Protein AF-0000000080313307 (afdb_homodimer)

Secondary structure (DSSP, 8-state):
--HHHHHHHTTTS-SSEEEEEHHHHHHHHHHHHHHHTTSS-EEEEEGGGT--HHHHHHHHHHHGGGEEEEEES-HHHHHHHHHTT--SEEESS----HHHHHHHHHHHHTT--EEEEE-SHHHHHHHHHHHHHHTSPEEEEEE----B-TGGGTS-BS----S--SHHHHHHHHHHHHTSTTEEEEEEEE--HHHHT--SS-TTTHHHHHHHHHHHHHHHHHHHHHHHHHHHHHHHHH-TT--EEEE--GGGHHHHHTSTT--EEEE-HHHH--GGGGG-TT------EEEEEEEEEEEETTEEEEE----PPSBS-SGGGS-EEEESSSEEE-TTT-B-SSEEEEEE-TTSPPPPTT-EEEEE-SSHHHHTTT-SEEEEEETTEEEEEEE-TTTTT----/--HHHHHHHTTTS-SSEEEEEHHHHHHHHHHHHHHHTTSS-EEEEEGGGT--HHHHHHHHHHHGGGEEEEEES-HHHHHHHHHTT--SEEE-S----HHHHHHHHHHHHTT--EEEEE-SHHHHHHHHHHHHHHTS-EEEEEEEE--B-TGGGTS-BS----S--SHHHHHHHHHHHTTSTTEEEEEEEEE-HHHHT--SS-TTTHHHHHHHHHHHHHHHHHHHHHHHHHHHHHHHHH-TT--EEEE--GGGHHHHHTSTT--EEEE-HHHH--GGGGG-TT------EEEEEEEEEEEETTEEEEE----PPSBS-SGGGS-EEEESSSEEE-TTT-B-SSEEEEEE-TTSPPPPTT-EEEEE-SSHHHHTTT-SEEEEEETTEEEEEEE-TTTTT----

Foldseek 3Di:
DAQVLQCVQCVPPDPFAKAFAVVQLLVLLVQLLVLLPPLLAAEAAECLQPLFLVSVVVSDVSSPPRHDFHAYAFLQVQLVVLVVVGADYEDPAADLDLVSLLSNLVSVLVPGHYEHEDADPSRLQSNLVSQVVSVAAHEYAYEEELWDQPPPNPDTQDDPGHPHHALVSLLVVLLVSVVRPRYAYAYYEYEHCLQQQDFLQDPVCDNVSSVVSVVVNVVSLVSSLVRLVSNRVSNCVSVVNRQAYEYHEPLCSNSQSNRPSHRYYYYYCSSQPFPSNVRHPPRPHDHGMKTKWFFADDPDPFKTKTFAQQLFADDDDDPLRGWAFDPPPAWDFDVVQGGDGGMGMITGDNVDDDDDGGRITMTTGSRNSSVLVVHQWHQYDYPSHRDDIGGRNVVVVDDRD/DAQVLQCVQCVPPDPFAKAFAVVQLLVLLVQLLVLLPPLLAAEAAECLQPLFLVSVVVSDVSSPPRHDFHAYAFLQVQLVVLVVVGADYEDPAADLDLVSLLSNLVSVLVPGHYEHEDADPSRLQSNLVSQVVSVAAHEYEYEEELWDQPPPNPDTQDDDGHPHHALVSLLVVLLVSVVRPRYAYAYYEYEHCLQQQDQLQDPPCDPVSSVVSVVVNVVSLVSSLVRLVSNRVSNCVSVVNRQAYEYHEPLCSNSQSNRPSHRYYYYYCSSQPFPSNVRHPPRPHDHGMKTKWFFADDPDLFKTKTFAQQLFADDDDDPLRGWAFDPPPAWDFDVVQGGDGGMGMITGDNVDDDDDGGRITMTTGSRNSSVLVVHQWHQYDYPSHRDDIGGRNVVVVDDRD

InterPro domains:
  IPR001608 Alanine racemase, N-terminal [PF01168] (20-219)
  IPR029066 PLP-binding barrel [G3DSA:3.20.20.10] (22-272)
  IPR029066 PLP-binding barrel [SSF51419] (21-272)
  IPR042208 D-serine dehydratase-like domain superfamily [G3DSA:2.40.37.20] (15-389)
  IPR051466 D-amino acid metabolism enzyme [PTHR28004] (10-389)

Sequence (802 aa):
MDWDDFRRALASERLPCALVDLDALERNVDRVRARIAGTGRTVRVASKSVRHRGVLRRVLERGGDAFRGLLCYSADEAAWLASQGFDDLLIAYPTVQHASLDAVAQKVALGANIRCIVDSSDHLEALGAAARRASITLDAVLDLDVSYRPLGGRAHLGVRRSPLRSADDVGALARAAKSVPGVRMVGLMAYEAHVAGLPDASASAGAAKNAAARALKSLAIPAVRALRGAAVSAMRVECPDAALVDGGGTGSIEITAADPVVTEVAVGSGFLCSHLFDGYAGLDLEPAQFFALEVARVPDRDHVTCAYGGYVASGTPGLDRLPMPWSPRGLAWIGLEGAGEVQSPLRVDRAERRPRVGDPVIFRHAKAGEMAERFREYLMVRGGVIEAREPTYRGDGVCFGMDWDDFRRALASERLPCALVDLDALERNVDRVRARIAGTGRTVRVASKSVRHRGVLRRVLERGGDAFRGLLCYSADEAAWLASQGFDDLLIAYPTVQHASLDAVAQKVALGANIRCIVDSSDHLEALGAAARRASITLDAVLDLDVSYRPLGGRAHLGVRRSPLRSADDVGALARAAKSVPGVRMVGLMAYEAHVAGLPDASASAGAAKNAAARALKSLAIPAVRALRGAAVSAMRVECPDAALVDGGGTGSIEITAADPVVTEVAVGSGFLCSHLFDGYAGLDLEPAQFFALEVARVPDRDHVTCAYGGYVASGTPGLDRLPMPWSPRGLAWIGLEGAGEVQSPLRVDRAERRPRVGDPVIFRHAKAGEMAERFREYLMVRGGVIEAREPTYRGDGVCFG

Structure (mmCIF, N/CA/C/O backbone):
data_AF-0000000080313307-model_v1
#
loop_
_entity.id
_entity.type
_entity.pdbx_description
1 polymer 'L-gulono-1,4-lactone oxidase'
#
loop_
_atom_site.group_PDB
_atom_site.id
_atom_site.type_symbol
_atom_site.label_atom_id
_atom_site.label_alt_id
_atom_site.label_comp_id
_atom_site.label_asym_id
_atom_site.label_entity_id
_atom_site.label_seq_id
_atom_site.pdbx_PDB_ins_code
_atom_site.Cartn_x
_atom_site.Cartn_y
_atom_site.Cartn_z
_atom_site.occupancy
_atom_site.B_iso_or_equiv
_atom_site.auth_seq_id
_atom_site.auth_comp_id
_atom_site.auth_asym_id
_atom_site.auth_atom_id
_atom_site.pdbx_PDB_model_num
ATOM 1 N N . MET A 1 1 ? -26.25 0.359 5.488 1 81.12 1 MET A N 1
ATOM 2 C CA . MET A 1 1 ? -26.406 -0.726 4.52 1 81.12 1 MET A CA 1
ATOM 3 C C . MET A 1 1 ? -26.031 -2.066 5.145 1 81.12 1 MET A C 1
ATOM 5 O O . MET A 1 1 ? -25.031 -2.17 5.859 1 81.12 1 MET A O 1
ATOM 9 N N . ASP A 1 2 ? -26.922 -2.977 4.977 1 88 2 ASP A N 1
ATOM 10 C CA . ASP A 1 2 ? -26.562 -4.332 5.383 1 88 2 ASP A CA 1
ATOM 11 C C . ASP A 1 2 ? -25.953 -5.105 4.223 1 88 2 ASP A C 1
ATOM 13 O O . ASP A 1 2 ? -25.734 -4.551 3.145 1 88 2 ASP A O 1
ATOM 17 N N . TRP A 1 3 ? -25.562 -6.344 4.43 1 95 3 TRP A N 1
ATOM 18 C CA . TRP A 1 3 ? -24.828 -7.113 3.438 1 95 3 TRP A CA 1
ATOM 19 C C . TRP A 1 3 ? -25.656 -7.316 2.174 1 95 3 TRP A C 1
ATOM 21 O O . TRP A 1 3 ? -25.125 -7.242 1.061 1 95 3 TRP A O 1
ATOM 31 N N . ASP A 1 4 ? -26.938 -7.527 2.287 1 94.44 4 ASP A N 1
ATOM 32 C CA . ASP A 1 4 ? -27.812 -7.723 1.136 1 94.44 4 ASP A CA 1
ATOM 33 C C . ASP A 1 4 ? -27.906 -6.449 0.297 1 94.44 4 ASP A C 1
ATOM 35 O O . ASP A 1 4 ? -28.016 -6.516 -0.929 1 94.44 4 ASP A O 1
ATOM 39 N N . ASP A 1 5 ? -27.922 -5.312 0.999 1 92.62 5 ASP A N 1
ATOM 40 C CA . ASP A 1 5 ? -27.891 -4.035 0.294 1 92.62 5 ASP A CA 1
ATOM 41 C C . ASP A 1 5 ? -26.641 -3.91 -0.564 1 92.62 5 ASP A C 1
ATOM 43 O O . ASP A 1 5 ? -26.703 -3.525 -1.733 1 92.62 5 ASP A O 1
ATOM 47 N N . PHE A 1 6 ? -25.516 -4.277 0.032 1 94.56 6 PHE A N 1
ATOM 48 C CA . PHE A 1 6 ? -24.25 -4.234 -0.702 1 94.56 6 PHE A CA 1
ATOM 49 C C . PHE A 1 6 ? -24.297 -5.18 -1.896 1 94.56 6 PHE A C 1
ATOM 51 O O . PHE A 1 6 ? -23.891 -4.809 -3 1 94.56 6 PHE A O 1
ATOM 58 N N . ARG A 1 7 ? -24.75 -6.414 -1.656 1 95.69 7 ARG A N 1
ATOM 59 C CA . ARG A 1 7 ? -24.812 -7.41 -2.725 1 95.69 7 ARG A CA 1
ATOM 60 C C . ARG A 1 7 ? -25.641 -6.898 -3.893 1 95.69 7 ARG A C 1
ATOM 62 O O . ARG A 1 7 ? -25.266 -7.059 -5.055 1 95.69 7 ARG A O 1
ATOM 69 N N . ARG A 1 8 ? -26.766 -6.27 -3.574 1 94.5 8 ARG A N 1
ATOM 70 C CA . ARG A 1 8 ? -27.641 -5.73 -4.613 1 94.5 8 ARG A CA 1
ATOM 71 C C . ARG A 1 8 ? -26.953 -4.582 -5.355 1 94.5 8 ARG A C 1
ATOM 73 O O . ARG A 1 8 ? -26.969 -4.539 -6.586 1 94.5 8 ARG A O 1
ATOM 80 N N . ALA A 1 9 ? -26.375 -3.691 -4.609 1 94.19 9 ALA A N 1
ATOM 81 C CA . ALA A 1 9 ? -25.734 -2.508 -5.191 1 94.19 9 ALA A CA 1
ATOM 82 C C . ALA A 1 9 ? -24.578 -2.895 -6.094 1 94.19 9 ALA A C 1
ATOM 84 O O . ALA A 1 9 ? -24.328 -2.242 -7.109 1 94.19 9 ALA A O 1
ATOM 85 N N . LEU A 1 10 ? -23.875 -4.008 -5.734 1 96.69 10 LEU A N 1
ATOM 86 C CA . LEU A 1 10 ? -22.625 -4.344 -6.41 1 96.69 10 LEU A CA 1
ATOM 87 C C . LEU A 1 10 ? -22.828 -5.477 -7.41 1 96.69 10 LEU A C 1
ATOM 89 O O . LEU A 1 10 ? -21.875 -5.988 -7.988 1 96.69 10 LEU A O 1
ATOM 93 N N . ALA A 1 11 ? -24.062 -5.887 -7.656 1 94.31 11 ALA A N 1
ATOM 94 C CA . ALA A 1 11 ? -24.391 -7.074 -8.438 1 94.31 11 ALA A CA 1
ATOM 95 C C . ALA A 1 11 ? -23.781 -6.996 -9.844 1 94.31 11 ALA A C 1
ATOM 97 O O . ALA A 1 11 ? -23.391 -8.016 -10.414 1 94.31 11 ALA A O 1
ATOM 98 N N . SER A 1 12 ? -23.641 -5.832 -10.359 1 92.88 12 SER A N 1
ATOM 99 C CA . SER A 1 12 ? -23.156 -5.684 -11.734 1 92.88 12 SER A CA 1
ATOM 100 C C . SER A 1 12 ? -21.75 -5.102 -11.766 1 92.88 12 SER A C 1
ATOM 102 O O . SER A 1 12 ? -21.25 -4.754 -12.836 1 92.88 12 SER A O 1
ATOM 104 N N . GLU A 1 13 ? -21.156 -4.961 -10.609 1 95.62 13 GLU A N 1
ATOM 105 C CA . GLU A 1 13 ? -19.859 -4.301 -10.539 1 95.62 13 GLU A CA 1
ATOM 106 C C . GLU A 1 13 ? -18.719 -5.32 -10.562 1 95.62 13 GLU A C 1
ATOM 108 O O . GLU A 1 13 ? -18.875 -6.449 -10.094 1 95.62 13 GLU A O 1
ATOM 113 N N . ARG A 1 14 ? -17.672 -4.926 -11.172 1 94.44 14 ARG A N 1
ATOM 114 C CA . ARG A 1 14 ? -16.453 -5.703 -11.102 1 94.44 14 ARG A CA 1
ATOM 115 C C . ARG A 1 14 ? -15.758 -5.523 -9.75 1 94.44 14 ARG A C 1
ATOM 117 O O . ARG A 1 14 ? -15.695 -4.406 -9.227 1 94.44 14 ARG A O 1
ATOM 124 N N . LEU A 1 15 ? -15.336 -6.605 -9.195 1 96.81 15 LEU A N 1
ATOM 125 C CA . LEU A 1 15 ? -14.57 -6.559 -7.953 1 96.81 15 LEU A CA 1
ATOM 126 C C . LEU A 1 15 ? -13.094 -6.84 -8.211 1 96.81 15 LEU A C 1
ATOM 128 O O . LEU A 1 15 ? -12.75 -7.527 -9.18 1 96.81 15 LEU A O 1
ATOM 132 N N . PRO A 1 16 ? -12.133 -6.293 -7.414 1 97.38 16 PRO A N 1
ATOM 133 C CA . PRO A 1 16 ? -12.469 -5.453 -6.262 1 97.38 16 PRO A CA 1
ATOM 134 C C . PRO A 1 16 ? -12.953 -4.062 -6.664 1 97.38 16 PRO A C 1
ATOM 136 O O . PRO A 1 16 ? -12.633 -3.59 -7.758 1 97.38 16 PRO A O 1
ATOM 139 N N . CYS A 1 17 ? -13.727 -3.432 -5.816 1 98 17 CYS A N 1
ATOM 140 C CA . CYS A 1 17 ? -14.133 -2.045 -6.004 1 98 17 CYS A CA 1
ATOM 141 C C . CYS A 1 17 ? -14.188 -1.308 -4.668 1 98 17 CYS A C 1
ATOM 143 O O . CYS A 1 17 ? -14.117 -1.93 -3.607 1 98 17 CYS A O 1
ATOM 145 N N . ALA A 1 18 ? -14.164 -0.012 -4.707 1 98.19 18 ALA A N 1
ATOM 146 C CA . ALA A 1 18 ? -14.242 0.862 -3.537 1 98.19 18 ALA A CA 1
ATOM 147 C C . ALA A 1 18 ? -15.453 1.785 -3.617 1 98.19 18 ALA A C 1
ATOM 149 O O . ALA A 1 18 ? -15.859 2.195 -4.707 1 98.19 18 ALA A O 1
ATOM 150 N N . LEU A 1 19 ? -16.016 2.061 -2.496 1 97.44 19 LEU A N 1
ATOM 151 C CA . LEU A 1 19 ? -17.234 2.871 -2.514 1 97.44 19 LEU A CA 1
ATOM 152 C C . LEU A 1 19 ? -17.219 3.895 -1.384 1 97.44 19 LEU A C 1
ATOM 154 O O . LEU A 1 19 ? -16.578 3.68 -0.353 1 97.44 19 LEU A O 1
ATOM 158 N N . VAL A 1 20 ? -17.875 4.98 -1.593 1 98.19 20 VAL A N 1
ATOM 159 C CA . VAL A 1 20 ? -18.141 6.023 -0.605 1 98.19 20 VAL A CA 1
ATOM 160 C C . VAL A 1 20 ? -19.641 6.176 -0.405 1 98.19 20 VAL A C 1
ATOM 162 O O . VAL A 1 20 ? -20.391 6.352 -1.371 1 98.19 20 VAL A O 1
ATOM 165 N N . ASP A 1 21 ? -20.078 5.973 0.763 1 97.38 21 ASP A N 1
ATOM 166 C CA . ASP A 1 21 ? -21.453 6.262 1.137 1 97.38 21 ASP A CA 1
ATOM 167 C C . ASP A 1 21 ? -21.672 7.762 1.311 1 97.38 21 ASP A C 1
ATOM 169 O O . ASP A 1 21 ? -21.297 8.336 2.336 1 97.38 21 ASP A O 1
ATOM 173 N N . LEU A 1 22 ? -22.359 8.383 0.396 1 97.88 22 LEU A N 1
ATOM 174 C CA . LEU A 1 22 ? -22.5 9.836 0.363 1 97.88 22 LEU A CA 1
ATOM 175 C C . LEU A 1 22 ? -23.375 10.32 1.519 1 97.88 22 LEU A C 1
ATOM 177 O O . LEU A 1 22 ? -23.156 11.406 2.047 1 97.88 22 LEU A O 1
ATOM 181 N N . ASP A 1 23 ? -24.359 9.531 1.905 1 97.25 23 ASP A N 1
ATOM 182 C CA . ASP A 1 23 ? -25.203 9.906 3.045 1 97.25 23 ASP A CA 1
ATOM 183 C C . ASP A 1 23 ? -24.375 9.977 4.328 1 97.25 23 ASP A C 1
ATOM 185 O O . ASP A 1 23 ? -24.469 10.945 5.078 1 97.25 23 ASP A O 1
ATOM 189 N N . ALA A 1 24 ? -23.578 8.953 4.555 1 97.06 24 ALA A N 1
ATOM 190 C CA . ALA A 1 24 ? -22.734 8.922 5.738 1 97.06 24 ALA A CA 1
ATOM 191 C C . ALA A 1 24 ? -21.703 10.047 5.695 1 97.06 24 ALA A C 1
ATOM 193 O O . ALA A 1 24 ? -21.453 10.711 6.707 1 97.06 24 ALA A O 1
ATOM 194 N N . LEU A 1 25 ? -21.094 10.289 4.516 1 98.12 25 LEU A N 1
ATOM 195 C CA . LEU A 1 25 ? -20.125 11.375 4.348 1 98.12 25 LEU A CA 1
ATOM 196 C C . LEU A 1 25 ? -20.75 12.719 4.742 1 98.12 25 LEU A C 1
ATOM 198 O O . LEU A 1 25 ? -20.156 13.469 5.52 1 98.12 25 LEU A O 1
ATOM 202 N N . GLU A 1 26 ? -21.906 12.953 4.246 1 98.12 26 GLU A N 1
ATOM 203 C CA . GLU A 1 26 ? -22.578 14.227 4.496 1 98.12 26 GLU A CA 1
ATOM 204 C C . GLU A 1 26 ? -22.953 14.383 5.969 1 98.12 26 GLU A C 1
ATOM 206 O O . GLU A 1 26 ? -22.797 15.461 6.543 1 98.12 26 GLU A O 1
ATOM 211 N N . ARG A 1 27 ? -23.375 13.312 6.574 1 97.75 27 ARG A N 1
ATOM 212 C CA . ARG A 1 27 ? -23.672 13.352 8 1 97.75 27 ARG A CA 1
ATOM 213 C C . ARG A 1 27 ? -22.406 13.625 8.812 1 97.75 27 ARG A C 1
ATOM 215 O O . ARG A 1 27 ? -22.453 14.375 9.789 1 97.75 27 ARG A O 1
ATOM 222 N N . ASN A 1 28 ? -21.297 13 8.43 1 97.69 28 ASN A N 1
ATOM 223 C CA . ASN A 1 28 ? -20.031 13.242 9.109 1 97.69 28 ASN A CA 1
ATOM 224 C C . ASN A 1 28 ? -19.609 14.703 8.984 1 97.69 28 ASN A C 1
ATOM 226 O O . ASN A 1 28 ? -19.125 15.305 9.953 1 97.69 28 ASN A O 1
ATOM 230 N N . VAL A 1 29 ? -19.797 15.289 7.781 1 98.31 29 VAL A N 1
ATOM 231 C CA . VAL A 1 29 ? -19.453 16.688 7.57 1 98.31 29 VAL A CA 1
ATOM 232 C C . VAL A 1 29 ? -20.312 17.562 8.484 1 98.31 29 VAL A C 1
ATOM 234 O O . VAL A 1 29 ? -19.797 18.469 9.141 1 98.31 29 VAL A O 1
ATOM 237 N N . ASP A 1 30 ? -21.578 17.281 8.562 1 98 30 ASP A N 1
ATOM 238 C CA . ASP A 1 30 ? -22.5 18.047 9.406 1 98 30 ASP A CA 1
ATOM 239 C C . ASP A 1 30 ? -22.094 17.938 10.883 1 98 30 ASP A C 1
ATOM 241 O O . ASP A 1 30 ? -22.172 18.922 11.617 1 98 30 ASP A O 1
ATOM 245 N N . ARG A 1 31 ? -21.719 16.781 11.273 1 96.31 31 ARG A N 1
ATOM 246 C CA . ARG A 1 31 ? -21.328 16.562 12.656 1 96.31 31 ARG A CA 1
ATOM 247 C C . ARG A 1 31 ? -20.047 17.328 12.992 1 96.31 31 ARG A C 1
ATOM 249 O O . ARG A 1 31 ? -19.938 17.922 14.07 1 96.31 31 ARG A O 1
ATOM 256 N N . VAL A 1 32 ? -19.078 17.344 12.102 1 96.38 32 VAL A N 1
ATOM 257 C CA . VAL A 1 32 ? -17.844 18.109 12.289 1 96.38 32 VAL A CA 1
ATOM 258 C C . VAL A 1 32 ? -18.172 19.594 12.336 1 96.38 32 VAL A C 1
ATOM 260 O O . VAL A 1 32 ? -17.688 20.328 13.203 1 96.38 32 VAL A O 1
ATOM 263 N N . ARG A 1 33 ? -19 20.016 11.406 1 96.56 33 ARG A N 1
ATOM 264 C CA . ARG A 1 33 ? -19.422 21.422 11.359 1 96.56 33 ARG A CA 1
ATOM 265 C C . ARG A 1 33 ? -20.062 21.844 12.68 1 96.56 33 ARG A C 1
ATOM 267 O O . ARG A 1 33 ? -19.797 22.922 13.195 1 96.56 33 ARG A O 1
ATOM 274 N N . ALA A 1 34 ? -20.891 20.969 13.219 1 95.75 34 ALA A N 1
ATOM 275 C CA . ALA A 1 34 ? -21.594 21.25 14.477 1 95.75 34 ALA A CA 1
ATOM 276 C C . ALA A 1 34 ? -20.594 21.391 15.625 1 95.75 34 ALA A C 1
ATOM 278 O O . ALA A 1 34 ? -20.797 22.188 16.547 1 95.75 34 ALA A O 1
ATOM 279 N N . ARG A 1 35 ? -19.578 20.703 15.602 1 93.5 35 ARG A N 1
ATOM 280 C CA . ARG A 1 35 ? -18.594 20.688 16.688 1 93.5 35 ARG A CA 1
ATOM 281 C C . ARG A 1 35 ? -17.797 21.984 16.719 1 93.5 35 ARG A C 1
ATOM 283 O O . ARG A 1 35 ? -17.312 22.391 17.766 1 93.5 35 ARG A O 1
ATOM 290 N N . ILE A 1 36 ? -17.641 22.562 15.578 1 94.81 36 ILE A N 1
ATOM 291 C CA . ILE A 1 36 ? -16.828 23.766 15.523 1 94.81 36 ILE A CA 1
ATOM 292 C C . ILE A 1 36 ? -17.719 25 15.648 1 94.81 36 ILE A C 1
ATOM 294 O O . ILE A 1 36 ? -17.234 26.109 15.852 1 94.81 36 ILE A O 1
ATOM 298 N N . ALA A 1 37 ? -19.016 24.781 15.57 1 94.31 37 ALA A N 1
ATOM 299 C CA . ALA A 1 37 ? -19.984 25.875 15.586 1 94.31 37 ALA A CA 1
ATOM 300 C C . ALA A 1 37 ? -19.844 26.703 16.859 1 94.31 37 ALA A C 1
ATOM 302 O O . ALA A 1 37 ? -19.734 26.156 17.953 1 94.31 37 ALA A O 1
ATOM 303 N N . GLY A 1 38 ? -19.844 28 16.734 1 93.81 38 GLY A N 1
ATOM 304 C CA . GLY A 1 38 ? -19.844 28.906 17.875 1 93.81 38 GLY A CA 1
ATOM 305 C C . GLY A 1 38 ? -18.453 29.156 18.438 1 93.81 38 GLY A C 1
ATOM 306 O O . GLY A 1 38 ? -18.266 29.969 19.344 1 93.81 38 GLY A O 1
ATOM 307 N N . THR A 1 39 ? -17.484 28.469 17.938 1 94.75 39 THR A N 1
ATOM 308 C CA . THR A 1 39 ? -16.125 28.609 18.469 1 94.75 39 THR A CA 1
ATOM 309 C C . THR A 1 39 ? -15.414 29.812 17.844 1 94.75 39 THR A C 1
ATOM 311 O O . THR A 1 39 ? -14.398 30.266 18.359 1 94.75 39 THR A O 1
ATOM 314 N N . GLY A 1 40 ? -15.93 30.25 16.688 1 95.38 40 GLY A N 1
ATOM 315 C CA . GLY A 1 40 ? -15.25 31.297 15.93 1 95.38 40 GLY A CA 1
ATOM 316 C C . GLY A 1 40 ? -14.062 30.781 15.141 1 95.38 40 GLY A C 1
ATOM 317 O O . GLY A 1 40 ? -13.352 31.547 14.508 1 95.38 40 GLY A O 1
ATOM 318 N N . ARG A 1 41 ? -13.805 29.531 15.156 1 97.31 41 ARG A N 1
ATOM 319 C CA . ARG A 1 41 ? -12.727 28.891 14.406 1 97.31 41 ARG A CA 1
ATOM 320 C C . ARG A 1 41 ? -13.258 28.219 13.141 1 97.31 41 ARG A C 1
ATOM 322 O O . ARG A 1 41 ? -14.461 27.984 13.016 1 97.31 41 ARG A O 1
ATOM 329 N N . THR A 1 42 ? -12.414 27.953 12.234 1 97.75 42 THR A N 1
ATOM 330 C CA . THR A 1 42 ? -12.773 27.25 11.016 1 97.75 42 THR A CA 1
ATOM 331 C C . THR A 1 42 ? -12.078 25.891 10.953 1 97.75 42 THR A C 1
ATOM 333 O O . THR A 1 42 ? -11.148 25.625 11.719 1 97.75 42 THR A O 1
ATOM 336 N N . VAL A 1 43 ? -12.594 25.031 10.102 1 98.25 43 VAL A N 1
ATOM 337 C CA . VAL A 1 43 ? -11.984 23.734 9.828 1 98.25 43 VAL A CA 1
ATOM 338 C C . VAL A 1 43 ? -11.148 23.812 8.555 1 98.25 43 VAL A C 1
ATOM 340 O O . VAL A 1 43 ? -11.609 24.328 7.539 1 98.25 43 VAL A O 1
ATOM 343 N N . ARG A 1 44 ? -9.945 23.453 8.656 1 98.62 44 ARG A N 1
ATOM 344 C CA . ARG A 1 44 ? -9.133 23.203 7.469 1 98.62 44 ARG A CA 1
ATOM 345 C C . ARG A 1 44 ? -9.133 21.719 7.113 1 98.62 44 ARG A C 1
ATOM 347 O O . ARG A 1 44 ? -8.742 20.875 7.926 1 98.62 44 ARG A O 1
ATOM 354 N N . VAL A 1 45 ? -9.531 21.328 5.883 1 98.62 45 VAL A N 1
ATOM 355 C CA . VAL A 1 45 ? -9.758 19.938 5.477 1 98.62 45 VAL A CA 1
ATOM 356 C C . VAL A 1 45 ? -8.43 19.297 5.102 1 98.62 45 VAL A C 1
ATOM 358 O O . VAL A 1 45 ? -7.746 19.734 4.184 1 98.62 45 VAL A O 1
ATOM 361 N N . ALA A 1 46 ? -8.078 18.266 5.809 1 98.31 46 ALA A N 1
ATOM 362 C CA . ALA A 1 46 ? -6.84 17.547 5.531 1 98.31 46 ALA A CA 1
ATOM 363 C C . ALA A 1 46 ? -7.016 16.594 4.348 1 98.31 46 ALA A C 1
ATOM 365 O O . ALA A 1 46 ? -7.734 15.594 4.445 1 98.31 46 ALA A O 1
ATOM 366 N N . SER A 1 47 ? -6.281 16.812 3.271 1 98.31 47 SER A N 1
ATOM 367 C CA . SER A 1 47 ? -6.438 16.078 2.023 1 98.31 47 SER A CA 1
ATOM 368 C C . SER A 1 47 ? -5.867 14.672 2.137 1 98.31 47 SER A C 1
ATOM 370 O O . SER A 1 47 ? -6.285 13.766 1.413 1 98.31 47 SER A O 1
ATOM 372 N N . LYS A 1 48 ? -4.953 14.469 3.023 1 97.25 48 LYS A N 1
ATOM 373 C CA . LYS A 1 48 ? -4.246 13.195 3.166 1 97.25 48 LYS A CA 1
ATOM 374 C C . LYS A 1 48 ? -5.223 12.055 3.443 1 97.25 48 LYS A C 1
ATOM 376 O O . LYS A 1 48 ? -5.031 10.938 2.953 1 97.25 48 LYS A O 1
ATOM 381 N N . SER A 1 49 ? -6.254 12.305 4.184 1 96.62 49 SER A N 1
ATOM 382 C CA . SER A 1 49 ? -7.207 11.289 4.609 1 96.62 49 SER A CA 1
ATOM 383 C C . SER A 1 49 ? -8.305 11.086 3.57 1 96.62 49 SER A C 1
ATOM 385 O O . SER A 1 49 ? -9.156 10.211 3.717 1 96.62 49 SER A O 1
ATOM 387 N N . VAL A 1 50 ? -8.32 11.875 2.49 1 98 50 VAL A N 1
ATOM 388 C CA . VAL A 1 50 ? -9.391 11.828 1.504 1 98 50 VAL A CA 1
ATOM 389 C C . VAL A 1 50 ? -8.836 11.367 0.158 1 98 50 VAL A C 1
ATOM 391 O O . VAL A 1 50 ? -9.258 10.336 -0.376 1 98 50 VAL A O 1
ATOM 394 N N . ARG A 1 51 ? -7.867 12.086 -0.439 1 98.12 51 ARG A N 1
ATOM 395 C CA . ARG A 1 51 ? -7.152 11.812 -1.682 1 98.12 51 ARG A CA 1
ATOM 396 C C . ARG A 1 51 ? -8.125 11.578 -2.832 1 98.12 51 ARG A C 1
ATOM 398 O O . ARG A 1 51 ? -7.949 10.656 -3.627 1 98.12 51 ARG A O 1
ATOM 405 N N . HIS A 1 52 ? -9.102 12.391 -2.908 1 98.56 52 HIS A N 1
ATOM 406 C CA . HIS A 1 52 ? -10.18 12.344 -3.893 1 98.56 52 HIS A CA 1
ATOM 407 C C . HIS A 1 52 ? -10.766 13.734 -4.129 1 98.56 52 HIS A C 1
ATOM 409 O O . HIS A 1 52 ? -11.445 14.281 -3.258 1 98.56 52 HIS A O 1
ATOM 415 N N . ARG A 1 53 ? -10.602 14.344 -5.336 1 98.31 53 ARG A N 1
ATOM 416 C CA . ARG A 1 53 ? -10.977 15.719 -5.625 1 98.31 53 ARG A CA 1
ATOM 417 C C . ARG A 1 53 ? -12.469 15.938 -5.398 1 98.31 53 ARG A C 1
ATOM 419 O O . ARG A 1 53 ? -12.875 16.938 -4.789 1 98.31 53 ARG A O 1
ATOM 426 N N . GLY A 1 54 ? -13.258 14.945 -5.934 1 98.31 54 GLY A N 1
ATOM 427 C CA . GLY A 1 54 ? -14.703 15.07 -5.797 1 98.31 54 GLY A CA 1
ATOM 428 C C . GLY A 1 54 ? -15.156 15.117 -4.352 1 98.31 54 GLY A C 1
ATOM 429 O O . GLY A 1 54 ? -16 15.945 -3.992 1 98.31 54 GLY A O 1
ATOM 430 N N . VAL A 1 55 ? -14.609 14.289 -3.479 1 98.75 55 VAL A N 1
ATOM 431 C CA . VAL A 1 55 ? -14.969 14.258 -2.066 1 98.75 55 VAL A CA 1
ATOM 432 C C . VAL A 1 55 ? -14.484 15.523 -1.377 1 98.75 55 VAL A C 1
ATOM 434 O O . VAL A 1 55 ? -15.188 16.094 -0.545 1 98.75 55 VAL A O 1
ATOM 437 N N . LEU A 1 56 ? -13.266 15.992 -1.723 1 98.81 56 LEU A N 1
ATOM 438 C CA . LEU A 1 56 ? -12.758 17.234 -1.157 1 98.81 56 LEU A CA 1
ATOM 439 C C . LEU A 1 56 ? -13.703 18.391 -1.462 1 98.81 56 LEU A C 1
ATOM 441 O O . LEU A 1 56 ? -14.023 19.188 -0.577 1 98.81 56 LEU A O 1
ATOM 445 N N . ARG A 1 57 ? -14.188 18.469 -2.686 1 98.56 57 ARG A N 1
ATOM 446 C CA . ARG A 1 57 ? -15.102 19.531 -3.086 1 98.56 57 ARG A CA 1
ATOM 447 C C . ARG A 1 57 ? -16.422 19.438 -2.322 1 98.56 57 ARG A C 1
ATOM 449 O O . ARG A 1 57 ? -16.922 20.438 -1.821 1 98.56 57 ARG A O 1
ATOM 456 N N . ARG A 1 58 ? -16.953 18.203 -2.223 1 98.31 58 ARG A N 1
ATOM 457 C CA . ARG A 1 58 ? -18.219 17.984 -1.522 1 98.31 58 ARG A CA 1
ATOM 458 C C . ARG A 1 58 ? -18.109 18.406 -0.059 1 98.31 58 ARG A C 1
ATOM 460 O O . ARG A 1 58 ? -19.016 19.031 0.485 1 98.31 58 ARG A O 1
ATOM 467 N N . VAL A 1 59 ? -16.984 18.047 0.587 1 98.69 59 VAL A N 1
ATOM 468 C CA . VAL A 1 59 ? -16.766 18.359 1.996 1 98.69 59 VAL A CA 1
ATOM 469 C C . VAL A 1 59 ? -16.703 19.875 2.184 1 98.69 59 VAL A C 1
ATOM 471 O O . VAL A 1 59 ? -17.344 20.422 3.074 1 98.69 59 VAL A O 1
ATOM 474 N N . LEU A 1 60 ? -15.961 20.562 1.327 1 98.56 60 LEU A N 1
ATOM 475 C CA . LEU A 1 60 ? -15.82 22.016 1.422 1 98.56 60 LEU A CA 1
ATOM 476 C C . LEU A 1 60 ? -17.156 22.719 1.157 1 98.56 60 LEU A C 1
ATOM 478 O O . LEU A 1 60 ? -17.516 23.641 1.875 1 98.56 60 LEU A O 1
ATOM 482 N N . GLU A 1 61 ? -17.828 22.25 0.142 1 98.25 61 GLU A N 1
ATOM 483 C CA . GLU A 1 61 ? -19.109 22.859 -0.205 1 98.25 61 GLU A CA 1
ATOM 484 C C . GLU A 1 61 ? -20.125 22.688 0.927 1 98.25 61 GLU A C 1
ATOM 486 O O . GLU A 1 61 ? -20.797 23.641 1.319 1 98.25 61 GLU A O 1
ATOM 491 N N . ARG A 1 62 ? -20.156 21.547 1.463 1 98.12 62 ARG A N 1
ATOM 492 C CA . ARG A 1 62 ? -21.125 21.266 2.516 1 98.12 62 ARG A CA 1
ATOM 493 C C . ARG A 1 62 ? -20.719 21.938 3.826 1 98.12 62 ARG A C 1
ATOM 495 O O . ARG A 1 62 ? -21.578 22.344 4.605 1 98.12 62 ARG A O 1
ATOM 502 N N . GLY A 1 63 ? -19.469 21.953 4.055 1 97.88 63 GLY A N 1
ATOM 503 C CA . GLY A 1 63 ? -18.984 22.625 5.25 1 97.88 63 GLY A CA 1
ATOM 504 C C . GLY A 1 63 ? -19.281 24.109 5.281 1 97.88 63 GLY A C 1
ATOM 505 O O . GLY A 1 63 ? -19.375 24.703 6.355 1 97.88 63 GLY A O 1
ATOM 506 N N . GLY A 1 64 ? -19.406 24.719 4.102 1 96.94 64 GLY A N 1
ATOM 507 C CA . GLY A 1 64 ? -19.719 26.141 4.008 1 96.94 64 GLY A CA 1
ATOM 508 C C . GLY A 1 64 ? -18.656 27.031 4.617 1 96.94 64 GLY A C 1
ATOM 509 O O . GLY A 1 64 ? -17.453 26.766 4.469 1 96.94 64 GLY A O 1
ATOM 510 N N . ASP A 1 65 ? -19.062 28.062 5.332 1 96.25 65 ASP A N 1
ATOM 511 C CA . ASP A 1 65 ? -18.156 29.062 5.875 1 96.25 65 ASP A CA 1
ATOM 512 C C . ASP A 1 65 ? -17.328 28.5 7.035 1 96.25 65 ASP A C 1
ATOM 514 O O . ASP A 1 65 ? -16.328 29.078 7.438 1 96.25 65 ASP A O 1
ATOM 518 N N . ALA A 1 66 ? -17.828 27.359 7.551 1 97.56 66 ALA A N 1
ATOM 519 C CA . ALA A 1 66 ? -17.141 26.75 8.68 1 97.56 66 ALA A CA 1
ATOM 520 C C . ALA A 1 66 ? -15.859 26.047 8.219 1 97.56 66 ALA A C 1
ATOM 522 O O . ALA A 1 66 ? -14.961 25.781 9.023 1 97.56 66 ALA A O 1
ATOM 523 N N . PHE A 1 67 ? -15.852 25.641 6.988 1 98.06 67 PHE A N 1
ATOM 524 C CA . PHE A 1 67 ? -14.688 24.953 6.422 1 98.06 67 PHE A CA 1
ATOM 525 C C . PHE A 1 67 ? -13.938 25.891 5.469 1 98.06 67 PHE A C 1
ATOM 527 O O . PHE A 1 67 ? -14.539 26.5 4.586 1 98.06 67 PHE A O 1
ATOM 534 N N . ARG A 1 68 ? -12.641 25.969 5.699 1 95.69 68 ARG A N 1
ATOM 535 C CA . ARG A 1 68 ? -11.859 26.875 4.859 1 95.69 68 ARG A CA 1
ATOM 536 C C . ARG A 1 68 ? -10.547 26.219 4.434 1 95.69 68 ARG A C 1
ATOM 538 O O . ARG A 1 68 ? -9.68 25.938 5.27 1 95.69 68 ARG A O 1
ATOM 545 N N . GLY A 1 69 ? -10.438 25.969 3.117 1 97.81 69 GLY A N 1
ATOM 546 C CA . GLY A 1 69 ? -9.188 25.547 2.508 1 97.81 69 GLY A CA 1
ATOM 547 C C . GLY A 1 69 ? -8.805 24.109 2.846 1 97.81 69 GLY A C 1
ATOM 548 O O . GLY A 1 69 ? -9.609 23.375 3.41 1 97.81 69 GLY A O 1
ATOM 549 N N . LEU A 1 70 ? -7.574 23.734 2.338 1 98.81 70 LEU A N 1
ATOM 550 C CA . LEU A 1 70 ? -7.074 22.375 2.488 1 98.81 70 LEU A CA 1
ATOM 551 C C . LEU A 1 70 ? -5.738 22.359 3.229 1 98.81 70 LEU A C 1
ATOM 553 O O . LEU A 1 70 ? -4.953 23.297 3.109 1 98.81 70 LEU A O 1
ATOM 557 N N . LEU A 1 71 ? -5.574 21.406 4.082 1 98.75 71 LEU A N 1
ATOM 558 C CA . LEU A 1 71 ? -4.262 21 4.582 1 98.75 71 LEU A CA 1
ATOM 559 C C . LEU A 1 71 ? -3.67 19.891 3.729 1 98.75 71 LEU A C 1
ATOM 561 O O . LEU A 1 71 ? -4.074 18.734 3.848 1 98.75 71 LEU A O 1
ATOM 565 N N . CYS A 1 72 ? -2.707 20.25 2.863 1 98.75 72 CYS A N 1
ATOM 566 C CA . CYS A 1 72 ? -2.102 19.328 1.908 1 98.75 72 CYS A CA 1
ATOM 567 C C . CYS A 1 72 ? -0.927 18.594 2.535 1 98.75 72 CYS A C 1
ATOM 569 O O . CYS A 1 72 ? -0.243 19.125 3.408 1 98.75 72 CYS A O 1
ATOM 571 N N . TYR A 1 73 ? -0.667 17.359 2.029 1 97.56 73 TYR A N 1
ATOM 572 C CA . TYR A 1 73 ? 0.368 16.562 2.689 1 97.56 73 TYR A CA 1
ATOM 573 C C . TYR A 1 73 ? 1.667 16.594 1.894 1 97.56 73 TYR A C 1
ATOM 575 O O . TYR A 1 73 ? 2.666 16 2.303 1 97.56 73 TYR A O 1
ATOM 583 N N . SER A 1 74 ? 1.67 17.281 0.768 1 97.12 74 SER A N 1
ATOM 584 C CA . SER A 1 74 ? 2.893 17.438 -0.01 1 97.12 74 SER A CA 1
ATOM 585 C C . SER A 1 74 ? 2.852 18.719 -0.837 1 97.12 74 SER A C 1
ATOM 587 O O . SER A 1 74 ? 1.773 19.203 -1.204 1 97.12 74 SER A O 1
ATOM 589 N N . ALA A 1 75 ? 4.062 19.266 -1.104 1 98.31 75 ALA A N 1
ATOM 590 C CA . ALA A 1 75 ? 4.172 20.453 -1.963 1 98.31 75 ALA A CA 1
ATOM 591 C C . ALA A 1 75 ? 3.641 20.156 -3.363 1 98.31 75 ALA A C 1
ATOM 593 O O . ALA A 1 75 ? 2.908 20.969 -3.936 1 98.31 75 ALA A O 1
ATOM 594 N N . ASP A 1 76 ? 3.941 18.984 -3.895 1 98 76 ASP A N 1
ATOM 595 C CA . ASP A 1 76 ? 3.492 18.609 -5.23 1 98 76 ASP A CA 1
ATOM 596 C C . ASP A 1 76 ? 1.973 18.469 -5.281 1 98 76 ASP A C 1
ATOM 598 O O . ASP A 1 76 ? 1.341 18.859 -6.27 1 98 76 ASP A O 1
ATOM 602 N N . GLU A 1 77 ? 1.412 17.922 -4.27 1 98.44 77 GLU A N 1
ATOM 603 C CA . GLU A 1 77 ? -0.044 17.828 -4.207 1 98.44 77 GLU A CA 1
ATOM 604 C C . GLU A 1 77 ? -0.688 19.203 -4.203 1 98.44 77 GLU A C 1
ATOM 606 O O . GLU A 1 77 ? -1.67 19.438 -4.91 1 98.44 77 GLU A O 1
ATOM 611 N N . ALA A 1 78 ? -0.149 20.094 -3.33 1 98.81 78 ALA A N 1
ATOM 612 C CA . ALA A 1 78 ? -0.7 21.438 -3.225 1 98.81 78 ALA A CA 1
ATOM 613 C C . ALA A 1 78 ? -0.694 22.141 -4.578 1 98.81 78 ALA A C 1
ATOM 615 O O . ALA A 1 78 ? -1.691 22.75 -4.973 1 98.81 78 ALA A O 1
ATOM 616 N N . ALA A 1 79 ? 0.437 22.016 -5.254 1 98.75 79 ALA A N 1
ATOM 617 C CA . ALA A 1 79 ? 0.535 22.625 -6.578 1 98.75 79 ALA A CA 1
ATOM 618 C C . ALA A 1 79 ? -0.498 22.031 -7.531 1 98.75 79 ALA A C 1
ATOM 620 O O . ALA A 1 79 ? -1.146 22.766 -8.281 1 98.75 79 ALA A O 1
ATOM 621 N N . TRP A 1 80 ? -0.631 20.719 -7.488 1 98.69 80 TRP A N 1
ATOM 622 C CA . TRP A 1 80 ? -1.594 20.047 -8.352 1 98.69 80 TRP A CA 1
ATOM 623 C C . TRP A 1 80 ? -3.02 20.469 -8.008 1 98.69 80 TRP A C 1
ATOM 625 O O . TRP A 1 80 ? -3.812 20.781 -8.898 1 98.69 80 TRP A O 1
ATOM 635 N N . LEU A 1 81 ? -3.346 20.469 -6.703 1 98.81 81 LEU A N 1
ATOM 636 C CA . LEU A 1 81 ? -4.688 20.859 -6.277 1 98.81 81 LEU A CA 1
ATOM 637 C C . LEU A 1 81 ? -4.992 22.297 -6.668 1 98.81 81 LEU A C 1
ATOM 639 O O . LEU A 1 81 ? -6.121 22.625 -7.043 1 98.81 81 LEU A O 1
ATOM 643 N N . ALA A 1 82 ? -3.988 23.172 -6.562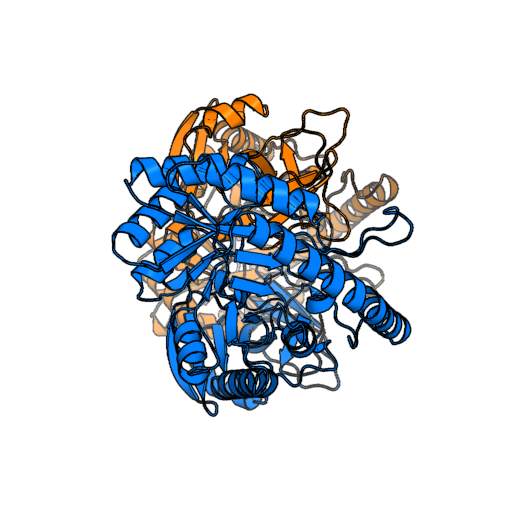 1 98.81 82 ALA A N 1
ATOM 644 C CA . ALA A 1 82 ? -4.164 24.547 -7.039 1 98.81 82 ALA A CA 1
ATOM 645 C C . ALA A 1 82 ? -4.539 24.562 -8.516 1 98.81 82 ALA A C 1
ATOM 647 O O . ALA A 1 82 ? -5.418 25.328 -8.93 1 98.81 82 ALA A O 1
ATOM 648 N N . SER A 1 83 ? -3.887 23.703 -9.32 1 98.38 83 SER A N 1
ATOM 649 C CA . SER A 1 83 ? -4.176 23.625 -10.75 1 98.38 83 SER A CA 1
ATOM 650 C C . SER A 1 83 ? -5.578 23.078 -11 1 98.38 83 SER A C 1
ATOM 652 O O . SER A 1 83 ? -6.145 23.281 -12.078 1 98.38 83 SER A O 1
ATOM 654 N N . GLN A 1 84 ? -6.129 22.406 -10.031 1 98.19 84 GLN A N 1
ATOM 655 C CA . GLN A 1 84 ? -7.469 21.828 -10.141 1 98.19 84 GLN A CA 1
ATOM 656 C C . GLN A 1 84 ? -8.523 22.812 -9.641 1 98.19 84 GLN A C 1
ATOM 658 O O . GLN A 1 84 ? -9.703 22.484 -9.539 1 98.19 84 GLN A O 1
ATOM 663 N N . GLY A 1 85 ? -8.102 23.984 -9.195 1 97.75 85 GLY A N 1
ATOM 664 C CA . GLY A 1 85 ? -9.039 25.031 -8.844 1 97.75 85 GLY A CA 1
ATOM 665 C C . GLY A 1 85 ? -9.227 25.203 -7.344 1 97.75 85 GLY A C 1
ATOM 666 O O . GLY A 1 85 ? -10.016 26.031 -6.898 1 97.75 85 GLY A O 1
ATOM 667 N N . PHE A 1 86 ? -8.555 24.406 -6.539 1 98.19 86 PHE A N 1
ATOM 668 C CA . PHE A 1 86 ? -8.594 24.594 -5.094 1 98.19 86 PHE A CA 1
ATOM 669 C C . PHE A 1 86 ? -7.746 25.797 -4.688 1 98.19 86 PHE A C 1
ATOM 671 O O . PHE A 1 86 ? -6.723 26.078 -5.309 1 98.19 86 PHE A O 1
ATOM 678 N N . ASP A 1 87 ? -8.211 26.438 -3.723 1 94.62 87 ASP A N 1
ATOM 679 C CA . ASP A 1 87 ? -7.469 27.578 -3.203 1 94.62 87 ASP A CA 1
ATOM 680 C C . ASP A 1 87 ? -7.375 27.531 -1.681 1 94.62 87 ASP A C 1
ATOM 682 O O . ASP A 1 87 ? -8.031 26.703 -1.039 1 94.62 87 ASP A O 1
ATOM 686 N N . ASP A 1 88 ? -6.539 28.375 -1.069 1 98 88 ASP A N 1
ATOM 687 C CA . ASP A 1 88 ? -6.262 28.391 0.364 1 98 88 ASP A CA 1
ATOM 688 C C . ASP A 1 88 ? -5.691 27.047 0.825 1 98 88 ASP A C 1
ATOM 690 O O . ASP A 1 88 ? -6.363 26.297 1.523 1 98 88 ASP A O 1
ATOM 694 N N . LEU A 1 89 ? -4.453 26.828 0.434 1 98.88 89 LEU A N 1
ATOM 695 C CA . LEU A 1 89 ? -3.764 25.562 0.662 1 98.88 89 LEU A CA 1
ATOM 696 C C . LEU A 1 89 ? -2.621 25.734 1.656 1 98.88 89 LEU A C 1
ATOM 698 O O . LEU A 1 89 ? -1.796 26.641 1.509 1 98.88 89 LEU A O 1
ATOM 702 N N . LEU A 1 90 ? -2.629 25 2.703 1 98.88 90 LEU A N 1
ATOM 703 C CA . LEU A 1 90 ? -1.529 24.906 3.658 1 98.88 90 LEU A CA 1
ATOM 704 C C . LEU A 1 90 ? -0.819 23.562 3.545 1 98.88 90 LEU A C 1
ATOM 706 O O . LEU A 1 90 ? -1.46 22.516 3.605 1 98.88 90 LEU A O 1
ATOM 710 N N . ILE A 1 91 ? 0.462 23.578 3.295 1 98.62 91 ILE A N 1
ATOM 711 C CA . ILE A 1 91 ? 1.24 22.344 3.219 1 98.62 91 ILE A CA 1
ATOM 712 C C . ILE A 1 91 ? 1.678 21.922 4.617 1 98.62 91 ILE A C 1
ATOM 714 O O . ILE A 1 91 ? 2.342 22.688 5.324 1 98.62 91 ILE A O 1
ATOM 718 N N . ALA A 1 92 ? 1.385 20.734 4.941 1 97.38 92 ALA A N 1
ATOM 719 C CA . ALA A 1 92 ? 1.513 20.266 6.324 1 97.38 92 ALA A CA 1
ATOM 720 C C . ALA A 1 92 ? 2.918 19.734 6.598 1 97.38 92 ALA A C 1
ATOM 722 O O . ALA A 1 92 ? 3.311 19.578 7.754 1 97.38 92 ALA A O 1
ATOM 723 N N . TYR A 1 93 ? 3.717 19.453 5.559 1 97.12 93 TYR A N 1
ATOM 724 C CA . TYR A 1 93 ? 5.031 18.828 5.711 1 97.12 93 TYR A CA 1
ATOM 725 C C . TYR A 1 93 ? 6.074 19.562 4.875 1 97.12 93 TYR A C 1
ATOM 727 O O . TYR A 1 93 ? 5.844 19.859 3.699 1 97.12 93 TYR A O 1
ATOM 735 N N . PRO A 1 94 ? 7.188 19.859 5.488 1 97.44 94 PRO A N 1
ATOM 736 C CA . PRO A 1 94 ? 8.195 20.641 4.766 1 97.44 94 PRO A CA 1
ATOM 737 C C . PRO A 1 94 ? 8.945 19.812 3.725 1 97.44 94 PRO A C 1
ATOM 739 O O . PRO A 1 94 ? 8.906 18.578 3.758 1 97.44 94 PRO A O 1
ATOM 742 N N . THR A 1 95 ? 9.508 20.469 2.814 1 96.62 95 THR A N 1
ATOM 743 C CA . THR A 1 95 ? 10.383 19.844 1.816 1 96.62 95 THR A CA 1
ATOM 744 C C . THR A 1 95 ? 11.516 20.797 1.432 1 96.62 95 THR A C 1
ATOM 746 O O . THR A 1 95 ? 11.391 22.016 1.577 1 96.62 95 THR A O 1
ATOM 749 N N . VAL A 1 96 ? 12.641 20.234 1.037 1 97.62 96 VAL A N 1
ATOM 750 C CA . VAL A 1 96 ? 13.742 21.031 0.508 1 97.62 96 VAL A CA 1
ATOM 751 C C . VAL A 1 96 ? 13.977 20.672 -0.96 1 97.62 96 VAL A C 1
ATOM 753 O O . VAL A 1 96 ? 14.984 21.078 -1.546 1 97.62 96 VAL A O 1
ATOM 756 N N . GLN A 1 97 ? 13.039 19.922 -1.498 1 96.69 97 GLN A N 1
ATOM 757 C CA . GLN A 1 97 ? 13.148 19.594 -2.914 1 96.69 97 GLN A CA 1
ATOM 758 C C . GLN A 1 97 ? 12.898 20.812 -3.791 1 96.69 97 GLN A C 1
ATOM 760 O O . GLN A 1 97 ? 11.797 21.375 -3.789 1 96.69 97 GLN A O 1
ATOM 765 N N . HIS A 1 98 ? 13.859 21.172 -4.613 1 96.31 98 HIS A N 1
ATOM 766 C CA . HIS A 1 98 ? 13.789 22.391 -5.406 1 96.31 98 HIS A CA 1
ATOM 767 C C . HIS A 1 98 ? 12.641 22.328 -6.41 1 96.31 98 HIS A C 1
ATOM 769 O O . HIS A 1 98 ? 11.891 23.297 -6.555 1 96.31 98 HIS A O 1
ATOM 775 N N . ALA A 1 99 ? 12.508 21.188 -7.035 1 96.12 99 ALA A N 1
ATOM 776 C CA . ALA A 1 99 ? 11.469 21.062 -8.062 1 96.12 99 ALA A CA 1
ATOM 777 C C . ALA A 1 99 ? 10.078 21.219 -7.453 1 96.12 99 ALA A C 1
ATOM 779 O O . ALA A 1 99 ? 9.188 21.797 -8.07 1 96.12 99 ALA A O 1
ATOM 780 N N . SER A 1 100 ? 9.859 20.656 -6.273 1 97.56 100 SER A N 1
ATOM 781 C CA . SER A 1 100 ? 8.578 20.75 -5.594 1 97.56 100 SER A CA 1
ATOM 782 C C . SER A 1 100 ? 8.266 22.188 -5.191 1 97.56 100 SER A C 1
ATOM 784 O O . SER A 1 100 ? 7.141 22.656 -5.375 1 97.56 100 SER A O 1
ATOM 786 N N . LEU A 1 101 ? 9.258 22.859 -4.645 1 98.56 101 LEU A N 1
ATOM 787 C CA . LEU A 1 101 ? 9.07 24.234 -4.223 1 98.56 101 LEU A CA 1
ATOM 788 C C . LEU A 1 101 ? 8.883 25.156 -5.426 1 98.56 101 LEU A C 1
ATOM 790 O O . LEU A 1 101 ? 8.125 26.125 -5.363 1 98.56 101 LEU A O 1
ATOM 794 N N . ASP A 1 102 ? 9.562 24.828 -6.543 1 98.5 102 ASP A N 1
ATOM 795 C CA . ASP A 1 102 ? 9.375 25.594 -7.77 1 98.5 102 ASP A CA 1
ATOM 796 C C . ASP A 1 102 ? 7.941 25.453 -8.289 1 98.5 102 ASP A C 1
ATOM 798 O O . ASP A 1 102 ? 7.355 26.422 -8.773 1 98.5 102 ASP A O 1
ATOM 802 N N . ALA A 1 103 ? 7.418 24.234 -8.164 1 98.31 103 ALA A N 1
ATOM 803 C CA . ALA A 1 103 ? 6.035 24.016 -8.586 1 98.31 103 ALA A CA 1
ATOM 804 C C . ALA A 1 103 ? 5.066 24.844 -7.758 1 98.31 103 ALA A C 1
ATOM 806 O O . ALA A 1 103 ? 4.129 25.438 -8.297 1 98.31 103 ALA A O 1
ATOM 807 N N . VAL A 1 104 ? 5.305 24.922 -6.504 1 98.75 104 VAL A N 1
ATOM 808 C CA . VAL A 1 104 ? 4.48 25.719 -5.605 1 98.75 104 VAL A CA 1
ATOM 809 C C . VAL A 1 104 ? 4.617 27.203 -5.961 1 98.75 104 VAL A C 1
ATOM 811 O O . VAL A 1 104 ? 3.615 27.906 -6.105 1 98.75 104 VAL A O 1
ATOM 814 N N . ALA A 1 105 ? 5.836 27.625 -6.133 1 98.81 105 ALA A N 1
ATOM 815 C CA . ALA A 1 105 ? 6.113 29.031 -6.434 1 98.81 105 ALA A CA 1
ATOM 816 C C . ALA A 1 105 ? 5.414 29.469 -7.723 1 98.81 105 ALA A C 1
ATOM 818 O O . ALA A 1 105 ? 4.891 30.578 -7.809 1 98.81 105 ALA A O 1
ATOM 819 N N . GLN A 1 106 ? 5.441 28.578 -8.656 1 98.56 106 GLN A N 1
ATOM 820 C CA . GLN A 1 106 ? 4.793 28.875 -9.93 1 98.56 106 GLN A CA 1
ATOM 821 C C . GLN A 1 106 ? 3.297 29.109 -9.75 1 98.56 106 GLN A C 1
ATOM 823 O O . GLN A 1 106 ? 2.725 30.016 -10.352 1 98.56 106 GLN A O 1
ATOM 828 N N . LYS A 1 107 ? 2.645 28.297 -8.945 1 98.69 107 LYS A N 1
ATOM 829 C CA . LYS A 1 107 ? 1.211 28.453 -8.719 1 98.69 107 LYS A CA 1
ATOM 830 C C . LYS A 1 107 ? 0.912 29.719 -7.926 1 98.69 107 LYS A C 1
ATOM 832 O O . LYS A 1 107 ? -0.08 30.406 -8.195 1 98.69 107 LYS A O 1
ATOM 837 N N . VAL A 1 108 ? 1.779 30.047 -6.961 1 98.69 108 VAL A N 1
ATOM 838 C CA . VAL A 1 108 ? 1.617 31.266 -6.191 1 98.69 108 VAL A CA 1
ATOM 839 C C . VAL A 1 108 ? 1.771 32.469 -7.109 1 98.69 108 VAL A C 1
ATOM 841 O O . VAL A 1 108 ? 1.012 33.438 -7 1 98.69 108 VAL A O 1
ATOM 844 N N . ALA A 1 109 ? 2.709 32.406 -8 1 98.38 109 ALA A N 1
ATOM 845 C CA . ALA A 1 109 ? 2.914 33.469 -8.969 1 98.38 109 ALA A CA 1
ATOM 846 C C . ALA A 1 109 ? 1.67 33.688 -9.828 1 98.38 109 ALA A C 1
ATOM 848 O O . ALA A 1 109 ? 1.406 34.812 -10.281 1 98.38 109 ALA A O 1
ATOM 849 N N . LEU A 1 110 ? 0.912 32.656 -9.992 1 97.75 110 LEU A N 1
ATOM 850 C CA . LEU A 1 110 ? -0.288 32.719 -10.82 1 97.75 110 LEU A CA 1
ATOM 851 C C . LEU A 1 110 ? -1.511 33.062 -9.977 1 97.75 110 LEU A C 1
ATOM 853 O O . LEU A 1 110 ? -2.635 33.094 -10.484 1 97.75 110 LEU A O 1
ATOM 857 N N . GLY A 1 111 ? -1.332 33.281 -8.695 1 97.56 111 GLY A N 1
ATOM 858 C CA . GLY A 1 111 ? -2.41 33.844 -7.891 1 97.56 111 GLY A CA 1
ATOM 859 C C . GLY A 1 111 ? -2.912 32.875 -6.824 1 97.56 111 GLY A C 1
ATOM 860 O O . GLY A 1 111 ? -3.781 33.25 -6.027 1 97.56 111 GLY A O 1
ATOM 861 N N . ALA A 1 112 ? -2.379 31.641 -6.75 1 97.94 112 ALA A N 1
ATOM 862 C CA . ALA A 1 112 ? -2.82 30.672 -5.742 1 97.94 112 ALA A CA 1
ATOM 863 C C . ALA A 1 112 ? -2.344 31.078 -4.352 1 97.94 112 ALA A C 1
ATOM 865 O O . ALA A 1 112 ? -1.236 31.594 -4.195 1 97.94 112 ALA A O 1
ATOM 866 N N . ASN A 1 113 ? -3.205 30.859 -3.379 1 98.38 113 ASN A N 1
ATOM 867 C CA . ASN A 1 113 ? -2.824 31.062 -1.983 1 98.38 113 ASN A CA 1
ATOM 868 C C . ASN A 1 113 ? -2.295 29.766 -1.362 1 98.38 113 ASN A C 1
ATOM 870 O O . ASN A 1 113 ? -3.072 28.922 -0.926 1 98.38 113 ASN A O 1
ATOM 874 N N . ILE A 1 114 ? -0.987 29.578 -1.376 1 98.81 114 ILE A N 1
ATOM 875 C CA . ILE A 1 114 ? -0.327 28.391 -0.835 1 98.81 114 ILE A CA 1
ATOM 876 C C . ILE A 1 114 ? 0.684 28.812 0.231 1 98.81 114 ILE A C 1
ATOM 878 O O . ILE A 1 114 ? 1.489 29.719 0.013 1 98.81 114 ILE A O 1
ATOM 882 N N . ARG A 1 115 ? 0.62 28.266 1.374 1 98.75 115 ARG A N 1
ATOM 883 C CA . ARG A 1 115 ? 1.577 28.5 2.449 1 98.75 115 ARG A CA 1
ATOM 884 C C . ARG A 1 115 ? 2.41 27.25 2.727 1 98.75 115 ARG A C 1
ATOM 886 O O . ARG A 1 115 ? 1.885 26.141 2.725 1 98.75 115 ARG A O 1
ATOM 893 N N . CYS A 1 116 ? 3.67 27.406 2.963 1 98.75 116 CYS A N 1
ATOM 894 C CA . CYS A 1 116 ? 4.609 26.312 3.174 1 98.75 116 CYS A CA 1
ATOM 895 C C . CYS A 1 116 ? 4.988 26.188 4.645 1 98.75 116 CYS A C 1
ATOM 897 O O . CYS A 1 116 ? 5.141 27.203 5.336 1 98.75 116 CYS A O 1
ATOM 899 N N . ILE A 1 117 ? 5.195 25 5.074 1 98.38 117 ILE A N 1
ATOM 900 C CA . ILE A 1 117 ? 5.594 24.766 6.457 1 98.38 117 ILE A CA 1
ATOM 901 C C . ILE A 1 117 ? 7.117 24.672 6.547 1 98.38 117 ILE A C 1
ATOM 903 O O . ILE A 1 117 ? 7.77 24.109 5.668 1 98.38 117 ILE A O 1
ATOM 907 N N . VAL A 1 118 ? 7.688 25.25 7.586 1 98.56 118 VAL A N 1
ATOM 908 C CA . VAL A 1 118 ? 9.125 25.219 7.84 1 98.56 118 VAL A CA 1
ATOM 909 C C . VAL A 1 118 ? 9.383 25 9.328 1 98.56 118 VAL A C 1
ATOM 911 O O . VAL A 1 118 ? 8.586 25.438 10.172 1 98.56 118 VAL A O 1
ATOM 914 N N . ASP A 1 119 ? 10.508 24.344 9.633 1 98.5 119 ASP A N 1
ATOM 915 C CA . ASP A 1 119 ? 10.875 24.219 11.039 1 98.5 119 ASP A CA 1
ATOM 916 C C . ASP A 1 119 ? 12.391 24.203 11.211 1 98.5 119 ASP A C 1
ATOM 918 O O . ASP A 1 119 ? 12.898 23.75 12.242 1 98.5 119 ASP A O 1
ATOM 922 N N . SER A 1 120 ? 13.117 24.656 10.195 1 98.12 120 SER A N 1
ATOM 923 C CA . SER A 1 120 ? 14.57 24.75 10.266 1 98.12 120 SER A CA 1
ATOM 924 C C . SER A 1 120 ? 15.109 25.781 9.289 1 98.12 120 SER A C 1
ATOM 926 O O . SER A 1 120 ? 14.383 26.25 8.398 1 98.12 120 SER A O 1
ATOM 928 N N . SER A 1 121 ? 16.391 26.109 9.492 1 97.88 121 SER A N 1
ATOM 929 C CA . SER A 1 121 ? 17.047 27.047 8.586 1 97.88 121 SER A CA 1
ATOM 930 C C . SER A 1 121 ? 17.188 26.453 7.188 1 97.88 121 SER A C 1
ATOM 932 O O . SER A 1 121 ? 17.125 27.188 6.195 1 97.88 121 SER A O 1
ATOM 934 N N . ASP A 1 122 ? 17.297 25.141 7.09 1 98.06 122 ASP A N 1
ATOM 935 C CA . ASP A 1 122 ? 17.359 24.484 5.789 1 98.06 122 ASP A CA 1
ATOM 936 C C . ASP A 1 122 ? 16.094 24.75 4.977 1 98.06 122 ASP A C 1
ATOM 938 O O . ASP A 1 122 ? 16.156 25.016 3.777 1 98.06 122 ASP A O 1
ATOM 942 N N . HIS A 1 123 ? 15 24.688 5.633 1 98.62 123 HIS A N 1
ATOM 943 C CA . HIS A 1 123 ? 13.719 24.922 4.969 1 98.62 123 HIS A CA 1
ATOM 944 C C . HIS A 1 123 ? 13.594 26.375 4.516 1 98.62 123 HIS A C 1
ATOM 946 O O . HIS A 1 123 ? 13.125 26.641 3.404 1 98.62 123 HIS A O 1
ATOM 952 N N . LEU A 1 124 ? 14 27.281 5.418 1 98.56 124 LEU A N 1
ATOM 953 C CA . LEU A 1 124 ? 13.945 28.703 5.074 1 98.56 124 LEU A CA 1
ATOM 954 C C . LEU A 1 124 ? 14.812 29 3.857 1 98.56 124 LEU A C 1
ATOM 956 O O . LEU A 1 124 ? 14.398 29.719 2.955 1 98.56 124 LEU A O 1
ATOM 960 N N . GLU A 1 125 ? 15.984 28.406 3.865 1 98.19 125 GLU A N 1
ATOM 961 C CA . GLU A 1 125 ? 16.906 28.609 2.752 1 98.19 125 GLU A CA 1
ATOM 962 C C . GLU A 1 125 ? 16.312 28.094 1.444 1 98.19 125 GLU A C 1
ATOM 964 O O . GLU A 1 125 ? 16.375 28.766 0.417 1 98.19 125 GLU A O 1
ATOM 969 N N . ALA A 1 126 ? 15.766 26.938 1.459 1 98.38 126 ALA A N 1
ATOM 970 C CA . ALA A 1 126 ? 15.172 26.344 0.269 1 98.38 126 ALA A CA 1
ATOM 971 C C . ALA A 1 126 ? 13.984 27.172 -0.221 1 98.38 126 ALA A C 1
ATOM 973 O O . ALA A 1 126 ? 13.836 27.406 -1.423 1 98.38 126 ALA A O 1
ATOM 974 N N . LEU A 1 127 ? 13.141 27.578 0.702 1 98.62 127 LEU A N 1
ATOM 975 C CA . LEU A 1 127 ? 11.977 28.391 0.375 1 98.62 127 LEU A CA 1
ATOM 976 C C . LEU A 1 127 ? 12.398 29.734 -0.23 1 98.62 127 LEU A C 1
ATOM 978 O O . LEU A 1 127 ? 11.828 30.172 -1.233 1 98.62 127 LEU A O 1
ATOM 982 N N . GLY A 1 128 ? 13.375 30.391 0.408 1 98.69 128 GLY A N 1
ATOM 983 C CA . GLY A 1 128 ? 13.898 31.641 -0.109 1 98.69 128 GLY A CA 1
ATOM 984 C C . GLY A 1 128 ? 14.453 31.516 -1.515 1 98.69 128 GLY A C 1
ATOM 985 O O . GLY A 1 128 ? 14.234 32.406 -2.354 1 98.69 128 GLY A O 1
ATOM 986 N N . ALA A 1 129 ? 15.172 30.438 -1.758 1 98.5 129 ALA A N 1
ATOM 987 C CA . ALA A 1 129 ? 15.727 30.203 -3.086 1 98.5 129 ALA A CA 1
ATOM 988 C C . ALA A 1 129 ? 14.625 30.094 -4.133 1 98.5 129 ALA A C 1
ATOM 990 O O . ALA A 1 129 ? 14.734 30.672 -5.219 1 98.5 129 ALA A O 1
ATOM 991 N N . ALA A 1 130 ? 13.586 29.375 -3.848 1 98.56 130 ALA A N 1
ATOM 992 C CA . ALA A 1 130 ? 12.461 29.234 -4.762 1 98.56 130 ALA A CA 1
ATOM 993 C C . ALA A 1 130 ? 11.781 30.578 -5.004 1 98.56 130 ALA A C 1
ATOM 995 O O . ALA A 1 130 ? 11.422 30.906 -6.141 1 98.56 130 ALA A O 1
ATOM 996 N N . ALA A 1 131 ? 11.57 31.328 -3.916 1 98.62 131 ALA A N 1
ATOM 997 C CA . ALA A 1 131 ? 10.953 32.656 -4.012 1 98.62 131 ALA A CA 1
ATOM 998 C C . ALA A 1 131 ? 11.758 33.562 -4.926 1 98.62 131 ALA A C 1
ATOM 1000 O O . ALA A 1 131 ? 11.188 34.25 -5.766 1 98.62 131 ALA A O 1
ATOM 1001 N N . ARG A 1 132 ? 13.031 33.5 -4.742 1 97.94 132 ARG A N 1
ATOM 1002 C CA . ARG A 1 132 ? 13.922 34.344 -5.547 1 97.94 132 ARG A CA 1
ATOM 1003 C C . ARG A 1 132 ? 13.859 33.938 -7.02 1 97.94 132 ARG A C 1
ATOM 1005 O O . ARG A 1 132 ? 13.773 34.812 -7.895 1 97.94 132 ARG A O 1
ATOM 1012 N N . ARG A 1 133 ? 13.898 32.625 -7.281 1 97.75 133 ARG A N 1
ATOM 1013 C CA . ARG A 1 133 ? 13.867 32.156 -8.656 1 97.75 133 ARG A CA 1
ATOM 1014 C C . ARG A 1 133 ? 12.578 32.594 -9.352 1 97.75 133 ARG A C 1
ATOM 1016 O O . ARG A 1 133 ? 12.586 32.875 -10.555 1 97.75 133 ARG A O 1
ATOM 1023 N N . ALA A 1 134 ? 11.523 32.656 -8.602 1 98.06 134 ALA A N 1
ATOM 1024 C CA . ALA A 1 134 ? 10.227 33 -9.172 1 98.06 134 ALA A CA 1
ATOM 1025 C C . ALA A 1 134 ? 9.938 34.5 -9.023 1 98.06 134 ALA A C 1
ATOM 1027 O O . ALA A 1 134 ? 8.938 35 -9.547 1 98.06 134 ALA A O 1
ATOM 1028 N N . SER A 1 135 ? 10.75 35.25 -8.328 1 98 135 SER A N 1
ATOM 1029 C CA . SER A 1 135 ? 10.578 36.688 -8.055 1 98 135 SER A CA 1
ATOM 1030 C C . SER A 1 135 ? 9.242 36.969 -7.367 1 98 135 SER A C 1
ATOM 1032 O O . SER A 1 135 ? 8.492 37.844 -7.801 1 98 135 SER A O 1
ATOM 1034 N N . ILE A 1 136 ? 9.008 36.156 -6.328 1 98.44 136 ILE A N 1
ATOM 1035 C CA . ILE A 1 136 ? 7.777 36.312 -5.559 1 98.44 136 ILE A CA 1
ATOM 1036 C C . ILE A 1 136 ? 8.086 36.188 -4.066 1 98.44 136 ILE A C 1
ATOM 1038 O O . ILE A 1 136 ? 9.234 35.969 -3.68 1 98.44 136 ILE A O 1
ATOM 1042 N N . THR A 1 137 ? 7.02 36.469 -3.291 1 98.31 137 THR A N 1
ATOM 1043 C CA . THR A 1 137 ? 7.059 36.188 -1.861 1 98.31 137 THR A CA 1
ATOM 1044 C C . THR A 1 137 ? 6.289 34.906 -1.547 1 98.31 137 THR A C 1
ATOM 1046 O O . THR A 1 137 ? 5.184 34.688 -2.049 1 98.31 137 THR A O 1
ATOM 1049 N N . LEU A 1 138 ? 6.895 34 -0.864 1 98.75 138 LEU A N 1
ATOM 1050 C CA . LEU A 1 138 ? 6.238 32.781 -0.406 1 98.75 138 LEU A CA 1
ATOM 1051 C C . LEU A 1 138 ? 5.91 32.875 1.081 1 98.75 138 LEU A C 1
ATOM 1053 O O . LEU A 1 138 ? 6.742 33.312 1.879 1 98.75 138 LEU A O 1
ATOM 1057 N N . ASP A 1 139 ? 4.695 32.562 1.415 1 98.75 139 ASP A N 1
ATOM 1058 C CA . ASP A 1 139 ? 4.254 32.562 2.807 1 98.75 139 ASP A CA 1
ATOM 1059 C C . ASP A 1 139 ? 4.742 31.297 3.52 1 98.75 139 ASP A C 1
ATOM 1061 O O . ASP A 1 139 ? 4.699 30.188 2.957 1 98.75 139 ASP A O 1
ATOM 1065 N N . ALA A 1 140 ? 5.258 31.422 4.707 1 98.69 140 ALA A N 1
ATOM 1066 C CA . ALA A 1 140 ? 5.77 30.328 5.531 1 98.69 140 ALA A CA 1
ATOM 1067 C C . ALA A 1 140 ? 5 30.234 6.844 1 98.69 140 ALA A C 1
ATOM 1069 O O . ALA A 1 140 ? 4.57 31.25 7.398 1 98.69 140 ALA A O 1
ATOM 1070 N N . VAL A 1 141 ? 4.773 29.078 7.305 1 98.81 141 VAL A N 1
ATOM 1071 C CA . VAL A 1 141 ? 4.168 28.75 8.594 1 98.81 141 VAL A CA 1
ATOM 1072 C C . VAL A 1 141 ? 5.125 27.875 9.406 1 98.81 141 VAL A C 1
ATOM 1074 O O . VAL A 1 141 ? 5.715 26.938 8.891 1 98.81 141 VAL A O 1
ATOM 1077 N N . LEU A 1 142 ? 5.312 28.203 10.695 1 98.62 142 LEU A N 1
ATOM 1078 C CA . LEU A 1 142 ? 6.203 27.438 11.555 1 98.62 142 LEU A CA 1
ATOM 1079 C C . LEU A 1 142 ? 5.52 26.172 12.055 1 98.62 142 LEU A C 1
ATOM 1081 O O . LEU A 1 142 ? 4.312 26.172 12.32 1 98.62 142 LEU A O 1
ATOM 1085 N N . ASP A 1 143 ? 6.277 25.109 12.148 1 98.06 143 ASP A N 1
ATOM 1086 C CA . ASP A 1 143 ? 5.777 23.875 12.742 1 98.06 143 ASP A CA 1
ATOM 1087 C C . ASP A 1 143 ? 6.359 23.656 14.141 1 98.06 143 ASP A C 1
ATOM 1089 O O . ASP A 1 143 ? 7.562 23.422 14.281 1 98.06 143 ASP A O 1
ATOM 1093 N N . LEU A 1 144 ? 5.562 23.656 15.125 1 97.38 144 LEU A N 1
ATOM 1094 C CA . LEU A 1 144 ? 5.961 23.516 16.516 1 97.38 144 LEU A CA 1
ATOM 1095 C C . LEU A 1 144 ? 5.672 22.094 17.016 1 97.38 144 LEU A C 1
ATOM 1097 O O . LEU A 1 144 ? 4.574 21.578 16.812 1 97.38 144 LEU A O 1
ATOM 1101 N N . ASP A 1 145 ? 6.711 21.438 17.547 1 95.19 145 ASP A N 1
ATOM 1102 C CA . ASP A 1 145 ? 6.516 20.156 18.219 1 95.19 145 ASP A CA 1
ATOM 1103 C C . ASP A 1 145 ? 5.898 20.344 19.609 1 95.19 145 ASP A C 1
ATOM 1105 O O . ASP A 1 145 ? 6.559 20.844 20.516 1 95.19 145 ASP A O 1
ATOM 1109 N N . VAL A 1 146 ? 4.703 19.906 19.781 1 92.75 146 VAL A N 1
ATOM 1110 C CA . VAL A 1 146 ? 4.02 20.078 21.047 1 92.75 146 VAL A CA 1
ATOM 1111 C C . VAL A 1 146 ? 3.891 18.734 21.766 1 92.75 146 VAL A C 1
ATOM 1113 O O . VAL A 1 146 ? 3.008 18.562 22.609 1 92.75 146 VAL A O 1
ATOM 1116 N N . SER A 1 147 ? 4.715 17.812 21.344 1 89 147 SER A N 1
ATOM 1117 C CA . SER A 1 147 ? 4.719 16.531 22.031 1 89 147 SER A CA 1
ATOM 1118 C C . SER A 1 147 ? 4.887 16.703 23.531 1 89 147 SER A C 1
ATOM 1120 O O . SER A 1 147 ? 5.531 17.656 23.984 1 89 147 SER A O 1
ATOM 1122 N N . TYR A 1 148 ? 4.289 15.758 24.281 1 84.94 148 TYR A N 1
ATOM 1123 C CA . TYR A 1 148 ? 4.355 15.812 25.734 1 84.94 148 TYR A CA 1
ATOM 1124 C C . TYR A 1 148 ? 5.613 15.117 26.25 1 84.94 148 TYR A C 1
ATOM 1126 O O . TYR A 1 148 ? 5.867 13.953 25.938 1 84.94 148 TYR A O 1
ATOM 1134 N N . ARG A 1 149 ? 6.402 15.859 26.938 1 85.5 149 ARG A N 1
ATOM 1135 C CA . ARG A 1 149 ? 7.66 15.352 27.484 1 85.5 149 ARG A CA 1
ATOM 1136 C C . ARG A 1 149 ? 7.703 15.5 29 1 85.5 149 ARG A C 1
ATOM 1138 O O . ARG A 1 149 ? 8.383 16.391 29.516 1 85.5 149 ARG A O 1
ATOM 1145 N N . PRO A 1 150 ? 7.074 14.508 29.641 1 79.25 150 PRO A N 1
ATOM 1146 C CA . PRO A 1 150 ? 7.113 14.562 31.109 1 79.25 150 PRO A CA 1
ATOM 1147 C C . PRO A 1 150 ? 8.461 14.109 31.672 1 79.25 150 PRO A C 1
ATOM 1149 O O . PRO A 1 150 ? 9.367 13.758 30.922 1 79.25 150 PRO A O 1
ATOM 1152 N N . LEU A 1 151 ? 8.539 14.227 33.031 1 77.44 151 LEU A N 1
ATOM 1153 C CA . LEU A 1 151 ? 9.688 13.734 33.781 1 77.44 151 LEU A CA 1
ATOM 1154 C C . LEU A 1 151 ? 10.984 14.367 33.281 1 77.44 151 LEU A C 1
ATOM 1156 O O . LEU A 1 151 ? 11.961 13.656 33.031 1 77.44 151 LEU A O 1
ATOM 1160 N N . GLY A 1 152 ? 11.023 15.555 33.031 1 70.12 152 GLY A N 1
ATOM 1161 C CA . GLY A 1 152 ? 12.203 16.297 32.625 1 70.12 152 GLY A CA 1
ATOM 1162 C C . GLY A 1 152 ? 12.703 15.914 31.234 1 70.12 152 GLY A C 1
ATOM 1163 O O . GLY A 1 152 ? 13.914 15.898 31 1 70.12 152 GLY A O 1
ATOM 1164 N N . GLY A 1 153 ? 11.773 15.43 30.453 1 73.25 153 GLY A N 1
ATOM 1165 C CA . GLY A 1 153 ? 12.133 15.102 29.078 1 73.25 153 GLY A CA 1
ATOM 1166 C C . GLY A 1 153 ? 12.547 13.656 28.891 1 73.25 153 GLY A C 1
ATOM 1167 O O . GLY A 1 153 ? 12.875 13.234 27.781 1 73.25 153 GLY A O 1
ATOM 1168 N N . ARG A 1 154 ? 12.539 12.797 30.094 1 75.31 154 ARG A N 1
ATOM 1169 C CA . ARG A 1 154 ? 12.945 11.398 30.016 1 75.31 154 ARG A CA 1
ATOM 1170 C C . ARG A 1 154 ? 11.898 10.562 29.281 1 75.31 154 ARG A C 1
ATOM 1172 O O . ARG A 1 154 ? 12.211 9.5 28.75 1 75.31 154 ARG A O 1
ATOM 1179 N N . ALA A 1 155 ? 10.773 11.125 29.125 1 79.19 155 ALA A N 1
ATOM 1180 C CA . ALA A 1 155 ? 9.688 10.477 28.391 1 79.19 155 ALA A CA 1
ATOM 1181 C C . ALA A 1 155 ? 9.188 11.367 27.25 1 79.19 155 ALA A C 1
ATOM 1183 O O . ALA A 1 155 ? 9.219 12.594 27.359 1 79.19 155 ALA A O 1
ATOM 1184 N N . HIS A 1 156 ? 8.945 10.773 26.172 1 80 156 HIS A N 1
ATOM 1185 C CA . HIS A 1 156 ? 8.43 11.461 24.984 1 80 156 HIS A CA 1
ATOM 1186 C C . HIS A 1 156 ? 7.133 10.828 24.5 1 80 156 HIS A C 1
ATOM 1188 O O . HIS A 1 156 ? 7.121 9.664 24.094 1 80 156 HIS A O 1
ATOM 1194 N N . LEU A 1 157 ? 6.125 11.594 24.641 1 79.25 157 LEU A N 1
ATOM 1195 C CA . LEU A 1 157 ? 4.828 11.172 24.141 1 79.25 157 LEU A CA 1
ATOM 1196 C C . LEU A 1 157 ? 4.395 12.031 22.953 1 79.25 157 LEU A C 1
ATOM 1198 O O . LEU A 1 157 ? 4.02 13.195 23.125 1 79.25 157 LEU A O 1
ATOM 1202 N N . GLY A 1 158 ? 4.438 11.406 21.828 1 79.81 158 GLY A N 1
ATOM 1203 C CA . GLY A 1 158 ? 4.156 12.102 20.578 1 79.81 158 GLY A CA 1
ATOM 1204 C C . GLY A 1 158 ? 5.035 11.648 19.422 1 79.81 158 GLY A C 1
ATOM 1205 O O . GLY A 1 158 ? 5.535 10.523 19.438 1 79.81 158 GLY A O 1
ATOM 1206 N N . VAL A 1 159 ? 5.062 12.547 18.375 1 78.62 159 VAL A N 1
ATOM 1207 C CA . VAL A 1 159 ? 5.785 12.156 17.172 1 78.62 159 VAL A CA 1
ATOM 1208 C C . VAL A 1 159 ? 7.055 13 17.031 1 78.62 159 VAL A C 1
ATOM 1210 O O . VAL A 1 159 ? 7.113 14.125 17.531 1 78.62 159 VAL A O 1
ATOM 1213 N N . ARG A 1 160 ? 8.117 12.43 16.547 1 81.31 160 ARG A N 1
ATOM 1214 C CA . ARG A 1 160 ? 9.383 13.125 16.312 1 81.31 160 ARG A CA 1
ATOM 1215 C C . ARG A 1 160 ? 9.391 13.805 14.953 1 81.31 160 ARG A C 1
ATOM 1217 O O . ARG A 1 160 ? 9.859 13.227 13.969 1 81.31 160 ARG A O 1
ATOM 1224 N N . ARG A 1 161 ? 8.898 14.93 14.984 1 86.12 161 ARG A N 1
ATOM 1225 C CA . ARG A 1 161 ? 8.719 15.633 13.719 1 86.12 161 ARG A CA 1
ATOM 1226 C C . ARG A 1 161 ? 9.578 16.891 13.664 1 86.12 161 ARG A C 1
ATOM 1228 O O . ARG A 1 161 ? 10.664 16.875 13.078 1 86.12 161 ARG A O 1
ATOM 1235 N N . SER A 1 162 ? 9.352 17.875 14.531 1 94.44 162 SER A N 1
ATOM 1236 C CA . SER A 1 162 ? 9.938 19.203 14.422 1 94.44 162 SER A CA 1
ATOM 1237 C C . SER A 1 162 ? 11.016 19.422 15.484 1 94.44 162 SER A C 1
ATOM 1239 O O . SER A 1 162 ? 10.859 18.984 16.625 1 94.44 162 SER A O 1
ATOM 1241 N N . PRO A 1 163 ? 12.086 20.094 15.125 1 95.75 163 PRO A N 1
ATOM 1242 C CA . PRO A 1 163 ? 13.102 20.453 16.125 1 95.75 163 PRO A CA 1
ATOM 1243 C C . PRO A 1 163 ? 12.688 21.641 16.984 1 95.75 163 PRO A C 1
ATOM 1245 O O . PRO A 1 163 ? 13.359 21.953 17.969 1 95.75 163 PRO A O 1
ATOM 1248 N N . LEU A 1 164 ? 11.633 22.375 16.625 1 97.75 164 LEU A N 1
ATOM 1249 C CA . LEU A 1 164 ? 11.148 23.5 17.406 1 97.75 164 LEU A CA 1
ATOM 1250 C C . LEU A 1 164 ? 10.312 23.016 18.594 1 97.75 164 LEU A C 1
ATOM 1252 O O . LEU A 1 164 ? 9.195 22.531 18.406 1 97.75 164 LEU A O 1
ATOM 1256 N N . ARG A 1 165 ? 10.844 23.328 19.812 1 94.81 165 ARG A N 1
ATOM 1257 C CA . ARG A 1 165 ? 10.203 22.719 20.969 1 94.81 165 ARG A CA 1
ATOM 1258 C C . ARG A 1 165 ? 9.891 23.766 22.031 1 94.81 165 ARG A C 1
ATOM 1260 O O . ARG A 1 165 ? 9.328 23.438 23.094 1 94.81 165 ARG A O 1
ATOM 1267 N N . SER A 1 166 ? 10.273 24.984 21.797 1 96.5 166 SER A N 1
ATOM 1268 C CA . SER A 1 166 ? 10.062 26.047 22.781 1 96.5 166 SER A CA 1
ATOM 1269 C C . SER A 1 166 ? 9.703 27.359 22.094 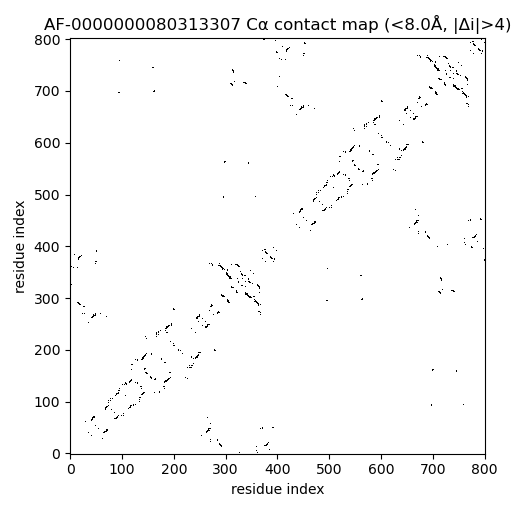1 96.5 166 SER A C 1
ATOM 1271 O O . SER A 1 166 ? 9.883 27.5 20.875 1 96.5 166 SER A O 1
ATOM 1273 N N . ALA A 1 167 ? 9.164 28.25 22.875 1 98 167 ALA A N 1
ATOM 1274 C CA . ALA A 1 167 ? 8.891 29.594 22.391 1 98 167 ALA A CA 1
ATOM 1275 C C . ALA A 1 167 ? 10.164 30.266 21.859 1 98 167 ALA A C 1
ATOM 1277 O O . ALA A 1 167 ? 10.125 30.984 20.859 1 98 167 ALA A O 1
ATOM 1278 N N . ASP A 1 168 ? 11.258 29.953 22.531 1 98.25 168 ASP A N 1
ATOM 1279 C CA . ASP A 1 168 ? 12.539 30.516 22.109 1 98.25 168 ASP A CA 1
ATOM 1280 C C . ASP A 1 168 ? 12.938 30 20.734 1 98.25 168 ASP A C 1
ATOM 1282 O O . ASP A 1 168 ? 13.43 30.766 19.891 1 98.25 168 ASP A O 1
ATOM 1286 N N . ASP A 1 169 ? 12.781 28.688 20.562 1 98.19 169 ASP A N 1
ATOM 1287 C CA . ASP A 1 169 ? 13.062 28.109 19.25 1 98.19 169 ASP A CA 1
ATOM 1288 C C . ASP A 1 169 ? 12.25 28.797 18.156 1 98.19 169 ASP A C 1
ATOM 1290 O O . ASP A 1 169 ? 12.789 29.141 17.109 1 98.19 169 ASP A O 1
ATOM 1294 N N . VAL A 1 170 ? 10.969 29 18.406 1 98.5 170 VAL A N 1
ATOM 1295 C CA . VAL A 1 170 ? 10.031 29.594 17.469 1 98.5 170 VAL A CA 1
ATOM 1296 C C . VAL A 1 170 ? 10.438 31.031 17.172 1 98.5 170 VAL A C 1
ATOM 1298 O O . VAL A 1 170 ? 10.523 31.438 16.016 1 98.5 170 VAL A O 1
ATOM 1301 N N . GLY A 1 171 ? 10.703 31.797 18.25 1 98.56 171 GLY A N 1
ATOM 1302 C CA . GLY A 1 171 ? 11.148 33.188 18.062 1 98.56 171 GLY A CA 1
ATOM 1303 C C . GLY A 1 171 ? 12.414 33.281 17.234 1 98.56 171 GLY A C 1
ATOM 1304 O O . GLY A 1 171 ? 12.523 34.156 16.359 1 98.56 171 GLY A O 1
ATOM 1305 N N . ALA A 1 172 ? 13.336 32.406 17.516 1 98.5 172 ALA A N 1
ATOM 1306 C CA . ALA A 1 172 ? 14.617 32.406 16.828 1 98.5 172 ALA A CA 1
ATOM 1307 C C . ALA A 1 172 ? 14.438 32.156 15.328 1 98.5 172 ALA A C 1
ATOM 1309 O O . ALA A 1 172 ? 15.023 32.844 14.492 1 98.5 172 ALA A O 1
ATOM 1310 N N . LEU A 1 173 ? 13.641 31.156 14.992 1 98.56 173 LEU A N 1
ATOM 1311 C CA . LEU A 1 173 ? 13.453 30.844 13.578 1 98.56 173 LEU A CA 1
ATOM 1312 C C . LEU A 1 173 ? 12.617 31.922 12.883 1 98.56 173 LEU A C 1
ATOM 1314 O O . LEU A 1 173 ? 12.852 32.25 11.719 1 98.56 173 LEU A O 1
ATOM 1318 N N . ALA A 1 174 ? 11.609 32.5 13.578 1 98.56 174 ALA A N 1
ATOM 1319 C CA . ALA A 1 174 ? 10.836 33.625 13.039 1 98.56 174 ALA A CA 1
ATOM 1320 C C . ALA A 1 174 ? 11.742 34.812 12.719 1 98.56 174 ALA A C 1
ATOM 1322 O O . ALA A 1 174 ? 11.602 35.438 11.672 1 98.56 174 ALA A O 1
ATOM 1323 N N . ARG A 1 175 ? 12.641 35.062 13.633 1 98.12 175 ARG A N 1
ATOM 1324 C CA . ARG A 1 175 ? 13.602 36.156 13.414 1 98.12 175 ARG A CA 1
ATOM 1325 C C . ARG A 1 175 ? 14.477 35.844 12.203 1 98.12 175 ARG A C 1
ATOM 1327 O O . ARG A 1 175 ? 14.734 36.75 11.391 1 98.12 175 ARG A O 1
ATOM 1334 N N . ALA A 1 176 ? 14.938 34.625 12.133 1 97.75 176 ALA A N 1
ATOM 1335 C CA . ALA A 1 176 ? 15.773 34.25 11 1 97.75 176 ALA A CA 1
ATOM 1336 C C . ALA A 1 176 ? 15.031 34.406 9.68 1 97.75 176 ALA A C 1
ATOM 1338 O O . ALA A 1 176 ? 15.633 34.781 8.672 1 97.75 176 ALA A O 1
ATOM 1339 N N . ALA A 1 177 ? 13.773 34.094 9.641 1 97.56 177 ALA A N 1
ATOM 1340 C CA . ALA A 1 177 ? 12.969 34.188 8.422 1 97.56 177 ALA A CA 1
ATOM 1341 C C . ALA A 1 177 ? 12.953 35.625 7.883 1 97.56 177 ALA A C 1
ATOM 1343 O O . ALA A 1 177 ? 12.867 35.844 6.668 1 97.56 177 ALA A O 1
ATOM 1344 N N . LYS A 1 178 ? 13.016 36.625 8.734 1 96.38 178 LYS A N 1
ATOM 1345 C CA . LYS A 1 178 ? 13 38.031 8.336 1 96.38 178 LYS A CA 1
ATOM 1346 C C . LYS A 1 178 ? 14.203 38.375 7.457 1 96.38 178 LYS A C 1
ATOM 1348 O O . LYS A 1 178 ? 14.148 39.312 6.66 1 96.38 178 LYS A O 1
ATOM 1353 N N . SER A 1 179 ? 15.203 37.594 7.609 1 95.88 179 SER A N 1
ATOM 1354 C CA . SER A 1 179 ? 16.438 37.844 6.875 1 95.88 179 SER A CA 1
ATOM 1355 C C . SER A 1 179 ? 16.469 37.094 5.555 1 95.88 179 SER A C 1
ATOM 1357 O O . SER A 1 179 ? 17.453 37.188 4.805 1 95.88 179 SER A O 1
ATOM 1359 N N . VAL A 1 180 ? 15.477 36.344 5.25 1 97.69 180 VAL A N 1
ATOM 1360 C CA . VAL A 1 180 ? 15.422 35.594 4.016 1 97.69 180 VAL A CA 1
ATOM 1361 C C . VAL A 1 180 ? 14.523 36.281 3 1 97.69 180 VAL A C 1
ATOM 1363 O O . VAL A 1 180 ? 13.297 36.25 3.119 1 97.69 180 VAL A O 1
ATOM 1366 N N . PRO A 1 181 ? 15.156 36.906 1.987 1 96.88 181 PRO A N 1
ATOM 1367 C CA . PRO A 1 181 ? 14.336 37.594 0.995 1 96.88 181 PRO A CA 1
ATOM 1368 C C . PRO A 1 181 ? 13.273 36.719 0.362 1 96.88 181 PRO A C 1
ATOM 1370 O O . PRO A 1 181 ? 13.547 35.531 0.063 1 96.88 181 PRO A O 1
ATOM 1373 N N . GLY A 1 182 ? 12.094 37.219 0.286 1 97.62 182 GLY A N 1
ATOM 1374 C CA . GLY A 1 182 ? 11.016 36.531 -0.404 1 97.62 182 GLY A CA 1
ATOM 1375 C C . GLY A 1 182 ? 10.25 35.562 0.492 1 97.62 182 GLY A C 1
ATOM 1376 O O . GLY A 1 182 ? 9.391 34.812 0.02 1 97.62 182 GLY A O 1
ATOM 1377 N N . VAL A 1 183 ? 10.562 35.5 1.727 1 98.31 183 VAL A N 1
ATOM 1378 C CA . VAL A 1 183 ? 9.844 34.625 2.652 1 98.31 183 VAL A CA 1
ATOM 1379 C C . VAL A 1 183 ? 9.086 35.469 3.676 1 98.31 183 VAL A C 1
ATOM 1381 O O . VAL A 1 183 ? 9.664 36.375 4.27 1 98.31 183 VAL A O 1
ATOM 1384 N N . ARG A 1 184 ? 7.82 35.25 3.855 1 98.25 184 ARG A N 1
ATOM 1385 C CA . ARG A 1 184 ? 6.996 35.938 4.844 1 98.25 184 ARG A CA 1
ATOM 1386 C C . ARG A 1 184 ? 6.371 34.969 5.82 1 98.25 184 ARG A C 1
ATOM 1388 O O . ARG A 1 184 ? 5.652 34.031 5.414 1 98.25 184 ARG A O 1
ATOM 1395 N N . MET A 1 185 ? 6.688 35.125 7.098 1 98.25 185 MET A N 1
ATOM 1396 C CA . MET A 1 185 ? 6.109 34.281 8.125 1 98.25 185 MET A CA 1
ATOM 1397 C C . MET A 1 185 ? 4.672 34.688 8.43 1 98.25 185 MET A C 1
ATOM 1399 O O . MET A 1 185 ? 4.418 35.812 8.812 1 98.25 185 MET A O 1
ATOM 1403 N N . VAL A 1 186 ? 3.711 33.719 8.297 1 98.5 186 VAL A N 1
ATOM 1404 C CA . VAL A 1 186 ? 2.322 34.156 8.391 1 98.5 186 VAL A CA 1
ATOM 1405 C C . VAL A 1 186 ? 1.604 33.344 9.477 1 98.5 186 VAL A C 1
ATOM 1407 O O . VAL A 1 186 ? 0.426 33.594 9.758 1 98.5 186 VAL A O 1
ATOM 1410 N N . GLY A 1 187 ? 2.324 32.375 10.078 1 98.62 187 GLY A N 1
ATOM 1411 C CA . GLY A 1 187 ? 1.589 31.656 11.094 1 98.62 187 GLY A CA 1
ATOM 1412 C C . GLY A 1 187 ? 2.41 30.547 11.742 1 98.62 187 GLY A C 1
ATOM 1413 O O . GLY A 1 187 ? 3.637 30.531 11.625 1 98.62 187 GLY A O 1
ATOM 1414 N N . LEU A 1 188 ? 1.671 29.688 12.523 1 98.62 188 LEU A N 1
ATOM 1415 C CA . LEU A 1 188 ? 2.236 28.594 13.305 1 98.62 188 LEU A CA 1
ATOM 1416 C C . LEU A 1 188 ? 1.288 27.406 13.336 1 98.62 188 LEU A C 1
ATOM 1418 O O . LEU A 1 188 ? 0.078 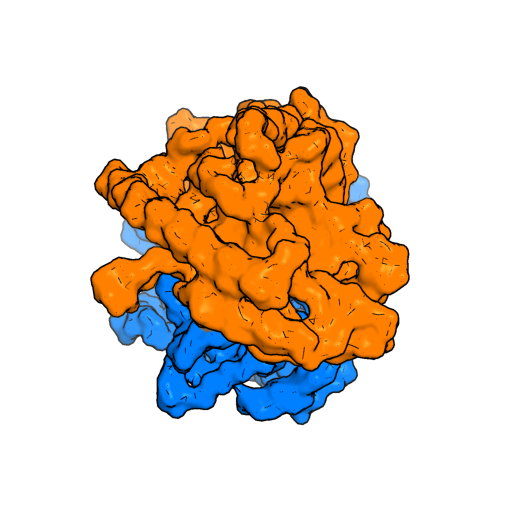27.578 13.516 1 98.62 188 LEU A O 1
ATOM 1422 N N . MET A 1 189 ? 1.865 26.266 13 1 98.06 189 MET A N 1
ATOM 1423 C CA . MET A 1 189 ? 1.139 25 13.18 1 98.06 189 MET A CA 1
ATOM 1424 C C . MET A 1 189 ? 1.648 24.25 14.398 1 98.06 189 MET A C 1
ATOM 1426 O O . MET A 1 189 ? 2.857 24.172 14.625 1 98.06 189 MET A O 1
ATOM 1430 N N . ALA A 1 190 ? 0.759 23.781 15.25 1 95.19 190 ALA A N 1
ATOM 1431 C CA . ALA A 1 190 ? 1.051 22.938 16.406 1 95.19 190 ALA A CA 1
ATOM 1432 C C . ALA A 1 190 ? 0.088 21.75 16.484 1 95.19 190 ALA A C 1
ATOM 1434 O O . ALA A 1 190 ? -0.993 21.859 17.062 1 95.19 190 ALA A O 1
ATOM 1435 N N . TYR A 1 191 ? 0.513 20.688 15.938 1 90.5 191 TYR A N 1
ATOM 1436 C CA . TYR A 1 191 ? -0.313 19.484 15.898 1 90.5 191 TYR A CA 1
ATOM 1437 C C . TYR A 1 191 ? -0.077 18.625 17.141 1 90.5 191 TYR A C 1
ATOM 1439 O O . TYR A 1 191 ? 1.032 18.125 17.359 1 90.5 191 TYR A O 1
ATOM 1447 N N . GLU A 1 192 ? -1.077 18.391 17.828 1 88.12 192 GLU A N 1
ATOM 1448 C CA . GLU A 1 192 ? -0.977 17.562 19.031 1 88.12 192 GLU A CA 1
ATOM 1449 C C . GLU A 1 192 ? -1.376 16.109 18.734 1 88.12 192 GLU A C 1
ATOM 1451 O O . GLU A 1 192 ? -2.396 15.633 19.219 1 88.12 192 GLU A O 1
ATOM 1456 N N . ALA A 1 193 ? -0.477 15.43 18.094 1 80.62 193 ALA A N 1
ATOM 1457 C CA . ALA A 1 193 ? -0.716 14.078 17.594 1 80.62 193 ALA A CA 1
ATOM 1458 C C . ALA A 1 193 ? -1.074 13.125 18.734 1 80.62 193 ALA A C 1
ATOM 1460 O O . ALA A 1 193 ? -1.884 12.211 18.562 1 80.62 193 ALA A O 1
ATOM 1461 N N . HIS A 1 194 ? -0.453 13.289 19.906 1 76.69 194 HIS A N 1
ATOM 1462 C CA . HIS A 1 194 ? -0.646 12.398 21.047 1 76.69 194 HIS A CA 1
ATOM 1463 C C . HIS A 1 194 ? -2.012 12.609 21.688 1 76.69 194 HIS A C 1
ATOM 1465 O O . HIS A 1 194 ? -2.422 11.844 22.562 1 76.69 194 HIS A O 1
ATOM 1471 N N . VAL A 1 195 ? -2.672 13.594 21.25 1 76.19 195 VAL A N 1
ATOM 1472 C CA . VAL A 1 195 ? -4.039 13.852 21.688 1 76.19 195 VAL A CA 1
ATOM 1473 C C . VAL A 1 195 ? -5.02 13.508 20.562 1 76.19 195 VAL A C 1
ATOM 1475 O O . VAL A 1 195 ? -5.91 12.68 20.75 1 76.19 195 VAL A O 1
ATOM 1478 N N . ALA A 1 196 ? -4.75 13.93 19.422 1 77.19 196 ALA A N 1
ATOM 1479 C CA . ALA A 1 196 ? -5.648 13.812 18.281 1 77.19 196 ALA A CA 1
ATOM 1480 C C . ALA A 1 196 ? -5.637 12.391 17.734 1 77.19 196 ALA A C 1
ATOM 1482 O O . ALA A 1 196 ? -6.641 11.922 17.188 1 77.19 196 ALA A O 1
ATOM 1483 N N . GLY A 1 197 ? -4.555 11.688 17.844 1 71.88 197 GLY A N 1
ATOM 1484 C CA . GLY A 1 197 ? -4.379 10.391 17.203 1 71.88 197 GLY A CA 1
ATOM 1485 C C . GLY A 1 197 ? -4.445 9.234 18.188 1 71.88 197 GLY A C 1
ATOM 1486 O O . GLY A 1 197 ? -4.129 8.094 17.828 1 71.88 197 GLY A O 1
ATOM 1487 N N . LEU A 1 198 ? -4.746 9.422 19.406 1 72.31 198 LEU A N 1
ATOM 1488 C CA . LEU A 1 198 ? -4.773 8.375 20.422 1 72.31 198 LEU A CA 1
ATOM 1489 C C . LEU A 1 198 ? -6.207 8.023 20.797 1 72.31 198 LEU A C 1
ATOM 1491 O O . LEU A 1 198 ? -6.871 8.766 21.516 1 72.31 198 LEU A O 1
ATOM 1495 N N . PRO A 1 199 ? -6.586 6.852 20.219 1 71.38 199 PRO A N 1
ATOM 1496 C CA . PRO A 1 199 ? -7.93 6.438 20.625 1 71.38 199 PRO A CA 1
ATOM 1497 C C . PRO A 1 199 ? -8.047 6.215 22.125 1 71.38 199 PRO A C 1
ATOM 1499 O O . PRO A 1 199 ? -7.086 5.793 22.766 1 71.38 199 PRO A O 1
ATOM 1502 N N . ASP A 1 200 ? -9.156 6.57 22.703 1 76.44 200 ASP A N 1
ATOM 1503 C CA . ASP A 1 200 ? -9.328 6.434 24.156 1 76.44 200 ASP A CA 1
ATOM 1504 C C . ASP A 1 200 ? -10.57 5.609 24.484 1 76.44 200 ASP A C 1
ATOM 1506 O O . ASP A 1 200 ? -11.055 5.633 25.609 1 76.44 200 ASP A O 1
ATOM 1510 N N . ALA A 1 201 ? -11.125 4.961 23.516 1 77.19 201 ALA A N 1
ATOM 1511 C CA . ALA A 1 201 ? -12.266 4.066 23.688 1 77.19 201 ALA A CA 1
ATOM 1512 C C . ALA A 1 201 ? -12.195 2.9 22.703 1 77.19 201 ALA A C 1
ATOM 1514 O O . ALA A 1 201 ? -13.219 2.51 22.125 1 77.19 201 ALA A O 1
ATOM 1515 N N . SER A 1 202 ? -11 2.475 22.438 1 71.94 202 SER A N 1
ATOM 1516 C CA . SER A 1 202 ? -10.812 1.351 21.531 1 71.94 202 SER A CA 1
ATOM 1517 C C . SER A 1 202 ? -11.344 0.055 22.141 1 71.94 202 SER A C 1
ATOM 1519 O O . SER A 1 202 ? -11.047 -0.266 23.281 1 71.94 202 SER A O 1
ATOM 1521 N N . ALA A 1 203 ? -12.047 -0.686 21.422 1 66.81 203 ALA A N 1
ATOM 1522 C CA . ALA A 1 203 ? -12.586 -1.965 21.891 1 66.81 203 ALA A CA 1
ATOM 1523 C C . ALA A 1 203 ? -11.469 -2.984 22.094 1 66.81 203 ALA A C 1
ATOM 1525 O O . ALA A 1 203 ? -11.555 -3.832 22.984 1 66.81 203 ALA A O 1
ATOM 1526 N N . SER A 1 204 ? -10.398 -2.744 21.266 1 62.97 204 SER A N 1
ATOM 1527 C CA . SER A 1 204 ? -9.32 -3.729 21.281 1 62.97 204 SER A CA 1
ATOM 1528 C C . SER A 1 204 ? -8.328 -3.447 22.406 1 62.97 204 SER A C 1
ATOM 1530 O O . SER A 1 204 ? -7.57 -4.332 22.812 1 62.97 204 SER A O 1
ATOM 1532 N N . ALA A 1 205 ? -8.117 -2.229 22.938 1 68.88 205 ALA A N 1
ATOM 1533 C CA . ALA A 1 205 ? -7.078 -1.835 23.891 1 68.88 205 ALA A CA 1
ATOM 1534 C C . ALA A 1 205 ? -7.473 -2.191 25.312 1 68.88 205 ALA A C 1
ATOM 1536 O O . ALA A 1 205 ? -6.613 -2.357 26.188 1 68.88 205 ALA A O 1
ATOM 1537 N N . GLY A 1 206 ? -8.719 -2.586 25.672 1 72.62 206 GLY A N 1
ATOM 1538 C CA . GLY A 1 206 ? -9.18 -2.859 27.016 1 72.62 206 GLY A CA 1
ATOM 1539 C C . GLY A 1 206 ? -9.445 -1.602 27.828 1 72.62 206 GLY A C 1
ATOM 1540 O O . GLY A 1 206 ? -8.992 -0.516 27.453 1 72.62 206 GLY A O 1
ATOM 1541 N N . ALA A 1 207 ? -10.031 -1.65 28.969 1 75.5 207 ALA A N 1
ATOM 1542 C CA . ALA A 1 207 ? -10.492 -0.536 29.797 1 75.5 207 ALA A CA 1
ATOM 1543 C C . ALA A 1 207 ? -9.32 0.207 30.422 1 75.5 207 ALA A C 1
ATOM 1545 O O . ALA A 1 207 ? -9.32 1.438 30.5 1 75.5 207 ALA A O 1
ATOM 1546 N N . ALA A 1 208 ? -8.336 -0.55 30.875 1 82.31 208 ALA A N 1
ATOM 1547 C CA . ALA A 1 208 ? -7.188 0.06 31.547 1 82.31 208 ALA A CA 1
ATOM 1548 C C . ALA A 1 208 ? -6.395 0.936 30.578 1 82.31 208 ALA A C 1
ATOM 1550 O O . ALA A 1 208 ? -6.012 2.059 30.922 1 82.31 208 ALA A O 1
ATOM 1551 N N . LYS A 1 209 ? -6.121 0.501 29.438 1 80.12 209 LYS A N 1
ATOM 1552 C CA . LYS A 1 209 ? -5.41 1.267 28.422 1 80.12 209 LYS A CA 1
ATOM 1553 C C . LYS A 1 209 ? -6.207 2.502 28 1 80.12 209 LYS A C 1
ATOM 1555 O O . LYS A 1 209 ? -5.633 3.57 27.781 1 80.12 209 LYS A O 1
ATOM 1560 N N . ASN A 1 210 ? -7.477 2.393 27.906 1 82.06 210 ASN A N 1
ATOM 1561 C CA . ASN A 1 210 ? -8.336 3.525 27.562 1 82.06 210 ASN A CA 1
ATOM 1562 C C . ASN A 1 210 ? -8.305 4.594 28.656 1 82.06 210 ASN A C 1
ATOM 1564 O O . ASN A 1 210 ? -8.227 5.789 28.344 1 82.06 210 ASN A O 1
ATOM 1568 N N . ALA A 1 211 ? -8.359 4.16 29.812 1 83.12 211 ALA A N 1
ATOM 1569 C CA . ALA A 1 211 ? -8.289 5.098 30.938 1 83.12 211 ALA A CA 1
ATOM 1570 C C . ALA A 1 211 ? -6.949 5.82 30.969 1 83.12 211 ALA A C 1
ATOM 1572 O O . ALA A 1 211 ? -6.891 7.023 31.234 1 83.12 211 ALA A O 1
ATOM 1573 N N . ALA A 1 212 ? -5.961 5.07 30.703 1 82.69 212 ALA A N 1
ATOM 1574 C CA . ALA A 1 212 ? -4.625 5.652 30.656 1 82.69 212 ALA A CA 1
ATOM 1575 C C . ALA A 1 212 ? -4.52 6.699 29.547 1 82.69 212 ALA A C 1
ATOM 1577 O O . ALA A 1 212 ? -3.922 7.758 29.734 1 82.69 212 ALA A O 1
ATOM 1578 N N . ALA A 1 213 ? -5.098 6.41 28.453 1 81.56 213 ALA A N 1
ATOM 1579 C CA . ALA A 1 213 ? -5.105 7.344 27.344 1 81.56 213 ALA A CA 1
ATOM 1580 C C . ALA A 1 213 ? -5.832 8.633 27.703 1 81.56 213 ALA A C 1
ATOM 1582 O O . ALA A 1 213 ? -5.352 9.734 27.406 1 81.56 213 ALA A O 1
ATOM 1583 N N . ARG A 1 214 ? -6.902 8.5 28.422 1 82.5 214 ARG A N 1
ATOM 1584 C CA . ARG A 1 214 ? -7.672 9.664 28.844 1 82.5 214 ARG A CA 1
ATOM 1585 C C . ARG A 1 214 ? -6.891 10.508 29.844 1 82.5 214 ARG A C 1
ATOM 1587 O O . ARG A 1 214 ? -6.902 11.742 29.766 1 82.5 214 ARG A O 1
ATOM 1594 N N . ALA A 1 215 ? -6.309 9.805 30.688 1 82.12 215 ALA A N 1
ATOM 1595 C CA . ALA A 1 215 ? -5.5 10.492 31.703 1 82.12 215 ALA A CA 1
ATOM 1596 C C . ALA A 1 215 ? -4.344 11.25 31.047 1 82.12 215 ALA A C 1
ATOM 1598 O O . ALA A 1 215 ? -4.07 12.398 31.406 1 82.12 215 ALA A O 1
ATOM 1599 N N . LEU A 1 216 ? -3.76 10.633 30.156 1 81.69 216 LEU A N 1
ATOM 1600 C CA . LEU A 1 216 ? -2.652 11.258 29.438 1 81.69 216 LEU A CA 1
ATOM 1601 C C . LEU A 1 216 ? -3.117 12.5 28.688 1 81.69 216 LEU A C 1
ATOM 1603 O O . LEU A 1 216 ? -2.443 13.531 28.703 1 81.69 216 LEU A O 1
ATOM 1607 N N . LYS A 1 217 ? -4.215 12.383 28.109 1 82.19 217 LYS A N 1
ATOM 1608 C CA . LYS A 1 217 ? -4.77 13.523 27.375 1 82.19 217 LYS A CA 1
ATOM 1609 C C . LYS A 1 217 ? -5.047 14.695 28.328 1 82.19 217 LYS A C 1
ATOM 1611 O O . LYS A 1 217 ? -4.684 15.836 28.031 1 82.19 217 LYS A O 1
ATOM 1616 N N . SER A 1 218 ? -5.59 14.367 29.438 1 83.94 218 SER A N 1
ATOM 1617 C CA . SER A 1 218 ? -5.949 15.398 30.406 1 83.94 218 SER A CA 1
ATOM 1618 C C . SER A 1 218 ? -4.707 16.109 30.938 1 83.94 218 SER A C 1
ATOM 1620 O O . S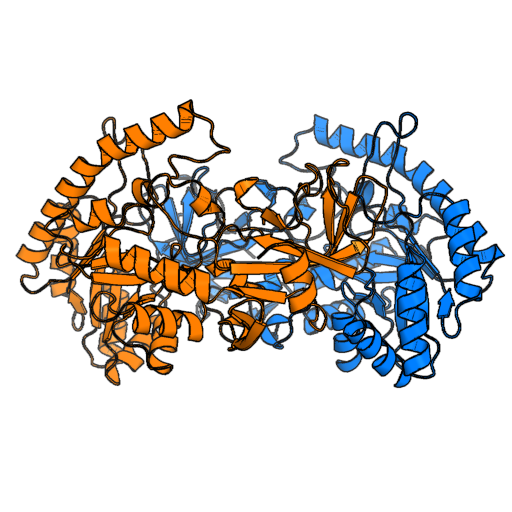ER A 1 218 ? -4.75 17.312 31.219 1 83.94 218 SER A O 1
ATOM 1622 N N . LEU A 1 219 ? -3.688 15.414 31 1 83.12 219 LEU A N 1
ATOM 1623 C CA . LEU A 1 219 ? -2.449 15.977 31.516 1 83.12 219 LEU A CA 1
ATOM 1624 C C . LEU A 1 219 ? -1.705 16.75 30.438 1 83.12 219 LEU A C 1
ATOM 1626 O O . LEU A 1 219 ? -1.022 17.734 30.75 1 83.12 219 LEU A O 1
ATOM 1630 N N . ALA A 1 220 ? -1.895 16.391 29.25 1 87.06 220 ALA A N 1
ATOM 1631 C CA . ALA A 1 220 ? -1.103 16.938 28.156 1 87.06 220 ALA A CA 1
ATOM 1632 C C . ALA A 1 220 ? -1.716 18.234 27.625 1 87.06 220 ALA A C 1
ATOM 1634 O O . ALA A 1 220 ? -0.999 19.125 27.172 1 87.06 220 ALA A O 1
ATOM 1635 N N . ILE A 1 221 ? -2.996 18.375 27.766 1 89.25 221 ILE A N 1
ATOM 1636 C CA . ILE A 1 221 ? -3.742 19.438 27.094 1 89.25 221 ILE A CA 1
ATOM 1637 C C . ILE A 1 221 ? -3.318 20.797 27.641 1 89.25 221 ILE A C 1
ATOM 1639 O O . ILE A 1 221 ? -3.002 21.703 26.859 1 89.25 221 ILE A O 1
ATOM 1643 N N . PRO A 1 222 ? -3.211 20.938 28.984 1 90.62 222 PRO A N 1
ATOM 1644 C CA . PRO A 1 222 ? -2.773 22.234 29.484 1 90.62 222 PRO A CA 1
ATOM 1645 C C . PRO A 1 222 ? -1.354 22.594 29.062 1 90.62 222 PRO A C 1
ATOM 1647 O O . PRO A 1 222 ? -1.069 23.766 28.766 1 90.62 222 PRO A O 1
ATOM 1650 N N . ALA A 1 223 ? -0.528 21.625 29.062 1 90.19 223 ALA A N 1
ATOM 1651 C CA . ALA A 1 223 ? 0.854 21.859 28.656 1 90.19 223 ALA A CA 1
ATOM 1652 C C . ALA A 1 223 ? 0.926 22.281 27.188 1 90.19 223 ALA A C 1
ATOM 1654 O O . ALA A 1 223 ? 1.688 23.188 26.828 1 90.19 223 ALA A O 1
ATOM 1655 N N . VAL A 1 224 ? 0.127 21.656 26.344 1 92.12 224 VAL A N 1
ATOM 1656 C CA . VAL A 1 224 ? 0.069 21.969 24.922 1 92.12 224 VAL A CA 1
ATOM 1657 C C . VAL A 1 224 ? -0.424 23.406 24.734 1 92.12 224 VAL A C 1
ATOM 1659 O O . VAL A 1 224 ? 0.162 24.172 23.969 1 92.12 224 VAL A O 1
ATOM 1662 N N . ARG A 1 225 ? -1.429 23.812 25.484 1 94.38 225 ARG A N 1
ATOM 1663 C CA . ARG A 1 225 ? -2.006 25.156 25.375 1 94.38 225 ARG A CA 1
ATOM 1664 C C . ARG A 1 225 ? -0.997 26.219 25.797 1 94.38 225 ARG A C 1
ATOM 1666 O O . ARG A 1 225 ? -0.858 27.234 25.125 1 94.38 225 ARG A O 1
ATOM 1673 N N . ALA A 1 226 ? -0.334 25.922 26.859 1 95.38 226 ALA A N 1
ATOM 1674 C CA . ALA A 1 226 ? 0.654 26.875 27.375 1 95.38 226 ALA A CA 1
ATOM 1675 C C . ALA A 1 226 ? 1.794 27.062 26.375 1 95.38 226 ALA A C 1
ATOM 1677 O O . ALA A 1 226 ? 2.193 28.188 26.078 1 95.38 226 ALA A O 1
ATOM 1678 N N . LEU A 1 227 ? 2.312 25.969 25.906 1 95.38 227 LEU A N 1
ATOM 1679 C CA . LEU A 1 227 ? 3.416 26.016 24.953 1 95.38 227 LEU A CA 1
ATOM 1680 C C . LEU A 1 227 ? 2.99 26.703 23.656 1 95.38 227 LEU A C 1
ATOM 1682 O O . LEU A 1 227 ? 3.717 27.547 23.125 1 95.38 227 LEU A O 1
ATOM 1686 N N . ARG A 1 228 ? 1.836 26.391 23.141 1 96.88 228 ARG A N 1
ATOM 1687 C CA . ARG A 1 228 ? 1.301 27 21.922 1 96.88 228 ARG A CA 1
ATOM 1688 C C . ARG A 1 228 ? 1.137 28.5 22.094 1 96.88 228 ARG A C 1
ATOM 1690 O O . ARG A 1 228 ? 1.575 29.281 21.25 1 96.88 228 ARG A O 1
ATOM 1697 N N . GLY A 1 229 ? 0.557 28.875 23.219 1 97.81 229 GLY A N 1
ATOM 1698 C CA . GLY A 1 229 ? 0.384 30.281 23.484 1 97.81 229 GLY A CA 1
ATOM 1699 C C . GLY A 1 229 ? 1.694 31.047 23.547 1 97.81 229 GLY A C 1
ATOM 1700 O O . GLY A 1 229 ? 1.826 32.125 22.938 1 97.81 229 GLY A O 1
ATOM 1701 N N . ALA A 1 230 ? 2.631 30.484 24.266 1 98.25 230 ALA A N 1
ATOM 1702 C CA . ALA A 1 230 ? 3.943 31.109 24.391 1 98.25 230 ALA A CA 1
ATOM 1703 C C . ALA A 1 230 ? 4.633 31.219 23.031 1 98.25 230 ALA A C 1
ATOM 1705 O O . ALA A 1 230 ? 5.273 32.219 22.734 1 98.25 230 ALA A O 1
ATOM 1706 N N . ALA A 1 231 ? 4.516 30.188 22.25 1 98.38 231 ALA A N 1
ATOM 1707 C CA . ALA A 1 231 ? 5.141 30.141 20.938 1 98.38 231 ALA A CA 1
ATOM 1708 C C . ALA A 1 231 ? 4.512 31.172 20 1 98.38 231 ALA A C 1
ATOM 1710 O O . ALA A 1 231 ? 5.219 31.859 19.266 1 98.38 231 ALA A O 1
ATOM 1711 N N . VAL A 1 232 ? 3.172 31.281 20 1 98.5 232 VAL A N 1
ATOM 1712 C CA . VAL A 1 232 ? 2.465 32.281 19.188 1 98.5 232 VAL A CA 1
ATOM 1713 C C . VAL A 1 232 ? 2.91 33.688 19.562 1 98.5 232 VAL A C 1
ATOM 1715 O O . VAL A 1 232 ? 3.174 34.5 18.688 1 98.5 232 VAL A O 1
ATOM 1718 N N . SER A 1 233 ? 3.01 33.906 20.859 1 98.38 233 SER A N 1
ATOM 1719 C CA . SER A 1 233 ? 3.477 35.219 21.328 1 98.38 233 SER A CA 1
ATOM 1720 C C . SER A 1 233 ? 4.887 35.5 20.828 1 98.38 233 SER A C 1
ATOM 1722 O O . SER A 1 233 ? 5.156 36.594 20.344 1 98.38 233 SER A O 1
ATOM 1724 N N . ALA A 1 234 ? 5.762 34.531 20.953 1 98.56 234 ALA A N 1
ATOM 1725 C CA . ALA A 1 234 ? 7.141 34.688 20.5 1 98.56 234 ALA A CA 1
ATOM 1726 C C . ALA A 1 234 ? 7.195 34.969 19 1 98.56 234 ALA A C 1
ATOM 1728 O O . ALA A 1 234 ? 7.965 35.844 18.562 1 98.56 234 ALA A O 1
ATOM 1729 N N . MET A 1 235 ? 6.434 34.219 18.203 1 98.44 235 MET A N 1
ATOM 1730 C CA . MET A 1 235 ? 6.371 34.406 16.766 1 98.44 235 MET A CA 1
ATOM 1731 C C . MET A 1 235 ? 5.922 35.844 16.438 1 98.44 235 MET A C 1
ATOM 1733 O O . MET A 1 235 ? 6.52 36.5 15.594 1 98.44 235 MET A O 1
ATOM 1737 N N . ARG A 1 236 ? 4.914 36.375 17.141 1 97.88 236 ARG A N 1
ATOM 1738 C CA . ARG A 1 236 ? 4.289 37.656 16.812 1 97.88 236 ARG A CA 1
ATOM 1739 C C . ARG A 1 236 ? 5.172 38.812 17.25 1 97.88 236 ARG A C 1
ATOM 1741 O O . ARG A 1 236 ? 5.008 39.938 16.766 1 97.88 236 ARG A O 1
ATOM 1748 N N . VAL A 1 237 ? 6.039 38.594 18.234 1 98.12 237 VAL A N 1
ATOM 1749 C CA . VAL A 1 237 ? 7.047 39.594 18.547 1 98.12 237 VAL A CA 1
ATOM 1750 C C . VAL A 1 237 ? 7.887 39.906 17.312 1 98.12 237 VAL A C 1
ATOM 1752 O O . VAL A 1 237 ? 8.195 41.062 17.031 1 98.12 237 VAL A O 1
ATOM 1755 N N . GLU A 1 238 ? 8.266 38.844 16.609 1 97.88 238 GLU A N 1
ATOM 1756 C CA . GLU A 1 238 ? 9.102 39 15.422 1 97.88 238 GLU A CA 1
ATOM 1757 C C . GLU A 1 238 ? 8.258 39.312 14.188 1 97.88 238 GLU A C 1
ATOM 1759 O O . GLU A 1 238 ? 8.695 40.031 13.305 1 97.88 238 GLU A O 1
ATOM 1764 N N . CYS A 1 239 ? 7.098 38.719 14.102 1 97.81 239 CYS A N 1
ATOM 1765 C CA . CYS A 1 239 ? 6.199 38.844 12.953 1 97.81 239 CYS A CA 1
ATOM 1766 C C . CYS A 1 239 ? 4.789 39.219 13.406 1 97.81 239 CYS A C 1
ATOM 1768 O O . CYS A 1 239 ? 3.893 38.375 13.391 1 97.81 239 CYS A O 1
ATOM 1770 N N . PRO A 1 240 ? 4.461 40.438 13.641 1 97.06 240 PRO A N 1
ATOM 1771 C CA . PRO A 1 240 ? 3.203 40.844 14.266 1 97.06 240 PRO A CA 1
ATOM 1772 C C . PRO A 1 240 ? 1.982 40.531 13.398 1 97.06 240 PRO A C 1
ATOM 1774 O O . PRO A 1 240 ? 0.873 40.406 13.922 1 97.06 240 PRO A O 1
ATOM 1777 N N . ASP A 1 241 ? 2.174 40.406 12.164 1 96.25 241 ASP A N 1
ATOM 1778 C CA . ASP A 1 241 ? 1.045 40.219 11.258 1 96.25 241 ASP A CA 1
ATOM 1779 C C . ASP A 1 241 ? 0.728 38.75 11.078 1 96.25 241 ASP A C 1
ATOM 1781 O O . ASP A 1 241 ? -0.23 38.375 10.391 1 96.25 241 ASP A O 1
ATOM 1785 N N . ALA A 1 242 ? 1.561 37.875 11.672 1 97.38 242 ALA A N 1
ATOM 1786 C CA . ALA A 1 242 ? 1.3 36.438 11.562 1 97.38 242 ALA A CA 1
ATOM 1787 C C . ALA A 1 242 ? 0.027 36.062 12.312 1 97.38 242 ALA A C 1
ATOM 1789 O O . ALA A 1 242 ? -0.025 36.125 13.547 1 97.38 242 ALA A O 1
ATOM 1790 N N . ALA A 1 243 ? -0.975 35.594 11.555 1 96 243 ALA A N 1
ATOM 1791 C CA . ALA A 1 243 ? -2.295 35.469 12.156 1 96 243 ALA A CA 1
ATOM 1792 C C . ALA A 1 243 ? -2.73 34 12.18 1 96 243 ALA A C 1
ATOM 1794 O O . ALA A 1 243 ? -3.588 33.594 12.984 1 96 243 ALA A O 1
ATOM 1795 N N . LEU A 1 244 ? -2.209 33.188 11.328 1 98.19 244 LEU A N 1
ATOM 1796 C CA . LEU A 1 244 ? -2.664 31.812 11.188 1 98.19 244 LEU A CA 1
ATOM 1797 C C . LEU A 1 244 ? -2.115 30.938 12.312 1 98.19 244 LEU A C 1
ATOM 1799 O O . LEU A 1 244 ? -0.904 30.906 12.547 1 98.19 244 LEU A O 1
ATOM 1803 N N . VAL A 1 245 ? -2.967 30.312 13.07 1 98.56 245 VAL A N 1
ATOM 1804 C CA . VAL A 1 245 ? -2.582 29.312 14.062 1 98.56 245 VAL A CA 1
ATOM 1805 C C . VAL A 1 245 ? -3.4 28.031 13.859 1 98.56 245 VAL A C 1
ATOM 1807 O O . VAL A 1 245 ? -4.582 27.984 14.203 1 98.56 245 VAL A O 1
ATOM 1810 N N . ASP A 1 246 ? -2.742 27.031 13.32 1 97.81 246 ASP A N 1
ATOM 1811 C CA . ASP A 1 246 ? -3.375 25.75 13 1 97.81 246 ASP A CA 1
ATOM 1812 C C . ASP A 1 246 ? -3.07 24.703 14.062 1 97.81 246 ASP A C 1
ATOM 1814 O O . ASP A 1 246 ? -1.961 24.656 14.602 1 97.81 246 ASP A O 1
ATOM 1818 N N . GLY A 1 247 ? -4.051 23.891 14.352 1 94.81 247 GLY A N 1
ATOM 1819 C CA . GLY A 1 247 ? -3.848 22.766 15.25 1 94.81 247 GLY A CA 1
ATOM 1820 C C . GLY A 1 247 ? -4.938 21.719 15.148 1 94.81 247 GLY A C 1
ATOM 1821 O O . GLY A 1 247 ? -5.809 21.797 14.281 1 94.81 247 GLY A O 1
ATOM 1822 N N . GLY A 1 248 ? -4.641 20.656 15.891 1 90.94 248 GLY A N 1
ATOM 1823 C CA . GLY A 1 248 ? -5.68 19.672 16.125 1 90.94 248 GLY A CA 1
ATOM 1824 C C . GLY A 1 248 ? -5.762 18.625 15.031 1 90.94 248 GLY A C 1
ATOM 1825 O O . GLY A 1 248 ? -4.852 18.516 14.203 1 90.94 248 GLY A O 1
ATOM 1826 N N . GLY A 1 249 ? -6.734 17.781 15.125 1 89.88 249 GLY A N 1
ATOM 1827 C CA . GLY A 1 249 ? -7.16 16.688 14.266 1 89.88 249 GLY A CA 1
ATOM 1828 C C . GLY A 1 249 ? -8.562 16.188 14.57 1 89.88 249 GLY A C 1
ATOM 1829 O O . GLY A 1 249 ? -9.242 16.734 15.445 1 89.88 249 GLY A O 1
ATOM 1830 N N . THR A 1 250 ? -8.93 15.242 13.844 1 89 250 THR A N 1
ATOM 1831 C CA . THR A 1 250 ? -10.281 14.711 14.008 1 89 250 THR A CA 1
ATOM 1832 C C . THR A 1 250 ? -10.555 14.336 15.461 1 89 250 THR A C 1
ATOM 1834 O O . THR A 1 250 ? -11.648 14.562 15.969 1 89 250 THR A O 1
ATOM 1837 N N . GLY A 1 251 ? -9.594 13.844 16.156 1 84.81 251 GLY A N 1
ATOM 1838 C CA . GLY A 1 251 ? -9.789 13.344 17.516 1 84.81 251 GLY A CA 1
ATOM 1839 C C . GLY A 1 251 ? -9.711 14.422 18.578 1 84.81 251 GLY A C 1
ATOM 1840 O O . GLY A 1 251 ? -9.922 14.164 19.75 1 84.81 251 GLY A O 1
ATOM 1841 N N . SER A 1 252 ? -9.461 15.719 18.219 1 87.44 252 SER A N 1
ATOM 1842 C CA . SER A 1 252 ? -9.273 16.766 19.219 1 87.44 252 SER A CA 1
ATOM 1843 C C . SER A 1 252 ? -9.961 18.062 18.781 1 87.44 252 SER A C 1
ATOM 1845 O O . SER A 1 252 ? -9.539 19.156 19.172 1 87.44 252 SER A O 1
ATOM 1847 N N . ILE A 1 253 ? -10.969 18.016 17.984 1 90.75 253 ILE A N 1
ATOM 1848 C CA . ILE A 1 253 ? -11.594 19.172 17.375 1 90.75 253 ILE A CA 1
ATOM 1849 C C . ILE A 1 253 ? -12.008 20.172 18.453 1 90.75 253 ILE A C 1
ATOM 1851 O O . ILE A 1 253 ? -11.578 21.328 18.453 1 90.75 253 ILE A O 1
ATOM 1855 N N . GLU A 1 254 ? -12.734 19.734 19.469 1 89.12 254 GLU A N 1
ATOM 1856 C CA . GLU A 1 254 ? -13.289 20.625 20.484 1 89.12 254 GLU A CA 1
ATOM 1857 C C . GLU A 1 254 ? -12.195 21.156 21.406 1 89.12 254 GLU A C 1
ATOM 1859 O O . GLU A 1 254 ? -12.195 22.344 21.75 1 89.12 254 GLU A O 1
ATOM 1864 N N . ILE A 1 255 ? -11.328 20.281 21.703 1 89.88 255 ILE A N 1
ATOM 1865 C CA . ILE A 1 255 ? -10.234 20.656 22.609 1 89.88 255 ILE A CA 1
ATOM 1866 C C . ILE A 1 255 ? -9.367 21.719 21.938 1 89.88 255 ILE A C 1
ATOM 1868 O O . ILE A 1 255 ? -9.031 22.734 22.562 1 89.88 255 ILE A O 1
ATOM 1872 N N . THR A 1 256 ? -9.039 21.484 20.719 1 93.56 256 THR A N 1
ATOM 1873 C CA . THR A 1 256 ? -8.18 22.422 19.984 1 93.56 256 THR A CA 1
ATOM 1874 C C . THR A 1 256 ? -8.914 23.719 19.703 1 93.56 256 THR A C 1
ATOM 1876 O O . THR A 1 256 ? -8.344 24.812 19.828 1 93.56 256 THR A O 1
ATOM 1879 N N . ALA A 1 257 ? -10.18 23.625 19.359 1 94.5 257 ALA A N 1
ATOM 1880 C CA . ALA A 1 257 ? -10.969 24.812 19.031 1 94.5 257 ALA A CA 1
ATOM 1881 C C . ALA A 1 257 ? -11.172 25.703 20.25 1 94.5 257 ALA A C 1
ATOM 1883 O O . ALA A 1 257 ? -11.438 26.906 20.109 1 94.5 257 ALA A O 1
ATOM 1884 N N . ALA A 1 258 ? -11.055 25.172 21.422 1 93.88 258 ALA A N 1
ATOM 1885 C CA . ALA A 1 258 ? -11.242 25.938 22.656 1 93.88 258 ALA A CA 1
ATOM 1886 C C . ALA A 1 258 ? -10.008 26.766 22.984 1 93.88 258 ALA A C 1
ATOM 1888 O O . ALA A 1 258 ? -10.062 27.656 23.828 1 93.88 258 ALA A O 1
ATOM 1889 N N . ASP A 1 259 ? -8.898 26.453 22.453 1 95.19 259 ASP A N 1
ATOM 1890 C CA . ASP A 1 259 ? -7.68 27.234 22.625 1 95.19 259 ASP A CA 1
ATOM 1891 C C . ASP A 1 259 ? -7.816 28.609 21.984 1 95.19 259 ASP A C 1
ATOM 1893 O O . ASP A 1 259 ? -8.008 28.719 20.766 1 95.19 259 ASP A O 1
ATOM 1897 N N . PRO A 1 260 ? -7.688 29.641 22.734 1 94.62 260 PRO A N 1
ATOM 1898 C CA . PRO A 1 260 ? -8 30.984 22.219 1 94.62 260 PRO A CA 1
ATOM 1899 C C . PRO A 1 260 ? -7.012 31.438 21.141 1 94.62 260 PRO A C 1
ATOM 1901 O O . PRO A 1 260 ? -7.324 32.344 20.359 1 94.62 260 PRO A O 1
ATOM 1904 N N . VAL A 1 261 ? -5.824 30.875 21.094 1 96.81 261 VAL A N 1
ATOM 1905 C CA . VAL A 1 261 ? -4.848 31.359 20.125 1 96.81 261 VAL A CA 1
ATOM 1906 C C . VAL A 1 261 ? -5.047 30.656 18.781 1 96.81 261 VAL A C 1
ATOM 1908 O O . VAL A 1 261 ? -4.504 31.078 17.766 1 96.81 261 VAL A O 1
ATOM 1911 N N . VAL A 1 262 ? -5.793 29.531 18.781 1 97.81 262 VAL A N 1
ATOM 1912 C CA . VAL A 1 262 ? -6 28.734 17.578 1 97.81 262 VAL A CA 1
ATOM 1913 C C . VAL A 1 262 ? -6.992 29.438 16.656 1 97.81 262 VAL A C 1
ATOM 1915 O O . VAL A 1 262 ? -8.008 29.969 17.109 1 97.81 262 VAL A O 1
ATOM 1918 N N . THR A 1 263 ? -6.691 29.484 15.328 1 98.06 263 THR A N 1
ATOM 1919 C CA . THR A 1 263 ? -7.582 30.125 14.375 1 98.06 263 THR A CA 1
ATOM 1920 C C . THR A 1 263 ? -8.297 29.094 13.516 1 98.06 263 THR A C 1
ATOM 1922 O O . THR A 1 263 ? -9.344 29.375 12.93 1 98.06 263 THR A O 1
ATOM 1925 N N . GLU A 1 264 ? -7.734 27.938 13.367 1 98.06 264 GLU A N 1
ATOM 1926 C CA . GLU A 1 264 ? -8.336 26.859 12.578 1 98.06 264 GLU A CA 1
ATOM 1927 C C . GLU A 1 264 ? -7.926 25.484 13.102 1 98.06 264 GLU A C 1
ATOM 1929 O O . GLU A 1 264 ? -6.859 25.344 13.703 1 98.06 264 GLU A O 1
ATOM 1934 N N . VAL A 1 265 ? -8.781 24.5 12.883 1 97.69 265 VAL A N 1
ATOM 1935 C CA . VAL A 1 265 ? -8.562 23.125 13.297 1 97.69 265 VAL A CA 1
ATOM 1936 C C . VAL A 1 265 ? -8.523 22.219 12.07 1 97.69 265 VAL A C 1
ATOM 1938 O O . VAL A 1 265 ? -9.406 22.281 11.211 1 97.69 265 VAL A O 1
ATOM 1941 N N . ALA A 1 266 ? -7.512 21.391 11.992 1 97.31 266 ALA A N 1
ATOM 1942 C CA . ALA A 1 266 ? -7.414 20.453 10.891 1 97.31 266 ALA A CA 1
ATOM 1943 C C . ALA A 1 266 ? -8.281 19.219 11.148 1 97.31 266 ALA A C 1
ATOM 1945 O O . ALA A 1 266 ? -8.266 18.656 12.25 1 97.31 266 ALA A O 1
ATOM 1946 N N . VAL A 1 267 ? -9.062 18.828 10.188 1 96.44 267 VAL A N 1
ATOM 1947 C CA . VAL A 1 267 ? -9.875 17.625 10.25 1 96.44 267 VAL A CA 1
ATOM 1948 C C . VAL A 1 267 ? -9.773 16.859 8.93 1 96.44 267 VAL A C 1
ATOM 1950 O O . VAL A 1 267 ? -9.836 17.469 7.855 1 96.44 267 VAL A O 1
ATOM 1953 N N . GLY A 1 268 ? -9.523 15.555 8.961 1 95.69 268 GLY A N 1
ATOM 1954 C CA . GLY A 1 268 ? -9.453 14.758 7.746 1 95.69 268 GLY A CA 1
ATOM 1955 C C . GLY A 1 268 ? -10.125 13.406 7.879 1 95.69 268 GLY A C 1
ATOM 1956 O O . GLY A 1 268 ? -11.18 13.172 7.285 1 95.69 268 GLY A O 1
ATOM 1957 N N . SER A 1 269 ? -9.711 12.586 8.781 1 93.75 269 SER A N 1
ATOM 1958 C CA . SER A 1 269 ? -10.133 11.195 8.93 1 93.75 269 SER A CA 1
ATOM 1959 C C . SER A 1 269 ? -11.594 11.102 9.352 1 93.75 269 SER A C 1
ATOM 1961 O O . SER A 1 269 ? -12.219 10.047 9.211 1 93.75 269 SER A O 1
ATOM 1963 N N . GLY A 1 270 ? -12.117 12.172 9.891 1 93.81 270 GLY A N 1
ATOM 1964 C CA . GLY A 1 270 ? -13.484 12.172 10.383 1 93.81 270 GLY A CA 1
ATOM 1965 C C . GLY A 1 270 ? -14.523 12.117 9.273 1 93.81 270 GLY A C 1
ATOM 1966 O O . GLY A 1 270 ? -15.672 11.742 9.516 1 93.81 270 GLY A O 1
ATOM 1967 N N . PHE A 1 271 ? -14.102 12.484 8.07 1 97.56 271 PHE A N 1
ATOM 1968 C CA . PHE A 1 271 ? -15.086 12.594 6.996 1 97.56 271 PHE A CA 1
ATOM 1969 C C . PHE A 1 271 ? -15.438 11.211 6.449 1 97.56 271 PHE A C 1
ATOM 1971 O O . PHE A 1 271 ? -16.609 10.891 6.285 1 97.56 271 PHE A O 1
ATOM 1978 N N . LEU A 1 272 ? -14.43 10.422 6.203 1 97.81 272 LEU A N 1
ATOM 1979 C CA . LEU A 1 272 ? -14.664 9.094 5.652 1 97.81 272 LEU A CA 1
ATOM 1980 C C . LEU A 1 272 ? -14.648 8.039 6.754 1 97.81 272 LEU A C 1
ATOM 1982 O O . LEU A 1 272 ? -15.172 6.934 6.57 1 97.81 272 LEU A O 1
ATOM 1986 N N . CYS A 1 273 ? -14.031 8.297 7.848 1 95.44 273 CYS A N 1
ATOM 1987 C CA . CYS A 1 273 ? -14.07 7.547 9.102 1 95.44 273 CYS A CA 1
ATOM 1988 C C . CYS A 1 273 ? -13.594 6.113 8.891 1 95.44 273 CYS A C 1
ATOM 1990 O O . CYS A 1 273 ? -14.383 5.172 9 1 95.44 273 CYS A O 1
ATOM 1992 N N . SER A 1 274 ? -12.352 5.91 8.664 1 94.69 274 SER A N 1
ATOM 1993 C CA . SER A 1 274 ? -11.727 4.59 8.625 1 94.69 274 SER A CA 1
ATOM 1994 C C . SER A 1 274 ? -11.797 3.906 9.984 1 94.69 274 SER A C 1
ATOM 1996 O O . SER A 1 274 ? -12.148 4.535 10.984 1 94.69 274 SER A O 1
ATOM 1998 N N . HIS A 1 275 ? -11.438 2.643 10.047 1 94.31 275 HIS A N 1
ATOM 1999 C CA . HIS A 1 275 ? -11.82 1.879 11.227 1 94.31 275 HIS A CA 1
ATOM 2000 C C . HIS A 1 275 ? -10.93 2.215 12.414 1 94.31 275 HIS A C 1
ATOM 2002 O O . HIS A 1 275 ? -11.281 1.928 13.562 1 94.31 275 HIS A O 1
ATOM 2008 N N . LEU A 1 276 ? -9.773 2.84 12.211 1 90.12 276 LEU A N 1
ATOM 2009 C CA . LEU A 1 276 ? -8.953 3.297 13.328 1 90.12 276 LEU A CA 1
ATOM 2010 C C . LEU A 1 276 ? -9.703 4.324 14.172 1 90.12 276 LEU A C 1
ATOM 2012 O O . LEU A 1 276 ? -9.352 4.566 15.328 1 90.12 276 LEU A O 1
ATOM 2016 N N . PHE A 1 277 ? -10.688 4.926 13.656 1 88.5 277 PHE A N 1
ATOM 2017 C CA . PHE A 1 277 ? -11.383 6.008 14.344 1 88.5 277 PHE A CA 1
ATOM 2018 C C . PHE A 1 277 ? -12.656 5.496 15.016 1 88.5 277 PHE A C 1
ATOM 2020 O O . PHE A 1 277 ? -13.445 6.285 15.539 1 88.5 277 PHE A O 1
ATOM 2027 N N . ASP A 1 278 ? -12.883 4.188 15 1 85.31 278 ASP A N 1
ATOM 2028 C CA . ASP A 1 278 ? -13.977 3.6 15.773 1 85.31 278 ASP A CA 1
ATOM 2029 C C . ASP A 1 278 ? -13.734 3.754 17.266 1 85.31 278 ASP A C 1
ATOM 2031 O O . ASP A 1 278 ? -14.68 3.736 18.062 1 85.31 278 ASP A O 1
ATOM 2035 N N . GLY A 1 279 ? -12.484 3.973 17.609 1 76.44 279 GLY A N 1
ATOM 2036 C CA . GLY A 1 279 ? -12.125 3.908 19.031 1 76.44 279 GLY A CA 1
ATOM 2037 C C . GLY A 1 279 ? -12.094 5.27 19.688 1 76.44 279 GLY A C 1
ATOM 2038 O O . GLY A 1 279 ? -11.469 5.434 20.75 1 76.44 279 GLY A O 1
ATOM 2039 N N . TYR A 1 280 ? -12.688 6.207 19.094 1 76.12 280 TYR A N 1
ATOM 2040 C CA . TYR A 1 280 ? -12.719 7.531 19.703 1 76.12 280 TYR A CA 1
ATOM 2041 C C . TYR A 1 280 ? -14.078 7.812 20.344 1 76.12 280 TYR A C 1
ATOM 2043 O O . TYR A 1 280 ? -15.086 7.93 19.641 1 76.12 280 TYR A O 1
ATOM 2051 N N . ALA A 1 281 ? -14.195 7.793 21.688 1 65.69 281 ALA A N 1
ATOM 2052 C CA . ALA A 1 281 ? -15.422 7.938 22.469 1 65.69 281 ALA A CA 1
ATOM 2053 C C . ALA A 1 281 ? -16.172 9.203 22.078 1 65.69 281 ALA A C 1
ATOM 2055 O O . ALA A 1 281 ? -17.406 9.219 22.031 1 65.69 281 ALA A O 1
ATOM 2056 N N . GLY A 1 282 ? -15.617 10.203 21.797 1 69.56 282 GLY A N 1
ATOM 2057 C CA . GLY A 1 282 ? -16.297 11.469 21.594 1 69.56 282 GLY A CA 1
ATOM 2058 C C . GLY A 1 282 ? -16.609 11.758 20.141 1 69.56 282 GLY A C 1
ATOM 2059 O O . GLY A 1 282 ? -17.234 12.781 19.828 1 69.56 282 GLY A O 1
ATOM 2060 N N . LEU A 1 283 ? -16.281 10.773 19.359 1 77.94 283 LEU A N 1
ATOM 2061 C CA . LEU A 1 283 ? -16.516 11.031 17.938 1 77.94 283 LEU A CA 1
ATOM 2062 C C . LEU A 1 283 ? -17.719 10.242 17.438 1 77.94 283 LEU A C 1
ATOM 2064 O O . LEU A 1 283 ? -17.734 9.016 17.516 1 77.94 283 LEU A O 1
ATOM 2068 N N . ASP A 1 284 ? -18.875 10.844 17.281 1 87.12 284 ASP A N 1
ATOM 2069 C CA . ASP A 1 284 ? -20.078 10.234 16.719 1 87.12 284 ASP A CA 1
ATOM 2070 C C . ASP A 1 284 ? -20.047 10.289 15.188 1 87.12 284 ASP A C 1
ATOM 2072 O O . ASP A 1 284 ? -20.781 11.055 14.57 1 87.12 284 ASP A O 1
ATOM 2076 N N . LEU A 1 285 ? -19.125 9.633 14.602 1 92.31 285 LEU A N 1
ATOM 2077 C CA . LEU A 1 285 ? -18.953 9.594 13.156 1 92.31 285 LEU A CA 1
ATOM 2078 C C . LEU A 1 285 ? -19.312 8.219 12.609 1 92.31 285 LEU A C 1
ATOM 2080 O O . LEU A 1 285 ? -19.344 7.234 13.352 1 92.31 285 LEU A O 1
ATOM 2084 N N . GLU A 1 286 ? -19.672 8.156 11.375 1 94.5 286 GLU A N 1
ATOM 2085 C CA . GLU A 1 286 ? -20.094 6.926 10.711 1 94.5 286 GLU A CA 1
ATOM 2086 C C . GLU A 1 286 ? -19.094 6.516 9.633 1 94.5 286 GLU A C 1
ATOM 2088 O O . GLU A 1 286 ? -18.562 7.363 8.922 1 94.5 286 GLU A O 1
ATOM 2093 N N . PRO A 1 287 ? -18.891 5.172 9.523 1 95.75 287 PRO A N 1
ATOM 2094 C CA . PRO A 1 287 ? -18.094 4.746 8.375 1 95.75 287 PRO A CA 1
ATOM 2095 C C . PRO A 1 287 ? -18.703 5.16 7.043 1 95.75 287 PRO A C 1
ATOM 2097 O O . PRO A 1 287 ? -19.875 4.879 6.785 1 95.75 287 PRO A O 1
ATOM 2100 N N . ALA A 1 288 ? -17.875 5.848 6.219 1 97.62 288 ALA A N 1
ATOM 2101 C CA . ALA A 1 288 ? -18.406 6.34 4.949 1 97.62 288 ALA A CA 1
ATOM 2102 C C . ALA A 1 288 ? -17.625 5.773 3.77 1 97.62 288 ALA A C 1
ATOM 2104 O O . ALA A 1 288 ? -17.938 6.047 2.611 1 97.62 288 ALA A O 1
ATOM 2105 N N . GLN A 1 289 ? -16.641 5.031 4.02 1 97.94 289 GLN A N 1
ATOM 2106 C CA . GLN A 1 289 ? -15.773 4.477 2.977 1 97.94 289 GLN A CA 1
ATOM 2107 C C . GLN A 1 289 ? -15.578 2.975 3.168 1 97.94 289 GLN A C 1
ATOM 2109 O O . GLN A 1 289 ? -15.305 2.518 4.277 1 97.94 289 GLN A O 1
ATOM 2114 N N . PHE A 1 290 ? -15.711 2.193 2.061 1 98.12 290 PHE A N 1
ATOM 2115 C CA . PHE A 1 290 ? -15.609 0.739 2.064 1 98.12 290 PHE A CA 1
ATOM 2116 C C . PHE A 1 290 ? -14.922 0.239 0.799 1 98.12 290 PHE A C 1
ATOM 2118 O O . PHE A 1 290 ? -14.797 0.981 -0.177 1 98.12 290 PHE A O 1
ATOM 2125 N N . PHE A 1 291 ? -14.453 -0.947 0.794 1 98.5 291 PHE A N 1
ATOM 2126 C CA . PHE A 1 291 ? -14.133 -1.668 -0.434 1 98.5 291 PHE A CA 1
ATOM 2127 C C . PHE A 1 291 ? -14.648 -3.102 -0.368 1 98.5 291 PHE A C 1
ATOM 2129 O O . PHE A 1 291 ? -14.945 -3.611 0.715 1 98.5 291 PHE A O 1
ATOM 2136 N N . ALA A 1 292 ? -14.82 -3.656 -1.513 1 98.69 292 ALA A N 1
ATOM 2137 C CA . ALA A 1 292 ? -15.367 -5.004 -1.633 1 98.69 292 ALA A CA 1
ATOM 2138 C C . ALA A 1 292 ? -14.398 -5.93 -2.367 1 98.69 292 ALA A C 1
ATOM 2140 O O . ALA A 1 292 ? -13.789 -5.531 -3.363 1 98.69 292 ALA A O 1
ATOM 2141 N N . LEU A 1 293 ? -14.25 -7.098 -1.827 1 98.44 293 LEU A N 1
ATOM 2142 C CA . LEU A 1 293 ? -13.492 -8.164 -2.477 1 98.44 293 LEU A CA 1
ATOM 2143 C C . LEU A 1 293 ? -14.398 -9.336 -2.836 1 98.44 293 LEU A C 1
ATOM 2145 O O . LEU A 1 293 ? -15.375 -9.609 -2.133 1 98.44 293 LEU A O 1
ATOM 2149 N N . GLU A 1 294 ? -14.039 -9.992 -3.865 1 97.56 294 GLU A N 1
ATOM 2150 C CA . GLU A 1 294 ? -14.789 -11.18 -4.273 1 97.56 294 GLU A CA 1
ATOM 2151 C C . GLU A 1 294 ? -14.281 -12.43 -3.557 1 97.56 294 GLU A C 1
ATOM 2153 O O . GLU A 1 294 ? -13.07 -12.641 -3.447 1 97.56 294 GLU A O 1
ATOM 2158 N N . VAL A 1 295 ? -15.195 -13.242 -3.047 1 98.06 295 VAL A N 1
ATOM 2159 C CA . VAL A 1 295 ? -14.805 -14.578 -2.613 1 98.06 295 VAL A CA 1
ATOM 2160 C C . VAL A 1 295 ? -14.414 -15.422 -3.826 1 98.06 295 VAL A C 1
ATOM 2162 O O . VAL A 1 295 ? -15.266 -15.766 -4.652 1 98.06 295 VAL A O 1
ATOM 2165 N N . ALA A 1 296 ? -13.156 -15.766 -3.895 1 97.38 296 ALA A N 1
ATOM 2166 C CA . ALA A 1 296 ? -12.656 -16.516 -5.043 1 97.38 296 ALA A CA 1
ATOM 2167 C C . ALA A 1 296 ? -12.672 -18.016 -4.77 1 97.38 296 ALA A C 1
ATOM 2169 O O . ALA A 1 296 ? -12.711 -18.828 -5.703 1 97.38 296 ALA A O 1
ATOM 2170 N N . ARG A 1 297 ? -12.57 -18.391 -3.445 1 97.56 297 ARG A N 1
ATOM 2171 C CA . ARG A 1 297 ? -12.484 -19.797 -3.053 1 97.56 297 ARG A CA 1
ATOM 2172 C C . ARG A 1 297 ? -13.211 -20.031 -1.734 1 97.56 297 ARG A C 1
ATOM 2174 O O . ARG A 1 297 ? -13.352 -19.125 -0.919 1 97.56 297 ARG A O 1
ATOM 2181 N N . VAL A 1 298 ? -13.648 -21.203 -1.64 1 96.94 298 VAL A N 1
ATOM 2182 C CA . VAL A 1 298 ? -14.102 -21.75 -0.366 1 96.94 298 VAL A CA 1
ATOM 2183 C C . VAL A 1 298 ? -13.367 -23.062 -0.067 1 96.94 298 VAL A C 1
ATOM 2185 O O . VAL A 1 298 ? -13.812 -24.141 -0.465 1 96.94 298 VAL A O 1
ATOM 2188 N N . PRO A 1 299 ? -12.219 -22.938 0.666 1 94.44 299 PRO A N 1
ATOM 2189 C CA . PRO A 1 299 ? -11.359 -24.109 0.864 1 94.44 299 PRO A CA 1
ATOM 2190 C C . PRO A 1 299 ? -12.023 -25.188 1.723 1 94.44 299 PRO A C 1
ATOM 2192 O O . PRO A 1 299 ? -11.711 -26.375 1.579 1 94.44 299 PRO A O 1
ATOM 2195 N N . ASP A 1 300 ? -12.82 -24.812 2.674 1 93 300 ASP A N 1
ATOM 2196 C CA . ASP A 1 300 ? -13.555 -25.719 3.551 1 93 300 ASP A CA 1
ATOM 2197 C C . ASP A 1 300 ? -14.719 -25 4.227 1 93 300 ASP A C 1
ATOM 2199 O O . ASP A 1 300 ? -15.031 -23.859 3.889 1 93 300 ASP A O 1
ATOM 2203 N N . ARG A 1 301 ? -15.414 -25.641 5.129 1 92.56 301 ARG A N 1
ATOM 2204 C CA . ARG A 1 301 ? -16.641 -25.109 5.711 1 92.56 301 ARG A CA 1
ATOM 2205 C C . ARG A 1 301 ? -16.359 -23.953 6.652 1 92.56 301 ARG A C 1
ATOM 2207 O O . ARG A 1 301 ? -17.266 -23.188 6.992 1 92.56 301 ARG A O 1
ATOM 2214 N N . ASP A 1 302 ? -15.086 -23.781 7.082 1 94.44 302 ASP A N 1
ATOM 2215 C CA . ASP A 1 302 ? -14.758 -22.797 8.117 1 94.44 302 ASP A CA 1
ATOM 2216 C C . ASP A 1 302 ? -14.023 -21.609 7.523 1 94.44 302 ASP A C 1
ATOM 2218 O O . ASP A 1 302 ? -13.625 -20.688 8.25 1 94.44 302 ASP A O 1
ATOM 2222 N N . HIS A 1 303 ? -13.859 -21.609 6.164 1 95.62 303 HIS A N 1
ATOM 2223 C CA . HIS A 1 303 ? -13.023 -20.562 5.586 1 95.62 303 HIS A CA 1
ATOM 2224 C C . HIS A 1 303 ? -13.57 -20.109 4.238 1 95.62 303 HIS A C 1
ATOM 2226 O O . HIS A 1 303 ? -14.227 -20.875 3.535 1 95.62 303 HIS A O 1
ATOM 2232 N N . VAL A 1 304 ? -13.352 -18.875 3.936 1 97.12 304 VAL A N 1
ATOM 2233 C CA . VAL A 1 304 ? -13.469 -18.328 2.592 1 97.12 304 VAL A CA 1
ATOM 2234 C C . VAL A 1 304 ? -12.195 -17.562 2.236 1 97.12 304 VAL A C 1
ATOM 2236 O O . VAL A 1 304 ? -11.5 -17.047 3.119 1 97.12 304 VAL A O 1
ATOM 2239 N N . THR A 1 305 ? -11.852 -17.531 0.997 1 97.06 305 THR A N 1
ATOM 2240 C CA . THR A 1 305 ? -10.688 -16.781 0.539 1 97.06 305 THR A CA 1
ATOM 2241 C C . THR A 1 305 ? -11.094 -15.703 -0.457 1 97.06 305 THR A C 1
ATOM 2243 O O . THR A 1 305 ? -11.672 -16 -1.504 1 97.06 305 THR A O 1
ATOM 2246 N N . CYS A 1 306 ? -10.82 -14.492 -0.086 1 97.5 306 CYS A N 1
ATOM 2247 C CA . CYS A 1 306 ? -11.078 -13.367 -0.979 1 97.5 306 CYS A CA 1
ATOM 2248 C C . CYS A 1 306 ? -9.898 -13.141 -1.922 1 97.5 306 CYS A C 1
ATOM 2250 O O . CYS A 1 306 ? -8.75 -13.383 -1.555 1 97.5 306 CYS A O 1
ATOM 2252 N N . ALA A 1 307 ? -10.234 -12.695 -3.145 1 97.19 307 ALA A N 1
ATOM 2253 C CA . ALA A 1 307 ? -9.188 -12.227 -4.043 1 97.19 307 ALA A CA 1
ATOM 2254 C C . ALA A 1 307 ? -8.633 -10.883 -3.59 1 97.19 307 ALA A C 1
ATOM 2256 O O . ALA A 1 307 ? -9.398 -9.969 -3.271 1 97.19 307 ALA A O 1
ATOM 2257 N N . TYR A 1 308 ? -7.281 -10.742 -3.521 1 97.12 308 TYR A N 1
ATOM 2258 C CA . TYR A 1 308 ? -6.539 -9.539 -3.166 1 97.12 308 TYR A CA 1
ATOM 2259 C C . TYR A 1 308 ? -6.758 -9.18 -1.702 1 97.12 308 TYR A C 1
ATOM 2261 O O . TYR A 1 308 ? -6.824 -10.062 -0.842 1 97.12 308 TYR A O 1
ATOM 2269 N N . GLY A 1 309 ? -6.551 -7.934 -1.333 1 96.44 309 GLY A N 1
ATOM 2270 C CA . GLY A 1 309 ? -6.949 -7.434 -0.028 1 96.44 309 GLY A CA 1
ATOM 2271 C C . GLY A 1 309 ? -5.773 -7.043 0.848 1 96.44 309 GLY A C 1
ATOM 2272 O O . GLY A 1 309 ? -5.961 -6.508 1.942 1 96.44 309 GLY A O 1
ATOM 2273 N N . GLY A 1 310 ? -4.547 -7.277 0.377 1 96.69 310 GLY A N 1
ATOM 2274 C CA . GLY A 1 310 ? -3.365 -6.953 1.16 1 96.69 310 GLY A CA 1
ATOM 2275 C C . GLY A 1 310 ? -3.119 -5.461 1.277 1 96.69 310 GLY A C 1
ATOM 2276 O O . GLY A 1 310 ? -2.01 -4.988 1.022 1 96.69 310 GLY A O 1
ATOM 2277 N N . TYR A 1 311 ? -4.156 -4.68 1.676 1 97.62 311 TYR A N 1
ATOM 2278 C CA . TYR A 1 311 ? -4.09 -3.225 1.764 1 97.62 311 TYR A CA 1
ATOM 2279 C C . TYR A 1 311 ? -3.783 -2.777 3.188 1 97.62 311 TYR A C 1
ATOM 2281 O O . TYR A 1 311 ? -4.637 -2.195 3.859 1 97.62 311 TYR A O 1
ATOM 2289 N N . VAL A 1 312 ? -2.541 -3 3.609 1 97.38 312 VAL A N 1
ATOM 2290 C CA . VAL A 1 312 ? -2.125 -2.756 4.984 1 97.38 312 VAL A CA 1
ATOM 2291 C C . VAL A 1 312 ? -1.754 -1.286 5.16 1 97.38 312 VAL A C 1
ATOM 2293 O O . VAL A 1 312 ? -1.063 -0.709 4.316 1 97.38 312 VAL A O 1
ATOM 2296 N N . ALA A 1 313 ? -2.213 -0.711 6.242 1 97.31 313 ALA A N 1
ATOM 2297 C CA . ALA A 1 313 ? -1.973 0.707 6.5 1 97.31 313 ALA A CA 1
ATOM 2298 C C . ALA A 1 313 ? -0.568 0.932 7.055 1 97.31 313 ALA A C 1
ATOM 2300 O O . ALA A 1 313 ? 0.009 0.041 7.68 1 97.31 313 ALA A O 1
ATOM 2301 N N . SER A 1 314 ? -0.087 2.127 6.91 1 96.75 314 SER A N 1
ATOM 2302 C CA . SER A 1 314 ? 1.221 2.562 7.391 1 96.75 314 SER A CA 1
ATOM 2303 C C . SER A 1 314 ? 1.242 2.676 8.906 1 96.75 314 SER A C 1
ATOM 2305 O O . SER A 1 314 ? 0.192 2.656 9.555 1 96.75 314 SER A O 1
ATOM 2307 N N . GLY A 1 315 ? 2.482 2.867 9.453 1 94.38 315 GLY A N 1
ATOM 2308 C CA . GLY A 1 315 ? 2.68 3.045 10.883 1 94.38 315 GLY A CA 1
ATOM 2309 C C . GLY A 1 315 ? 3.268 1.822 11.555 1 94.38 315 GLY A C 1
ATOM 2310 O O . GLY A 1 315 ? 3.914 0.997 10.906 1 94.38 315 GLY A O 1
ATOM 2311 N N . THR A 1 316 ? 3.084 1.762 12.844 1 91.94 316 THR A N 1
ATOM 2312 C CA . THR A 1 316 ? 3.518 0.604 13.617 1 91.94 316 THR A CA 1
ATOM 2313 C C . THR A 1 316 ? 2.691 -0.627 13.258 1 91.94 316 THR A C 1
ATOM 2315 O O . THR A 1 316 ? 1.459 -0.573 13.25 1 91.94 316 THR A O 1
ATOM 2318 N N . PRO A 1 317 ? 3.434 -1.714 12.961 1 93.31 317 PRO A N 1
ATOM 2319 C CA . PRO A 1 317 ? 2.672 -2.9 12.562 1 93.31 317 PRO A CA 1
ATOM 2320 C C . PRO A 1 317 ? 1.728 -3.389 13.664 1 93.31 317 PRO A C 1
ATOM 2322 O O . PRO A 1 317 ? 2.072 -3.344 14.844 1 93.31 317 PRO A O 1
ATOM 2325 N N . GLY A 1 318 ? 0.584 -3.803 13.281 1 92.75 318 GLY A N 1
ATOM 2326 C CA . GLY A 1 318 ? -0.408 -4.355 14.195 1 92.75 318 GLY A CA 1
ATOM 2327 C C . GLY A 1 318 ? -1.667 -4.824 13.484 1 92.75 318 GLY A C 1
ATOM 2328 O O . GLY A 1 318 ? -1.887 -4.5 12.32 1 92.75 318 GLY A O 1
ATOM 2329 N N . LEU A 1 319 ? -2.451 -5.605 14.211 1 92.81 319 LEU A N 1
ATOM 2330 C CA . LEU A 1 319 ? -3.703 -6.109 13.656 1 92.81 319 LEU A CA 1
ATOM 2331 C C . LEU A 1 319 ? -4.629 -4.961 13.273 1 92.81 319 LEU A C 1
ATOM 2333 O O . LEU A 1 319 ? -5.395 -5.07 12.312 1 92.81 319 LEU A O 1
ATOM 2337 N N . ASP A 1 320 ? -4.48 -3.838 13.945 1 92.44 320 ASP A N 1
ATOM 2338 C CA . ASP A 1 320 ? -5.352 -2.691 13.703 1 92.44 320 ASP A CA 1
ATOM 2339 C C . ASP A 1 320 ? -4.973 -1.984 12.406 1 92.44 320 ASP A C 1
ATOM 2341 O O . ASP A 1 320 ? -5.711 -1.12 11.93 1 92.44 320 ASP A O 1
ATOM 2345 N N . ARG A 1 321 ? -3.84 -2.389 11.828 1 95.88 321 ARG A N 1
ATOM 2346 C CA . ARG A 1 321 ? -3.424 -1.789 10.562 1 95.88 321 ARG A CA 1
ATOM 2347 C C . ARG A 1 321 ? -3.957 -2.584 9.375 1 95.88 321 ARG A C 1
ATOM 2349 O O . ARG A 1 321 ? -3.857 -2.143 8.227 1 95.88 321 ARG A O 1
ATOM 2356 N N . LEU A 1 322 ? -4.512 -3.785 9.602 1 97.38 322 LEU A N 1
ATOM 2357 C CA . LEU A 1 322 ? -5.133 -4.578 8.547 1 97.38 322 LEU A CA 1
ATOM 2358 C C . LEU A 1 322 ? -6.527 -4.051 8.219 1 97.38 322 LEU A C 1
ATOM 2360 O O . LEU A 1 322 ? -7.172 -3.424 9.062 1 97.38 322 LEU A O 1
ATOM 2364 N N . PRO A 1 323 ? -6.957 -4.27 6.906 1 97.88 323 PRO A N 1
ATOM 2365 C CA . PRO A 1 323 ? -8.375 -4.012 6.664 1 97.88 323 PRO A CA 1
ATOM 2366 C C . PRO A 1 323 ? -9.289 -4.832 7.57 1 97.88 323 PRO A C 1
ATOM 2368 O O . PRO A 1 323 ? -8.961 -5.969 7.914 1 97.88 323 PRO A O 1
ATOM 2371 N N . MET A 1 324 ? -10.367 -4.277 7.934 1 97.25 324 MET A N 1
ATOM 2372 C CA . MET A 1 324 ? -11.32 -4.945 8.812 1 97.25 324 MET A CA 1
ATOM 2373 C C . MET A 1 324 ? -12.477 -5.547 8.016 1 97.25 324 MET A C 1
ATOM 2375 O O . MET A 1 324 ? -13.227 -4.824 7.355 1 97.25 324 MET A O 1
ATOM 2379 N N . PRO A 1 325 ? -12.555 -6.93 8 1 97.56 325 PRO A N 1
ATOM 2380 C CA . PRO A 1 325 ? -13.812 -7.445 7.461 1 97.56 325 PRO A CA 1
ATOM 2381 C C . PRO A 1 325 ? -15.039 -6.871 8.172 1 97.56 325 PRO A C 1
ATOM 2383 O O . PRO A 1 325 ? -15.117 -6.926 9.406 1 97.56 325 PRO A O 1
ATOM 2386 N N . TRP A 1 326 ? -15.938 -6.312 7.418 1 97.12 326 TRP A N 1
ATOM 2387 C CA . TRP A 1 326 ? -17 -5.52 8.016 1 97.12 326 TRP A CA 1
ATOM 2388 C C . TRP A 1 326 ? -18.359 -6.176 7.789 1 97.12 326 TRP A C 1
ATOM 2390 O O . TRP A 1 326 ? -19.172 -6.273 8.719 1 97.12 326 TRP A O 1
ATOM 2400 N N . SER A 1 327 ? -18.625 -6.594 6.559 1 97.12 327 SER A N 1
ATOM 2401 C CA . SER A 1 327 ? -19.906 -7.195 6.18 1 97.12 327 SER A CA 1
ATOM 2402 C C . SER A 1 327 ? -19.703 -8.289 5.133 1 97.12 327 SER A C 1
ATOM 2404 O O . SER A 1 327 ? -19 -8.094 4.148 1 97.12 327 SER A O 1
ATOM 2406 N N . PRO A 1 328 ? -20.312 -9.508 5.32 1 97.31 328 PRO A N 1
ATOM 2407 C CA . PRO A 1 328 ? -21.234 -9.883 6.402 1 97.31 328 PRO A CA 1
ATOM 2408 C C . PRO A 1 328 ? -20.516 -10.078 7.734 1 97.31 328 PRO A C 1
ATOM 2410 O O . PRO A 1 328 ? -19.281 -10.133 7.773 1 97.31 328 PRO A O 1
ATOM 2413 N N . ARG A 1 329 ? -21.234 -10.172 8.812 1 95.56 329 ARG A N 1
ATOM 2414 C CA . ARG A 1 329 ? -20.672 -10.414 10.133 1 95.56 329 ARG A CA 1
ATOM 2415 C C . ARG A 1 329 ? -20.047 -11.805 10.227 1 95.56 329 ARG A C 1
ATOM 2417 O O . ARG A 1 329 ? -20.344 -12.68 9.406 1 95.56 329 ARG A O 1
ATOM 2424 N N . GLY A 1 330 ? -19.141 -11.969 11.141 1 96.94 330 GLY A N 1
ATOM 2425 C CA . GLY A 1 330 ? -18.641 -13.297 11.477 1 96.94 330 GLY A CA 1
ATOM 2426 C C . GLY A 1 330 ? -17.375 -13.672 10.727 1 96.94 330 GLY A C 1
ATOM 2427 O O . GLY A 1 330 ? -17.016 -14.844 10.656 1 96.94 330 GLY A O 1
ATOM 2428 N N . LEU A 1 331 ? -16.766 -12.758 10.086 1 97.62 331 LEU A N 1
ATOM 2429 C CA . LEU A 1 331 ? -15.516 -13 9.383 1 97.62 331 LEU A CA 1
ATOM 2430 C C . LEU A 1 331 ? -14.336 -12.422 10.156 1 97.62 331 LEU A C 1
ATOM 2432 O O . LEU A 1 331 ? -14.445 -11.344 10.742 1 97.62 331 LEU A O 1
ATOM 2436 N N . ALA A 1 332 ? -13.242 -13.195 10.172 1 96.56 332 ALA A N 1
ATOM 2437 C CA . ALA A 1 332 ? -12.047 -12.758 10.898 1 96.56 332 ALA A CA 1
ATOM 2438 C C . ALA A 1 332 ? -10.773 -13.219 10.188 1 96.56 332 ALA A C 1
ATOM 2440 O O . ALA A 1 332 ? -10.773 -14.25 9.508 1 96.56 332 ALA A O 1
ATOM 2441 N N . TRP A 1 333 ? -9.75 -12.492 10.359 1 95.38 333 TRP A N 1
ATOM 2442 C CA . TRP A 1 333 ? -8.453 -12.891 9.82 1 95.38 333 TRP A CA 1
ATOM 2443 C C . TRP A 1 333 ? -7.961 -14.172 10.469 1 95.38 333 TRP A C 1
ATOM 2445 O O . TRP A 1 333 ? -8.258 -14.445 11.633 1 95.38 333 TRP A O 1
ATOM 2455 N N . ILE A 1 334 ? -7.211 -14.906 9.617 1 90.06 334 ILE A N 1
ATOM 2456 C CA . ILE A 1 334 ? -6.477 -16.062 10.117 1 90.06 334 ILE A CA 1
ATOM 2457 C C . ILE A 1 334 ? -5.086 -15.633 10.578 1 90.06 334 ILE A C 1
ATOM 2459 O O . ILE A 1 334 ? -4.328 -15.039 9.812 1 90.06 334 ILE A O 1
ATOM 2463 N N . GLY A 1 335 ? -4.727 -15.781 11.805 1 78.75 335 GLY A N 1
ATOM 2464 C CA . GLY A 1 335 ? -3.52 -15.266 12.438 1 78.75 335 GLY A CA 1
ATOM 2465 C C . GLY A 1 335 ? -2.266 -15.516 11.617 1 78.75 335 GLY A C 1
ATOM 2466 O O . GLY A 1 335 ? -1.396 -14.648 11.531 1 78.75 335 GLY A O 1
ATOM 2467 N N . LEU A 1 336 ? -2.113 -16.625 10.906 1 80.06 336 LEU A N 1
ATOM 2468 C CA . LEU A 1 336 ? -0.863 -16.984 10.25 1 80.06 336 LEU A CA 1
ATOM 2469 C C . LEU A 1 336 ? -0.856 -16.516 8.797 1 80.06 336 LEU A C 1
ATOM 2471 O O . LEU A 1 336 ? 0.171 -16.594 8.125 1 80.06 336 LEU A O 1
ATOM 2475 N N . GLU A 1 337 ? -1.849 -15.914 8.227 1 85.94 337 GLU A N 1
ATOM 2476 C CA . GLU A 1 337 ? -1.908 -15.508 6.824 1 85.94 337 GLU A CA 1
ATOM 2477 C C . GLU A 1 337 ? -2.254 -14.023 6.699 1 85.94 337 GLU A C 1
ATOM 2479 O O . GLU A 1 337 ? -1.59 -13.289 5.965 1 85.94 337 GLU A O 1
ATOM 2484 N N . GLY A 1 338 ? -3.312 -13.617 7.5 1 91.56 338 GLY A N 1
ATOM 2485 C CA . GLY A 1 338 ? -3.695 -12.211 7.469 1 91.56 338 GLY A CA 1
ATOM 2486 C C . GLY A 1 338 ? -4.234 -11.766 6.121 1 91.56 338 GLY A C 1
ATOM 2487 O O . GLY A 1 338 ? -4.922 -12.531 5.441 1 91.56 338 GLY A O 1
ATOM 2488 N N . ALA A 1 339 ? -4.031 -10.438 5.797 1 96.12 339 ALA A N 1
ATOM 2489 C CA . ALA A 1 339 ? -4.453 -9.875 4.52 1 96.12 339 ALA A CA 1
ATOM 2490 C C . ALA A 1 339 ? -3.369 -10.047 3.457 1 96.12 339 ALA A C 1
ATOM 2492 O O . ALA A 1 339 ? -2.379 -9.312 3.447 1 96.12 339 ALA A O 1
ATOM 2493 N N . GLY A 1 340 ? -3.629 -10.953 2.592 1 95.19 340 GLY A N 1
ATOM 2494 C CA . GLY A 1 340 ? -2.621 -11.297 1.601 1 95.19 340 GLY A CA 1
ATOM 2495 C C . GLY A 1 340 ? -2.637 -10.383 0.391 1 95.19 340 GLY A C 1
ATOM 2496 O O . GLY A 1 340 ? -3.639 -9.711 0.123 1 95.19 340 GLY A O 1
ATOM 2497 N N . GLU A 1 341 ? -1.538 -10.438 -0.321 1 94.5 341 GLU A N 1
ATOM 2498 C CA . GLU A 1 341 ? -1.342 -9.602 -1.502 1 94.5 341 GLU A CA 1
ATOM 2499 C C . GLU A 1 341 ? -2.377 -9.922 -2.578 1 94.5 341 GLU A C 1
ATOM 2501 O O . GLU A 1 341 ? -3.012 -9.008 -3.119 1 94.5 341 GLU A O 1
ATOM 2506 N N . VAL A 1 342 ? -2.561 -11.219 -2.875 1 95.19 342 VAL A N 1
ATOM 2507 C CA . VAL A 1 342 ? -3.41 -11.594 -4 1 95.19 342 VAL A CA 1
ATOM 2508 C C . VAL A 1 342 ? -4.543 -12.492 -3.514 1 95.19 342 VAL A C 1
ATOM 2510 O O . VAL A 1 342 ? -5.527 -12.703 -4.23 1 95.19 342 VAL A O 1
ATOM 2513 N N . GLN A 1 343 ? -4.438 -13.023 -2.332 1 94.75 343 GLN A N 1
ATOM 2514 C CA . GLN A 1 343 ? -5.492 -13.805 -1.692 1 94.75 343 GLN A CA 1
ATOM 2515 C C . GLN A 1 343 ? -5.531 -13.547 -0.188 1 94.75 343 GLN A C 1
ATOM 2517 O O . GLN A 1 343 ? -4.484 -13.438 0.453 1 94.75 343 GLN A O 1
ATOM 2522 N N . SER A 1 344 ? -6.711 -13.492 0.313 1 96.5 344 SER A N 1
ATOM 2523 C CA . SER A 1 344 ? -6.93 -13.195 1.725 1 96.5 344 SER A CA 1
ATOM 2524 C C . SER A 1 344 ? -7.926 -14.164 2.348 1 96.5 344 SER A C 1
ATOM 2526 O O . SER A 1 344 ? -9.141 -13.969 2.256 1 96.5 344 SER A O 1
ATOM 2528 N N . PRO A 1 345 ? -7.422 -15.203 2.971 1 95.81 345 PRO A N 1
ATOM 2529 C CA . PRO A 1 345 ? -8.32 -16.156 3.621 1 95.81 345 PRO A CA 1
ATOM 2530 C C . PRO A 1 345 ? -8.906 -15.625 4.926 1 95.81 345 PRO A C 1
ATOM 2532 O O . PRO A 1 345 ? -8.219 -14.938 5.68 1 95.81 345 PRO A O 1
ATOM 2535 N N . LEU A 1 346 ? -10.117 -15.883 5.145 1 97.06 346 LEU A N 1
ATOM 2536 C CA . LEU A 1 346 ? -10.852 -15.484 6.336 1 97.06 346 LEU A CA 1
ATOM 2537 C C . LEU A 1 346 ? -11.508 -16.688 7.008 1 97.06 346 LEU A C 1
ATOM 2539 O O . LEU A 1 346 ? -11.984 -17.594 6.324 1 97.06 346 LEU A O 1
ATOM 2543 N N . ARG A 1 347 ? -11.508 -16.672 8.281 1 96.81 347 ARG A N 1
ATOM 2544 C CA . ARG A 1 347 ? -12.336 -17.609 9.039 1 96.81 347 ARG A CA 1
ATOM 2545 C C . ARG A 1 347 ? -13.789 -17.156 9.094 1 96.81 347 ARG A C 1
ATOM 2547 O O . ARG A 1 347 ? -14.062 -15.953 9.219 1 96.81 347 ARG A O 1
ATOM 2554 N N . VAL A 1 348 ? -14.641 -18.109 9.094 1 96.75 348 VAL A N 1
ATOM 2555 C CA . VAL A 1 348 ? -16.078 -17.828 9.148 1 96.75 348 VAL A CA 1
ATOM 2556 C C . VAL A 1 348 ? -16.656 -18.359 10.445 1 96.75 348 VAL A C 1
ATOM 2558 O O . VAL A 1 348 ? -16.438 -19.531 10.797 1 96.75 348 VAL A O 1
ATOM 2561 N N . ASP A 1 349 ? -17.344 -17.5 11.195 1 96.56 349 ASP A N 1
ATOM 2562 C CA . ASP A 1 349 ? -18.156 -17.953 12.32 1 96.56 349 ASP A CA 1
ATOM 2563 C C . ASP A 1 349 ? -19.312 -18.828 11.844 1 96.56 349 ASP A C 1
ATOM 2565 O O . ASP A 1 349 ? -20.172 -18.391 11.078 1 96.56 349 ASP A O 1
ATOM 2569 N N . ARG A 1 350 ? -19.422 -20.047 12.328 1 93.25 350 ARG A N 1
ATOM 2570 C CA . ARG A 1 350 ? -20.391 -21.031 11.867 1 93.25 350 ARG A CA 1
ATOM 2571 C C . ARG A 1 350 ? -21.812 -20.578 12.148 1 93.25 350 ARG A C 1
ATOM 2573 O O . ARG A 1 350 ? -22.766 -21.078 11.555 1 93.25 350 ARG A O 1
ATOM 2580 N N . ALA A 1 351 ? -21.969 -19.656 13.07 1 94.56 351 ALA A N 1
ATOM 2581 C CA . ALA A 1 351 ? -23.297 -19.156 13.43 1 94.56 351 ALA A CA 1
ATOM 2582 C C . ALA A 1 351 ? -23.781 -18.125 12.414 1 94.56 351 ALA A C 1
ATOM 2584 O O . ALA A 1 351 ? -24.953 -17.766 12.406 1 94.56 351 ALA A O 1
ATOM 2585 N N . GLU A 1 352 ? -22.875 -17.688 11.578 1 93.75 352 GLU A N 1
ATOM 2586 C CA . GLU A 1 352 ? -23.203 -16.641 10.625 1 93.75 352 GLU A CA 1
ATOM 2587 C C . GLU A 1 352 ? -23.328 -17.188 9.211 1 93.75 352 GLU A C 1
ATOM 2589 O O . GLU A 1 352 ? -22.938 -18.328 8.953 1 93.75 352 GLU A O 1
ATOM 2594 N N . ARG A 1 353 ? -23.906 -16.406 8.312 1 91.38 353 ARG A N 1
ATOM 2595 C CA . ARG A 1 353 ? -24 -16.766 6.898 1 91.38 353 ARG A CA 1
ATOM 2596 C C . ARG A 1 353 ? -22.625 -16.766 6.234 1 91.38 353 ARG A C 1
ATOM 2598 O O . ARG A 1 353 ? -21.906 -15.773 6.281 1 91.38 353 ARG A O 1
ATOM 2605 N N . ARG A 1 354 ? -22.266 -17.891 5.641 1 94.25 354 ARG A N 1
ATOM 2606 C CA . ARG A 1 354 ? -21 -17.969 4.918 1 94.25 354 ARG A CA 1
ATOM 2607 C C . ARG A 1 354 ? -21.141 -17.438 3.492 1 94.25 354 ARG A C 1
ATOM 2609 O O . ARG A 1 354 ? -22.016 -17.891 2.75 1 94.25 354 ARG A O 1
ATOM 2616 N N . PRO A 1 355 ? -20.312 -16.531 3.088 1 97.44 355 PRO A N 1
ATOM 2617 C CA . PRO A 1 355 ? -20.328 -16.125 1.681 1 97.44 355 PRO A CA 1
ATOM 2618 C C . PRO A 1 355 ? -19.969 -17.281 0.734 1 97.44 355 PRO A C 1
ATOM 2620 O O . PRO A 1 355 ? -19.266 -18.203 1.118 1 97.44 355 PRO A O 1
ATOM 2623 N N . ARG A 1 356 ? -20.547 -17.25 -0.436 1 96.81 356 ARG A N 1
ATOM 2624 C CA . ARG A 1 356 ? -20.25 -18.219 -1.491 1 96.81 356 ARG A CA 1
ATOM 2625 C C . ARG A 1 356 ? -19.266 -17.641 -2.5 1 96.81 356 ARG A C 1
ATOM 2627 O O . ARG A 1 356 ? -19 -16.438 -2.502 1 96.81 356 ARG A O 1
ATOM 2634 N N . VAL A 1 357 ? -18.656 -18.547 -3.299 1 97.75 357 VAL A N 1
ATOM 2635 C CA . VAL A 1 357 ? -17.797 -18.094 -4.383 1 97.75 357 VAL A CA 1
ATOM 2636 C C . VAL A 1 357 ? -18.516 -17.062 -5.23 1 97.75 357 VAL A C 1
ATOM 2638 O O . VAL A 1 357 ? -19.672 -17.266 -5.613 1 97.75 357 VAL A O 1
ATOM 2641 N N . GLY A 1 358 ? -17.875 -15.875 -5.438 1 97.25 358 GLY A N 1
ATOM 2642 C CA . GLY A 1 358 ? -18.469 -14.812 -6.23 1 97.25 358 GLY A CA 1
ATOM 2643 C C . GLY A 1 358 ? -19.109 -13.719 -5.391 1 97.25 358 GLY A C 1
ATOM 2644 O O . GLY A 1 358 ? -19.344 -12.609 -5.875 1 97.25 358 GLY A O 1
ATOM 2645 N N . ASP A 1 359 ? -19.469 -13.992 -4.148 1 97.88 359 ASP A N 1
ATOM 2646 C CA . ASP A 1 359 ? -20.062 -12.992 -3.264 1 97.88 359 ASP A CA 1
ATOM 2647 C C . ASP A 1 359 ? -19.047 -11.922 -2.873 1 97.88 359 ASP A C 1
ATOM 2649 O O . ASP A 1 359 ? -17.844 -12.203 -2.771 1 97.88 359 ASP A O 1
ATOM 2653 N N . PRO A 1 360 ? -19.547 -10.695 -2.662 1 98.25 360 PRO A N 1
ATOM 2654 C CA . PRO A 1 360 ? -18.656 -9.656 -2.135 1 98.25 360 PRO A CA 1
ATOM 2655 C C . PRO A 1 360 ? -18.516 -9.719 -0.615 1 98.25 360 PRO A C 1
ATOM 2657 O O . PRO A 1 360 ? -19.5 -10 0.088 1 98.25 360 PRO A O 1
ATOM 2660 N N . VAL A 1 361 ? -17.359 -9.586 -0.131 1 98.62 361 VAL A N 1
ATOM 2661 C CA . VAL A 1 361 ? -17.094 -9.273 1.27 1 98.62 361 VAL A CA 1
ATOM 2662 C C . VAL A 1 361 ? -16.672 -7.812 1.405 1 98.62 361 VAL A C 1
ATOM 2664 O O . VAL A 1 361 ? -15.812 -7.336 0.669 1 98.62 361 VAL A O 1
ATOM 2667 N N . ILE A 1 362 ? -17.312 -7.113 2.318 1 98.62 362 ILE A N 1
ATOM 2668 C CA . ILE A 1 362 ? -17.094 -5.68 2.482 1 98.62 362 ILE A CA 1
ATOM 2669 C C . ILE A 1 362 ? -16.062 -5.438 3.592 1 98.62 362 ILE A C 1
ATOM 2671 O O . ILE A 1 362 ? -16.172 -6.031 4.672 1 98.62 362 ILE A O 1
ATOM 2675 N N . PHE A 1 363 ? -15.117 -4.562 3.275 1 98.62 363 PHE A N 1
ATOM 2676 C CA . PHE A 1 363 ? -14.055 -4.234 4.223 1 98.62 363 PHE A CA 1
ATOM 2677 C C . PHE A 1 363 ? -14.023 -2.736 4.496 1 98.62 363 PHE A C 1
ATOM 2679 O O . PHE A 1 363 ? -14.484 -1.94 3.678 1 98.62 363 PHE A O 1
ATOM 2686 N N . ARG A 1 364 ? -13.516 -2.391 5.66 1 98.06 364 ARG A N 1
ATOM 2687 C CA . ARG A 1 364 ? -13.117 -1.028 5.996 1 98.06 364 ARG A CA 1
ATOM 2688 C C . ARG A 1 364 ? -11.602 -0.924 6.133 1 98.06 364 ARG A C 1
ATOM 2690 O O . ARG A 1 364 ? -10.977 -1.754 6.793 1 98.06 364 ARG A O 1
ATOM 2697 N N . HIS A 1 365 ? -11.047 0.017 5.48 1 98.19 365 HIS A N 1
ATOM 2698 C CA . HIS A 1 365 ? -9.609 0.24 5.598 1 98.19 365 HIS A CA 1
ATOM 2699 C C . HIS A 1 365 ? -9.258 0.881 6.934 1 98.19 365 HIS A C 1
ATOM 2701 O O . HIS A 1 365 ? -10.109 1.51 7.57 1 98.19 365 HIS A O 1
ATOM 2707 N N . ALA A 1 366 ? -7.992 0.721 7.371 1 96.75 366 ALA A N 1
ATOM 2708 C CA . ALA A 1 366 ? -7.539 1.312 8.625 1 96.75 366 ALA A CA 1
ATOM 2709 C C . ALA A 1 366 ? -7.355 2.82 8.484 1 96.75 366 ALA A C 1
ATOM 2711 O O . ALA A 1 366 ? -7.562 3.568 9.445 1 96.75 366 ALA A O 1
ATOM 2712 N N . LYS A 1 367 ? -6.934 3.285 7.348 1 96.69 367 LYS A N 1
ATOM 2713 C CA . LYS A 1 367 ? -6.695 4.691 7.047 1 96.69 367 LYS A CA 1
ATOM 2714 C C . LYS A 1 367 ? -7.336 5.09 5.723 1 96.69 367 LYS A C 1
ATOM 2716 O O . LYS A 1 367 ? -6.926 4.613 4.66 1 96.69 367 LYS A O 1
ATOM 2721 N N . ALA A 1 368 ? -8.203 5.98 5.73 1 94.81 368 ALA A N 1
ATOM 2722 C CA . ALA A 1 368 ? -9.07 6.277 4.598 1 94.81 368 ALA A CA 1
ATOM 2723 C C . ALA A 1 368 ? -8.273 6.77 3.398 1 94.81 368 ALA A C 1
ATOM 2725 O O . ALA A 1 368 ? -8.516 6.348 2.266 1 94.81 368 ALA A O 1
ATOM 2726 N N . GLY A 1 369 ? -7.355 7.66 3.557 1 96.31 369 GLY A N 1
ATOM 2727 C CA . GLY A 1 369 ? -6.59 8.203 2.445 1 96.31 369 GLY A CA 1
ATOM 2728 C C . GLY A 1 369 ? -5.754 7.156 1.729 1 96.31 369 GLY A C 1
ATOM 2729 O O . GLY A 1 369 ? -5.582 7.223 0.511 1 96.31 369 GLY A O 1
ATOM 2730 N N . GLU A 1 370 ? -5.266 6.176 2.455 1 97.31 370 GLU A N 1
ATOM 2731 C CA . GLU A 1 370 ? -4.375 5.164 1.892 1 97.31 370 GLU A CA 1
ATOM 2732 C C . GLU A 1 370 ? -5.141 4.199 0.989 1 97.31 370 GLU A C 1
ATOM 2734 O O . GLU A 1 370 ? -4.574 3.654 0.038 1 97.31 370 GLU A O 1
ATOM 2739 N N . MET A 1 371 ? -6.395 4.004 1.228 1 96.94 371 MET A N 1
ATOM 2740 C CA . MET A 1 371 ? -7.227 3.172 0.362 1 96.94 371 MET A CA 1
ATOM 2741 C C . MET A 1 371 ? -7.227 3.705 -1.067 1 96.94 371 MET A C 1
ATOM 2743 O O . MET A 1 371 ? -7.262 2.93 -2.023 1 96.94 371 MET A O 1
ATOM 2747 N N . ALA A 1 372 ? -7.16 5.02 -1.223 1 97.19 372 ALA A N 1
ATOM 2748 C CA . ALA A 1 372 ? -7.227 5.656 -2.535 1 97.19 372 ALA A CA 1
ATOM 2749 C C . ALA A 1 372 ? -6 5.309 -3.373 1 97.19 372 ALA A C 1
ATOM 2751 O O . ALA A 1 372 ? -6.004 5.488 -4.594 1 97.19 372 ALA A O 1
ATOM 2752 N N . GLU A 1 373 ? -4.957 4.805 -2.76 1 95.94 373 GLU A N 1
ATOM 2753 C CA . GLU A 1 373 ? -3.76 4.391 -3.486 1 95.94 373 GLU A CA 1
ATOM 2754 C C . GLU A 1 373 ? -3.963 3.037 -4.16 1 95.94 373 GLU A C 1
ATOM 2756 O O . GLU A 1 373 ? -3.176 2.645 -5.023 1 95.94 373 GLU A O 1
ATOM 2761 N N . ARG A 1 374 ? -5.055 2.348 -3.811 1 96.56 374 ARG A N 1
ATOM 2762 C CA . ARG A 1 374 ? -5.242 0.976 -4.27 1 96.56 374 ARG A CA 1
ATOM 2763 C C . ARG A 1 374 ? -6.344 0.899 -5.324 1 96.56 374 ARG A C 1
ATOM 2765 O O . ARG A 1 374 ? -6.469 -0.107 -6.027 1 96.56 374 ARG A O 1
ATOM 2772 N N . PHE A 1 375 ? -7.121 1.951 -5.434 1 97.56 375 PHE A N 1
ATOM 2773 C CA . PHE A 1 375 ? -8.242 1.96 -6.367 1 97.56 375 PHE A CA 1
ATOM 2774 C C . PHE A 1 375 ? -8.18 3.18 -7.277 1 97.56 375 PHE A C 1
ATOM 2776 O O . PHE A 1 375 ? -7.844 4.277 -6.832 1 97.56 375 PHE A O 1
ATOM 2783 N N . ARG A 1 376 ? -8.594 3.047 -8.492 1 97.06 376 ARG A N 1
ATOM 2784 C CA . ARG A 1 376 ? -8.547 4.148 -9.445 1 97.06 376 ARG A CA 1
ATOM 2785 C C . ARG A 1 376 ? -9.82 4.984 -9.383 1 97.06 376 ARG A C 1
ATOM 2787 O O . ARG A 1 376 ? -9.867 6.098 -9.906 1 97.06 376 ARG A O 1
ATOM 2794 N N . GLU A 1 377 ? -10.891 4.41 -8.766 1 98.06 377 GLU A N 1
ATOM 2795 C CA . GLU A 1 377 ? -12.141 5.141 -8.648 1 98.06 377 GLU A CA 1
ATOM 2796 C C . GLU A 1 377 ? -12.922 4.715 -7.41 1 98.06 377 GLU A C 1
ATOM 2798 O O . GLU A 1 377 ? -12.664 3.646 -6.848 1 98.06 377 GLU A O 1
ATOM 2803 N N . TYR A 1 378 ? -13.773 5.551 -6.984 1 98.56 378 TYR A N 1
ATOM 2804 C CA . TYR A 1 378 ? -14.781 5.223 -5.984 1 98.56 378 TYR A CA 1
ATOM 2805 C C . TYR A 1 378 ? -16.172 5.203 -6.605 1 98.56 378 TYR A C 1
ATOM 2807 O O . TYR A 1 378 ? -16.5 6.055 -7.43 1 98.56 378 TYR A O 1
ATOM 2815 N N . LEU A 1 379 ? -16.922 4.191 -6.301 1 98.62 379 LEU A N 1
ATOM 2816 C CA . LEU A 1 379 ? -18.359 4.223 -6.531 1 98.62 379 LEU A CA 1
ATOM 2817 C C . LEU A 1 379 ? -19.062 5.117 -5.508 1 98.62 379 LEU A C 1
ATOM 2819 O O . LEU A 1 379 ? -19 4.855 -4.305 1 98.62 379 LEU A O 1
ATOM 2823 N N . MET A 1 380 ? -19.625 6.223 -5.961 1 98.5 380 MET A N 1
ATOM 2824 C CA . MET A 1 380 ? -20.375 7.109 -5.086 1 98.5 380 MET A CA 1
ATOM 2825 C C . MET A 1 380 ? -21.797 6.59 -4.879 1 98.5 380 MET A C 1
ATOM 2827 O O . MET A 1 380 ? -22.594 6.539 -5.82 1 98.5 380 MET A O 1
ATOM 2831 N N . VAL A 1 381 ? -22.109 6.199 -3.656 1 97.44 381 VAL A N 1
ATOM 2832 C CA . VAL A 1 381 ? -23.359 5.492 -3.395 1 97.44 381 VAL A CA 1
ATOM 2833 C C . VAL A 1 381 ? -24.281 6.367 -2.543 1 97.44 381 VAL A C 1
ATOM 2835 O O . VAL A 1 381 ? -23.844 6.93 -1.531 1 97.44 381 VAL A O 1
ATOM 2838 N N . ARG A 1 382 ? -25.5 6.543 -2.885 1 95.56 382 ARG A N 1
ATOM 2839 C CA . ARG A 1 382 ? -26.562 7.195 -2.125 1 95.56 382 ARG A CA 1
ATOM 2840 C C . ARG A 1 382 ? -27.812 6.309 -2.041 1 95.56 382 ARG A C 1
ATOM 2842 O O . ARG A 1 382 ? -28.312 5.848 -3.062 1 95.56 382 ARG A O 1
ATOM 2849 N N . GLY A 1 383 ? -28.328 6.066 -0.865 1 91.31 383 GLY A N 1
ATOM 2850 C CA . GLY A 1 383 ? -29.516 5.238 -0.686 1 91.31 383 GLY A CA 1
ATOM 2851 C C . GLY A 1 383 ? -29.375 3.855 -1.288 1 91.31 383 GLY A C 1
ATOM 2852 O O . GLY A 1 383 ? -30.312 3.324 -1.871 1 91.31 383 GLY A O 1
ATOM 2853 N N . GLY A 1 384 ? -28.203 3.395 -1.362 1 90 384 GLY A N 1
ATOM 2854 C CA . GLY A 1 384 ? -27.953 2.053 -1.863 1 90 384 GLY A CA 1
ATOM 2855 C C . GLY A 1 384 ? -27.797 1.997 -3.373 1 90 384 GLY A C 1
ATOM 2856 O O . GLY A 1 384 ? -27.672 0.915 -3.949 1 90 384 GLY A O 1
ATOM 2857 N N . VAL A 1 385 ? -27.797 3.143 -3.979 1 95.25 385 VAL A N 1
ATOM 2858 C CA . VAL A 1 385 ? -27.688 3.215 -5.434 1 95.25 385 VAL A CA 1
ATOM 2859 C C . VAL A 1 385 ? -26.391 3.91 -5.824 1 95.25 385 VAL A C 1
ATOM 2861 O O . VAL A 1 385 ? -26.031 4.945 -5.254 1 95.25 385 VAL A O 1
ATOM 2864 N N . ILE A 1 386 ? -25.656 3.312 -6.777 1 97.56 386 ILE A N 1
ATOM 2865 C CA . ILE A 1 386 ? -24.469 3.949 -7.305 1 97.56 386 ILE A CA 1
ATOM 2866 C C . ILE A 1 386 ? -24.844 5.133 -8.188 1 97.56 386 ILE A C 1
ATOM 2868 O O . ILE A 1 386 ? -25.484 4.961 -9.227 1 97.56 386 ILE A O 1
ATOM 2872 N N . GLU A 1 387 ? -24.453 6.324 -7.855 1 96.88 387 GLU A N 1
ATOM 2873 C CA . GLU A 1 387 ? -24.891 7.512 -8.594 1 96.88 387 GLU A CA 1
ATOM 2874 C C . GLU A 1 387 ? -23.781 8.008 -9.516 1 96.88 387 GLU A C 1
ATOM 2876 O O . GLU A 1 387 ? -24.062 8.703 -10.5 1 96.88 387 GLU A O 1
ATOM 2881 N N . ALA A 1 388 ? -22.625 7.711 -9.18 1 97.88 388 ALA A N 1
ATOM 2882 C CA . ALA A 1 388 ? -21.5 8.188 -9.984 1 97.88 388 ALA A CA 1
ATOM 2883 C C . ALA A 1 388 ? -20.25 7.34 -9.742 1 97.88 388 ALA A C 1
ATOM 2885 O O . ALA A 1 388 ? -20.203 6.566 -8.781 1 97.88 388 ALA A O 1
ATOM 2886 N N . ARG A 1 389 ? -19.359 7.363 -10.633 1 98.25 389 ARG A N 1
ATOM 2887 C CA . ARG A 1 389 ? -17.984 6.863 -10.516 1 98.25 389 ARG A CA 1
ATOM 2888 C C . ARG A 1 389 ? -16.984 8 -10.641 1 98.25 389 ARG A C 1
ATOM 2890 O O . ARG A 1 389 ? -17 8.75 -11.617 1 98.25 389 ARG A O 1
ATOM 2897 N N . GLU A 1 390 ? -16.203 8.164 -9.633 1 98.69 390 GLU A N 1
ATOM 2898 C CA . GLU A 1 390 ? -15.289 9.297 -9.633 1 98.69 390 GLU A CA 1
ATOM 2899 C C . GLU A 1 390 ? -13.852 8.844 -9.367 1 98.69 390 GLU A C 1
ATOM 2901 O O . GLU A 1 390 ? -13.625 7.965 -8.531 1 98.69 390 GLU A O 1
ATOM 2906 N N . PRO A 1 391 ? -12.898 9.422 -10.047 1 98.38 391 PRO A N 1
ATOM 2907 C CA . PRO A 1 391 ? -11.508 8.977 -9.906 1 98.38 391 PRO A CA 1
ATOM 2908 C C . PRO A 1 391 ? -10.883 9.383 -8.578 1 98.38 391 PRO A C 1
ATOM 2910 O O . PRO A 1 391 ? -11.164 10.469 -8.062 1 98.38 391 PRO A O 1
ATOM 2913 N N . THR A 1 392 ? -10.133 8.484 -7.984 1 98.06 392 THR A N 1
ATOM 2914 C CA . THR A 1 392 ? -9.195 8.852 -6.922 1 98.06 392 THR A CA 1
ATOM 2915 C C . THR A 1 392 ? -7.984 9.57 -7.5 1 98.06 392 THR A C 1
ATOM 2917 O O . THR A 1 392 ? -7.867 9.727 -8.719 1 98.06 392 THR A O 1
ATOM 2920 N N . TYR A 1 393 ? -7.008 10.047 -6.645 1 97.81 393 TYR A N 1
ATOM 2921 C CA . TYR A 1 393 ? -5.75 10.602 -7.141 1 97.81 393 TYR A CA 1
ATOM 2922 C C . TYR A 1 393 ? -5.078 9.633 -8.109 1 97.81 393 TYR A C 1
ATOM 2924 O O . TYR A 1 393 ? -4.504 10.055 -9.117 1 97.81 393 TYR A O 1
ATOM 2932 N N . ARG A 1 394 ? -5.145 8.289 -7.781 1 96.94 394 ARG A N 1
ATOM 2933 C CA . ARG A 1 394 ? -4.566 7.285 -8.664 1 96.94 394 ARG A CA 1
ATOM 2934 C C . ARG A 1 394 ? -5.273 7.273 -10.016 1 96.94 394 ARG A C 1
ATOM 2936 O O . ARG A 1 394 ? -4.621 7.191 -11.062 1 96.94 394 ARG A O 1
ATOM 2943 N N . GLY A 1 395 ? -6.59 7.328 -10 1 97.12 395 GLY A N 1
ATOM 2944 C CA . GLY A 1 395 ? -7.355 7.398 -11.234 1 97.12 395 GLY A CA 1
ATOM 2945 C C . GLY A 1 395 ? -7.078 8.656 -12.039 1 97.12 395 GLY A C 1
ATOM 2946 O O . GLY A 1 395 ? -7.195 8.648 -13.266 1 97.12 395 GLY A O 1
ATOM 2947 N N . ASP A 1 396 ? -6.699 9.734 -11.352 1 97.25 396 ASP A N 1
ATOM 2948 C CA . ASP A 1 396 ? -6.34 10.992 -12 1 97.25 396 ASP A CA 1
ATOM 2949 C C . ASP A 1 396 ? -4.941 10.914 -12.609 1 97.25 396 ASP A C 1
ATOM 2951 O O . ASP A 1 396 ? -4.504 11.836 -13.297 1 97.25 396 ASP A O 1
ATOM 2955 N N . GLY A 1 397 ? -4.199 9.836 -12.289 1 95.69 397 GLY A N 1
ATOM 2956 C CA . GLY A 1 397 ? -2.875 9.633 -12.852 1 95.69 397 GLY A CA 1
ATOM 2957 C C . GLY A 1 397 ? -1.775 10.312 -12.062 1 95.69 397 GLY A C 1
ATOM 2958 O O . GLY A 1 397 ? -0.66 10.484 -12.562 1 95.69 397 GLY A O 1
ATOM 2959 N N . VAL A 1 398 ? -2.084 10.766 -10.758 1 95.88 398 VAL A N 1
ATOM 2960 C CA . VAL A 1 398 ? -1.075 11.469 -9.969 1 95.88 398 VAL A CA 1
ATOM 2961 C C . VAL A 1 398 ? -0.676 10.617 -8.766 1 95.88 398 VAL A C 1
ATOM 2963 O O . VAL A 1 398 ? -1.433 9.75 -8.328 1 95.88 398 VAL A O 1
ATOM 2966 N N . CYS A 1 399 ? 0.545 10.812 -8.266 1 94.19 399 CYS A N 1
ATOM 2967 C CA . CYS A 1 399 ? 1.139 10.094 -7.141 1 94.19 399 CYS A CA 1
ATOM 2968 C C . CYS A 1 399 ? 2.096 10.992 -6.367 1 94.19 399 CYS A C 1
ATOM 2970 O O . CYS A 1 399 ? 3.119 11.422 -6.898 1 94.19 399 CYS A O 1
ATOM 2972 N N . PHE A 1 400 ? 1.802 11.43 -5.121 1 93.12 400 PHE A N 1
ATOM 2973 C CA . PHE A 1 400 ? 2.586 12.422 -4.387 1 93.12 400 PHE A CA 1
ATOM 2974 C C . PHE A 1 400 ? 3.309 11.766 -3.215 1 93.12 400 PHE A C 1
ATOM 2976 O O . PHE A 1 400 ? 3.693 12.445 -2.26 1 93.12 400 PHE A O 1
ATOM 2983 N N . GLY A 1 401 ? 3.689 10.609 -3.18 1 86.56 401 GLY A N 1
ATOM 2984 C CA . GLY A 1 401 ? 4.391 9.93 -2.102 1 86.56 401 GLY A CA 1
ATOM 2985 C C . GLY A 1 401 ? 4.016 8.469 -1.97 1 86.56 401 GLY A C 1
ATOM 2986 O O . GLY A 1 401 ? 2.992 8.039 -2.502 1 86.56 401 GLY A O 1
ATOM 2987 N N . MET B 1 1 ? 26.672 -0.915 -4.406 1 80.94 1 MET B N 1
ATOM 2988 C CA . MET B 1 1 ? 26.672 0.537 -4.254 1 80.94 1 MET B CA 1
ATOM 2989 C C . MET B 1 1 ? 26.672 0.928 -2.779 1 80.94 1 MET B C 1
ATOM 2991 O O . MET B 1 1 ? 25.938 0.346 -1.979 1 80.94 1 MET B O 1
ATOM 2995 N N . ASP B 1 2 ? 27.594 1.776 -2.482 1 88 2 ASP B N 1
ATOM 2996 C CA . ASP B 1 2 ? 27.547 2.334 -1.134 1 88 2 ASP B CA 1
ATOM 2997 C C . ASP B 1 2 ? 26.719 3.621 -1.103 1 88 2 ASP B C 1
ATOM 2999 O O . ASP B 1 2 ? 26.125 4.012 -2.111 1 88 2 ASP B O 1
ATOM 3003 N N . TRP B 1 3 ? 26.578 4.234 0.045 1 95 3 TRP B N 1
ATOM 3004 C CA . TRP B 1 3 ? 25.672 5.375 0.212 1 95 3 TRP B CA 1
ATOM 3005 C C . TRP B 1 3 ? 26.125 6.551 -0.651 1 95 3 TRP B C 1
ATOM 3007 O O . TRP B 1 3 ? 25.297 7.242 -1.244 1 95 3 TRP B O 1
ATOM 3017 N N . ASP B 1 4 ? 27.406 6.785 -0.788 1 94.38 4 ASP B N 1
ATOM 3018 C CA . ASP B 1 4 ? 27.938 7.879 -1.603 1 94.38 4 ASP B CA 1
ATOM 3019 C C . ASP B 1 4 ? 27.625 7.664 -3.08 1 94.38 4 ASP B C 1
ATOM 3021 O O . ASP B 1 4 ? 27.375 8.625 -3.814 1 94.38 4 ASP B O 1
ATOM 3025 N N . ASP B 1 5 ? 27.688 6.391 -3.484 1 92.56 5 ASP B N 1
ATOM 3026 C CA . ASP B 1 5 ? 27.297 6.055 -4.848 1 92.56 5 ASP B CA 1
ATOM 3027 C C . ASP B 1 5 ? 25.844 6.434 -5.109 1 92.56 5 ASP B C 1
ATOM 3029 O O . ASP B 1 5 ? 25.531 7.047 -6.133 1 92.56 5 ASP B O 1
ATOM 3033 N N . PHE B 1 6 ? 24.984 6.09 -4.156 1 94.56 6 PHE B N 1
ATOM 3034 C CA . PHE B 1 6 ? 23.578 6.43 -4.281 1 94.56 6 PHE B CA 1
ATOM 3035 C C . PHE B 1 6 ? 23.391 7.941 -4.328 1 94.56 6 PHE B C 1
ATOM 3037 O O . PHE B 1 6 ? 22.641 8.453 -5.164 1 94.56 6 PHE B O 1
ATOM 3044 N N . ARG B 1 7 ? 24.047 8.648 -3.4 1 95.69 7 ARG B N 1
ATOM 3045 C CA . ARG B 1 7 ? 23.922 10.102 -3.342 1 95.69 7 ARG B CA 1
ATOM 3046 C C . ARG B 1 7 ? 24.312 10.734 -4.672 1 95.69 7 ARG B C 1
ATOM 3048 O O . ARG B 1 7 ? 23.641 11.641 -5.156 1 95.69 7 ARG B O 1
ATOM 3055 N N . ARG B 1 8 ? 25.391 10.227 -5.262 1 94.44 8 ARG B N 1
ATOM 3056 C CA . ARG B 1 8 ? 25.844 10.758 -6.543 1 94.44 8 ARG B CA 1
ATOM 3057 C C . ARG B 1 8 ? 24.844 10.445 -7.652 1 94.44 8 ARG B C 1
ATOM 3059 O O . ARG B 1 8 ? 24.484 11.328 -8.438 1 94.44 8 ARG B O 1
ATOM 3066 N N . ALA B 1 9 ? 24.391 9.227 -7.684 1 94.12 9 ALA B N 1
ATOM 3067 C CA . ALA B 1 9 ? 23.469 8.781 -8.734 1 94.12 9 ALA B CA 1
ATOM 3068 C C . ALA B 1 9 ? 22.156 9.547 -8.672 1 94.12 9 ALA B C 1
ATOM 3070 O O . ALA B 1 9 ? 21.547 9.828 -9.703 1 94.12 9 ALA B O 1
ATOM 3071 N N . LEU B 1 10 ? 21.734 9.93 -7.434 1 96.69 10 LEU B N 1
ATOM 3072 C CA . LEU B 1 10 ? 20.391 10.484 -7.242 1 96.69 10 LEU B CA 1
ATOM 3073 C C . LEU B 1 10 ? 20.453 12 -7.082 1 96.69 10 LEU B C 1
ATOM 3075 O O . LEU B 1 10 ? 19.438 12.633 -6.789 1 96.69 10 LEU B O 1
ATOM 3079 N N . ALA B 1 11 ? 21.594 12.617 -7.277 1 94.25 11 ALA B N 1
ATOM 3080 C CA . ALA B 1 11 ? 21.844 14.023 -6.977 1 94.25 11 ALA B CA 1
ATOM 3081 C C . ALA B 1 11 ? 20.859 14.922 -7.723 1 94.25 11 ALA B C 1
ATOM 3083 O O . ALA B 1 11 ? 20.453 15.969 -7.215 1 94.25 11 ALA B O 1
ATOM 3084 N N . SER B 1 12 ? 20.422 14.508 -8.859 1 92.88 12 SER B N 1
ATOM 3085 C CA . SER B 1 12 ? 19.562 15.359 -9.68 1 92.88 12 SER B CA 1
ATOM 3086 C C . SER B 1 12 ? 18.141 14.812 -9.727 1 92.88 12 SER B C 1
ATOM 3088 O O . SER B 1 12 ? 17.297 15.297 -10.5 1 92.88 12 SER B O 1
ATOM 3090 N N . GLU B 1 13 ? 17.875 13.781 -8.938 1 95.62 13 GLU B N 1
ATOM 3091 C CA . GLU B 1 13 ? 16.578 13.117 -9.008 1 95.62 13 GLU B CA 1
ATOM 3092 C C . GLU B 1 13 ? 15.617 13.664 -7.949 1 95.62 13 GLU B C 1
ATOM 3094 O O . GLU B 1 13 ? 16.047 14.086 -6.875 1 95.62 13 GLU B O 1
ATOM 3099 N N . ARG B 1 14 ? 14.406 13.727 -8.328 1 94.44 14 ARG B N 1
ATOM 3100 C CA . ARG B 1 14 ? 13.359 14.023 -7.355 1 94.44 14 ARG B CA 1
ATOM 3101 C C . ARG B 1 14 ? 13.078 12.82 -6.461 1 94.44 14 ARG B C 1
ATOM 3103 O O . ARG B 1 14 ? 13.023 11.688 -6.941 1 94.44 14 ARG B O 1
ATOM 3110 N N . LEU B 1 15 ? 12.984 13.078 -5.211 1 96.75 15 LEU B N 1
ATOM 3111 C CA . LEU B 1 15 ? 12.609 12.039 -4.262 1 96.75 15 LEU B CA 1
ATOM 3112 C C . LEU B 1 15 ? 11.164 12.219 -3.795 1 96.75 15 LEU B C 1
ATOM 3114 O O . LEU B 1 15 ? 10.656 13.344 -3.775 1 96.75 15 LEU B O 1
ATOM 3118 N N . PRO B 1 16 ? 10.406 11.133 -3.426 1 97.31 16 PRO B N 1
ATOM 3119 C CA . PRO B 1 16 ? 10.953 9.773 -3.434 1 97.31 16 PRO B CA 1
ATOM 3120 C C . PRO B 1 16 ? 11.117 9.211 -4.844 1 97.31 16 PRO B C 1
ATOM 3122 O O . PRO B 1 16 ? 10.445 9.664 -5.773 1 97.31 16 PRO B O 1
ATOM 3125 N N . CYS B 1 17 ? 12.008 8.266 -5.008 1 98 17 CYS B N 1
ATOM 3126 C CA . CYS B 1 17 ? 12.164 7.539 -6.262 1 98 17 CYS B CA 1
ATOM 3127 C C . CYS B 1 17 ? 12.508 6.078 -6.004 1 98 17 CYS B C 1
ATOM 3129 O O . CYS B 1 17 ? 12.82 5.699 -4.871 1 98 17 CYS B O 1
ATOM 3131 N N . ALA B 1 18 ? 12.305 5.246 -6.984 1 98.19 18 ALA B N 1
ATOM 3132 C CA . ALA B 1 18 ? 12.602 3.816 -6.93 1 98.19 18 ALA B CA 1
ATOM 3133 C C . ALA B 1 18 ? 13.609 3.42 -8 1 98.19 18 ALA B C 1
ATOM 3135 O O . ALA B 1 18 ? 13.633 4.004 -9.086 1 98.19 18 ALA B O 1
ATOM 3136 N N . LEU B 1 19 ? 14.43 2.471 -7.664 1 97.5 19 LEU B N 1
ATOM 3137 C CA . LEU B 1 19 ? 15.477 2.102 -8.609 1 97.5 19 LEU B CA 1
ATOM 3138 C C . LEU B 1 19 ? 15.641 0.587 -8.672 1 97.5 19 LEU B C 1
ATOM 3140 O O . LEU B 1 19 ? 15.344 -0.117 -7.707 1 97.5 19 LEU B O 1
ATOM 3144 N N . VAL B 1 20 ? 16.062 0.104 -9.797 1 98.19 20 VAL B N 1
ATOM 3145 C CA . VAL B 1 20 ? 16.453 -1.281 -10.039 1 98.19 20 VAL B CA 1
ATOM 3146 C C . VAL B 1 20 ? 17.922 -1.336 -10.453 1 98.19 20 VAL B C 1
ATOM 3148 O O . VAL B 1 20 ? 18.328 -0.645 -11.391 1 98.19 20 VAL B O 1
ATOM 3151 N N . ASP B 1 21 ? 18.703 -1.999 -9.711 1 97.31 21 ASP B N 1
ATOM 3152 C CA . ASP B 1 21 ? 20.078 -2.287 -10.086 1 97.31 21 ASP B CA 1
ATOM 3153 C C . ASP B 1 21 ? 20.141 -3.383 -11.148 1 97.31 21 ASP B C 1
ATOM 3155 O O . ASP B 1 21 ? 20 -4.566 -10.836 1 97.31 21 ASP B O 1
ATOM 3159 N N . LEU B 1 22 ? 20.453 -3.033 -12.359 1 97.88 22 LEU B N 1
ATOM 3160 C CA . LEU B 1 22 ? 20.391 -3.953 -13.484 1 97.88 22 LEU B CA 1
ATOM 3161 C C . LEU B 1 22 ? 21.469 -5.016 -13.383 1 97.88 22 LEU B C 1
ATOM 3163 O O . LEU B 1 22 ? 21.281 -6.16 -13.797 1 97.88 22 LEU B O 1
ATOM 3167 N N . ASP B 1 23 ? 22.641 -4.648 -12.844 1 97.25 23 ASP B N 1
ATOM 3168 C CA . ASP B 1 23 ? 23.703 -5.633 -12.656 1 97.25 23 ASP B CA 1
ATOM 3169 C C . ASP B 1 23 ? 23.266 -6.727 -11.688 1 97.25 23 ASP B C 1
ATOM 3171 O O . ASP B 1 23 ? 23.438 -7.914 -11.969 1 97.25 23 ASP B O 1
ATOM 3175 N N . ALA B 1 24 ? 22.719 -6.316 -10.57 1 97.06 24 ALA B N 1
ATOM 3176 C CA . ALA B 1 24 ? 22.25 -7.277 -9.578 1 97.06 24 ALA B CA 1
ATOM 3177 C C . ALA B 1 24 ? 21.109 -8.133 -10.141 1 97.06 24 ALA B C 1
ATOM 3179 O O . ALA B 1 24 ? 21.078 -9.344 -9.938 1 97.06 24 ALA B O 1
ATOM 3180 N N . LEU B 1 25 ? 20.156 -7.504 -10.867 1 98.12 25 LEU B N 1
ATOM 3181 C CA . LEU B 1 25 ? 19.062 -8.219 -11.5 1 98.12 25 LEU B CA 1
ATOM 3182 C C . LEU B 1 25 ? 19.594 -9.32 -12.414 1 98.12 25 LEU B C 1
ATOM 3184 O O . LEU B 1 25 ? 19.156 -10.469 -12.328 1 98.12 25 LEU B O 1
ATOM 3188 N N . GLU B 1 26 ? 20.516 -8.961 -13.227 1 98.12 26 GLU B N 1
ATOM 3189 C CA . GLU B 1 26 ? 21.062 -9.898 -14.203 1 98.12 26 GLU B CA 1
ATOM 3190 C C . GLU B 1 26 ? 21.812 -11.039 -13.516 1 98.12 26 GLU B C 1
ATOM 3192 O O . GLU B 1 26 ? 21.703 -12.195 -13.914 1 98.12 26 GLU B O 1
ATOM 3197 N N . ARG B 1 27 ? 22.531 -10.727 -12.477 1 97.75 27 ARG B N 1
ATOM 3198 C CA . ARG B 1 27 ? 23.203 -11.766 -11.711 1 97.75 27 ARG B CA 1
ATOM 3199 C C . ARG B 1 27 ? 22.203 -12.711 -11.055 1 97.75 27 ARG B C 1
ATOM 3201 O O . ARG B 1 27 ? 22.422 -13.922 -11.016 1 97.75 27 ARG B O 1
ATOM 3208 N N . ASN B 1 28 ? 21.125 -12.156 -10.508 1 97.69 28 ASN B N 1
ATOM 3209 C CA . ASN B 1 28 ? 20.078 -12.984 -9.914 1 97.69 28 ASN B CA 1
ATOM 3210 C C . ASN B 1 28 ? 19.438 -13.914 -10.938 1 97.69 28 ASN B C 1
ATOM 3212 O O . ASN B 1 28 ? 19.188 -15.086 -10.648 1 97.69 28 ASN B O 1
ATOM 3216 N N . VAL B 1 29 ? 19.203 -13.391 -12.164 1 98.31 29 VAL B N 1
ATOM 3217 C CA . VAL B 1 29 ? 18.641 -14.219 -13.227 1 98.31 29 VAL B CA 1
ATOM 3218 C C . VAL B 1 29 ? 19.594 -15.359 -13.555 1 98.31 29 VAL B C 1
ATOM 3220 O O . VAL B 1 29 ? 19.172 -16.516 -13.672 1 98.31 29 VAL B O 1
ATOM 3223 N N . ASP B 1 30 ? 20.875 -15.062 -13.664 1 98 30 ASP B N 1
ATOM 3224 C CA . ASP B 1 30 ? 21.891 -16.062 -13.961 1 98 30 ASP B CA 1
ATOM 3225 C C . ASP B 1 30 ? 21.938 -17.141 -12.875 1 98 30 ASP B C 1
ATOM 3227 O O . ASP B 1 30 ? 22.094 -18.328 -13.164 1 98 30 ASP B O 1
ATOM 3231 N N . ARG B 1 31 ? 21.844 -16.703 -11.672 1 96.25 31 ARG B N 1
ATOM 3232 C CA . ARG B 1 31 ? 21.891 -17.641 -10.547 1 96.25 31 ARG B CA 1
ATOM 3233 C C . ARG B 1 31 ? 20.672 -18.562 -10.547 1 96.25 31 ARG B C 1
ATOM 3235 O O . ARG B 1 31 ? 20.781 -19.75 -10.289 1 96.25 31 ARG B O 1
ATOM 3242 N N . VAL B 1 32 ? 19.484 -18.031 -10.812 1 96.38 32 VAL B N 1
ATOM 3243 C CA . VAL B 1 32 ? 18.281 -18.844 -10.914 1 96.38 32 VAL B CA 1
ATOM 3244 C C . VAL B 1 32 ? 18.406 -19.828 -12.078 1 96.38 32 VAL B C 1
ATOM 3246 O O . VAL B 1 32 ? 18.078 -21 -11.93 1 96.38 32 VAL B O 1
ATOM 3249 N N . ARG B 1 33 ? 18.875 -19.312 -13.195 1 96.56 33 ARG B N 1
ATOM 3250 C CA . ARG B 1 33 ? 19.078 -20.156 -14.367 1 96.56 33 ARG B CA 1
ATOM 3251 C C . ARG B 1 33 ? 20 -21.312 -14.055 1 96.56 33 ARG B C 1
ATOM 3253 O O . ARG B 1 33 ? 19.75 -22.453 -14.453 1 96.56 33 ARG B O 1
ATOM 3260 N N . ALA B 1 34 ? 21.062 -21.031 -13.32 1 95.69 34 ALA B N 1
ATOM 3261 C CA . ALA B 1 34 ? 22.031 -22.062 -12.953 1 95.69 34 ALA B CA 1
ATOM 3262 C C . ALA B 1 34 ? 21.406 -23.125 -12.07 1 95.69 34 ALA B C 1
ATOM 3264 O O . ALA B 1 34 ? 21.75 -24.297 -12.148 1 95.69 34 ALA B O 1
ATOM 3265 N N . ARG B 1 35 ? 20.5 -22.766 -11.281 1 93.44 35 ARG B N 1
ATOM 3266 C CA . ARG B 1 35 ? 19.891 -23.688 -10.328 1 93.44 35 ARG B CA 1
ATOM 3267 C C . ARG B 1 35 ? 18.969 -24.672 -11.031 1 93.44 35 ARG B C 1
ATOM 3269 O O . ARG B 1 35 ? 18.75 -25.781 -10.547 1 93.44 35 ARG B O 1
ATOM 3276 N N . ILE B 1 36 ? 18.422 -24.25 -12.117 1 94.81 36 ILE B N 1
ATOM 3277 C CA . ILE B 1 36 ? 17.484 -25.125 -12.812 1 94.81 36 ILE B CA 1
ATOM 3278 C C . ILE B 1 36 ? 18.203 -25.906 -13.898 1 94.81 36 ILE B C 1
ATOM 3280 O O . ILE B 1 36 ? 17.656 -26.859 -14.453 1 94.81 36 ILE B O 1
ATOM 3284 N N . ALA B 1 37 ? 19.453 -25.547 -14.148 1 94.19 37 ALA B N 1
ATOM 3285 C CA . ALA B 1 37 ? 20.234 -26.156 -15.219 1 94.19 37 ALA B CA 1
ATOM 3286 C C . ALA B 1 37 ? 20.359 -27.672 -15.008 1 94.19 37 ALA B C 1
ATOM 3288 O O . ALA B 1 37 ? 20.625 -28.125 -13.898 1 94.19 37 ALA B O 1
ATOM 3289 N N . GLY B 1 38 ? 20.156 -28.438 -16.031 1 93.75 38 GLY B N 1
ATOM 3290 C CA . GLY B 1 38 ? 20.344 -29.875 -16 1 93.75 38 GLY B CA 1
ATOM 3291 C C . GLY B 1 38 ? 19.156 -30.625 -15.438 1 93.75 38 GLY B C 1
ATOM 3292 O O . GLY B 1 38 ? 19.156 -31.859 -15.422 1 93.75 38 GLY B O 1
ATOM 3293 N N . THR B 1 39 ? 18.172 -29.938 -14.969 1 94.69 39 THR B N 1
ATOM 3294 C CA . THR B 1 39 ? 17.031 -30.594 -14.352 1 94.69 39 THR B CA 1
ATOM 3295 C C . THR B 1 39 ? 16.016 -31.016 -15.414 1 94.69 39 THR B C 1
ATOM 3297 O O . THR B 1 39 ? 15.141 -31.844 -15.148 1 94.69 39 THR B O 1
ATOM 3300 N N . GLY B 1 40 ? 16.125 -30.406 -16.594 1 95.31 40 GLY B N 1
ATOM 3301 C CA . GLY B 1 40 ? 15.125 -30.625 -17.625 1 95.31 40 GLY B CA 1
ATOM 3302 C C . GLY B 1 40 ? 13.844 -29.859 -17.391 1 95.31 40 GLY B C 1
ATOM 3303 O O . GLY B 1 40 ? 12.883 -29.984 -18.156 1 95.31 40 GLY B O 1
ATOM 3304 N N . ARG B 1 41 ? 13.773 -29.062 -16.406 1 97.25 41 ARG B N 1
ATOM 3305 C CA . ARG B 1 41 ? 12.617 -28.234 -16.078 1 97.25 41 ARG B CA 1
ATOM 3306 C C . ARG B 1 41 ? 12.852 -26.781 -16.516 1 97.25 41 ARG B C 1
ATOM 3308 O O . ARG B 1 41 ? 13.984 -26.391 -16.766 1 97.25 41 ARG B O 1
ATOM 3315 N N . THR B 1 42 ? 11.828 -26.047 -16.641 1 97.75 42 THR B N 1
ATOM 3316 C CA . THR B 1 42 ? 11.93 -24.625 -16.969 1 97.75 42 THR B CA 1
ATOM 3317 C C . THR B 1 42 ? 11.414 -23.766 -15.812 1 97.75 42 THR B C 1
ATOM 3319 O O . THR B 1 42 ? 10.789 -24.281 -14.883 1 97.75 42 THR B O 1
ATOM 3322 N N . VAL B 1 43 ? 11.773 -22.516 -15.844 1 98.19 43 VAL B N 1
ATOM 3323 C CA . VAL B 1 43 ? 11.289 -21.531 -14.891 1 98.19 43 VAL B CA 1
ATOM 3324 C C . VAL B 1 43 ? 10.117 -20.75 -15.5 1 98.19 43 VAL B C 1
ATOM 3326 O O . VAL B 1 43 ? 10.203 -20.297 -16.641 1 98.19 43 VAL B O 1
ATOM 3329 N N . ARG B 1 44 ? 9.039 -20.734 -14.836 1 98.62 44 ARG B N 1
ATOM 3330 C CA . ARG B 1 44 ? 7.965 -19.812 -15.141 1 98.62 44 ARG B CA 1
ATOM 3331 C C . ARG B 1 44 ? 8.055 -18.562 -14.273 1 98.62 44 ARG B C 1
ATOM 3333 O O . ARG B 1 44 ? 8.023 -18.641 -13.047 1 98.62 44 ARG B O 1
ATOM 3340 N N . VAL B 1 45 ? 8.141 -17.344 -14.859 1 98.62 45 VAL B N 1
ATOM 3341 C CA . VAL B 1 45 ? 8.414 -16.094 -14.156 1 98.62 45 VAL B CA 1
ATOM 3342 C C . VAL B 1 45 ? 7.133 -15.562 -13.531 1 98.62 45 VAL B C 1
ATOM 3344 O O . VAL B 1 45 ? 6.164 -15.273 -14.234 1 98.62 45 VAL B O 1
ATOM 3347 N N . ALA B 1 46 ? 7.129 -15.445 -12.242 1 98.31 46 ALA B N 1
ATOM 3348 C CA . ALA B 1 46 ? 5.969 -14.922 -11.531 1 98.31 46 ALA B CA 1
ATOM 3349 C C . ALA B 1 46 ? 5.926 -13.398 -11.602 1 98.31 46 ALA B C 1
ATOM 3351 O O . ALA B 1 46 ? 6.766 -12.719 -11.016 1 98.31 46 ALA B O 1
ATOM 3352 N N . SER B 1 47 ? 4.895 -12.844 -12.211 1 98.38 47 SER B N 1
ATOM 3353 C CA . SER B 1 47 ? 4.793 -11.406 -12.477 1 98.38 47 SER B CA 1
ATOM 3354 C C . SER B 1 47 ? 4.465 -10.633 -11.211 1 98.38 47 SER B C 1
ATOM 3356 O O . SER B 1 47 ? 4.77 -9.445 -11.109 1 98.38 47 SER B O 1
ATOM 3358 N N . LYS B 1 48 ? 3.871 -11.273 -10.25 1 97.25 48 LYS B N 1
ATOM 3359 C CA . LYS B 1 48 ? 3.404 -10.633 -9.031 1 97.25 48 LYS B CA 1
ATOM 3360 C C . LYS B 1 48 ? 4.555 -9.945 -8.297 1 97.25 48 LYS B C 1
ATOM 3362 O O . LYS B 1 48 ? 4.379 -8.875 -7.715 1 97.25 48 LYS B O 1
ATOM 3367 N N . SER B 1 49 ? 5.719 -10.516 -8.32 1 96.69 49 SER B N 1
ATOM 3368 C CA . SER B 1 49 ? 6.879 -10.023 -7.578 1 96.69 49 SER B CA 1
ATOM 3369 C C . SER B 1 49 ? 7.656 -8.992 -8.391 1 96.69 49 SER B C 1
ATOM 3371 O O . SER B 1 49 ? 8.625 -8.414 -7.895 1 96.69 49 SER B O 1
ATOM 3373 N N . VAL B 1 50 ? 7.258 -8.719 -9.641 1 98.06 50 VAL B N 1
ATOM 3374 C CA . VAL B 1 50 ? 8 -7.824 -10.516 1 98.06 50 VAL B CA 1
ATOM 3375 C C . VAL B 1 50 ? 7.152 -6.602 -10.852 1 98.06 50 VAL B C 1
ATOM 3377 O O . VAL B 1 50 ? 7.527 -5.469 -10.539 1 98.06 50 VAL B O 1
ATOM 3380 N N . ARG B 1 51 ? 5.965 -6.766 -11.461 1 98.19 51 ARG B N 1
ATOM 3381 C CA . ARG B 1 51 ? 4.965 -5.758 -11.82 1 98.19 51 ARG B CA 1
ATOM 3382 C C . ARG B 1 51 ? 5.59 -4.633 -12.633 1 98.19 51 ARG B C 1
ATOM 3384 O O . ARG B 1 51 ? 5.316 -3.455 -12.391 1 98.19 51 ARG B O 1
ATOM 3391 N N . HIS B 1 52 ? 6.395 -4.988 -13.555 1 98.56 52 HIS B N 1
ATOM 3392 C CA . HIS B 1 52 ? 7.141 -4.094 -14.438 1 98.56 52 HIS B CA 1
ATOM 3393 C C . HIS B 1 52 ? 7.453 -4.766 -15.766 1 98.56 52 HIS B C 1
ATOM 3395 O O . HIS B 1 52 ? 8.281 -5.68 -15.828 1 98.56 52 HIS B O 1
ATOM 3401 N N . ARG B 1 53 ? 6.867 -4.309 -16.922 1 98.31 53 ARG B N 1
ATOM 3402 C CA . ARG B 1 53 ? 6.965 -4.961 -18.219 1 98.31 53 ARG B CA 1
ATOM 3403 C C . ARG B 1 53 ? 8.422 -5.078 -18.656 1 98.31 53 ARG B C 1
ATOM 3405 O O . ARG B 1 53 ? 8.844 -6.133 -19.141 1 98.31 53 ARG B O 1
ATOM 3412 N N . GLY B 1 54 ? 9.141 -3.916 -18.484 1 98.31 54 GLY B N 1
ATOM 3413 C CA . GLY B 1 54 ? 10.531 -3.912 -18.891 1 98.31 54 GLY B CA 1
ATOM 3414 C C . GLY B 1 54 ? 11.375 -4.945 -18.172 1 98.31 54 GLY B C 1
ATOM 3415 O O . GLY B 1 54 ? 12.164 -5.652 -18.797 1 98.31 54 GLY B O 1
ATOM 3416 N N . VAL B 1 55 ? 11.211 -5.109 -16.875 1 98.75 55 VAL B N 1
ATOM 3417 C CA . VAL B 1 55 ? 11.961 -6.078 -16.078 1 98.75 55 VAL B CA 1
ATOM 3418 C C . VAL B 1 55 ? 11.531 -7.496 -16.453 1 98.75 55 VAL B C 1
ATOM 3420 O O . VAL B 1 55 ? 12.367 -8.398 -16.562 1 98.75 55 VAL B O 1
ATOM 3423 N N . LEU B 1 56 ? 10.211 -7.711 -16.656 1 98.81 56 LEU B N 1
ATOM 3424 C CA . LEU B 1 56 ? 9.734 -9.023 -17.094 1 98.81 56 LEU B CA 1
ATOM 3425 C C . LEU B 1 56 ? 10.391 -9.445 -18.391 1 98.81 56 LEU B C 1
ATOM 3427 O O . LEU B 1 56 ? 10.836 -10.586 -18.531 1 98.81 56 LEU B O 1
ATOM 3431 N N . ARG B 1 57 ? 10.484 -8.531 -19.344 1 98.56 57 ARG B N 1
ATOM 3432 C CA . ARG B 1 57 ? 11.109 -8.82 -20.625 1 98.56 57 ARG B CA 1
ATOM 3433 C C . ARG B 1 57 ? 12.586 -9.148 -20.469 1 98.56 57 ARG B C 1
ATOM 3435 O O . ARG B 1 57 ? 13.086 -10.117 -21.031 1 98.56 57 ARG B O 1
ATOM 3442 N N . ARG B 1 58 ? 13.281 -8.344 -19.656 1 98.31 58 ARG B N 1
ATOM 3443 C CA . ARG B 1 58 ? 14.711 -8.547 -19.422 1 98.31 58 ARG B CA 1
ATOM 3444 C C . ARG B 1 58 ? 14.969 -9.914 -18.797 1 98.31 58 ARG B C 1
ATOM 3446 O O . ARG B 1 58 ? 15.906 -10.609 -19.188 1 98.31 58 ARG B O 1
ATOM 3453 N N . VAL B 1 59 ? 14.133 -10.297 -17.812 1 98.69 59 VAL B N 1
ATOM 3454 C CA . VAL B 1 59 ? 14.289 -11.57 -17.125 1 98.69 59 VAL B CA 1
ATOM 3455 C C . VAL B 1 59 ? 14.078 -12.719 -18.094 1 98.69 59 VAL B C 1
ATOM 3457 O O . VAL B 1 59 ? 14.875 -13.656 -18.141 1 98.69 59 VAL B O 1
ATOM 3460 N N . LEU B 1 60 ? 13.047 -12.648 -18.922 1 98.62 60 LEU B N 1
ATOM 3461 C CA . LEU B 1 60 ? 12.75 -13.695 -19.891 1 98.62 60 LEU B CA 1
ATOM 3462 C C . LEU B 1 60 ? 13.844 -13.789 -20.953 1 98.62 60 LEU B C 1
ATOM 3464 O O . LEU B 1 60 ? 14.281 -14.891 -21.297 1 98.62 60 LEU B O 1
ATOM 3468 N N . GLU B 1 61 ? 14.258 -12.648 -21.422 1 98.25 61 GLU B N 1
ATOM 3469 C CA . GLU B 1 61 ? 15.305 -12.625 -22.453 1 98.25 61 GLU B CA 1
ATOM 3470 C C . GLU B 1 61 ? 16.609 -13.211 -21.922 1 98.25 61 GLU B C 1
ATOM 3472 O O . GLU B 1 61 ? 17.234 -14.047 -22.578 1 98.25 61 GLU B O 1
ATOM 3477 N N . ARG B 1 62 ? 16.938 -12.859 -20.766 1 98.19 62 ARG B N 1
ATOM 3478 C CA . ARG B 1 62 ? 18.203 -13.32 -20.172 1 98.19 62 ARG B CA 1
ATOM 3479 C C . ARG B 1 62 ? 18.094 -14.781 -19.75 1 98.19 62 ARG B C 1
ATOM 3481 O O . ARG B 1 62 ? 19.078 -15.523 -19.828 1 98.19 62 ARG B O 1
ATOM 3488 N N . GLY B 1 63 ? 16.984 -15.125 -19.266 1 97.88 63 GLY B N 1
ATOM 3489 C CA . GLY B 1 63 ? 16.766 -16.516 -18.875 1 97.88 63 GLY B CA 1
ATOM 3490 C C . GLY B 1 63 ? 16.875 -17.484 -20.047 1 97.88 63 GLY B C 1
ATOM 3491 O O . GLY B 1 63 ? 17.188 -18.656 -19.844 1 97.88 63 GLY B O 1
ATOM 3492 N N . GLY B 1 64 ? 16.578 -17.016 -21.25 1 97 64 GLY B N 1
ATOM 3493 C CA . GLY B 1 64 ? 16.656 -17.859 -22.438 1 97 64 GLY B CA 1
ATOM 3494 C C . GLY B 1 64 ? 15.711 -19.031 -22.406 1 97 64 GLY B C 1
ATOM 3495 O O . GLY B 1 64 ? 14.562 -18.906 -21.969 1 97 64 GLY B O 1
ATOM 3496 N N . ASP B 1 65 ? 16.172 -20.188 -22.844 1 96.25 65 ASP B N 1
ATOM 3497 C CA . ASP B 1 65 ? 15.328 -21.375 -23 1 96.25 65 ASP B CA 1
ATOM 3498 C C . ASP B 1 65 ? 14.961 -21.969 -21.641 1 96.25 65 ASP B C 1
ATOM 3500 O O . ASP B 1 65 ? 14.039 -22.781 -21.531 1 96.25 65 ASP B O 1
ATOM 3504 N N . ALA B 1 66 ? 15.719 -21.516 -20.625 1 97.56 66 ALA B N 1
ATOM 3505 C CA . ALA B 1 66 ? 15.461 -22.016 -19.281 1 97.56 66 ALA B CA 1
ATOM 3506 C C . ALA B 1 66 ? 14.211 -21.391 -18.688 1 97.56 66 ALA B C 1
ATOM 3508 O O . ALA B 1 66 ? 13.625 -21.922 -17.734 1 97.56 66 ALA B O 1
ATOM 3509 N N . PHE B 1 67 ? 13.898 -20.203 -19.141 1 98.06 67 PHE B N 1
ATOM 3510 C CA . PHE B 1 67 ? 12.719 -19.5 -18.672 1 98.06 67 PHE B CA 1
ATOM 3511 C C . PHE B 1 67 ? 11.617 -19.516 -19.719 1 98.06 67 PHE B C 1
ATOM 3513 O O . PHE B 1 67 ? 11.859 -19.219 -20.891 1 98.06 67 PHE B O 1
ATOM 3520 N N . ARG B 1 68 ? 10.438 -19.906 -19.281 1 95.69 68 ARG B N 1
ATOM 3521 C CA . ARG B 1 68 ? 9.328 -19.984 -20.219 1 95.69 68 ARG B CA 1
ATOM 3522 C C . ARG B 1 68 ? 8.055 -19.391 -19.625 1 95.69 68 ARG B C 1
ATOM 3524 O O . ARG B 1 68 ? 7.504 -19.938 -18.672 1 95.69 68 ARG B O 1
ATOM 3531 N N . GLY B 1 69 ? 7.605 -18.281 -20.234 1 97.81 69 GLY B N 1
ATOM 3532 C CA . GLY B 1 69 ? 6.297 -17.719 -19.938 1 97.81 69 GLY B CA 1
ATOM 3533 C C . GLY B 1 69 ? 6.223 -17.062 -18.562 1 97.81 69 GLY B C 1
ATOM 3534 O O . GLY B 1 69 ? 7.242 -16.875 -17.906 1 97.81 69 GLY B O 1
ATOM 3535 N N . LEU B 1 70 ? 4.949 -16.594 -18.25 1 98.81 70 LEU B N 1
ATOM 3536 C CA . LEU B 1 70 ? 4.695 -15.859 -17.016 1 98.81 70 LEU B CA 1
ATOM 3537 C C . LEU B 1 70 ? 3.641 -16.562 -16.172 1 98.81 70 LEU B C 1
ATOM 3539 O O . LEU B 1 70 ? 2.738 -17.219 -16.703 1 98.81 70 LEU B O 1
ATOM 3543 N N . LEU B 1 71 ? 3.852 -16.578 -14.891 1 98.75 71 LEU B N 1
ATOM 3544 C CA . LEU B 1 71 ? 2.801 -16.859 -13.914 1 98.75 71 LEU B CA 1
ATOM 3545 C C . LEU B 1 71 ? 2.139 -15.562 -13.445 1 98.75 71 LEU B C 1
ATOM 3547 O O . LEU B 1 71 ? 2.707 -14.828 -12.641 1 98.75 71 LEU B O 1
ATOM 3551 N N . CYS B 1 72 ? 0.93 -15.289 -13.977 1 98.75 72 CYS B N 1
ATOM 3552 C CA . CYS B 1 72 ? 0.203 -14.055 -13.711 1 98.75 72 CYS B CA 1
ATOM 3553 C C . CYS B 1 72 ? -0.636 -14.172 -12.445 1 98.75 72 CYS B C 1
ATOM 3555 O O . CYS B 1 72 ? -1.104 -15.258 -12.109 1 98.75 72 CYS B O 1
ATOM 3557 N N . TYR B 1 73 ? -0.869 -13.016 -11.781 1 97.62 73 TYR B N 1
ATOM 3558 C CA . TYR B 1 73 ? -1.561 -13.109 -10.5 1 97.62 73 TYR B CA 1
ATOM 3559 C C . TYR B 1 73 ? -3.027 -12.719 -10.641 1 97.62 73 TYR B C 1
ATOM 3561 O O . TYR B 1 73 ? -3.781 -12.758 -9.664 1 97.62 73 TYR B O 1
ATOM 3569 N N . SER B 1 74 ? -3.443 -12.352 -11.828 1 97.12 74 SER B N 1
ATOM 3570 C CA . SER B 1 74 ? -4.852 -12.055 -12.078 1 97.12 74 SER B CA 1
ATOM 3571 C C . SER B 1 74 ? -5.211 -12.289 -13.547 1 97.12 74 SER B C 1
ATOM 3573 O O . SER B 1 74 ? -4.352 -12.188 -14.422 1 97.12 74 SER B O 1
ATOM 3575 N N . ALA B 1 75 ? -6.496 -12.602 -13.773 1 98.31 75 ALA B N 1
ATOM 3576 C CA . ALA B 1 75 ? -7 -12.766 -15.141 1 98.31 75 ALA B CA 1
ATOM 3577 C C . ALA B 1 75 ? -6.855 -11.477 -15.938 1 98.31 75 ALA B C 1
ATOM 3579 O O . ALA B 1 75 ? -6.426 -11.5 -17.094 1 98.31 75 ALA B O 1
ATOM 3580 N N . ASP B 1 76 ? -7.141 -10.344 -15.312 1 98 76 ASP B N 1
ATOM 3581 C CA . ASP B 1 76 ? -7.047 -9.055 -15.984 1 98 76 ASP B CA 1
ATOM 3582 C C . ASP B 1 76 ? -5.598 -8.727 -16.344 1 98 76 ASP B C 1
ATOM 3584 O O . ASP B 1 76 ? -5.328 -8.18 -17.422 1 98 76 ASP B O 1
ATOM 3588 N N . GLU B 1 77 ? -4.707 -9.031 -15.477 1 98.44 77 GLU B N 1
ATOM 3589 C CA . GLU B 1 77 ? -3.295 -8.828 -15.781 1 98.44 77 GLU B CA 1
ATOM 3590 C C . GLU B 1 77 ? -2.863 -9.664 -16.984 1 98.44 77 GLU B C 1
ATOM 3592 O O . GLU B 1 77 ? -2.162 -9.18 -17.859 1 98.44 77 GLU B O 1
ATOM 3597 N N . ALA B 1 78 ? -3.24 -10.961 -16.953 1 98.88 78 ALA B N 1
ATOM 3598 C CA . ALA B 1 78 ? -2.863 -11.867 -18.031 1 98.88 78 ALA B CA 1
ATOM 3599 C C . ALA B 1 78 ? -3.344 -11.336 -19.375 1 98.88 78 ALA B C 1
ATOM 3601 O O . ALA B 1 78 ? -2.588 -11.32 -20.359 1 98.88 78 ALA B O 1
ATOM 3602 N N . ALA B 1 79 ? -4.59 -10.906 -19.375 1 98.75 79 ALA B N 1
ATOM 3603 C CA . ALA B 1 79 ? -5.141 -10.352 -20.609 1 98.75 79 ALA B CA 1
ATOM 3604 C C . ALA B 1 79 ? -4.352 -9.125 -21.047 1 98.75 79 ALA B C 1
ATOM 3606 O O . ALA B 1 79 ? -4.043 -8.969 -22.234 1 98.75 79 ALA B O 1
ATOM 3607 N N . TRP B 1 80 ? -4.043 -8.266 -20.094 1 98.69 80 TRP B N 1
ATOM 3608 C CA . TRP B 1 80 ? -3.287 -7.055 -20.406 1 98.69 80 TRP B CA 1
ATOM 3609 C C . TRP B 1 80 ? -1.89 -7.402 -20.906 1 98.69 80 TRP B C 1
ATOM 3611 O O . TRP B 1 80 ? -1.429 -6.852 -21.906 1 98.69 80 TRP B O 1
ATOM 3621 N N . LEU B 1 81 ? -1.215 -8.32 -20.203 1 98.81 81 LEU B N 1
ATOM 3622 C CA . LEU B 1 81 ? 0.131 -8.719 -20.609 1 98.81 81 LEU B CA 1
ATOM 3623 C C . LEU B 1 81 ? 0.121 -9.352 -21.984 1 98.81 81 LEU B C 1
ATOM 3625 O O . LEU B 1 81 ? 1.045 -9.141 -22.781 1 98.81 81 LEU B O 1
ATOM 3629 N N . ALA B 1 82 ? -0.912 -10.133 -22.297 1 98.81 82 ALA B N 1
ATOM 3630 C CA . ALA B 1 82 ? -1.06 -10.672 -23.641 1 98.81 82 ALA B CA 1
ATOM 3631 C C . ALA B 1 82 ? -1.125 -9.547 -24.672 1 98.81 82 ALA B C 1
ATOM 3633 O O . ALA B 1 82 ? -0.506 -9.633 -25.734 1 98.81 82 ALA B O 1
ATOM 3634 N N . SER B 1 83 ? -1.864 -8.477 -24.344 1 98.38 83 SER B N 1
ATOM 3635 C CA . SER B 1 83 ? -1.982 -7.336 -25.25 1 98.38 83 SER B CA 1
ATOM 3636 C C . SER B 1 83 ? -0.65 -6.609 -25.406 1 98.38 83 SER B C 1
ATOM 3638 O O . SER B 1 83 ? -0.444 -5.875 -26.359 1 98.38 83 SER B O 1
ATOM 3640 N N . GLN B 1 84 ? 0.233 -6.793 -24.453 1 98.19 84 GLN B N 1
ATOM 3641 C CA . GLN B 1 84 ? 1.55 -6.164 -24.5 1 98.19 84 GLN B CA 1
ATOM 3642 C C . GLN B 1 84 ? 2.564 -7.051 -25.203 1 98.19 84 GLN B C 1
ATOM 3644 O O . GLN B 1 84 ? 3.758 -6.746 -25.234 1 98.19 84 GLN B O 1
ATOM 3649 N N . GLY B 1 85 ? 2.135 -8.211 -25.672 1 97.75 85 GLY B N 1
ATOM 3650 C CA . GLY B 1 85 ? 2.992 -9.055 -26.5 1 97.75 85 GLY B CA 1
ATOM 3651 C C . GLY B 1 85 ? 3.574 -10.234 -25.734 1 97.75 85 GLY B C 1
ATOM 3652 O O . GLY B 1 85 ? 4.34 -11.016 -26.297 1 97.75 85 GLY B O 1
ATOM 3653 N N . PHE B 1 86 ? 3.271 -10.383 -24.469 1 98.19 86 PHE B N 1
ATOM 3654 C CA . PHE B 1 86 ? 3.697 -11.57 -23.734 1 98.19 86 PHE B CA 1
ATOM 3655 C C . PHE B 1 86 ? 2.855 -12.781 -24.125 1 98.19 86 PHE B C 1
ATOM 3657 O O . PHE B 1 86 ? 1.67 -12.641 -24.422 1 98.19 86 PHE B O 1
ATOM 3664 N N . ASP B 1 87 ? 3.479 -13.859 -24.109 1 94.69 87 ASP B N 1
ATOM 3665 C CA . ASP B 1 87 ? 2.779 -15.102 -24.422 1 94.69 87 ASP B CA 1
ATOM 3666 C C . ASP B 1 87 ? 3.127 -16.203 -23.422 1 94.69 87 ASP B C 1
ATOM 3668 O O . ASP B 1 87 ? 4.031 -16.031 -22.594 1 94.69 87 ASP B O 1
ATOM 3672 N N . ASP B 1 88 ? 2.398 -17.328 -23.453 1 98.06 88 ASP B N 1
ATOM 3673 C CA . ASP B 1 88 ? 2.545 -18.422 -22.5 1 98.06 88 ASP B CA 1
ATOM 3674 C C . ASP B 1 88 ? 2.303 -17.953 -21.078 1 98.06 88 ASP B C 1
ATOM 3676 O O . ASP B 1 88 ? 3.232 -17.891 -20.266 1 98.06 88 ASP B O 1
ATOM 3680 N N . LEU B 1 89 ? 1.039 -17.656 -20.812 1 98.88 89 LEU B N 1
ATOM 3681 C CA . LEU B 1 89 ? 0.616 -17.062 -19.547 1 98.88 89 LEU B CA 1
ATOM 3682 C C . LEU B 1 89 ? -0.207 -18.062 -18.734 1 98.88 89 LEU B C 1
ATOM 3684 O O . LEU B 1 89 ? -1.148 -18.672 -19.25 1 98.88 89 LEU B O 1
ATOM 3688 N N . LEU B 1 90 ? 0.195 -18.344 -17.547 1 98.88 90 LEU B N 1
ATOM 3689 C CA . LEU B 1 90 ? -0.565 -19.125 -16.578 1 98.88 90 LEU B CA 1
ATOM 3690 C C . LEU B 1 90 ? -1.097 -18.234 -15.453 1 98.88 90 LEU B C 1
ATOM 3692 O O . LEU B 1 90 ? -0.335 -17.5 -14.828 1 98.88 90 LEU B O 1
ATOM 3696 N N . ILE B 1 91 ? -2.389 -18.234 -15.258 1 98.62 91 ILE B N 1
ATOM 3697 C CA . ILE B 1 91 ? -2.99 -17.469 -14.18 1 98.62 91 ILE B CA 1
ATOM 3698 C C . ILE B 1 91 ? -2.955 -18.266 -12.883 1 98.62 91 ILE B C 1
ATOM 3700 O O . ILE B 1 91 ? -3.486 -19.375 -12.82 1 98.62 91 ILE B O 1
ATOM 3704 N N . ALA B 1 92 ? -2.424 -17.672 -11.875 1 97.38 92 ALA B N 1
ATOM 3705 C CA . ALA B 1 92 ? -2.092 -18.406 -10.656 1 97.38 92 ALA B CA 1
ATOM 3706 C C . ALA B 1 92 ? -3.277 -18.422 -9.695 1 97.38 92 ALA B C 1
ATOM 3708 O O . ALA B 1 92 ? -3.301 -19.219 -8.75 1 97.38 92 ALA B O 1
ATOM 3709 N N . TYR B 1 93 ? -4.293 -17.578 -9.891 1 97.12 93 TYR B N 1
ATOM 3710 C CA . TYR B 1 93 ? -5.418 -17.438 -8.969 1 97.12 93 TYR B CA 1
ATOM 3711 C C . TYR B 1 93 ? -6.742 -17.453 -9.727 1 97.12 93 TYR B C 1
ATOM 3713 O O . TYR B 1 93 ? -6.891 -16.75 -10.727 1 97.12 93 TYR B O 1
ATOM 3721 N N . PRO B 1 94 ? -7.668 -18.219 -9.25 1 97.44 94 PRO B N 1
ATOM 3722 C CA . PRO B 1 94 ? -8.93 -18.328 -9.977 1 97.44 94 PRO B CA 1
ATOM 3723 C C . PRO B 1 94 ? -9.828 -17.109 -9.797 1 97.44 94 PRO B C 1
ATOM 3725 O O . PRO B 1 94 ? -9.617 -16.312 -8.875 1 97.44 94 PRO B O 1
ATOM 3728 N N . THR B 1 95 ? -10.711 -16.953 -10.68 1 96.62 95 THR B N 1
ATOM 3729 C CA . THR B 1 95 ? -11.742 -15.93 -10.594 1 96.62 95 THR B CA 1
ATOM 3730 C C . THR B 1 95 ? -13.055 -16.422 -11.203 1 96.62 95 THR B C 1
ATOM 3732 O O . THR B 1 95 ? -13.047 -17.328 -12.047 1 96.62 95 THR B O 1
ATOM 3735 N N . VAL B 1 96 ? -14.164 -15.906 -10.711 1 97.69 96 VAL B N 1
ATOM 3736 C CA . VAL B 1 96 ? -15.461 -16.203 -11.312 1 97.69 96 VAL B CA 1
ATOM 3737 C C . VAL B 1 96 ? -16.062 -14.922 -11.891 1 97.69 96 VAL B C 1
ATOM 3739 O O . VAL B 1 96 ? -17.234 -14.891 -12.25 1 97.69 96 VAL B O 1
ATOM 3742 N N . GLN B 1 97 ? -15.242 -13.898 -11.945 1 96.81 97 GLN B N 1
ATOM 3743 C CA . GLN B 1 97 ? -15.711 -12.648 -12.539 1 96.81 97 GLN B CA 1
ATOM 3744 C C . GLN B 1 97 ? -15.875 -12.789 -14.047 1 96.81 97 GLN B C 1
ATOM 3746 O O . GLN B 1 97 ? -14.898 -13.016 -14.766 1 96.81 97 GLN B O 1
ATOM 3751 N N . HIS B 1 98 ? -17.062 -12.539 -14.539 1 96.44 98 HIS B N 1
ATOM 3752 C CA . HIS B 1 98 ? -17.375 -12.758 -15.945 1 96.44 98 HIS B CA 1
ATOM 3753 C C . HIS B 1 98 ? -16.562 -11.836 -16.844 1 96.44 98 HIS B C 1
ATOM 3755 O O . HIS B 1 98 ? -16.016 -12.273 -17.859 1 96.44 98 HIS B O 1
ATOM 3761 N N . ALA B 1 99 ? -16.453 -10.594 -16.422 1 96.25 99 ALA B N 1
ATOM 3762 C CA . ALA B 1 99 ? -15.75 -9.625 -17.25 1 96.25 99 ALA B CA 1
ATOM 3763 C C . ALA B 1 99 ? -14.273 -10 -17.391 1 96.25 99 ALA B C 1
ATOM 3765 O O . ALA B 1 99 ? -13.68 -9.812 -18.453 1 96.25 99 ALA B O 1
ATOM 3766 N N . SER B 1 100 ? -13.664 -10.469 -16.312 1 97.62 100 SER B N 1
ATOM 3767 C CA . SER B 1 100 ? -12.258 -10.867 -16.328 1 97.62 100 SER B CA 1
ATOM 3768 C C . SER B 1 100 ? -12.039 -12.078 -17.219 1 97.62 100 SER B C 1
ATOM 3770 O O . SER B 1 100 ? -11.086 -12.109 -18 1 97.62 100 SER B O 1
ATOM 3772 N N . LEU B 1 101 ? -12.906 -13.047 -17.109 1 98.56 101 LEU B N 1
ATOM 3773 C CA . LEU B 1 101 ? -12.789 -14.25 -17.922 1 98.56 101 LEU B CA 1
ATOM 3774 C C . LEU B 1 101 ? -13.07 -13.953 -19.391 1 98.56 101 LEU B C 1
ATOM 3776 O O . LEU B 1 101 ? -12.461 -14.547 -20.266 1 98.56 101 LEU B O 1
ATOM 3780 N N . ASP B 1 102 ? -13.992 -13.008 -19.641 1 98.5 102 ASP B N 1
ATOM 3781 C CA . ASP B 1 102 ? -14.258 -12.586 -21.016 1 98.5 102 ASP B CA 1
ATOM 3782 C C . ASP B 1 102 ? -13.031 -11.93 -21.641 1 98.5 102 ASP B C 1
ATOM 3784 O O . ASP B 1 102 ? -12.742 -12.133 -22.812 1 98.5 102 ASP B O 1
ATOM 3788 N N . ALA B 1 103 ? -12.344 -11.141 -20.812 1 98.38 103 ALA B N 1
ATOM 3789 C CA . ALA B 1 103 ? -11.125 -10.5 -21.297 1 98.38 103 ALA B CA 1
ATOM 3790 C C . ALA B 1 103 ? -10.07 -11.547 -21.672 1 98.38 103 ALA B C 1
ATOM 3792 O O . ALA B 1 103 ? -9.414 -11.422 -22.719 1 98.38 103 ALA B O 1
ATOM 3793 N N . VAL B 1 104 ? -9.945 -12.547 -20.891 1 98.75 104 VAL B N 1
ATOM 3794 C CA . VAL B 1 104 ? -9.016 -13.633 -21.156 1 98.75 104 VAL B CA 1
ATOM 3795 C C . VAL B 1 104 ? -9.438 -14.375 -22.422 1 98.75 104 VAL B C 1
ATOM 3797 O O . VAL B 1 104 ? -8.625 -14.609 -23.328 1 98.75 104 VAL B O 1
ATOM 3800 N N . ALA B 1 105 ? -10.703 -14.688 -22.5 1 98.81 105 ALA B N 1
ATOM 3801 C CA . ALA B 1 105 ? -11.234 -15.438 -23.641 1 98.81 105 ALA B CA 1
ATOM 3802 C C . ALA B 1 105 ? -10.992 -14.68 -24.953 1 98.81 105 ALA B C 1
ATOM 3804 O O . ALA B 1 105 ? -10.664 -15.289 -25.969 1 98.81 105 ALA B O 1
ATOM 3805 N N . GLN B 1 106 ? -11.172 -13.406 -24.859 1 98.56 106 GLN B N 1
ATOM 3806 C CA . GLN B 1 106 ? -10.961 -12.586 -26.047 1 98.56 106 GLN B CA 1
ATOM 3807 C C . GLN B 1 106 ? -9.516 -12.68 -26.531 1 98.56 106 GLN B C 1
ATOM 3809 O O . GLN B 1 106 ? -9.266 -12.766 -27.734 1 98.56 106 GLN B O 1
ATOM 3814 N N . LYS B 1 107 ? -8.562 -12.648 -25.625 1 98.69 107 LYS B N 1
ATOM 3815 C CA . LYS B 1 107 ? -7.16 -12.734 -26.016 1 98.69 107 LYS B CA 1
ATOM 3816 C C . LYS B 1 107 ? -6.82 -14.117 -26.547 1 98.69 107 LYS B C 1
ATOM 3818 O O . LYS B 1 107 ? -6.047 -14.25 -27.5 1 98.69 107 LYS B O 1
ATOM 3823 N N . VAL B 1 108 ? -7.41 -15.156 -25.953 1 98.69 108 VAL B N 1
ATOM 3824 C CA . VAL B 1 108 ? -7.195 -16.516 -26.422 1 98.69 108 VAL B CA 1
ATOM 3825 C C . VAL B 1 108 ? -7.762 -16.656 -27.844 1 98.69 108 VAL B C 1
ATOM 3827 O O . VAL B 1 108 ? -7.141 -17.281 -28.703 1 98.69 108 VAL B O 1
ATOM 3830 N N . ALA B 1 109 ? -8.898 -16.078 -28.062 1 98.38 109 ALA B N 1
ATOM 3831 C CA . ALA B 1 109 ? -9.516 -16.109 -29.391 1 98.38 109 ALA B CA 1
ATOM 3832 C C . ALA B 1 109 ? -8.602 -15.453 -30.422 1 98.38 109 ALA B C 1
ATOM 3834 O O . ALA B 1 109 ? -8.625 -15.828 -31.609 1 98.38 109 ALA B O 1
ATOM 3835 N N . LEU B 1 110 ? -7.797 -14.562 -29.984 1 97.81 110 LEU B N 1
ATOM 3836 C CA . LEU B 1 110 ? -6.902 -13.836 -30.891 1 97.81 110 LEU B CA 1
ATOM 3837 C C . LEU B 1 110 ? -5.547 -14.531 -30.984 1 97.81 110 LEU B C 1
ATOM 3839 O O . LEU B 1 110 ? -4.625 -14.023 -31.625 1 97.81 110 LEU B O 1
ATOM 3843 N N . GLY B 1 111 ? -5.375 -15.641 -30.281 1 97.62 111 GLY B N 1
ATOM 3844 C CA . GLY B 1 111 ? -4.199 -16.453 -30.516 1 97.62 111 GLY B CA 1
ATOM 3845 C C . GLY B 1 111 ? -3.291 -16.547 -29.297 1 97.62 111 GLY B C 1
ATOM 3846 O O . GLY B 1 111 ? -2.283 -17.25 -29.312 1 97.62 111 GLY B O 1
ATOM 3847 N N . ALA B 1 112 ? -3.615 -15.836 -28.172 1 97.94 112 ALA B N 1
ATOM 3848 C CA . ALA B 1 112 ? -2.785 -15.875 -26.984 1 97.94 112 ALA B CA 1
ATOM 3849 C C . ALA B 1 112 ? -2.889 -17.234 -26.281 1 97.94 112 ALA B C 1
ATOM 3851 O O . ALA B 1 112 ? -3.963 -17.844 -26.25 1 97.94 112 ALA B O 1
ATOM 3852 N N . ASN B 1 113 ? -1.767 -17.688 -25.766 1 98.38 113 ASN B N 1
ATOM 3853 C CA . ASN B 1 113 ? -1.75 -18.891 -24.938 1 98.38 113 ASN B CA 1
ATOM 3854 C C . ASN B 1 113 ? -1.907 -18.562 -23.469 1 98.38 113 ASN B C 1
ATOM 3856 O O . ASN B 1 113 ? -0.935 -18.203 -22.797 1 98.38 113 ASN B O 1
ATOM 3860 N N . ILE B 1 114 ? -3.123 -18.594 -22.953 1 98.81 114 ILE B N 1
ATOM 3861 C CA . ILE B 1 114 ? -3.439 -18.297 -21.562 1 98.81 114 ILE B CA 1
ATOM 3862 C C . ILE B 1 114 ? -4.152 -19.484 -20.922 1 98.81 114 ILE B C 1
ATOM 3864 O O . ILE B 1 114 ? -5.098 -20.031 -21.5 1 98.81 114 ILE B O 1
ATOM 3868 N N . ARG B 1 115 ? -3.688 -19.953 -19.828 1 98.75 115 ARG B N 1
ATOM 3869 C CA . ARG B 1 115 ? -4.32 -21.031 -19.078 1 98.75 115 ARG B CA 1
ATOM 3870 C C . ARG B 1 115 ? -4.867 -20.516 -17.75 1 98.75 115 ARG B C 1
ATOM 3872 O O . ARG B 1 115 ? -4.223 -19.703 -17.078 1 98.75 115 ARG B O 1
ATOM 3879 N N . CYS B 1 116 ? -6.023 -20.953 -17.359 1 98.75 116 CYS B N 1
ATOM 3880 C CA . CYS B 1 116 ? -6.711 -20.516 -16.156 1 98.75 116 CYS B CA 1
ATOM 3881 C C . CYS B 1 116 ? -6.633 -21.562 -15.055 1 98.75 116 CYS B C 1
ATOM 3883 O O . CYS B 1 116 ? -6.715 -22.766 -15.328 1 98.75 116 CYS B O 1
ATOM 3885 N N . ILE B 1 117 ? -6.547 -21.109 -13.852 1 98.38 117 ILE B N 1
ATOM 3886 C CA . ILE B 1 117 ? -6.5 -22.016 -12.711 1 98.38 117 ILE B CA 1
ATOM 3887 C C . ILE B 1 117 ? -7.914 -22.234 -12.164 1 98.38 117 ILE B C 1
ATOM 3889 O O . ILE B 1 117 ? -8.711 -21.297 -12.102 1 98.38 117 ILE B O 1
ATOM 3893 N N . VAL B 1 118 ? -8.234 -23.453 -11.789 1 98.56 118 VAL B N 1
ATOM 3894 C CA . VAL B 1 118 ? -9.523 -23.797 -11.195 1 98.56 118 VAL B CA 1
ATOM 3895 C C . VAL B 1 118 ? -9.312 -24.781 -10.047 1 98.56 118 VAL B C 1
ATOM 3897 O O . VAL B 1 118 ? -8.383 -25.594 -10.078 1 98.56 118 VAL B O 1
ATOM 3900 N N . ASP B 1 119 ? -10.211 -24.719 -9.055 1 98.5 119 ASP B N 1
ATOM 3901 C CA . ASP B 1 119 ? -10.148 -25.734 -8 1 98.5 119 ASP B CA 1
ATOM 3902 C C . ASP B 1 119 ? -11.539 -26.047 -7.453 1 98.5 119 ASP B C 1
ATOM 3904 O O . ASP B 1 119 ? -11.672 -26.562 -6.34 1 98.5 119 ASP B O 1
ATOM 3908 N N . SER B 1 120 ? -12.578 -25.688 -8.195 1 98.12 120 SER B N 1
ATOM 3909 C CA . SER B 1 120 ? -13.953 -25.984 -7.809 1 98.12 120 SER B CA 1
ATOM 3910 C C . SER B 1 120 ? -14.875 -26.031 -9.023 1 98.12 120 SER B C 1
ATOM 3912 O O . SER B 1 120 ? -14.492 -25.578 -10.109 1 98.12 120 SER B O 1
ATOM 3914 N N . SER B 1 121 ? -16.062 -26.562 -8.766 1 97.88 121 SER B N 1
ATOM 3915 C CA . SER B 1 121 ? -17.078 -26.609 -9.82 1 97.88 121 SER B CA 1
ATOM 3916 C C . SER B 1 121 ? -17.516 -25.203 -10.211 1 97.88 121 SER B C 1
ATOM 3918 O O . SER B 1 121 ? -17.844 -24.953 -11.375 1 97.88 121 SER B O 1
ATOM 3920 N N . ASP B 1 122 ? -17.5 -24.266 -9.281 1 98 122 ASP B N 1
ATOM 3921 C CA . ASP B 1 122 ? -17.844 -22.875 -9.578 1 98 122 ASP B CA 1
ATOM 3922 C C . ASP B 1 122 ? -16.906 -22.297 -10.625 1 98 122 ASP B C 1
ATOM 3924 O O . ASP B 1 122 ? -17.344 -21.609 -11.547 1 98 122 ASP B O 1
ATOM 3928 N N . HIS B 1 123 ? -15.672 -22.594 -10.484 1 98.62 123 HIS B N 1
ATOM 3929 C CA . HIS B 1 123 ? -14.672 -22.094 -11.43 1 98.62 123 HIS B CA 1
ATOM 3930 C C . HIS B 1 123 ? -14.875 -22.703 -12.812 1 98.62 123 HIS B C 1
ATOM 3932 O O . HIS B 1 123 ? -14.781 -22 -13.82 1 98.62 123 HIS B O 1
ATOM 3938 N N . LEU B 1 124 ? -15.117 -24.031 -12.82 1 98.56 124 LEU B N 1
ATOM 3939 C CA . LEU B 1 124 ? -15.352 -24.703 -14.086 1 98.56 124 LEU B CA 1
ATOM 3940 C C . LEU B 1 124 ? -16.562 -24.109 -14.805 1 98.56 124 LEU B C 1
ATOM 3942 O O . LEU B 1 124 ? -16.516 -23.891 -16.016 1 98.56 124 LEU B O 1
ATOM 3946 N N . GLU B 1 125 ? -17.594 -23.891 -14.031 1 98.19 125 GLU B N 1
ATOM 3947 C CA . GLU B 1 125 ? -18.812 -23.328 -14.609 1 98.19 125 GLU B CA 1
ATOM 3948 C C . GLU B 1 125 ? -18.562 -21.938 -15.195 1 98.19 125 GLU B C 1
ATOM 3950 O O . GLU B 1 125 ? -18.984 -21.641 -16.312 1 98.19 125 GLU B O 1
ATOM 3955 N N . ALA B 1 126 ? -17.891 -21.109 -14.492 1 98.44 126 ALA B N 1
ATOM 3956 C CA . ALA B 1 126 ? -17.578 -19.766 -14.953 1 98.44 126 ALA B CA 1
ATOM 3957 C C . ALA B 1 126 ? -16.688 -19.797 -16.203 1 98.44 126 ALA B C 1
ATOM 3959 O O . ALA B 1 126 ? -16.922 -19.047 -17.156 1 98.44 126 ALA B O 1
ATOM 3960 N N . LEU B 1 127 ? -15.688 -20.641 -16.172 1 98.62 127 LEU B N 1
ATOM 3961 C CA . LEU B 1 127 ? -14.781 -20.781 -17.312 1 98.62 127 LEU B CA 1
ATOM 3962 C C . LEU B 1 127 ? -15.523 -21.281 -18.547 1 98.62 127 LEU B C 1
ATOM 3964 O O . LEU B 1 127 ? -15.328 -20.766 -19.641 1 98.62 127 LEU B O 1
ATOM 3968 N N . GLY B 1 128 ? -16.359 -22.312 -18.359 1 98.62 128 GLY B N 1
ATOM 3969 C CA . GLY B 1 128 ? -17.172 -22.828 -19.453 1 98.62 128 GLY B CA 1
ATOM 3970 C C . GLY B 1 128 ? -18.078 -21.797 -20.062 1 98.62 128 GLY B C 1
ATOM 3971 O O . GLY B 1 128 ? -18.219 -21.734 -21.281 1 98.62 128 GLY B O 1
ATOM 3972 N N . ALA B 1 129 ? -18.688 -21 -19.219 1 98.5 129 ALA B N 1
ATOM 3973 C CA . ALA B 1 129 ? -19.578 -19.938 -19.703 1 98.5 129 ALA B CA 1
ATOM 3974 C C . ALA B 1 129 ? -18.812 -18.938 -20.578 1 98.5 129 ALA B C 1
ATOM 3976 O O . ALA B 1 129 ? -19.297 -18.547 -21.641 1 98.5 129 ALA B O 1
ATOM 3977 N N . ALA B 1 130 ? -17.641 -18.547 -20.156 1 98.56 130 ALA B N 1
ATOM 3978 C CA . ALA B 1 130 ? -16.812 -17.625 -20.938 1 98.56 130 ALA B CA 1
ATOM 3979 C C . ALA B 1 130 ? -16.406 -18.25 -22.266 1 98.56 130 ALA B C 1
ATOM 3981 O O . ALA B 1 130 ? -16.438 -17.594 -23.312 1 98.56 130 ALA B O 1
ATOM 3982 N N . ALA B 1 131 ? -16 -19.531 -22.219 1 98.56 131 ALA B N 1
ATOM 3983 C CA . ALA B 1 131 ? -15.609 -20.25 -23.422 1 98.56 131 ALA B CA 1
ATOM 3984 C C . ALA B 1 131 ? -16.75 -20.297 -24.438 1 98.56 131 ALA B C 1
ATOM 3986 O O . ALA B 1 131 ? -16.547 -20.062 -25.625 1 98.56 131 ALA B O 1
ATOM 3987 N N . ARG B 1 132 ? -17.906 -20.547 -23.906 1 97.94 132 ARG B N 1
ATOM 3988 C CA . ARG B 1 132 ? -19.094 -20.625 -24.766 1 97.94 132 ARG B CA 1
ATOM 3989 C C . ARG B 1 132 ? -19.391 -19.266 -25.406 1 97.94 132 ARG B C 1
ATOM 3991 O O . ARG B 1 132 ? -19.688 -19.188 -26.594 1 97.94 132 ARG B O 1
ATOM 3998 N N . ARG B 1 133 ? -19.344 -18.219 -24.594 1 97.75 133 ARG B N 1
ATOM 3999 C CA . ARG B 1 133 ? -19.641 -16.875 -25.094 1 97.75 133 ARG B CA 1
ATOM 4000 C C . ARG B 1 133 ? -18.672 -16.484 -26.203 1 97.75 133 ARG B C 1
ATOM 4002 O O . ARG B 1 133 ? -19.047 -15.797 -27.156 1 97.75 133 ARG B O 1
ATOM 4009 N N . ALA B 1 134 ? -17.453 -16.938 -26.094 1 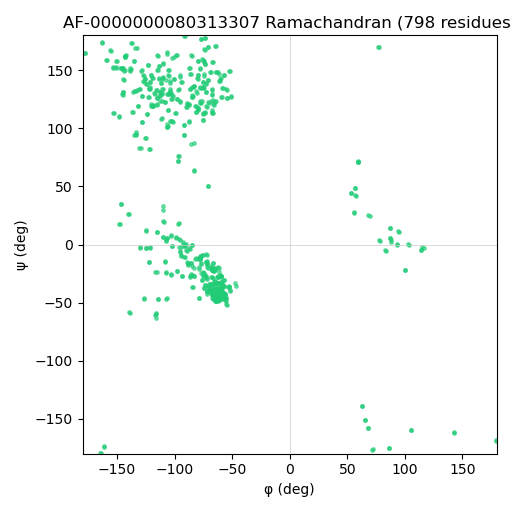98.06 134 ALA B N 1
ATOM 4010 C CA . ALA B 1 134 ? -16.438 -16.578 -27.078 1 98.06 134 ALA B CA 1
ATOM 4011 C C . ALA B 1 134 ? -16.312 -17.641 -28.156 1 98.06 134 ALA B C 1
ATOM 4013 O O . ALA B 1 134 ? -15.578 -17.469 -29.141 1 98.06 134 ALA B O 1
ATOM 4014 N N . SER B 1 135 ? -16.984 -18.781 -28.078 1 98.06 135 SER B N 1
ATOM 4015 C CA . SER B 1 135 ? -16.938 -19.906 -29 1 98.06 135 SER B CA 1
ATOM 4016 C C . SER B 1 135 ? -15.508 -20.422 -29.156 1 98.06 135 SER B C 1
ATOM 4018 O O . SER B 1 135 ? -15.023 -20.578 -30.281 1 98.06 135 SER B O 1
ATOM 4020 N N . ILE B 1 136 ? -14.883 -20.609 -27.984 1 98.44 136 ILE B N 1
ATOM 4021 C CA . ILE B 1 136 ? -13.516 -21.125 -27.984 1 98.44 136 ILE B CA 1
ATOM 4022 C C . ILE B 1 136 ? -13.359 -22.188 -26.891 1 98.44 136 ILE B C 1
ATOM 4024 O O . ILE B 1 136 ? -14.312 -22.469 -26.141 1 98.44 136 ILE B O 1
ATOM 4028 N N . THR B 1 137 ? -12.164 -22.812 -26.906 1 98.31 137 THR B N 1
ATOM 4029 C CA . THR B 1 137 ? -11.758 -23.672 -25.812 1 98.31 137 THR B CA 1
ATOM 4030 C C . THR B 1 137 ? -10.766 -22.953 -24.906 1 98.31 137 THR B C 1
ATOM 4032 O O . THR B 1 137 ? -9.836 -22.297 -25.375 1 98.31 137 THR B O 1
ATOM 4035 N N . LEU B 1 138 ? -11.039 -22.953 -23.656 1 98.75 138 LEU B N 1
ATOM 4036 C CA . LEU B 1 138 ? -10.125 -22.391 -22.672 1 98.75 138 LEU B CA 1
ATOM 4037 C C . LEU B 1 138 ? -9.398 -23.5 -21.922 1 98.75 138 LEU B C 1
ATOM 4039 O O . LEU B 1 138 ? -10.016 -24.484 -21.516 1 98.75 138 LEU B O 1
ATOM 4043 N N . ASP B 1 139 ? -8.109 -23.375 -21.828 1 98.75 139 ASP B N 1
ATOM 4044 C CA . ASP B 1 139 ? -7.285 -24.328 -21.078 1 98.75 139 ASP B CA 1
ATOM 4045 C C . ASP B 1 139 ? -7.383 -24.078 -19.578 1 98.75 139 ASP B C 1
ATOM 4047 O O . ASP B 1 139 ? -7.359 -22.938 -19.125 1 98.75 139 ASP B O 1
ATOM 4051 N N . ALA B 1 140 ? -7.551 -25.109 -18.797 1 98.69 140 ALA B N 1
ATOM 4052 C CA . ALA B 1 140 ? -7.66 -25.062 -17.344 1 98.69 140 ALA B CA 1
ATOM 4053 C C . ALA B 1 140 ? -6.543 -25.859 -16.688 1 98.69 140 ALA B C 1
ATOM 4055 O O . ALA B 1 140 ? -6.105 -26.891 -17.203 1 98.69 140 ALA B O 1
ATOM 4056 N N . VAL B 1 141 ? -6.043 -25.391 -15.602 1 98.75 141 VAL B N 1
ATOM 4057 C CA . VAL B 1 141 ? -5.059 -26.047 -14.742 1 98.75 141 VAL B CA 1
ATOM 4058 C C . VAL B 1 141 ? -5.625 -26.203 -13.336 1 98.75 141 VAL B C 1
ATOM 4060 O O . VAL B 1 141 ? -6.211 -25.266 -12.789 1 98.75 141 VAL B O 1
ATOM 4063 N N . LEU B 1 142 ? -5.477 -27.391 -12.727 1 98.62 142 LEU B N 1
ATOM 4064 C CA . LEU B 1 142 ? -5.977 -27.625 -11.375 1 98.62 142 LEU B CA 1
ATOM 4065 C C . LEU B 1 142 ? -5.02 -27.062 -10.336 1 98.62 142 LEU B C 1
ATOM 4067 O O . LEU B 1 142 ? -3.801 -27.094 -10.516 1 98.62 142 LEU B O 1
ATOM 4071 N N . ASP B 1 143 ? -5.578 -26.531 -9.281 1 98.06 143 ASP B N 1
ATOM 4072 C CA . ASP B 1 143 ? -4.777 -26.078 -8.148 1 98.06 143 ASP B CA 1
ATOM 4073 C C . ASP B 1 143 ? -4.906 -27.031 -6.965 1 98.06 143 ASP B C 1
ATOM 4075 O O . ASP B 1 143 ? -5.977 -27.141 -6.363 1 98.06 143 ASP B O 1
ATOM 4079 N N . LEU B 1 144 ? -3.863 -27.656 -6.59 1 97.31 144 LEU B N 1
ATOM 4080 C CA . LEU B 1 144 ? -3.824 -28.625 -5.508 1 97.31 144 LEU B CA 1
ATOM 4081 C C . LEU B 1 144 ? -3.229 -28.016 -4.242 1 97.31 144 LEU B C 1
ATOM 4083 O O . LEU B 1 144 ? -2.176 -27.375 -4.293 1 97.31 144 LEU B O 1
ATOM 4087 N N . ASP B 1 145 ? -3.98 -28.109 -3.139 1 95.06 145 ASP B N 1
ATOM 4088 C CA . ASP B 1 145 ? -3.439 -27.734 -1.838 1 95.06 145 ASP B CA 1
ATOM 4089 C C . ASP B 1 145 ? -2.48 -28.797 -1.31 1 95.06 145 ASP B C 1
ATOM 4091 O O . ASP B 1 145 ? -2.906 -29.891 -0.935 1 95.06 145 ASP B O 1
ATOM 4095 N N . VAL B 1 146 ? -1.236 -28.453 -1.212 1 92.5 146 VAL B N 1
ATOM 4096 C CA . VAL B 1 146 ? -0.246 -29.438 -0.757 1 92.5 146 VAL B CA 1
ATOM 4097 C C . VAL B 1 146 ? 0.253 -29.047 0.634 1 92.5 146 VAL B C 1
ATOM 4099 O O . VAL B 1 146 ? 1.36 -29.422 1.028 1 92.5 146 VAL B O 1
ATOM 4102 N N . SER B 1 147 ? -0.539 -28.234 1.298 1 88.62 147 SER B N 1
ATOM 4103 C CA . SER B 1 147 ? -0.178 -27.891 2.668 1 88.62 147 SER B CA 1
ATOM 4104 C C . SER B 1 147 ? 0.072 -29.141 3.508 1 88.62 147 SER B C 1
ATOM 4106 O O . SER B 1 147 ? -0.53 -30.188 3.266 1 88.62 147 SER B O 1
ATOM 4108 N N . TYR B 1 148 ? 0.978 -28.984 4.496 1 84.31 148 TYR B N 1
ATOM 4109 C CA . TYR B 1 148 ? 1.326 -30.094 5.375 1 84.31 148 TYR B CA 1
ATOM 4110 C C . TYR B 1 148 ? 0.374 -30.172 6.559 1 84.31 148 TYR B C 1
ATOM 4112 O O . TYR B 1 148 ? 0.2 -29.188 7.289 1 84.31 148 TYR B O 1
ATOM 4120 N N . ARG B 1 149 ? -0.285 -31.281 6.668 1 85.12 149 ARG B N 1
ATOM 4121 C CA . ARG B 1 149 ? -1.257 -31.5 7.734 1 85.12 149 ARG B CA 1
ATOM 4122 C C . ARG B 1 149 ? -0.889 -32.719 8.57 1 85.12 149 ARG B C 1
ATOM 4124 O O . ARG B 1 149 ? -1.513 -33.781 8.438 1 85.12 149 ARG B O 1
ATOM 4131 N N . PRO B 1 150 ? 0.028 -32.438 9.508 1 79 150 PRO B N 1
ATOM 4132 C CA . PRO B 1 150 ? 0.395 -33.562 10.367 1 79 150 PRO B CA 1
ATOM 4133 C C . PRO B 1 150 ? -0.658 -33.875 11.438 1 79 150 PRO B C 1
ATOM 4135 O O . PRO B 1 150 ? -1.688 -33.188 11.492 1 79 150 PRO B O 1
ATOM 4138 N N . LEU B 1 151 ? -0.38 -34.938 12.195 1 76.81 151 LEU B N 1
ATOM 4139 C CA . LEU B 1 151 ? -1.187 -35.312 13.352 1 76.81 151 LEU B CA 1
ATOM 4140 C C . LEU B 1 151 ? -2.645 -35.531 12.953 1 76.81 151 LEU B C 1
ATOM 4142 O O . LEU B 1 151 ? -3.551 -35 13.609 1 76.81 151 LEU B O 1
ATOM 4146 N N . GLY B 1 152 ? -2.912 -36.125 11.93 1 69.88 152 GLY B N 1
ATOM 4147 C CA . GLY B 1 152 ? -4.25 -36.469 11.477 1 69.88 152 GLY B CA 1
ATOM 4148 C C . GLY B 1 152 ? -5.066 -35.281 11.055 1 69.88 152 GLY B C 1
ATOM 4149 O O . GLY B 1 152 ? -6.281 -35.219 11.266 1 69.88 152 GLY B O 1
ATOM 4150 N N . GLY B 1 153 ? -4.34 -34.25 10.672 1 72.81 153 GLY B N 1
ATOM 4151 C CA . GLY B 1 153 ? -5.027 -33.062 10.172 1 72.81 153 GLY B CA 1
ATOM 4152 C C . GLY B 1 153 ? -5.281 -32.031 11.242 1 72.81 153 GLY B C 1
ATOM 4153 O O . GLY B 1 153 ? -5.848 -30.969 10.969 1 72.81 153 GLY B O 1
ATOM 4154 N N . ARG B 1 154 ? -4.801 -32.344 12.602 1 74.62 154 ARG B N 1
ATOM 4155 C CA . ARG B 1 154 ? -5.023 -31.422 13.695 1 74.62 154 ARG B CA 1
ATOM 4156 C C . ARG B 1 154 ? -4.125 -30.188 13.562 1 74.62 154 ARG B C 1
ATOM 4158 O O . ARG B 1 154 ? -4.434 -29.125 14.109 1 74.62 154 ARG B O 1
ATOM 4165 N N . ALA B 1 155 ? -3.178 -30.312 12.742 1 78.88 155 ALA B N 1
ATOM 4166 C CA . ALA B 1 155 ? -2.27 -29.203 12.453 1 78.88 155 ALA B CA 1
ATOM 4167 C C . ALA B 1 155 ? -2.242 -28.906 10.961 1 78.88 155 ALA B C 1
ATOM 4169 O O . ALA B 1 155 ? -2.396 -29.797 10.125 1 78.88 155 ALA B O 1
ATOM 4170 N N . HIS B 1 156 ? -2.248 -27.656 10.656 1 79.44 156 HIS B N 1
ATOM 4171 C CA . HIS B 1 156 ? -2.195 -27.188 9.281 1 79.44 156 HIS B CA 1
ATOM 4172 C C . HIS B 1 156 ? -1.024 -26.234 9.078 1 79.44 156 HIS B C 1
ATOM 4174 O O . HIS B 1 156 ? -0.977 -25.156 9.68 1 79.44 156 HIS B O 1
ATOM 4180 N N . LEU B 1 157 ? -0.12 -26.719 8.312 1 79.19 157 LEU B N 1
ATOM 4181 C CA . LEU B 1 157 ? 1.021 -25.891 7.941 1 79.19 157 LEU B CA 1
ATOM 4182 C C . LEU B 1 157 ? 0.976 -25.531 6.461 1 79.19 157 LEU B C 1
ATOM 4184 O O . LEU B 1 157 ? 1.214 -26.391 5.605 1 79.19 157 LEU B O 1
ATOM 4188 N N . GLY B 1 158 ? 0.693 -24.297 6.238 1 79.5 158 GLY B N 1
ATOM 4189 C CA . GLY B 1 158 ? 0.507 -23.812 4.883 1 79.5 158 GLY B CA 1
ATOM 4190 C C . GLY B 1 158 ? -0.599 -22.766 4.766 1 79.5 158 GLY B C 1
ATOM 4191 O O . GLY B 1 158 ? -0.925 -22.094 5.738 1 79.5 158 GLY B O 1
ATOM 4192 N N . VAL B 1 159 ? -1.038 -22.594 3.457 1 78 159 VAL B N 1
ATOM 4193 C CA . VAL B 1 159 ? -2.021 -21.547 3.209 1 78 159 VAL B CA 1
ATOM 4194 C C . VAL B 1 159 ? -3.369 -22.172 2.855 1 78 159 VAL B C 1
ATOM 4196 O O . VAL B 1 159 ? -3.422 -23.281 2.316 1 78 159 VAL B O 1
ATOM 4199 N N . ARG B 1 160 ? -4.438 -21.594 3.291 1 80.75 160 ARG B N 1
ATOM 4200 C CA . ARG B 1 160 ? -5.793 -22.031 2.988 1 80.75 160 ARG B CA 1
ATOM 4201 C C . ARG B 1 160 ? -6.266 -21.484 1.645 1 80.75 160 ARG B C 1
ATOM 4203 O O . ARG B 1 160 ? -6.91 -20.438 1.589 1 80.75 160 ARG B O 1
ATOM 4210 N N . ARG B 1 161 ? -5.941 -22.219 0.692 1 85.31 161 ARG B N 1
ATOM 4211 C CA . ARG B 1 161 ? -6.207 -21.719 -0.652 1 85.31 161 ARG B CA 1
ATOM 4212 C C . ARG B 1 161 ? -7.211 -22.609 -1.38 1 85.31 161 ARG B C 1
ATOM 4214 O O . ARG B 1 161 ? -8.383 -22.25 -1.505 1 85.31 161 ARG B O 1
ATOM 4221 N N . SER B 1 162 ? -6.902 -23.859 -1.583 1 94.19 162 SER B N 1
ATOM 4222 C CA . SER B 1 162 ? -7.664 -24.734 -2.467 1 94.19 162 SER B CA 1
ATOM 4223 C C . SER B 1 162 ? -8.406 -25.812 -1.677 1 94.19 162 SER B C 1
ATOM 4225 O O . SER B 1 162 ? -7.883 -26.344 -0.699 1 94.19 162 SER B O 1
ATOM 4227 N N . PRO B 1 163 ? -9.609 -26.156 -2.1 1 95.62 163 PRO B N 1
ATOM 4228 C CA . PRO B 1 163 ? -10.336 -27.25 -1.472 1 95.62 163 PRO B CA 1
ATOM 4229 C C . PRO B 1 163 ? -9.852 -28.625 -1.942 1 95.62 163 PRO B C 1
ATOM 4231 O O . PRO B 1 163 ? -10.242 -29.641 -1.378 1 95.62 163 PRO B O 1
ATOM 4234 N N . LEU B 1 164 ? -9.047 -28.688 -2.99 1 97.69 164 LEU B N 1
ATOM 4235 C CA . LEU B 1 164 ? -8.508 -29.953 -3.48 1 97.69 164 LEU B CA 1
ATOM 4236 C C . LEU B 1 164 ? -7.312 -30.406 -2.643 1 97.69 164 LEU B C 1
ATOM 4238 O O . LEU B 1 164 ? -6.242 -29.797 -2.711 1 97.69 164 LEU B O 1
ATOM 4242 N N . ARG B 1 165 ? -7.5 -31.562 -1.959 1 94.69 165 ARG B N 1
ATOM 4243 C CA . ARG B 1 165 ? -6.484 -31.938 -0.979 1 94.69 165 ARG B CA 1
ATOM 4244 C C . ARG B 1 165 ? -6.027 -33.375 -1.18 1 94.69 165 ARG B C 1
ATOM 4246 O O . ARG B 1 165 ? -5.156 -33.875 -0.454 1 94.69 165 ARG B O 1
ATOM 4253 N N . SER B 1 166 ? -6.609 -34.062 -2.119 1 96.44 166 SER B N 1
ATOM 4254 C CA . SER B 1 166 ? -6.277 -35.469 -2.363 1 96.44 166 SER B CA 1
ATOM 4255 C C . SER B 1 166 ? -6.305 -35.781 -3.854 1 96.44 166 SER B C 1
ATOM 4257 O O . SER B 1 166 ? -6.836 -35 -4.652 1 96.44 166 SER B O 1
ATOM 4259 N N . ALA B 1 167 ? -5.68 -36.875 -4.18 1 97.94 167 ALA B N 1
ATOM 4260 C CA . ALA B 1 167 ? -5.734 -37.375 -5.551 1 97.94 167 ALA B CA 1
ATOM 4261 C C . ALA B 1 167 ? -7.176 -37.594 -6 1 97.94 167 ALA B C 1
ATOM 4263 O O . ALA B 1 167 ? -7.52 -37.344 -7.156 1 97.94 167 ALA B O 1
ATOM 4264 N N . ASP B 1 168 ? -7.988 -38.031 -5.059 1 98.19 168 ASP B N 1
ATOM 4265 C CA . ASP B 1 168 ? -9.391 -38.281 -5.367 1 98.19 168 ASP B CA 1
ATOM 4266 C C . ASP B 1 168 ? -10.102 -36.969 -5.723 1 98.19 168 ASP B C 1
ATOM 4268 O O . ASP B 1 168 ? -10.898 -36.906 -6.66 1 98.19 168 ASP B O 1
ATOM 4272 N N . ASP B 1 169 ? -9.828 -35.938 -4.902 1 98.12 169 ASP B N 1
ATOM 4273 C CA . ASP B 1 169 ? -10.398 -34.625 -5.199 1 98.12 169 ASP B CA 1
ATOM 4274 C C . ASP B 1 169 ? -10.023 -34.188 -6.609 1 98.12 169 ASP B C 1
ATOM 4276 O O . ASP B 1 169 ? -10.883 -33.688 -7.359 1 98.12 169 ASP B O 1
ATOM 4280 N N . VAL B 1 170 ? -8.758 -34.344 -6.969 1 98.5 170 VAL B N 1
ATOM 4281 C CA . VAL B 1 170 ? -8.219 -33.906 -8.258 1 98.5 170 VAL B CA 1
ATOM 4282 C C . VAL B 1 170 ? -8.875 -34.719 -9.375 1 98.5 170 VAL B C 1
ATOM 4284 O O . VAL B 1 170 ? -9.336 -34.125 -10.367 1 98.5 170 VAL B O 1
ATOM 4287 N N . GLY B 1 171 ? -8.914 -36.031 -9.211 1 98.56 171 GLY B N 1
ATOM 4288 C CA . GLY B 1 171 ? -9.562 -36.875 -10.203 1 98.56 171 GLY B CA 1
ATOM 4289 C C . GLY B 1 171 ? -11.016 -36.531 -10.43 1 98.56 171 GLY B C 1
ATOM 4290 O O . GLY B 1 171 ? -11.477 -36.469 -11.57 1 98.56 171 GLY B O 1
ATOM 4291 N N . ALA B 1 172 ? -11.695 -36.25 -9.344 1 98.5 172 ALA B N 1
ATOM 4292 C CA . ALA B 1 172 ? -13.117 -35.906 -9.422 1 98.5 172 ALA B CA 1
ATOM 4293 C C . ALA B 1 172 ? -13.336 -34.625 -10.203 1 98.5 172 ALA B C 1
ATOM 4295 O O . ALA B 1 172 ? -14.219 -34.562 -11.055 1 98.5 172 ALA B O 1
ATOM 4296 N N . LEU B 1 173 ? -12.547 -33.594 -9.898 1 98.56 173 LEU B N 1
ATOM 4297 C CA . LEU B 1 173 ? -12.734 -32.344 -10.594 1 98.56 173 LEU B CA 1
ATOM 4298 C C . LEU B 1 173 ? -12.273 -32.438 -12.039 1 98.56 173 LEU B C 1
ATOM 4300 O O . LEU B 1 173 ? -12.875 -31.812 -12.93 1 98.56 173 LEU B O 1
ATOM 4304 N N . ALA B 1 174 ? -11.203 -33.188 -12.328 1 98.56 174 ALA B N 1
ATOM 4305 C CA . ALA B 1 174 ? -10.766 -33.438 -13.703 1 98.56 174 ALA B CA 1
ATOM 4306 C C . ALA B 1 174 ? -11.867 -34.094 -14.516 1 98.56 174 ALA B C 1
ATOM 4308 O O . ALA B 1 174 ? -12.117 -33.719 -15.664 1 98.56 174 ALA B O 1
ATOM 4309 N N . ARG B 1 175 ? -12.492 -35.062 -13.883 1 98.12 175 ARG B N 1
ATOM 4310 C CA . ARG B 1 175 ? -13.609 -35.75 -14.539 1 98.12 175 ARG B CA 1
ATOM 4311 C C . ARG B 1 175 ? -14.75 -34.781 -14.82 1 98.12 175 ARG B C 1
ATOM 4313 O O . ARG B 1 175 ? -15.344 -34.812 -15.898 1 98.12 175 ARG B O 1
ATOM 4320 N N . ALA B 1 176 ? -15.047 -33.969 -13.844 1 97.69 176 ALA B N 1
ATOM 4321 C CA . ALA B 1 176 ? -16.109 -33 -14 1 97.69 176 ALA B CA 1
ATOM 4322 C C . ALA B 1 176 ? -15.805 -32.031 -15.156 1 97.69 176 ALA B C 1
ATOM 4324 O O . ALA B 1 176 ? -16.719 -31.625 -15.883 1 97.69 176 ALA B O 1
ATOM 4325 N N . ALA B 1 177 ? -14.586 -31.641 -15.312 1 97.5 177 ALA B N 1
ATOM 4326 C CA . ALA B 1 177 ? -14.18 -30.703 -16.359 1 97.5 177 ALA B CA 1
ATOM 4327 C C . ALA B 1 177 ? -14.508 -31.25 -17.75 1 97.5 177 ALA B C 1
ATOM 4329 O O . ALA B 1 177 ? -14.797 -30.484 -18.672 1 97.5 177 ALA B O 1
ATOM 4330 N N . LYS B 1 178 ? -14.453 -32.531 -17.938 1 96.38 178 LYS B N 1
ATOM 4331 C CA . LYS B 1 178 ? -14.734 -33.188 -19.219 1 96.38 178 LYS B CA 1
ATOM 4332 C C . LYS B 1 178 ? -16.172 -32.906 -19.672 1 96.38 178 LYS B C 1
ATOM 4334 O O . LYS B 1 178 ? -16.469 -32.969 -20.859 1 96.38 178 LYS B O 1
ATOM 4339 N N . SER B 1 179 ? -16.969 -32.656 -18.734 1 95.81 179 SER B N 1
ATOM 4340 C CA . SER B 1 179 ? -18.391 -32.438 -19.016 1 95.81 179 SER B CA 1
ATOM 4341 C C . SER B 1 179 ? -18.703 -30.969 -19.266 1 95.81 179 SER B C 1
ATOM 4343 O O . SER B 1 179 ? -19.844 -30.609 -19.516 1 95.81 179 SER B O 1
ATOM 4345 N N . VAL B 1 180 ? -17.734 -30.125 -19.188 1 97.69 180 VAL B N 1
ATOM 4346 C CA . VAL B 1 180 ? -17.938 -28.703 -19.391 1 97.69 180 VAL B CA 1
ATOM 4347 C C . VAL B 1 180 ? -17.469 -28.312 -20.781 1 97.69 180 VAL B C 1
ATOM 4349 O O . VAL B 1 180 ? -16.266 -28.219 -21.047 1 97.69 180 VAL B O 1
ATOM 4352 N N . PRO B 1 181 ? -18.438 -28.047 -21.688 1 96.88 181 PRO B N 1
ATOM 4353 C CA . PRO B 1 181 ? -18.031 -27.672 -23.047 1 96.88 181 PRO B CA 1
ATOM 4354 C C . PRO B 1 181 ? -17.078 -26.469 -23.078 1 96.88 181 PRO B C 1
ATOM 4356 O O . PRO B 1 181 ? -17.281 -25.516 -22.328 1 96.88 181 PRO B O 1
ATOM 4359 N N . GLY B 1 182 ? -16.047 -26.594 -23.828 1 97.62 182 GLY B N 1
ATOM 4360 C CA . GLY B 1 182 ? -15.133 -25.5 -24.047 1 97.62 182 GLY B CA 1
ATOM 4361 C C . GLY B 1 182 ? -14.031 -25.422 -23.016 1 97.62 182 GLY B C 1
ATOM 4362 O O . GLY B 1 182 ? -13.25 -24.469 -23 1 97.62 182 GLY B O 1
ATOM 4363 N N . VAL B 1 183 ? -13.969 -26.312 -22.109 1 98.31 183 VAL B N 1
ATOM 4364 C CA . VAL B 1 183 ? -12.906 -26.328 -21.109 1 98.31 183 VAL B CA 1
ATOM 4365 C C . VAL B 1 183 ? -12.008 -27.547 -21.312 1 98.31 183 VAL B C 1
ATOM 4367 O O . VAL B 1 183 ? -12.5 -28.672 -21.453 1 98.31 183 VAL B O 1
ATOM 4370 N N . ARG B 1 184 ? -10.727 -27.359 -21.406 1 98.19 184 ARG B N 1
ATOM 4371 C CA . ARG B 1 184 ? -9.75 -28.438 -21.531 1 98.19 184 ARG B CA 1
ATOM 4372 C C . ARG B 1 184 ? -8.75 -28.422 -20.391 1 98.19 184 ARG B C 1
ATOM 4374 O O . ARG B 1 184 ? -8.07 -27.422 -20.172 1 98.19 184 ARG B O 1
ATOM 4381 N N . MET B 1 185 ? -8.703 -29.531 -19.641 1 98.25 185 MET B N 1
ATOM 4382 C CA . MET B 1 185 ? -7.75 -29.641 -18.547 1 98.25 185 MET B CA 1
ATOM 4383 C C . MET B 1 185 ? -6.352 -29.953 -19.078 1 98.25 185 MET B C 1
ATOM 4385 O O . MET B 1 185 ? -6.152 -30.953 -19.75 1 98.25 185 MET B O 1
ATOM 4389 N N . VAL B 1 186 ? -5.348 -29.078 -18.719 1 98.5 186 VAL B N 1
ATOM 4390 C CA . VAL B 1 186 ? -4.059 -29.25 -19.375 1 98.5 186 VAL B CA 1
ATOM 4391 C C . VAL B 1 186 ? -2.965 -29.422 -18.328 1 98.5 186 VAL B C 1
ATOM 4393 O O . VAL B 1 186 ? -1.797 -29.641 -18.656 1 98.5 186 VAL B O 1
ATOM 4396 N N . GLY B 1 187 ? -3.354 -29.328 -17.047 1 98.62 187 GLY B N 1
ATOM 4397 C CA . GLY B 1 187 ? -2.271 -29.484 -16.078 1 98.62 187 GLY B CA 1
ATOM 4398 C C . GLY B 1 187 ? -2.727 -29.344 -14.641 1 98.62 187 GLY B C 1
ATOM 4399 O O . GLY B 1 187 ? -3.922 -29.406 -14.352 1 98.62 187 GLY B O 1
ATOM 4400 N N . LEU B 1 188 ? -1.698 -29.25 -13.734 1 98.56 188 LEU B N 1
ATOM 4401 C CA . LEU B 1 188 ? -1.873 -29.172 -12.289 1 98.56 188 LEU B CA 1
ATOM 4402 C C . LEU B 1 188 ? -0.807 -28.281 -11.664 1 98.56 188 LEU B C 1
ATOM 4404 O O . LEU B 1 188 ? 0.37 -28.359 -12.023 1 98.56 188 LEU B O 1
ATOM 4408 N N . MET B 1 189 ? -1.3 -27.344 -10.859 1 98.06 189 MET B N 1
ATOM 4409 C CA . MET B 1 189 ? -0.395 -26.547 -10.039 1 98.06 189 MET B CA 1
ATOM 4410 C C . MET B 1 189 ? -0.433 -27.016 -8.586 1 98.06 189 MET B C 1
ATOM 4412 O O . MET B 1 189 ? -1.507 -27.281 -8.039 1 98.06 189 MET B O 1
ATOM 4416 N N . ALA B 1 190 ? 0.713 -27.188 -7.965 1 94.94 190 ALA B N 1
ATOM 4417 C CA . ALA B 1 190 ? 0.876 -27.516 -6.551 1 94.94 190 ALA B CA 1
ATOM 4418 C C . ALA B 1 190 ? 1.966 -26.672 -5.91 1 94.94 190 ALA B C 1
ATOM 4420 O O . ALA B 1 190 ? 3.146 -27.016 -5.949 1 94.94 190 ALA B O 1
ATOM 4421 N N . TYR B 1 191 ? 1.546 -25.609 -5.332 1 90.06 191 TYR B N 1
ATOM 4422 C CA . TYR B 1 191 ? 2.477 -24.672 -4.707 1 90.06 191 TYR B CA 1
ATOM 4423 C C . TYR B 1 191 ? 2.717 -25.047 -3.248 1 90.06 191 TYR B C 1
ATOM 4425 O O . TYR B 1 191 ? 1.792 -25.016 -2.434 1 90.06 191 TYR B O 1
ATOM 4433 N N . GLU B 1 192 ? 3.891 -25.281 -2.936 1 87.69 192 GLU B N 1
ATOM 4434 C CA . GLU B 1 192 ? 4.246 -25.609 -1.56 1 87.69 192 GLU B CA 1
ATOM 4435 C C . GLU B 1 192 ? 4.73 -24.391 -0.798 1 87.69 192 GLU B C 1
ATOM 4437 O O . GLU B 1 192 ? 5.902 -24.297 -0.432 1 87.69 192 GLU B O 1
ATOM 4442 N N . ALA B 1 193 ? 3.777 -23.578 -0.43 1 79.75 193 ALA B N 1
ATOM 4443 C CA . ALA B 1 193 ? 4.039 -22.281 0.19 1 79.75 193 ALA B CA 1
ATOM 4444 C C . ALA B 1 193 ? 4.828 -22.438 1.487 1 79.75 193 ALA B C 1
ATOM 4446 O O . ALA B 1 193 ? 5.66 -21.594 1.823 1 79.75 193 ALA B O 1
ATOM 4447 N N . HIS B 1 194 ? 4.559 -23.484 2.268 1 76.06 194 HIS B N 1
ATOM 4448 C CA . HIS B 1 194 ? 5.184 -23.719 3.566 1 76.06 194 HIS B CA 1
ATOM 4449 C C . HIS B 1 194 ? 6.637 -24.141 3.412 1 76.06 194 HIS B C 1
ATOM 4451 O O . HIS B 1 194 ? 7.379 -24.203 4.398 1 76.06 194 HIS B O 1
ATOM 4457 N N . VAL B 1 195 ? 7.004 -24.391 2.238 1 75.81 195 VAL B N 1
ATOM 4458 C CA . VAL B 1 195 ? 8.398 -24.703 1.934 1 75.81 195 VAL B CA 1
ATOM 4459 C C . VAL B 1 195 ? 9.047 -23.531 1.218 1 75.81 195 VAL B C 1
ATOM 4461 O O . VAL B 1 195 ? 10.055 -22.984 1.687 1 75.81 195 VAL B O 1
ATOM 4464 N N . ALA B 1 196 ? 8.414 -23 0.276 1 76.69 196 ALA B N 1
ATOM 4465 C CA . ALA B 1 196 ? 8.953 -21.953 -0.592 1 76.69 196 ALA B CA 1
ATOM 4466 C C . ALA B 1 196 ? 8.961 -20.609 0.112 1 76.69 196 ALA B C 1
ATOM 4468 O O . ALA B 1 196 ? 9.82 -19.766 -0.16 1 76.69 196 ALA B O 1
ATOM 4469 N N . GLY B 1 197 ? 8.062 -20.359 1.002 1 71.44 197 GLY B N 1
ATOM 4470 C CA . GLY B 1 197 ? 7.883 -19.047 1.615 1 71.44 197 GLY B CA 1
ATOM 4471 C C . GLY B 1 197 ? 8.367 -19 3.049 1 71.44 197 GLY B C 1
ATOM 4472 O O . GLY B 1 197 ? 8.125 -18.016 3.754 1 71.44 197 GLY B O 1
ATOM 4473 N N . LEU B 1 198 ? 8.969 -20 3.59 1 72.5 198 LEU B N 1
ATOM 4474 C CA . LEU B 1 198 ? 9.422 -20.047 4.977 1 72.5 198 LEU B CA 1
ATOM 4475 C C . LEU B 1 198 ? 10.938 -19.891 5.062 1 72.5 198 LEU B C 1
ATOM 4477 O O . LEU B 1 198 ? 11.68 -20.828 4.77 1 72.5 198 LEU B O 1
ATOM 4481 N N . PRO B 1 199 ? 11.281 -18.625 5.445 1 71.62 199 PRO B N 1
ATOM 4482 C CA . PRO B 1 199 ? 12.727 -18.484 5.617 1 71.62 199 PRO B CA 1
ATOM 4483 C C . PRO B 1 199 ? 13.297 -19.422 6.676 1 71.62 199 PRO B C 1
ATOM 4485 O O . PRO B 1 199 ? 12.617 -19.734 7.652 1 71.62 199 PRO B O 1
ATOM 4488 N N . ASP B 1 200 ? 14.461 -19.938 6.465 1 76.12 200 ASP B N 1
ATOM 4489 C CA . ASP B 1 200 ? 15.055 -20.891 7.402 1 76.12 200 ASP B CA 1
ATOM 4490 C C . ASP B 1 200 ? 16.438 -20.422 7.863 1 76.12 200 ASP B C 1
ATOM 4492 O O . ASP B 1 200 ? 17.203 -21.203 8.414 1 76.12 200 ASP B O 1
ATOM 4496 N N . ALA B 1 201 ? 16.766 -19.203 7.578 1 75.88 201 ALA B N 1
ATOM 4497 C CA . ALA B 1 201 ? 18.016 -18.578 8.023 1 75.88 201 ALA B CA 1
ATOM 4498 C C . ALA B 1 201 ? 17.812 -17.094 8.289 1 75.88 201 ALA B C 1
ATOM 4500 O O . ALA B 1 201 ? 18.672 -16.266 7.922 1 75.88 201 ALA B O 1
ATOM 4501 N N . SER B 1 202 ? 16.656 -16.781 8.781 1 71.31 202 SER B N 1
ATOM 4502 C CA . SER B 1 202 ? 16.359 -15.383 9.109 1 71.31 202 SER B CA 1
ATOM 4503 C C . SER B 1 202 ? 17.203 -14.898 10.281 1 71.31 202 SER B C 1
ATOM 4505 O O . SER B 1 202 ? 17.297 -15.57 11.312 1 71.31 202 SER B O 1
ATOM 4507 N N . ALA B 1 203 ? 17.781 -13.789 10.18 1 66.44 203 ALA B N 1
ATOM 4508 C CA . ALA B 1 203 ? 18.578 -13.203 11.25 1 66.44 203 ALA B CA 1
ATOM 4509 C C . ALA B 1 203 ? 17.703 -12.82 12.445 1 66.44 203 ALA B C 1
ATOM 4511 O O . ALA B 1 203 ? 18.156 -12.898 13.594 1 66.44 203 ALA B O 1
ATOM 4512 N N . SER B 1 204 ? 16.422 -12.523 12.07 1 62.41 204 SER B N 1
ATOM 4513 C CA . SER B 1 204 ? 15.523 -12.023 13.109 1 62.41 204 SER B CA 1
ATOM 4514 C C . SER B 1 204 ? 14.859 -13.164 13.875 1 62.41 204 SER B C 1
ATOM 4516 O O . SER B 1 204 ? 14.367 -12.961 14.984 1 62.41 204 SER B O 1
ATOM 4518 N N . ALA B 1 205 ? 14.672 -14.383 13.367 1 68.56 205 ALA B N 1
ATOM 4519 C CA . ALA B 1 205 ? 13.906 -15.477 13.953 1 68.56 205 ALA B CA 1
ATOM 4520 C C . ALA B 1 205 ? 14.734 -16.234 14.984 1 68.56 205 ALA B C 1
ATOM 4522 O O . ALA B 1 205 ? 14.188 -16.875 15.891 1 68.56 205 ALA B O 1
ATOM 4523 N N . GLY B 1 206 ? 16.062 -16.078 15.125 1 72.56 206 GLY B N 1
ATOM 4524 C CA . GLY B 1 206 ? 16.922 -16.828 16.031 1 72.56 206 GLY B CA 1
ATOM 4525 C C . GLY B 1 206 ? 17.25 -18.219 15.531 1 72.56 206 GLY B C 1
ATOM 4526 O O . GLY B 1 206 ? 16.562 -18.734 14.648 1 72.56 206 GLY B O 1
ATOM 4527 N N . ALA B 1 207 ? 18.156 -18.953 16.125 1 74.88 207 ALA B N 1
ATOM 4528 C CA . ALA B 1 207 ? 18.688 -20.234 15.688 1 74.88 207 ALA B CA 1
ATOM 4529 C C . ALA B 1 207 ? 17.656 -21.344 15.859 1 74.88 207 ALA B C 1
ATOM 4531 O O . ALA B 1 207 ? 17.516 -22.219 14.992 1 74.88 207 ALA B O 1
ATOM 4532 N N . ALA B 1 208 ? 16.953 -21.312 17.016 1 80.12 208 ALA B N 1
ATOM 4533 C CA . ALA B 1 208 ? 15.984 -22.359 17.297 1 80.12 208 ALA B CA 1
ATOM 4534 C C . ALA B 1 208 ? 14.836 -22.328 16.281 1 80.12 208 ALA B C 1
ATOM 4536 O O . ALA B 1 208 ? 14.422 -23.375 15.781 1 80.12 208 ALA B O 1
ATOM 4537 N N . LYS B 1 209 ? 14.289 -21.219 15.938 1 79.25 209 LYS B N 1
ATOM 4538 C CA . LYS B 1 209 ? 13.227 -21.062 14.945 1 79.25 209 LYS B CA 1
ATOM 4539 C C . LYS B 1 209 ? 13.703 -21.484 13.562 1 79.25 209 LYS B C 1
ATOM 4541 O O . LYS B 1 209 ? 12.953 -22.109 12.805 1 79.25 209 LYS B O 1
ATOM 4546 N N . ASN B 1 210 ? 14.883 -21.188 13.219 1 81.69 210 ASN B N 1
ATOM 4547 C CA . ASN B 1 210 ? 15.453 -21.578 11.938 1 81.69 210 ASN B CA 1
ATOM 4548 C C . ASN B 1 210 ? 15.602 -23.094 11.82 1 81.69 210 ASN B C 1
ATOM 4550 O O . ASN B 1 210 ? 15.297 -23.672 10.781 1 81.69 210 ASN B O 1
ATOM 4554 N N . ALA B 1 211 ? 16.031 -23.656 12.844 1 82.69 211 ALA B N 1
ATOM 4555 C CA . ALA B 1 211 ? 16.172 -25.109 12.859 1 82.69 211 ALA B CA 1
ATOM 4556 C C . ALA B 1 211 ? 14.812 -25.797 12.727 1 82.69 211 ALA B C 1
ATOM 4558 O O . ALA B 1 211 ? 14.68 -26.797 12.016 1 82.69 211 ALA B O 1
ATOM 4559 N N . ALA B 1 212 ? 13.898 -25.234 13.375 1 82.06 212 ALA B N 1
ATOM 4560 C CA . ALA B 1 212 ? 12.531 -25.766 13.297 1 82.06 212 ALA B CA 1
ATOM 4561 C C . ALA B 1 212 ? 11.984 -25.656 11.875 1 82.06 212 ALA B C 1
ATOM 4563 O O . ALA B 1 212 ? 11.336 -26.578 11.383 1 82.06 212 ALA B O 1
ATOM 4564 N N . ALA B 1 213 ? 12.266 -24.578 11.281 1 81 213 ALA B N 1
ATOM 4565 C CA . ALA B 1 213 ? 11.836 -24.375 9.898 1 81 213 ALA B CA 1
ATOM 4566 C C . ALA B 1 213 ? 12.469 -25.406 8.969 1 81 213 ALA B C 1
ATOM 4568 O O . ALA B 1 213 ? 11.789 -25.984 8.117 1 81 213 ALA B O 1
ATOM 4569 N N . ARG B 1 214 ? 13.703 -25.703 9.203 1 81.88 214 ARG B N 1
ATOM 4570 C CA . ARG B 1 214 ? 14.398 -26.688 8.383 1 81.88 214 ARG B CA 1
ATOM 4571 C C . ARG B 1 214 ? 13.836 -28.078 8.602 1 81.88 214 ARG B C 1
ATOM 4573 O O . ARG B 1 214 ? 13.672 -28.844 7.645 1 81.88 214 ARG B O 1
ATOM 4580 N N . ALA B 1 215 ? 13.617 -28.328 9.805 1 81.31 215 ALA B N 1
ATOM 4581 C CA . ALA B 1 215 ? 13.047 -29.625 10.141 1 81.31 215 ALA B CA 1
ATOM 4582 C C . ALA B 1 215 ? 11.672 -29.812 9.516 1 81.31 215 ALA B C 1
ATOM 4584 O O . ALA B 1 215 ? 11.359 -30.875 8.961 1 81.31 215 ALA B O 1
ATOM 4585 N N . LEU B 1 216 ? 10.945 -28.812 9.578 1 80.94 216 LEU B N 1
ATOM 4586 C CA . LEU B 1 216 ? 9.602 -28.844 8.992 1 80.94 216 LEU B CA 1
ATOM 4587 C C . LEU B 1 216 ? 9.672 -29.062 7.484 1 80.94 216 LEU B C 1
ATOM 4589 O O . LEU B 1 216 ? 8.906 -29.844 6.934 1 80.94 216 LEU B O 1
ATOM 4593 N N . LYS B 1 217 ? 10.562 -28.422 6.91 1 81.75 217 LYS B N 1
ATOM 4594 C CA . LYS B 1 217 ? 10.734 -28.578 5.469 1 81.75 217 LYS B CA 1
ATOM 4595 C C . LYS B 1 217 ? 11.117 -30 5.109 1 81.75 217 LYS B C 1
ATOM 4597 O O . LYS B 1 217 ? 10.547 -30.594 4.199 1 81.75 217 LYS B O 1
ATOM 4602 N N . SER B 1 218 ? 11.992 -30.531 5.863 1 83.31 218 SER B N 1
ATOM 4603 C CA . SER B 1 218 ? 12.484 -31.891 5.602 1 83.31 218 SER B CA 1
ATOM 4604 C C . SER B 1 218 ? 11.367 -32.906 5.758 1 83.31 218 SER B C 1
ATOM 4606 O O . SER B 1 218 ? 11.336 -33.906 5.039 1 83.31 218 SER B O 1
ATOM 4608 N N . LEU B 1 219 ? 10.516 -32.625 6.598 1 82.56 219 LEU B N 1
ATOM 4609 C CA . LEU B 1 219 ? 9.414 -33.562 6.863 1 82.56 219 LEU B CA 1
ATOM 4610 C C . LEU B 1 219 ? 8.297 -33.375 5.84 1 82.56 219 LEU B C 1
ATOM 4612 O O . LEU B 1 219 ? 7.613 -34.344 5.496 1 82.56 219 LEU B O 1
ATOM 4616 N N . ALA B 1 220 ? 8.18 -32.25 5.32 1 86.69 220 ALA B N 1
ATOM 4617 C CA . ALA B 1 220 ? 7.043 -31.906 4.473 1 86.69 220 ALA B CA 1
ATOM 4618 C C . ALA B 1 220 ? 7.305 -32.312 3.021 1 86.69 220 ALA B C 1
ATOM 4620 O O . ALA B 1 220 ? 6.379 -32.656 2.291 1 86.69 220 ALA B O 1
ATOM 4621 N N . ILE B 1 221 ? 8.547 -32.344 2.643 1 88.94 221 ILE B N 1
ATOM 4622 C CA . ILE B 1 221 ? 8.93 -32.469 1.237 1 88.94 221 ILE B CA 1
ATOM 4623 C C . ILE B 1 221 ? 8.5 -33.812 0.688 1 88.94 221 ILE B C 1
ATOM 4625 O O . ILE B 1 221 ? 7.859 -33.906 -0.365 1 88.94 221 ILE B O 1
ATOM 4629 N N . PRO B 1 222 ? 8.75 -34.906 1.438 1 90.38 222 PRO B N 1
ATOM 4630 C CA . PRO B 1 222 ? 8.312 -36.219 0.92 1 90.38 222 PRO B CA 1
ATOM 4631 C C . PRO B 1 222 ? 6.797 -36.312 0.794 1 90.38 222 PRO B C 1
ATOM 4633 O O . PRO B 1 222 ? 6.293 -36.906 -0.163 1 90.38 222 PRO B O 1
ATOM 4636 N N . ALA B 1 223 ? 6.148 -35.781 1.736 1 89.88 223 ALA B N 1
ATOM 4637 C CA . ALA B 1 223 ? 4.688 -35.812 1.707 1 89.88 223 ALA B CA 1
ATOM 4638 C C . ALA B 1 223 ? 4.148 -35.031 0.518 1 89.88 223 ALA B C 1
ATOM 4640 O O . ALA B 1 223 ? 3.205 -35.469 -0.148 1 89.88 223 ALA B O 1
ATOM 4641 N N . VAL B 1 224 ? 4.738 -33.875 0.241 1 91.75 224 VAL B N 1
ATOM 4642 C CA . VAL B 1 224 ? 4.348 -33.031 -0.882 1 91.75 224 VAL B CA 1
ATOM 4643 C C . VAL B 1 224 ? 4.574 -33.781 -2.195 1 91.75 224 VAL B C 1
ATOM 4645 O O . VAL B 1 224 ? 3.701 -33.812 -3.062 1 91.75 224 VAL B O 1
ATOM 4648 N N . ARG B 1 225 ? 5.695 -34.469 -2.318 1 94.12 225 ARG B N 1
ATOM 4649 C CA . ARG B 1 225 ? 6.043 -35.219 -3.531 1 94.12 225 ARG B CA 1
ATOM 4650 C C . ARG B 1 225 ? 5.062 -36.375 -3.775 1 94.12 225 ARG B C 1
ATOM 4652 O O . ARG B 1 225 ? 4.609 -36.562 -4.902 1 94.12 225 ARG B O 1
ATOM 4659 N N . ALA B 1 226 ? 4.777 -37.031 -2.719 1 95.25 226 ALA B N 1
ATOM 4660 C CA . ALA B 1 226 ? 3.861 -38.156 -2.828 1 95.25 226 ALA B CA 1
ATOM 4661 C C . ALA B 1 226 ? 2.471 -37.719 -3.252 1 95.25 226 ALA B C 1
ATOM 4663 O O . ALA B 1 226 ? 1.861 -38.281 -4.148 1 95.25 226 ALA B O 1
ATOM 4664 N N . LEU B 1 227 ? 1.986 -36.719 -2.59 1 95.25 227 LEU B N 1
ATOM 4665 C CA . LEU B 1 227 ? 0.66 -36.188 -2.896 1 95.25 227 LEU B CA 1
ATOM 4666 C C . LEU B 1 227 ? 0.608 -35.625 -4.316 1 95.25 227 LEU B C 1
ATOM 4668 O O . LEU B 1 227 ? -0.342 -35.906 -5.055 1 95.25 227 LEU B O 1
ATOM 4672 N N . ARG B 1 228 ? 1.593 -34.875 -4.734 1 96.75 228 ARG B N 1
ATOM 4673 C CA . ARG B 1 228 ? 1.675 -34.344 -6.082 1 96.75 228 ARG B CA 1
ATOM 4674 C C . ARG B 1 228 ? 1.685 -35.438 -7.133 1 96.75 228 ARG B C 1
ATOM 4676 O O . ARG B 1 228 ? 0.927 -35.375 -8.102 1 96.75 228 ARG B O 1
ATOM 4683 N N . GLY B 1 229 ? 2.512 -36.438 -6.879 1 97.75 229 GLY B N 1
ATOM 4684 C CA . GLY B 1 229 ? 2.57 -37.562 -7.801 1 97.75 229 GLY B CA 1
ATOM 4685 C C . GLY B 1 229 ? 1.243 -38.281 -7.953 1 97.75 229 GLY B C 1
ATOM 4686 O O . GLY B 1 229 ? 0.808 -38.531 -9.07 1 97.75 229 GLY B O 1
ATOM 4687 N N . ALA B 1 230 ? 0.633 -38.531 -6.824 1 98.19 230 ALA B N 1
ATOM 4688 C CA . ALA B 1 230 ? -0.66 -39.219 -6.84 1 98.19 230 ALA B CA 1
ATOM 4689 C C . ALA B 1 230 ? -1.714 -38.375 -7.555 1 98.19 230 ALA B C 1
ATOM 4691 O O . ALA B 1 230 ? -2.541 -38.906 -8.297 1 98.19 230 ALA B O 1
ATOM 4692 N N . ALA B 1 231 ? -1.695 -37.094 -7.301 1 98.31 231 ALA B N 1
ATOM 4693 C CA . ALA B 1 231 ? -2.662 -36.188 -7.906 1 98.31 231 ALA B CA 1
ATOM 4694 C C . ALA B 1 231 ? -2.465 -36.125 -9.414 1 98.31 231 ALA B C 1
ATOM 4696 O O . ALA B 1 231 ? -3.436 -36.125 -10.18 1 98.31 231 ALA B O 1
ATOM 4697 N N . VAL B 1 232 ? -1.206 -36 -9.891 1 98.44 232 VAL B N 1
ATOM 4698 C CA . VAL B 1 232 ? -0.892 -35.969 -11.312 1 98.44 232 VAL B CA 1
ATOM 4699 C C . VAL B 1 232 ? -1.387 -37.25 -11.992 1 98.44 232 VAL B C 1
ATOM 4701 O O . VAL B 1 232 ? -1.992 -37.188 -13.062 1 98.44 232 VAL B O 1
ATOM 4704 N N . SER B 1 233 ? -1.134 -38.375 -11.328 1 98.38 233 SER B N 1
ATOM 4705 C CA . SER B 1 233 ? -1.609 -39.625 -11.867 1 98.38 233 SER B CA 1
ATOM 4706 C C . SER B 1 233 ? -3.129 -39.656 -11.992 1 98.38 233 SER B C 1
ATOM 4708 O O . SER B 1 233 ? -3.668 -40.062 -13.023 1 98.38 233 SER B O 1
ATOM 4710 N N . ALA B 1 234 ? -3.803 -39.219 -10.945 1 98.56 234 ALA B N 1
ATOM 4711 C CA . ALA B 1 234 ? -5.262 -39.156 -10.961 1 98.56 234 ALA B CA 1
ATOM 4712 C C . ALA B 1 234 ? -5.781 -38.25 -12.07 1 98.56 234 ALA B C 1
ATOM 4714 O O . ALA B 1 234 ? -6.746 -38.594 -12.758 1 98.56 234 ALA B O 1
ATOM 4715 N N . MET B 1 235 ? -5.184 -37.062 -12.211 1 98.38 235 MET B N 1
ATOM 4716 C CA . MET B 1 235 ? -5.562 -36.125 -13.273 1 98.38 235 MET B CA 1
ATOM 4717 C C . MET B 1 235 ? -5.41 -36.781 -14.648 1 98.38 235 MET B C 1
ATOM 4719 O O . MET B 1 235 ? -6.309 -36.688 -15.484 1 98.38 235 MET B O 1
ATOM 4723 N N . ARG B 1 236 ? -4.324 -37.5 -14.891 1 97.88 236 ARG B N 1
ATOM 4724 C CA . ARG B 1 236 ? -3.988 -38.062 -16.203 1 97.88 236 ARG B CA 1
ATOM 4725 C C . ARG B 1 236 ? -4.855 -39.25 -16.547 1 97.88 236 ARG B C 1
ATOM 4727 O O . ARG B 1 236 ? -4.98 -39.625 -17.719 1 97.88 236 ARG B O 1
ATOM 4734 N N . VAL B 1 237 ? -5.367 -39.938 -15.531 1 98.12 237 VAL B N 1
ATOM 4735 C CA . VAL B 1 237 ? -6.363 -40.969 -15.789 1 98.12 237 VAL B CA 1
ATOM 4736 C C . VAL B 1 237 ? -7.551 -40.375 -16.531 1 98.12 237 VAL B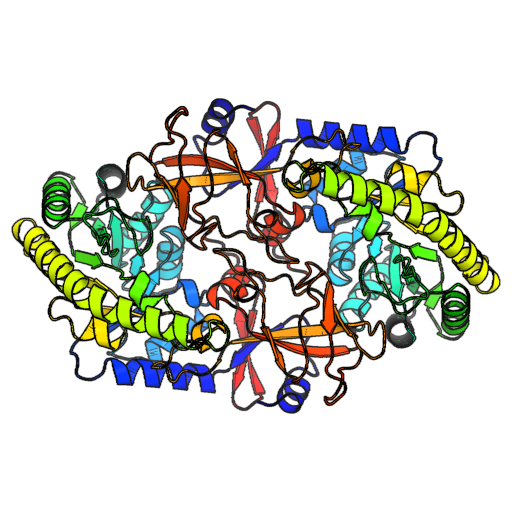 C 1
ATOM 4738 O O . VAL B 1 237 ? -8.07 -40.969 -17.469 1 98.12 237 VAL B O 1
ATOM 4741 N N . GLU B 1 238 ? -7.977 -39.188 -16.094 1 97.88 238 GLU B N 1
ATOM 4742 C CA . GLU B 1 238 ? -9.125 -38.531 -16.688 1 97.88 238 GLU B CA 1
ATOM 4743 C C . GLU B 1 238 ? -8.719 -37.719 -17.922 1 97.88 238 GLU B C 1
ATOM 4745 O O . GLU B 1 238 ? -9.477 -37.625 -18.875 1 97.88 238 GLU B O 1
ATOM 4750 N N . CYS B 1 239 ? -7.562 -37.125 -17.875 1 97.75 239 CYS B N 1
ATOM 4751 C CA . CYS B 1 239 ? -7.051 -36.25 -18.922 1 97.75 239 CYS B CA 1
ATOM 4752 C C . CYS B 1 239 ? -5.629 -36.625 -19.312 1 97.75 239 CYS B C 1
ATOM 4754 O O . CYS B 1 239 ? -4.672 -35.938 -18.953 1 97.75 239 CYS B O 1
ATOM 4756 N N . PRO B 1 240 ? -5.406 -37.562 -20.156 1 97 240 PRO B N 1
ATOM 4757 C CA . PRO B 1 240 ? -4.09 -38.156 -20.438 1 97 240 PRO B CA 1
ATOM 4758 C C . PRO B 1 240 ? -3.139 -37.156 -21.109 1 97 240 PRO B C 1
ATOM 4760 O O . PRO B 1 240 ? -1.919 -37.312 -21 1 97 240 PRO B O 1
ATOM 4763 N N . ASP B 1 241 ? -3.658 -36.188 -21.719 1 96.19 241 ASP B N 1
ATOM 4764 C CA . ASP B 1 241 ? -2.818 -35.219 -22.453 1 96.19 241 ASP B CA 1
ATOM 4765 C C . ASP B 1 241 ? -2.375 -34.062 -21.562 1 96.19 241 ASP B C 1
ATOM 4767 O O . ASP B 1 241 ? -1.613 -33.219 -22 1 96.19 241 ASP B O 1
ATOM 4771 N N . ALA B 1 242 ? -2.889 -34.031 -20.312 1 97.31 242 ALA B N 1
ATOM 4772 C CA . ALA B 1 242 ? -2.486 -32.969 -19.406 1 97.31 242 ALA B CA 1
ATOM 4773 C C . ALA B 1 242 ? -1.013 -33.094 -19.016 1 97.31 242 ALA B C 1
ATOM 4775 O O . ALA B 1 242 ? -0.621 -34.062 -18.344 1 97.31 242 ALA B O 1
ATOM 4776 N N . ALA B 1 243 ? -0.218 -32.125 -19.438 1 95.94 243 ALA B N 1
ATOM 4777 C CA . ALA B 1 243 ? 1.229 -32.281 -19.328 1 95.94 243 ALA B CA 1
ATOM 4778 C C . ALA B 1 243 ? 1.837 -31.281 -18.375 1 95.94 243 ALA B C 1
ATOM 4780 O O . ALA B 1 243 ? 2.93 -31.484 -17.844 1 95.94 243 ALA B O 1
ATOM 4781 N N . LEU B 1 244 ? 1.203 -30.188 -18.141 1 98.12 244 LEU B N 1
ATOM 4782 C CA . LEU B 1 244 ? 1.774 -29.109 -17.344 1 98.12 244 LEU B CA 1
ATOM 4783 C C . LEU B 1 244 ? 1.684 -29.422 -15.852 1 98.12 244 LEU B C 1
ATOM 4785 O O . LEU B 1 244 ? 0.604 -29.734 -15.344 1 98.12 244 LEU B O 1
ATOM 4789 N N . VAL B 1 245 ? 2.789 -29.453 -15.164 1 98.5 245 VAL B N 1
ATOM 4790 C CA . VAL B 1 245 ? 2.836 -29.562 -13.711 1 98.5 245 VAL B CA 1
ATOM 4791 C C . VAL B 1 245 ? 3.719 -28.469 -13.133 1 98.5 245 VAL B C 1
ATOM 4793 O O . VAL B 1 245 ? 4.945 -28.531 -13.219 1 98.5 245 VAL B O 1
ATOM 4796 N N . ASP B 1 246 ? 3.07 -27.484 -12.539 1 97.81 246 ASP B N 1
ATOM 4797 C CA . ASP B 1 246 ? 3.746 -26.312 -11.977 1 97.81 246 ASP B CA 1
ATOM 4798 C C . ASP B 1 246 ? 3.895 -26.453 -10.461 1 97.81 246 ASP B C 1
ATOM 4800 O O . ASP B 1 246 ? 2.996 -26.953 -9.789 1 97.81 246 ASP B O 1
ATOM 4804 N N . GLY B 1 247 ? 5.02 -25.984 -9.969 1 94.69 247 GLY B N 1
ATOM 4805 C CA . GLY B 1 247 ? 5.227 -25.938 -8.531 1 94.69 247 GLY B CA 1
ATOM 4806 C C . GLY B 1 247 ? 6.367 -25.016 -8.125 1 94.69 247 GLY B C 1
ATOM 4807 O O . GLY B 1 247 ? 6.945 -24.328 -8.969 1 94.69 247 GLY B O 1
ATOM 4808 N N . GLY B 1 248 ? 6.43 -24.891 -6.812 1 90.81 248 GLY B N 1
ATOM 4809 C CA . GLY B 1 248 ? 7.609 -24.281 -6.234 1 90.81 248 GLY B CA 1
ATOM 4810 C C . GLY B 1 248 ? 7.516 -22.766 -6.168 1 90.81 248 GLY B C 1
ATOM 4811 O O . GLY B 1 248 ? 6.434 -22.203 -6.34 1 90.81 248 GLY B O 1
ATOM 4812 N N . GLY B 1 249 ? 8.578 -22.156 -5.754 1 89.81 249 GLY B N 1
ATOM 4813 C CA . GLY B 1 249 ? 8.883 -20.734 -5.598 1 89.81 249 GLY B CA 1
ATOM 4814 C C . GLY B 1 249 ? 10.367 -20.453 -5.453 1 89.81 249 GLY B C 1
ATOM 4815 O O . GLY B 1 249 ? 11.188 -21.375 -5.504 1 89.81 249 GLY B O 1
ATOM 4816 N N . THR B 1 250 ? 10.633 -19.234 -5.301 1 88.94 250 THR B N 1
ATOM 4817 C CA . THR B 1 250 ? 12.023 -18.812 -5.199 1 88.94 250 THR B CA 1
ATOM 4818 C C . THR B 1 250 ? 12.742 -19.609 -4.109 1 88.94 250 THR B C 1
ATOM 4820 O O . THR B 1 250 ? 13.906 -19.984 -4.277 1 88.94 250 THR B O 1
ATOM 4823 N N . GLY B 1 251 ? 12.094 -19.922 -3.045 1 84.56 251 GLY B N 1
ATOM 4824 C CA . GLY B 1 251 ? 12.734 -20.562 -1.903 1 84.56 251 GLY B CA 1
ATOM 4825 C C . GLY B 1 251 ? 12.82 -22.062 -2.023 1 84.56 251 GLY B C 1
ATOM 4826 O O . GLY B 1 251 ? 13.398 -22.734 -1.162 1 84.56 251 GLY B O 1
ATOM 4827 N N . SER B 1 252 ? 12.32 -22.703 -3.131 1 87.12 252 SER B N 1
ATOM 4828 C CA . SER B 1 252 ? 12.297 -24.156 -3.24 1 87.12 252 SER B CA 1
ATOM 4829 C C . SER B 1 252 ? 12.648 -24.609 -4.648 1 87.12 252 SER B C 1
ATOM 4831 O O . SER B 1 252 ? 12.219 -25.688 -5.09 1 87.12 252 SER B O 1
ATOM 4833 N N . ILE B 1 253 ? 13.383 -23.859 -5.391 1 90.5 253 ILE B N 1
ATOM 4834 C CA . ILE B 1 253 ? 13.648 -24.109 -6.801 1 90.5 253 ILE B CA 1
ATOM 4835 C C . ILE B 1 253 ? 14.234 -25.516 -6.977 1 90.5 253 ILE B C 1
ATOM 4837 O O . ILE B 1 253 ? 13.672 -26.328 -7.707 1 90.5 253 ILE B O 1
ATOM 4841 N N . GLU B 1 254 ? 15.266 -25.859 -6.234 1 88.88 254 GLU B N 1
ATOM 4842 C CA . GLU B 1 254 ? 15.969 -27.125 -6.418 1 88.88 254 GLU B CA 1
ATOM 4843 C C . GLU B 1 254 ? 15.125 -28.297 -5.941 1 88.88 254 GLU B C 1
ATOM 4845 O O . GLU B 1 254 ? 15.062 -29.344 -6.605 1 88.88 254 GLU B O 1
ATOM 4850 N N . ILE B 1 255 ? 14.492 -28.062 -4.867 1 89.62 255 ILE B N 1
ATOM 4851 C CA . ILE B 1 255 ? 13.656 -29.109 -4.285 1 89.62 255 ILE B CA 1
ATOM 4852 C C . ILE B 1 255 ? 12.508 -29.438 -5.23 1 89.62 255 ILE B C 1
ATOM 4854 O O . ILE B 1 255 ? 12.234 -30.609 -5.504 1 89.62 255 ILE B O 1
ATOM 4858 N N . THR B 1 256 ? 11.867 -28.438 -5.715 1 93.31 256 THR B N 1
ATOM 4859 C CA . THR B 1 256 ? 10.727 -28.625 -6.602 1 93.31 256 THR B CA 1
ATOM 4860 C C . THR B 1 256 ? 11.172 -29.188 -7.949 1 93.31 256 THR B C 1
ATOM 4862 O O . THR B 1 256 ? 10.523 -30.078 -8.492 1 93.31 256 THR B O 1
ATOM 4865 N N . ALA B 1 257 ? 12.297 -28.719 -8.445 1 94.38 257 ALA B N 1
ATOM 4866 C CA . ALA B 1 257 ? 12.797 -29.141 -9.75 1 94.38 257 ALA B CA 1
ATOM 4867 C C . ALA B 1 257 ? 13.219 -30.609 -9.719 1 94.38 257 ALA B C 1
ATOM 4869 O O . ALA B 1 257 ? 13.281 -31.266 -10.758 1 94.38 257 ALA B O 1
ATOM 4870 N N . ALA B 1 258 ? 13.508 -31.141 -8.562 1 93.69 258 ALA B N 1
ATOM 4871 C CA . ALA B 1 258 ? 13.945 -32.531 -8.406 1 93.69 258 ALA B CA 1
ATOM 4872 C C . ALA B 1 258 ? 12.758 -33.469 -8.477 1 93.69 258 ALA B C 1
ATOM 4874 O O . ALA B 1 258 ? 12.938 -34.688 -8.617 1 93.69 258 ALA B O 1
ATOM 4875 N N . ASP B 1 259 ? 11.594 -33.031 -8.258 1 95.06 259 ASP B N 1
ATOM 4876 C CA . ASP B 1 259 ? 10.391 -33.844 -8.383 1 95.06 259 ASP B CA 1
ATOM 4877 C C . ASP B 1 259 ? 10.156 -34.25 -9.836 1 95.06 259 ASP B C 1
ATOM 4879 O O . ASP B 1 259 ? 9.969 -33.406 -10.711 1 95.06 259 ASP B O 1
ATOM 4883 N N . PRO B 1 260 ? 10.117 -35.5 -10.102 1 94.5 260 PRO B N 1
ATOM 4884 C CA . PRO B 1 260 ? 10.094 -35.969 -11.492 1 94.5 260 PRO B CA 1
ATOM 4885 C C . PRO B 1 260 ? 8.789 -35.625 -12.203 1 94.5 260 PRO B C 1
ATOM 4887 O O . PRO B 1 260 ? 8.742 -35.594 -13.438 1 94.5 260 PRO B O 1
ATOM 4890 N N . VAL B 1 261 ? 7.715 -35.375 -11.484 1 96.69 261 VAL B N 1
ATOM 4891 C CA . VAL B 1 261 ? 6.449 -35.094 -12.156 1 96.69 261 VAL B CA 1
ATOM 4892 C C . VAL B 1 261 ? 6.348 -33.625 -12.508 1 96.69 261 VAL B C 1
ATOM 4894 O O . VAL B 1 261 ? 5.484 -33.219 -13.297 1 96.69 261 VAL B O 1
ATOM 4897 N N . VAL B 1 262 ? 7.203 -32.781 -11.898 1 97.81 262 VAL B N 1
ATOM 4898 C CA . VAL B 1 262 ? 7.16 -31.328 -12.109 1 97.81 262 VAL B CA 1
ATOM 4899 C C . VAL B 1 262 ? 7.746 -30.984 -13.484 1 97.81 262 VAL B C 1
ATOM 4901 O O . VAL B 1 262 ? 8.766 -31.547 -13.883 1 97.81 262 VAL B O 1
ATOM 4904 N N . THR B 1 263 ? 7.078 -30.078 -14.242 1 98.06 263 THR B N 1
ATOM 4905 C CA . THR B 1 263 ? 7.57 -29.688 -15.555 1 98.06 263 THR B CA 1
ATOM 4906 C C . THR B 1 263 ? 8.133 -28.266 -15.523 1 98.06 263 THR B C 1
ATOM 4908 O O . THR B 1 263 ? 8.914 -27.891 -16.391 1 98.06 263 THR B O 1
ATOM 4911 N N . GLU B 1 264 ? 7.707 -27.469 -14.594 1 98.06 264 GLU B N 1
ATOM 4912 C CA . GLU B 1 264 ? 8.188 -26.094 -14.469 1 98.06 264 GLU B CA 1
ATOM 4913 C C . GLU B 1 264 ? 8.125 -25.625 -13.016 1 98.06 264 GLU B C 1
ATOM 4915 O O . GLU B 1 264 ? 7.305 -26.109 -12.234 1 98.06 264 GLU B O 1
ATOM 4920 N N . VAL B 1 265 ? 9.008 -24.703 -12.672 1 97.62 265 VAL B N 1
ATOM 4921 C CA . VAL B 1 265 ? 9.102 -24.109 -11.336 1 97.62 265 VAL B CA 1
ATOM 4922 C C . VAL B 1 265 ? 8.82 -22.609 -11.414 1 97.62 265 VAL B C 1
ATOM 4924 O O . VAL B 1 265 ? 9.414 -21.906 -12.234 1 97.62 265 VAL B O 1
ATOM 4927 N N . ALA B 1 266 ? 7.938 -22.141 -10.57 1 97.31 266 ALA B N 1
ATOM 4928 C CA . ALA B 1 266 ? 7.652 -20.719 -10.523 1 97.31 266 ALA B CA 1
ATOM 4929 C C . ALA B 1 266 ? 8.703 -19.969 -9.711 1 97.31 266 ALA B C 1
ATOM 4931 O O . ALA B 1 266 ? 9.078 -20.406 -8.617 1 97.31 266 ALA B O 1
ATOM 4932 N N . VAL B 1 267 ? 9.234 -18.906 -10.242 1 96.5 267 VAL B N 1
ATOM 4933 C CA . VAL B 1 267 ? 10.188 -18.047 -9.539 1 96.5 267 VAL B CA 1
ATOM 4934 C C . VAL B 1 267 ? 9.812 -16.594 -9.773 1 96.5 267 VAL B C 1
ATOM 4936 O O . VAL B 1 267 ? 9.492 -16.188 -10.891 1 96.5 267 VAL B O 1
ATOM 4939 N N . GLY B 1 268 ? 9.758 -15.773 -8.719 1 95.75 268 GLY B N 1
ATOM 4940 C CA . GLY B 1 268 ? 9.445 -14.367 -8.859 1 95.75 268 GLY B CA 1
ATOM 4941 C C . GLY B 1 268 ? 10.289 -13.477 -7.977 1 95.75 268 GLY B C 1
ATOM 4942 O O . GLY B 1 268 ? 11.148 -12.734 -8.469 1 95.75 268 GLY B O 1
ATOM 4943 N N . SER B 1 269 ? 10.281 -13.648 -6.695 1 93.88 269 SER B N 1
ATOM 4944 C CA . SER B 1 269 ? 10.898 -12.781 -5.703 1 93.88 269 SER B CA 1
ATOM 4945 C C . SER B 1 269 ? 12.422 -12.836 -5.789 1 93.88 269 SER B C 1
ATOM 4947 O O . SER B 1 269 ? 13.109 -11.953 -5.273 1 93.88 269 SER B O 1
ATOM 4949 N N . GLY B 1 270 ? 12.93 -13.867 -6.41 1 93.81 270 GLY B N 1
ATOM 4950 C CA . GLY B 1 270 ? 14.367 -14.047 -6.492 1 93.81 270 GLY B CA 1
ATOM 4951 C C . GLY B 1 270 ? 15.047 -13.062 -7.426 1 93.81 270 GLY B C 1
ATOM 4952 O O . GLY B 1 270 ? 16.25 -12.836 -7.324 1 93.81 270 GLY B O 1
ATOM 4953 N N . PHE B 1 271 ? 14.25 -12.469 -8.32 1 97.62 271 PHE B N 1
ATOM 4954 C CA . PHE B 1 271 ? 14.867 -11.625 -9.336 1 97.62 271 PHE B CA 1
ATOM 4955 C C . PHE B 1 271 ? 15.227 -10.258 -8.758 1 97.62 271 PHE B C 1
ATOM 4957 O O . PHE B 1 271 ? 16.344 -9.773 -8.945 1 97.62 271 PHE B O 1
ATOM 4964 N N . LEU B 1 272 ? 14.297 -9.68 -8.039 1 97.88 272 LEU B N 1
ATOM 4965 C CA . LEU B 1 272 ? 14.539 -8.359 -7.465 1 97.88 272 LEU B CA 1
ATOM 4966 C C . LEU B 1 272 ? 14.977 -8.477 -6.008 1 97.88 272 LEU B C 1
ATOM 4968 O O . LEU B 1 272 ? 15.555 -7.539 -5.453 1 97.88 272 LEU B O 1
ATOM 4972 N N . CYS B 1 273 ? 14.672 -9.539 -5.352 1 95.44 273 CYS B N 1
ATOM 4973 C CA . CYS B 1 273 ? 15.164 -9.961 -4.043 1 95.44 273 CYS B CA 1
ATOM 4974 C C . CYS B 1 273 ? 14.844 -8.922 -2.977 1 95.44 273 CYS B C 1
ATOM 4976 O O . CYS B 1 273 ? 15.742 -8.266 -2.447 1 95.44 273 CYS B O 1
ATOM 4978 N N . SER B 1 274 ? 13.609 -8.789 -2.609 1 94.62 274 SER B N 1
ATOM 4979 C CA . SER B 1 274 ? 13.188 -7.957 -1.487 1 94.62 274 SER B CA 1
ATOM 4980 C C . SER B 1 274 ? 13.727 -8.492 -0.166 1 94.62 274 SER B C 1
ATOM 4982 O O . SER B 1 274 ? 14.258 -9.602 -0.115 1 94.62 274 SER B O 1
ATOM 4984 N N . HIS B 1 275 ? 13.57 -7.738 0.907 1 94.31 275 HIS B N 1
ATOM 4985 C CA . HIS B 1 275 ? 14.367 -8.047 2.086 1 94.31 275 HIS B CA 1
ATOM 4986 C C . HIS B 1 275 ? 13.812 -9.258 2.826 1 94.31 275 HIS B C 1
ATOM 4988 O O . HIS B 1 275 ? 14.508 -9.867 3.645 1 94.31 275 HIS B O 1
ATOM 4994 N N . LEU B 1 276 ? 12.578 -9.68 2.566 1 90.19 276 LEU B N 1
ATOM 4995 C CA . LEU B 1 276 ? 12.055 -10.906 3.152 1 90.19 276 LEU B CA 1
ATOM 4996 C C . LEU B 1 276 ? 12.875 -12.109 2.697 1 90.19 276 LEU B C 1
ATOM 4998 O O . LEU B 1 276 ? 12.844 -13.172 3.33 1 90.19 276 LEU B O 1
ATOM 5002 N N . PHE B 1 277 ? 13.586 -12 1.661 1 88.38 277 PHE B N 1
ATOM 5003 C CA . PHE B 1 277 ? 14.297 -13.141 1.093 1 88.38 277 PHE B CA 1
ATOM 5004 C C . PHE B 1 277 ? 15.758 -13.125 1.519 1 88.38 277 PHE B C 1
ATOM 5006 O O . PHE B 1 277 ? 16.562 -13.93 1.035 1 88.38 277 PHE B O 1
ATOM 5013 N N . ASP B 1 278 ? 16.141 -12.203 2.395 1 85 278 ASP B N 1
ATOM 5014 C CA . ASP B 1 278 ? 17.469 -12.242 2.994 1 85 278 ASP B CA 1
ATOM 5015 C C . ASP B 1 278 ? 17.641 -13.477 3.875 1 85 278 ASP B C 1
ATOM 5017 O O . ASP B 1 278 ? 18.766 -13.922 4.109 1 85 278 ASP B O 1
ATOM 5021 N N . GLY B 1 279 ? 16.531 -14.039 4.293 1 75.81 279 GLY B N 1
ATOM 5022 C CA . GLY B 1 279 ? 16.594 -15.07 5.312 1 75.81 279 GLY B CA 1
ATOM 5023 C C . GLY B 1 279 ? 16.578 -16.484 4.738 1 75.81 279 GLY B C 1
ATOM 5024 O O . GLY B 1 279 ? 16.266 -17.438 5.438 1 75.81 279 GLY B O 1
ATOM 5025 N N . TYR B 1 280 ? 16.875 -16.594 3.506 1 75.75 280 TYR B N 1
ATOM 5026 C CA . TYR B 1 280 ? 16.922 -17.922 2.898 1 75.75 280 TYR B CA 1
ATOM 5027 C C . TYR B 1 280 ? 18.344 -18.391 2.695 1 75.75 280 TYR B C 1
ATOM 5029 O O . TYR B 1 280 ? 19.094 -17.812 1.893 1 75.75 280 TYR B O 1
ATOM 5037 N N . ALA B 1 281 ? 18.859 -19.359 3.516 1 65.38 281 ALA B N 1
ATOM 5038 C CA . ALA B 1 281 ? 20.219 -19.859 3.535 1 65.38 281 ALA B CA 1
ATOM 5039 C C . ALA B 1 281 ? 20.656 -20.312 2.145 1 65.38 281 ALA B C 1
ATOM 5041 O O . ALA B 1 281 ? 21.812 -20.125 1.755 1 65.38 281 ALA B O 1
ATOM 5042 N N . GLY B 1 282 ? 19.922 -20.844 1.391 1 69.19 282 GLY B N 1
ATOM 5043 C CA . GLY B 1 282 ? 20.344 -21.453 0.14 1 69.19 282 GLY B CA 1
ATOM 5044 C C . GLY B 1 282 ? 20.172 -20.531 -1.058 1 69.19 282 GLY B C 1
ATOM 5045 O O . GLY B 1 282 ? 20.531 -20.906 -2.178 1 69.19 282 GLY B O 1
ATOM 5046 N N . LEU B 1 283 ? 19.766 -19.344 -0.728 1 77.62 283 LEU B N 1
ATOM 5047 C CA . LEU B 1 283 ? 19.547 -18.453 -1.854 1 77.62 283 LEU B CA 1
ATOM 5048 C C . LEU B 1 283 ? 20.656 -17.406 -1.937 1 77.62 283 LEU B C 1
ATOM 5050 O O . LEU B 1 283 ? 20.875 -16.641 -0.987 1 77.62 283 LEU B O 1
ATOM 5054 N N . ASP B 1 284 ? 21.625 -17.547 -2.805 1 87.19 284 ASP B N 1
ATOM 5055 C CA . ASP B 1 284 ? 22.688 -16.578 -3.059 1 87.19 284 ASP B CA 1
ATOM 5056 C C . ASP B 1 284 ? 22.219 -15.492 -4.027 1 87.19 284 ASP B C 1
ATOM 5058 O O . ASP B 1 284 ? 22.641 -15.453 -5.18 1 87.19 284 ASP B O 1
ATOM 5062 N N . LEU B 1 285 ? 21.25 -14.742 -3.637 1 92.38 285 LEU B N 1
ATOM 5063 C CA . LEU B 1 285 ? 20.688 -13.672 -4.449 1 92.38 285 LEU B CA 1
ATOM 5064 C C . LEU B 1 285 ? 21.047 -12.305 -3.869 1 92.38 285 LEU B C 1
ATOM 5066 O O . LEU B 1 285 ? 21.422 -12.203 -2.697 1 92.38 285 LEU B O 1
ATOM 5070 N N . GLU B 1 286 ? 21.047 -11.312 -4.68 1 94.5 286 GLU B N 1
ATOM 5071 C CA . GLU B 1 286 ? 21.422 -9.953 -4.297 1 94.5 286 GLU B CA 1
ATOM 5072 C C . GLU B 1 286 ? 20.219 -9.016 -4.375 1 94.5 286 GLU B C 1
ATOM 5074 O O . GLU B 1 286 ? 19.391 -9.133 -5.281 1 94.5 286 GLU B O 1
ATOM 5079 N N . PRO B 1 287 ? 20.172 -8.07 -3.4 1 95.75 287 PRO B N 1
ATOM 5080 C CA . PRO B 1 287 ? 19.141 -7.047 -3.564 1 95.75 287 PRO B CA 1
ATOM 5081 C C . PRO B 1 287 ? 19.297 -6.258 -4.863 1 95.75 287 PRO B C 1
ATOM 5083 O O . PRO B 1 287 ? 20.375 -5.73 -5.148 1 95.75 287 PRO B O 1
ATOM 5086 N N . ALA B 1 288 ? 18.188 -6.215 -5.633 1 97.62 288 ALA B N 1
ATOM 5087 C CA . ALA B 1 288 ? 18.266 -5.539 -6.93 1 97.62 288 ALA B CA 1
ATOM 5088 C C . ALA B 1 288 ? 17.25 -4.398 -7.008 1 97.62 288 ALA B C 1
ATOM 5090 O O . ALA B 1 288 ? 17.203 -3.678 -8.008 1 97.62 288 ALA B O 1
ATOM 5091 N N . GLN B 1 289 ? 16.469 -4.219 -6.035 1 98 289 GLN B N 1
ATOM 5092 C CA . GLN B 1 289 ? 15.438 -3.195 -6.023 1 98 289 GLN B CA 1
ATOM 5093 C C . GLN B 1 289 ? 15.5 -2.365 -4.746 1 98 289 GLN B C 1
ATOM 5095 O O . GLN B 1 289 ? 15.609 -2.912 -3.646 1 98 289 GLN B O 1
ATOM 5100 N N . PHE B 1 290 ? 15.422 -1.007 -4.891 1 98.12 290 PHE B N 1
ATOM 5101 C CA . PHE B 1 290 ? 15.516 -0.055 -3.791 1 98.12 290 PHE B CA 1
ATOM 5102 C C . PHE B 1 290 ? 14.57 1.118 -4.004 1 98.12 290 PHE B C 1
ATOM 5104 O O . PHE B 1 290 ? 14.062 1.324 -5.109 1 98.12 290 PHE B O 1
ATOM 5111 N N . PHE B 1 291 ? 14.273 1.848 -2.998 1 98.5 291 PHE B N 1
ATOM 5112 C CA . PHE B 1 291 ? 13.711 3.189 -3.131 1 98.5 291 PHE B CA 1
ATOM 5113 C C . PHE B 1 291 ? 14.406 4.16 -2.182 1 98.5 291 PHE B C 1
ATOM 5115 O O . PHE B 1 291 ? 15.055 3.74 -1.224 1 98.5 291 PHE B O 1
ATOM 5122 N N . ALA B 1 292 ? 14.305 5.398 -2.523 1 98.69 292 ALA B N 1
ATOM 5123 C CA . ALA B 1 292 ? 14.969 6.457 -1.762 1 98.69 292 ALA B CA 1
ATOM 5124 C C . ALA B 1 292 ? 13.961 7.484 -1.258 1 98.69 292 ALA B C 1
ATOM 5126 O O . ALA B 1 292 ? 13.047 7.871 -1.986 1 98.69 292 ALA B O 1
ATOM 5127 N N . LEU B 1 293 ? 14.117 7.832 -0.023 1 98.44 293 LEU B N 1
ATOM 5128 C CA . LEU B 1 293 ? 13.352 8.922 0.579 1 98.44 293 LEU B CA 1
ATOM 5129 C C . LEU B 1 293 ? 14.258 10.078 0.961 1 98.44 293 LEU B C 1
ATOM 5131 O O . LEU B 1 293 ? 15.422 9.875 1.32 1 98.44 293 LEU B O 1
ATOM 5135 N N . GLU B 1 294 ? 13.719 11.234 0.926 1 97.56 294 GLU B N 1
ATOM 5136 C CA . GLU B 1 294 ? 14.461 12.422 1.333 1 97.56 294 GLU B CA 1
ATOM 5137 C C . GLU B 1 294 ? 14.344 12.656 2.836 1 97.56 294 GLU B C 1
ATOM 5139 O O . GLU B 1 294 ? 13.25 12.562 3.4 1 97.56 294 GLU B O 1
ATOM 5144 N N . VAL B 1 295 ? 15.461 12.93 3.49 1 98.06 295 VAL B N 1
ATOM 5145 C CA . VAL B 1 295 ? 15.383 13.453 4.852 1 98.06 295 VAL B CA 1
ATOM 5146 C C . VAL B 1 295 ? 14.773 14.852 4.84 1 98.06 295 VAL B C 1
ATOM 5148 O O . VAL B 1 295 ? 15.391 15.797 4.34 1 98.06 295 VAL B O 1
ATOM 5151 N N . ALA B 1 296 ? 13.602 14.961 5.402 1 97.38 296 ALA B N 1
ATOM 5152 C CA . ALA B 1 296 ? 12.891 16.234 5.391 1 97.38 296 ALA B CA 1
ATOM 5153 C C . ALA B 1 296 ? 13.18 17.031 6.656 1 97.38 296 ALA B C 1
ATOM 5155 O O . ALA B 1 296 ? 13.062 18.266 6.664 1 97.38 296 ALA B O 1
ATOM 5156 N N . ARG B 1 297 ? 13.516 16.297 7.781 1 97.5 297 ARG B N 1
ATOM 5157 C CA . ARG B 1 297 ? 13.734 16.938 9.078 1 97.5 297 ARG B CA 1
ATOM 5158 C C . ARG B 1 297 ? 14.828 16.219 9.859 1 97.5 297 ARG B C 1
ATOM 5160 O O . ARG B 1 297 ? 15.078 15.031 9.648 1 97.5 297 ARG B O 1
ATOM 5167 N N . VAL B 1 298 ? 15.43 16.984 10.648 1 96.94 298 VAL B N 1
ATOM 5168 C CA . VAL B 1 298 ? 16.297 16.469 11.703 1 96.94 298 VAL B CA 1
ATOM 5169 C C . VAL B 1 298 ? 15.852 17.016 13.055 1 96.94 298 VAL B C 1
ATOM 5171 O O . VAL B 1 298 ? 16.297 18.094 13.477 1 96.94 298 VAL B O 1
ATOM 5174 N N . PRO B 1 299 ? 14.953 16.25 13.742 1 94.44 299 PRO B N 1
ATOM 5175 C CA . PRO B 1 299 ? 14.344 16.766 14.969 1 94.44 299 PRO B CA 1
ATOM 5176 C C . PRO B 1 299 ? 15.359 16.938 16.094 1 94.44 299 PRO B C 1
ATOM 5178 O O . PRO B 1 299 ? 15.18 17.797 16.969 1 94.44 299 PRO B O 1
ATOM 5181 N N . ASP B 1 300 ? 16.344 16.094 16.188 1 93 300 ASP B N 1
ATOM 5182 C CA . ASP B 1 300 ? 17.406 16.156 17.188 1 93 300 ASP B CA 1
ATOM 5183 C C . ASP B 1 300 ? 18.609 15.328 16.734 1 93 300 ASP B C 1
ATOM 5185 O O . ASP B 1 300 ? 18.672 14.867 15.594 1 93 300 ASP B O 1
ATOM 5189 N N . ARG B 1 301 ? 19.609 15.164 17.562 1 92.62 301 ARG B N 1
ATOM 5190 C CA . ARG B 1 301 ? 20.875 14.555 17.188 1 92.62 301 ARG B CA 1
ATOM 5191 C C . ARG B 1 301 ? 20.719 13.047 16.984 1 92.62 301 ARG B C 1
ATOM 5193 O O . ARG B 1 301 ? 21.578 12.406 16.375 1 92.62 301 ARG B O 1
ATOM 5200 N N . ASP B 1 302 ? 19.609 12.461 17.484 1 94.5 302 ASP B N 1
ATOM 5201 C CA . ASP B 1 302 ? 19.469 11.008 17.484 1 94.5 302 ASP B CA 1
ATOM 5202 C C . ASP B 1 302 ? 18.453 10.547 16.453 1 94.5 302 ASP B C 1
ATOM 5204 O O . ASP B 1 302 ? 18.156 9.359 16.344 1 94.5 302 ASP B O 1
ATOM 5208 N N . HIS B 1 303 ? 17.906 11.531 15.672 1 95.62 303 HIS B N 1
ATOM 5209 C CA . HIS B 1 303 ? 16.812 11.156 14.781 1 95.62 303 HIS B CA 1
ATOM 5210 C C . HIS B 1 303 ? 16.891 11.914 13.461 1 95.62 303 HIS B C 1
ATOM 5212 O O . HIS B 1 303 ? 17.422 13.023 13.414 1 95.62 303 HIS B O 1
ATOM 5218 N N . VAL B 1 304 ? 16.422 11.297 12.438 1 97.12 304 VAL B N 1
ATOM 5219 C CA . VAL B 1 304 ? 16.078 11.93 11.172 1 97.12 304 VAL B CA 1
ATOM 5220 C C . VAL B 1 304 ? 14.672 11.523 10.758 1 97.12 304 VAL B C 1
ATOM 5222 O O . VAL B 1 304 ? 14.203 10.438 11.117 1 97.12 304 VAL B O 1
ATOM 5225 N N . THR B 1 305 ? 13.992 12.375 10.078 1 97.06 305 THR B N 1
ATOM 5226 C CA . THR B 1 305 ? 12.656 12.062 9.578 1 97.06 305 THR B CA 1
ATOM 5227 C C . THR B 1 305 ? 12.625 12.133 8.055 1 97.06 305 THR B C 1
ATOM 5229 O O . THR B 1 305 ? 12.914 13.18 7.473 1 97.06 305 THR B O 1
ATOM 5232 N N . CYS B 1 306 ? 12.305 11.016 7.473 1 97.44 306 CYS B N 1
ATOM 5233 C CA . CYS B 1 306 ? 12.148 10.961 6.023 1 97.44 306 CYS B CA 1
ATOM 5234 C C . CYS B 1 306 ? 10.734 11.352 5.613 1 97.44 306 CYS B C 1
ATOM 5236 O O . CYS B 1 306 ? 9.781 11.086 6.344 1 97.44 306 CYS B O 1
ATOM 5238 N N . ALA B 1 307 ? 10.648 12 4.438 1 97.12 307 ALA B N 1
ATOM 5239 C CA . ALA B 1 307 ? 9.328 12.211 3.844 1 97.12 307 ALA B CA 1
ATOM 5240 C C . ALA B 1 307 ? 8.758 10.914 3.285 1 97.12 307 ALA B C 1
ATOM 5242 O O . ALA B 1 307 ? 9.461 10.172 2.592 1 97.12 307 ALA B O 1
ATOM 5243 N N . TYR B 1 308 ? 7.477 10.594 3.615 1 97.06 308 TYR B N 1
ATOM 5244 C CA . TYR B 1 308 ? 6.719 9.43 3.156 1 97.06 308 TYR B CA 1
ATOM 5245 C C . TYR B 1 308 ? 7.297 8.141 3.729 1 97.06 308 TYR B C 1
ATOM 5247 O O . TYR B 1 308 ? 7.719 8.102 4.887 1 97.06 308 TYR B O 1
ATOM 5255 N N . GLY B 1 309 ? 7.047 7.027 3.096 1 96.38 309 GLY B N 1
ATOM 5256 C CA . GLY B 1 309 ? 7.738 5.789 3.418 1 96.38 309 GLY B CA 1
ATOM 5257 C C . GLY B 1 309 ? 6.82 4.727 3.998 1 96.38 309 GLY B C 1
ATOM 5258 O O . GLY B 1 309 ? 7.238 3.588 4.219 1 96.38 309 GLY B O 1
ATOM 5259 N N . GLY B 1 310 ? 5.555 5.062 4.227 1 96.69 310 GLY B N 1
ATOM 5260 C CA . GLY B 1 310 ? 4.613 4.113 4.805 1 96.69 310 GLY B CA 1
ATOM 5261 C C . GLY B 1 310 ? 4.223 3.002 3.848 1 96.69 310 GLY B C 1
ATOM 5262 O O . GLY B 1 310 ? 3.037 2.727 3.658 1 96.69 310 GLY B O 1
ATOM 5263 N N . TYR B 1 311 ? 5.215 2.33 3.223 1 97.62 311 TYR B N 1
ATOM 5264 C CA . TYR B 1 311 ? 4.988 1.289 2.227 1 97.62 311 TYR B CA 1
ATOM 5265 C C . TYR B 1 311 ? 5.051 -0.096 2.861 1 97.62 311 TYR B C 1
ATOM 5267 O O . TYR B 1 311 ? 5.984 -0.861 2.605 1 97.62 311 TYR B O 1
ATOM 5275 N N . VAL B 1 312 ? 4.02 -0.415 3.635 1 97.38 312 VAL B N 1
ATOM 5276 C CA . VAL B 1 312 ? 3.99 -1.643 4.426 1 97.38 312 VAL B CA 1
ATOM 5277 C C . VAL B 1 312 ? 3.492 -2.799 3.561 1 97.38 312 VAL B C 1
ATOM 5279 O O . VAL B 1 312 ? 2.516 -2.654 2.82 1 97.38 312 VAL B O 1
ATOM 5282 N N . ALA B 1 313 ? 4.164 -3.918 3.666 1 97.31 313 ALA B N 1
ATOM 5283 C CA . ALA B 1 313 ? 3.824 -5.082 2.852 1 97.31 313 ALA B CA 1
ATOM 5284 C C . ALA B 1 313 ? 2.619 -5.82 3.426 1 97.31 313 ALA B C 1
ATOM 5286 O O . ALA B 1 313 ? 2.367 -5.77 4.633 1 97.31 313 ALA B O 1
ATOM 5287 N N . SER B 1 314 ? 1.957 -6.57 2.598 1 96.81 314 SER B N 1
ATOM 5288 C CA . SER B 1 314 ? 0.796 -7.383 2.943 1 96.81 314 SER B CA 1
ATOM 5289 C C . SER B 1 314 ? 1.194 -8.578 3.801 1 96.81 314 SER B C 1
ATOM 5291 O O . SER B 1 314 ? 2.379 -8.906 3.91 1 96.81 314 SER B O 1
ATOM 5293 N N . GLY B 1 315 ? 0.151 -9.266 4.344 1 94.38 315 GLY B N 1
ATOM 5294 C CA . GLY B 1 315 ? 0.35 -10.461 5.152 1 94.38 315 GLY B CA 1
ATOM 5295 C C . GLY B 1 315 ? 0.148 -10.219 6.637 1 94.38 315 GLY B C 1
ATOM 5296 O O . GLY B 1 315 ? -0.54 -9.273 7.027 1 94.38 315 GLY B O 1
ATOM 5297 N N . THR B 1 316 ? 0.696 -11.094 7.422 1 91.88 316 THR B N 1
ATOM 5298 C CA . THR B 1 316 ? 0.659 -10.945 8.875 1 91.88 316 THR B CA 1
ATOM 5299 C C . THR B 1 316 ? 1.507 -9.758 9.32 1 91.88 316 THR B C 1
ATOM 5301 O O . THR B 1 316 ? 2.666 -9.633 8.922 1 91.88 316 THR B O 1
ATOM 5304 N N . PRO B 1 317 ? 0.857 -8.914 10.133 1 93.38 317 PRO B N 1
ATOM 5305 C CA . PRO B 1 317 ? 1.623 -7.734 10.547 1 93.38 317 PRO B CA 1
ATOM 5306 C C . PRO B 1 317 ? 2.895 -8.094 11.312 1 93.38 317 PRO B C 1
ATOM 5308 O O . PRO B 1 317 ? 2.896 -9.031 12.109 1 93.38 317 PRO B O 1
ATOM 5311 N N . GLY B 1 318 ? 3.934 -7.391 11.055 1 92.75 318 GLY B N 1
ATOM 5312 C CA . GLY B 1 318 ? 5.207 -7.562 11.742 1 92.75 318 GLY B CA 1
ATOM 5313 C C . GLY B 1 318 ? 6.262 -6.566 11.289 1 92.75 318 GLY B C 1
ATOM 5314 O O . GLY B 1 318 ? 6.098 -5.898 10.273 1 92.75 318 GLY B O 1
ATOM 5315 N N . LEU B 1 319 ? 7.305 -6.477 12.086 1 92.81 319 LEU B N 1
ATOM 5316 C CA . LEU B 1 319 ? 8.398 -5.57 11.758 1 92.81 319 LEU B CA 1
ATOM 5317 C C . LEU B 1 319 ? 9.023 -5.93 10.406 1 92.81 319 LEU B C 1
ATOM 5319 O O . LEU B 1 319 ? 9.492 -5.055 9.68 1 92.81 319 LEU B O 1
ATOM 5323 N N . ASP B 1 320 ? 8.93 -7.195 10.047 1 92.5 320 ASP B N 1
ATOM 5324 C CA . ASP B 1 320 ? 9.539 -7.668 8.805 1 92.5 320 ASP B CA 1
ATOM 5325 C C . ASP B 1 320 ? 8.719 -7.23 7.594 1 92.5 320 ASP B C 1
ATOM 5327 O O . ASP B 1 320 ? 9.164 -7.359 6.453 1 92.5 320 ASP B O 1
ATOM 5331 N N . ARG B 1 321 ? 7.527 -6.684 7.859 1 95.88 321 ARG B N 1
ATOM 5332 C CA . ARG B 1 321 ? 6.695 -6.211 6.762 1 95.88 321 ARG B CA 1
ATOM 5333 C C . ARG B 1 321 ? 6.969 -4.738 6.465 1 95.88 321 ARG B C 1
ATOM 5335 O O . ARG B 1 321 ? 6.488 -4.203 5.461 1 95.88 321 ARG B O 1
ATOM 5342 N N . LEU B 1 322 ? 7.707 -4.031 7.328 1 97.31 322 LEU B N 1
ATOM 5343 C CA . LEU B 1 322 ? 8.102 -2.648 7.086 1 97.31 322 LEU B CA 1
ATOM 5344 C C . L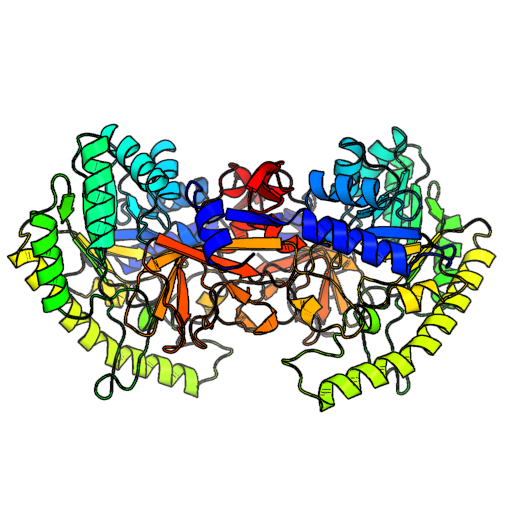EU B 1 322 ? 9.258 -2.578 6.102 1 97.31 322 LEU B C 1
ATOM 5346 O O . LEU B 1 322 ? 10.031 -3.531 5.977 1 97.31 322 LEU B O 1
ATOM 5350 N N . PRO B 1 323 ? 9.32 -1.407 5.328 1 97.88 323 PRO B N 1
ATOM 5351 C CA . PRO B 1 323 ? 10.562 -1.218 4.582 1 97.88 323 PRO B CA 1
ATOM 5352 C C . PRO B 1 323 ? 11.797 -1.222 5.48 1 97.88 323 PRO B C 1
ATOM 5354 O O . PRO B 1 323 ? 11.734 -0.752 6.621 1 97.88 323 PRO B O 1
ATOM 5357 N N . MET B 1 324 ? 12.852 -1.721 4.992 1 97.25 324 MET B N 1
ATOM 5358 C CA . MET B 1 324 ? 14.102 -1.805 5.75 1 97.25 324 MET B CA 1
ATOM 5359 C C . MET B 1 324 ? 15.039 -0.667 5.379 1 97.25 324 MET B C 1
ATOM 5361 O O . MET B 1 324 ? 15.477 -0.563 4.227 1 97.25 324 MET B O 1
ATOM 5365 N N . PRO B 1 325 ? 15.297 0.268 6.367 1 97.56 325 PRO B N 1
ATOM 5366 C CA . PRO B 1 325 ? 16.406 1.171 6.055 1 97.56 325 PRO B CA 1
ATOM 5367 C C . PRO B 1 325 ? 17.688 0.426 5.719 1 97.56 325 PRO B C 1
ATOM 5369 O O . PRO B 1 325 ? 18.125 -0.433 6.488 1 97.56 325 PRO B O 1
ATOM 5372 N N . TRP B 1 326 ? 18.25 0.729 4.582 1 97.12 326 TRP B N 1
ATOM 5373 C CA . TRP B 1 326 ? 19.344 -0.097 4.055 1 97.12 326 TRP B CA 1
ATOM 5374 C C . TRP B 1 326 ? 20.641 0.681 4.016 1 97.12 326 TRP B C 1
ATOM 5376 O O . TRP B 1 326 ? 21.688 0.165 4.418 1 97.12 326 TRP B O 1
ATOM 5386 N N . SER B 1 327 ? 20.609 1.898 3.504 1 97.12 327 SER B N 1
ATOM 5387 C CA . SER B 1 327 ? 21.781 2.744 3.357 1 97.12 327 SER B CA 1
ATOM 5388 C C . SER B 1 327 ? 21.438 4.215 3.576 1 97.12 327 SER B C 1
ATOM 5390 O O . SER B 1 327 ? 20.453 4.715 3.035 1 97.12 327 SER B O 1
ATOM 5392 N N . PRO B 1 328 ? 22.219 4.969 4.418 1 97.31 328 PRO B N 1
ATOM 5393 C CA . PRO B 1 328 ? 23.438 4.539 5.094 1 97.31 328 PRO B CA 1
ATOM 5394 C C . PRO B 1 328 ? 23.172 3.6 6.266 1 97.31 328 PRO B C 1
ATOM 5396 O O . PRO B 1 328 ? 22.016 3.443 6.684 1 97.31 328 PRO B O 1
ATOM 5399 N N . ARG B 1 329 ? 24.172 2.973 6.789 1 95.5 329 ARG B N 1
ATOM 5400 C CA . ARG B 1 329 ? 24.047 2.084 7.941 1 95.5 329 ARG B CA 1
ATOM 5401 C C . ARG B 1 329 ? 23.672 2.863 9.195 1 95.5 329 ARG B C 1
ATOM 5403 O O . ARG B 1 329 ? 23.828 4.086 9.242 1 95.5 329 ARG B O 1
ATOM 5410 N N . GLY B 1 330 ? 23.094 2.182 10.141 1 96.88 330 GLY B N 1
ATOM 5411 C CA . GLY B 1 330 ? 22.891 2.752 11.461 1 96.88 330 GLY B CA 1
ATOM 5412 C C . GLY B 1 330 ? 21.531 3.381 11.641 1 96.88 330 GLY B C 1
ATOM 5413 O O . GLY B 1 330 ? 21.312 4.16 12.57 1 96.88 330 GLY B O 1
ATOM 5414 N N . LEU B 1 331 ? 20.656 3.162 10.742 1 97.62 331 LEU B N 1
ATOM 5415 C CA . LEU B 1 331 ? 19.281 3.676 10.844 1 97.62 331 LEU B CA 1
ATOM 5416 C C . LEU B 1 331 ? 18.312 2.566 11.234 1 97.62 331 LEU B C 1
ATOM 5418 O O . LEU B 1 331 ? 18.438 1.432 10.766 1 97.62 331 LEU B O 1
ATOM 5422 N N . ALA B 1 332 ? 17.359 2.932 12.109 1 96.5 332 ALA B N 1
ATOM 5423 C CA . ALA B 1 332 ? 16.391 1.948 12.57 1 96.5 332 ALA B CA 1
ATOM 5424 C C . ALA B 1 332 ? 15.039 2.604 12.844 1 96.5 332 ALA B C 1
ATOM 5426 O O . ALA B 1 332 ? 14.969 3.789 13.18 1 96.5 332 ALA B O 1
ATOM 5427 N N . TRP B 1 333 ? 14.016 1.859 12.703 1 95.44 333 TRP B N 1
ATOM 5428 C CA . TRP B 1 333 ? 12.68 2.348 13.031 1 95.44 333 TRP B CA 1
ATOM 5429 C C . TRP B 1 333 ? 12.562 2.66 14.523 1 95.44 333 TRP B C 1
ATOM 5431 O O . TRP B 1 333 ? 13.211 2.014 15.352 1 95.44 333 TRP B O 1
ATOM 5441 N N . ILE B 1 334 ? 11.695 3.686 14.75 1 90 334 ILE B N 1
ATOM 5442 C CA . ILE B 1 334 ? 11.297 3.992 16.125 1 90 334 ILE B CA 1
ATOM 5443 C C . ILE B 1 334 ? 10.055 3.186 16.484 1 90 334 ILE B C 1
ATOM 5445 O O . ILE B 1 334 ? 9.031 3.252 15.797 1 90 334 ILE B O 1
ATOM 5449 N N . GLY B 1 335 ? 10.078 2.326 17.453 1 78.25 335 GLY B N 1
ATOM 5450 C CA . GLY B 1 335 ? 9.047 1.366 17.797 1 78.25 335 GLY B CA 1
ATOM 5451 C C . GLY B 1 335 ? 7.656 1.97 17.844 1 78.25 335 GLY B C 1
ATOM 5452 O O . GLY B 1 335 ? 6.688 1.338 17.422 1 78.25 335 GLY B O 1
ATOM 5453 N N . LEU B 1 336 ? 7.445 3.219 18.234 1 79.94 336 LEU B N 1
ATOM 5454 C CA . LEU B 1 336 ? 6.117 3.781 18.469 1 79.94 336 LEU B CA 1
ATOM 5455 C C . LEU B 1 336 ? 5.629 4.535 17.234 1 79.94 336 LEU B C 1
ATOM 5457 O O . LEU B 1 336 ? 4.469 4.938 17.156 1 79.94 336 LEU B O 1
ATOM 5461 N N . GLU B 1 337 ? 6.328 4.691 16.156 1 85.81 337 GLU B N 1
ATOM 5462 C CA . GLU B 1 337 ? 5.926 5.453 14.977 1 85.81 337 GLU B CA 1
ATOM 5463 C C . GLU B 1 337 ? 6.027 4.605 13.711 1 85.81 337 GLU B C 1
ATOM 5465 O O . GLU B 1 337 ? 5.094 4.559 12.914 1 85.81 337 GLU B O 1
ATOM 5470 N N . GLY B 1 338 ? 7.223 3.893 13.602 1 91.56 338 GLY B N 1
ATOM 5471 C CA . GLY B 1 338 ? 7.395 3.031 12.438 1 91.56 338 GLY B CA 1
ATOM 5472 C C . GLY B 1 338 ? 7.461 3.795 11.133 1 91.56 338 GLY B C 1
ATOM 5473 O O . GLY B 1 338 ? 8.008 4.898 11.078 1 91.56 338 GLY B O 1
ATOM 5474 N N . ALA B 1 339 ? 7.012 3.119 10.023 1 96.19 339 ALA B N 1
ATOM 5475 C CA . ALA B 1 339 ? 6.973 3.734 8.695 1 96.19 339 ALA B CA 1
ATOM 5476 C C . ALA B 1 339 ? 5.664 4.484 8.477 1 96.19 339 ALA B C 1
ATOM 5478 O O . ALA B 1 339 ? 4.625 3.873 8.219 1 96.19 339 ALA B O 1
ATOM 5479 N N . GLY B 1 340 ? 5.77 5.758 8.516 1 95.19 340 GLY B N 1
ATOM 5480 C CA . GLY B 1 340 ? 4.574 6.582 8.445 1 95.19 340 GLY B CA 1
ATOM 5481 C C . GLY B 1 340 ? 4.129 6.875 7.027 1 95.19 340 GLY B C 1
ATOM 5482 O O . GLY B 1 340 ? 4.918 6.758 6.09 1 95.19 340 GLY B O 1
ATOM 5483 N N . GLU B 1 341 ? 2.885 7.297 6.949 1 94.5 341 GLU B N 1
ATOM 5484 C CA . GLU B 1 341 ? 2.256 7.59 5.664 1 94.5 341 GLU B CA 1
ATOM 5485 C C . GLU B 1 341 ? 2.973 8.734 4.949 1 94.5 341 GLU B C 1
ATOM 5487 O O . GLU B 1 341 ? 3.291 8.625 3.762 1 94.5 341 GLU B O 1
ATOM 5492 N N . VAL B 1 342 ? 3.246 9.836 5.68 1 95.12 342 VAL B N 1
ATOM 5493 C CA . VAL B 1 342 ? 3.775 11.031 5.031 1 95.12 342 VAL B CA 1
ATOM 5494 C C . VAL B 1 342 ? 5.113 11.406 5.668 1 95.12 342 VAL B C 1
ATOM 5496 O O . VAL B 1 342 ? 5.863 12.211 5.109 1 95.12 342 VAL B O 1
ATOM 5499 N N . GLN B 1 343 ? 5.426 10.859 6.805 1 94.69 343 GLN B N 1
ATOM 5500 C CA . GLN B 1 343 ? 6.719 11.031 7.461 1 94.69 343 GLN B CA 1
ATOM 5501 C C . GLN B 1 343 ? 7.141 9.766 8.188 1 94.69 343 GLN B C 1
ATOM 5503 O O . GLN B 1 343 ? 6.312 9.086 8.797 1 94.69 343 GLN B O 1
ATOM 5508 N N . SER B 1 344 ? 8.398 9.508 8.133 1 96.5 344 SER B N 1
ATOM 5509 C CA . SER B 1 344 ? 8.969 8.305 8.727 1 96.5 344 SER B CA 1
ATOM 5510 C C . SER B 1 344 ? 10.219 8.633 9.539 1 96.5 344 SER B C 1
ATOM 5512 O O . SER B 1 344 ? 11.312 8.734 8.992 1 96.5 344 SER B O 1
ATOM 5514 N N . PRO B 1 345 ? 10.047 8.781 10.828 1 95.88 345 PRO B N 1
ATOM 5515 C CA . PRO B 1 345 ? 11.211 9.062 11.68 1 95.88 345 PRO B CA 1
ATOM 5516 C C . PRO B 1 345 ? 12.078 7.824 11.922 1 95.88 345 PRO B C 1
ATOM 5518 O O . PRO B 1 345 ? 11.547 6.719 12.078 1 95.88 345 PRO B O 1
ATOM 5521 N N . LEU B 1 346 ? 13.312 7.996 11.898 1 97.06 346 LEU B N 1
ATOM 5522 C CA . LEU B 1 346 ? 14.305 6.949 12.125 1 97.06 346 LEU B CA 1
ATOM 5523 C C . LEU B 1 346 ? 15.273 7.344 13.234 1 97.06 346 LEU B C 1
ATOM 5525 O O . LEU B 1 346 ? 15.648 8.508 13.352 1 97.06 346 LEU B O 1
ATOM 5529 N N . ARG B 1 347 ? 15.641 6.391 14.008 1 96.81 347 ARG B N 1
ATOM 5530 C CA . ARG B 1 347 ? 16.766 6.566 14.93 1 96.81 347 ARG B CA 1
ATOM 5531 C C . ARG B 1 347 ? 18.094 6.414 14.211 1 96.81 347 ARG B C 1
ATOM 5533 O O . ARG B 1 347 ? 18.234 5.562 13.328 1 96.81 347 ARG B O 1
ATOM 5540 N N . VAL B 1 348 ? 19.016 7.164 14.672 1 96.75 348 VAL B N 1
ATOM 5541 C CA . VAL B 1 348 ? 20.359 7.129 14.086 1 96.75 348 VAL B CA 1
ATOM 5542 C C . VAL B 1 348 ? 21.359 6.605 15.117 1 96.75 348 VAL B C 1
ATOM 5544 O O . VAL B 1 348 ? 21.391 7.09 16.25 1 96.75 348 VAL B O 1
ATOM 5547 N N . ASP B 1 349 ? 22.109 5.57 14.742 1 96.56 349 ASP B N 1
ATOM 5548 C CA . ASP B 1 349 ? 23.266 5.152 15.531 1 96.56 349 ASP B CA 1
ATOM 5549 C C . ASP B 1 349 ? 24.328 6.246 15.562 1 96.56 349 ASP B C 1
ATOM 5551 O O . ASP B 1 349 ? 24.875 6.625 14.516 1 96.56 349 ASP B O 1
ATOM 5555 N N . ARG B 1 350 ? 24.734 6.695 16.719 1 93.25 350 ARG B N 1
ATOM 5556 C CA . ARG B 1 350 ? 25.641 7.82 16.891 1 93.25 350 ARG B CA 1
ATOM 5557 C C . ARG B 1 350 ? 27.016 7.5 16.312 1 93.25 350 ARG B C 1
ATOM 5559 O O . ARG B 1 350 ? 27.812 8.398 16.047 1 93.25 350 ARG B O 1
ATOM 5566 N N . ALA B 1 351 ? 27.312 6.242 16.188 1 94.69 351 ALA B N 1
ATOM 5567 C CA . ALA B 1 351 ? 28.609 5.816 15.656 1 94.69 351 ALA B CA 1
ATOM 5568 C C . ALA B 1 351 ? 28.656 5.949 14.133 1 94.69 351 ALA B C 1
ATOM 5570 O O . ALA B 1 351 ? 29.719 5.863 13.523 1 94.69 351 ALA B O 1
ATOM 5571 N N . GLU B 1 352 ? 27.484 6.152 13.562 1 93.75 352 GLU B N 1
ATOM 5572 C CA . GLU B 1 352 ? 27.391 6.199 12.102 1 93.75 352 GLU B CA 1
ATOM 5573 C C . GLU B 1 352 ? 27.172 7.629 11.609 1 93.75 352 GLU B C 1
ATOM 5575 O O . GLU B 1 352 ? 26.875 8.523 12.406 1 93.75 352 GLU B O 1
ATOM 5580 N N . ARG B 1 353 ? 27.391 7.844 10.328 1 91.31 353 ARG B N 1
ATOM 5581 C CA . ARG B 1 353 ? 27.125 9.133 9.703 1 91.31 353 ARG B CA 1
ATOM 5582 C C . ARG B 1 353 ? 25.625 9.438 9.68 1 91.31 353 ARG B C 1
ATOM 5584 O O . ARG B 1 353 ? 24.828 8.641 9.18 1 91.31 353 ARG B O 1
ATOM 5591 N N . ARG B 1 354 ? 25.25 10.57 10.234 1 94.19 354 ARG B N 1
ATOM 5592 C CA . ARG B 1 354 ? 23.844 10.977 10.203 1 94.19 354 ARG B CA 1
ATOM 5593 C C . ARG B 1 354 ? 23.516 11.703 8.898 1 94.19 354 ARG B C 1
ATOM 5595 O O . ARG B 1 354 ? 24.188 12.664 8.531 1 94.19 354 ARG B O 1
ATOM 5602 N N . PRO B 1 355 ? 22.5 11.281 8.227 1 97.44 355 PRO B N 1
ATOM 5603 C CA . PRO B 1 355 ? 22.047 12.047 7.059 1 97.44 355 PRO B CA 1
ATOM 5604 C C . PRO B 1 355 ? 21.594 13.461 7.422 1 97.44 355 PRO B C 1
ATOM 5606 O O . PRO B 1 355 ? 21.141 13.703 8.539 1 97.44 355 PRO B O 1
ATOM 5609 N N . ARG B 1 356 ? 21.812 14.383 6.52 1 96.81 356 ARG B N 1
ATOM 5610 C CA . ARG B 1 356 ? 21.359 15.758 6.668 1 96.81 356 ARG B CA 1
ATOM 5611 C C . ARG B 1 356 ? 20.047 15.992 5.906 1 96.81 356 ARG B C 1
ATOM 5613 O O . ARG B 1 356 ? 19.656 15.164 5.086 1 96.81 356 ARG B O 1
ATOM 5620 N N . VAL B 1 357 ? 19.359 17.109 6.262 1 97.75 357 VAL B N 1
ATOM 5621 C CA . VAL B 1 357 ? 18.172 17.484 5.508 1 97.75 357 VAL B CA 1
ATOM 5622 C C . VAL B 1 357 ? 18.484 17.516 4.016 1 97.75 357 VAL B C 1
ATOM 5624 O O . VAL B 1 357 ? 19.5 18.078 3.602 1 97.75 357 VAL B O 1
ATOM 5627 N N . GLY B 1 358 ? 17.656 16.797 3.197 1 97.25 358 GLY B N 1
ATOM 5628 C CA . GLY B 1 358 ? 17.859 16.75 1.758 1 97.25 358 GLY B CA 1
ATOM 5629 C C . GLY B 1 358 ? 18.562 15.492 1.29 1 97.25 358 GLY B C 1
ATOM 5630 O O . GLY B 1 358 ? 18.5 15.141 0.109 1 97.25 358 GLY B O 1
ATOM 5631 N N . ASP B 1 359 ? 19.297 14.812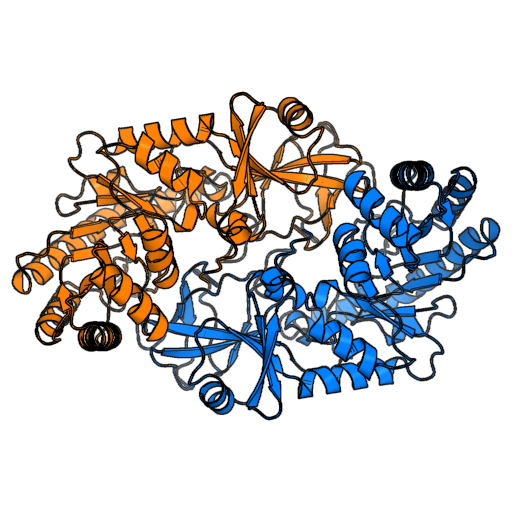 2.15 1 97.81 359 ASP B N 1
ATOM 5632 C CA . ASP B 1 359 ? 19.984 13.578 1.791 1 97.81 359 ASP B CA 1
ATOM 5633 C C . ASP B 1 359 ? 19 12.445 1.53 1 97.81 359 ASP B C 1
ATOM 5635 O O . ASP B 1 359 ? 17.922 12.398 2.137 1 97.81 359 ASP B O 1
ATOM 5639 N N . PRO B 1 360 ? 19.375 11.539 0.614 1 98.25 360 PRO B N 1
ATOM 5640 C CA . PRO B 1 360 ? 18.547 10.344 0.426 1 98.25 360 PRO B CA 1
ATOM 5641 C C . PRO B 1 360 ? 18.859 9.25 1.444 1 98.25 360 PRO B C 1
ATOM 5643 O O . PRO B 1 360 ? 20.016 9.047 1.812 1 98.25 360 PRO B O 1
ATOM 5646 N N . VAL B 1 361 ? 17.875 8.648 1.971 1 98.62 361 VAL B N 1
ATOM 5647 C CA . VAL B 1 361 ? 17.984 7.379 2.678 1 98.62 361 VAL B CA 1
ATOM 5648 C C . VAL B 1 361 ? 17.438 6.254 1.803 1 98.62 361 VAL B C 1
ATOM 5650 O O . VAL B 1 361 ? 16.344 6.363 1.251 1 98.62 361 VAL B O 1
ATOM 5653 N N . ILE B 1 362 ? 18.203 5.195 1.669 1 98.62 362 ILE B N 1
ATOM 5654 C CA . ILE B 1 362 ? 17.859 4.098 0.777 1 98.62 362 ILE B CA 1
ATOM 5655 C C . ILE B 1 362 ? 17.172 2.984 1.571 1 98.62 362 ILE B C 1
ATOM 5657 O O . ILE B 1 362 ? 17.656 2.598 2.643 1 98.62 362 ILE B O 1
ATOM 5661 N N . PHE B 1 363 ? 16.062 2.516 0.997 1 98.62 363 PHE B N 1
ATOM 5662 C CA . PHE B 1 363 ? 15.289 1.463 1.639 1 98.62 363 PHE B CA 1
ATOM 5663 C C . PHE B 1 363 ? 15.141 0.262 0.712 1 98.62 363 PHE B C 1
ATOM 5665 O O . PHE B 1 363 ? 15.242 0.395 -0.508 1 98.62 363 PHE B O 1
ATOM 5672 N N . ARG B 1 364 ? 14.953 -0.893 1.317 1 98 364 ARG B N 1
ATOM 5673 C CA . ARG B 1 364 ? 14.484 -2.096 0.634 1 98 364 ARG B CA 1
ATOM 5674 C C . ARG B 1 364 ? 13.07 -2.463 1.075 1 98 364 ARG B C 1
ATOM 5676 O O . ARG B 1 364 ? 12.773 -2.477 2.271 1 98 364 ARG B O 1
ATOM 5683 N N . HIS B 1 365 ? 12.234 -2.689 0.135 1 98.19 365 HIS B N 1
ATOM 5684 C CA . HIS B 1 365 ? 10.867 -3.109 0.453 1 98.19 365 HIS B CA 1
ATOM 5685 C C . HIS B 1 365 ? 10.836 -4.566 0.897 1 98.19 365 HIS B C 1
ATOM 5687 O O . HIS B 1 365 ? 11.734 -5.344 0.575 1 98.19 365 HIS B O 1
ATOM 5693 N N . ALA B 1 366 ? 9.781 -4.941 1.649 1 96.75 366 ALA B N 1
ATOM 5694 C CA . ALA B 1 366 ? 9.633 -6.316 2.117 1 96.75 366 ALA B CA 1
ATOM 5695 C C . ALA B 1 366 ? 9.219 -7.242 0.978 1 96.75 366 ALA B C 1
ATOM 5697 O O . ALA B 1 366 ? 9.594 -8.422 0.958 1 96.75 366 ALA B O 1
ATOM 5698 N N . LYS B 1 367 ? 8.43 -6.777 0.06 1 96.69 367 LYS B N 1
ATOM 5699 C CA . LYS B 1 367 ? 7.934 -7.52 -1.095 1 96.69 367 LYS B CA 1
ATOM 5700 C C . LYS B 1 367 ? 8.117 -6.719 -2.381 1 96.69 367 LYS B C 1
ATOM 5702 O O . LYS B 1 367 ? 7.477 -5.68 -2.566 1 96.69 367 LYS B O 1
ATOM 5707 N N . ALA B 1 368 ? 8.828 -7.203 -3.283 1 94.88 368 ALA B N 1
ATOM 5708 C CA . ALA B 1 368 ? 9.297 -6.449 -4.441 1 94.88 368 ALA B CA 1
ATOM 5709 C C . ALA B 1 368 ? 8.133 -5.992 -5.312 1 94.88 368 ALA B C 1
ATOM 5711 O O . ALA B 1 368 ? 8.094 -4.844 -5.758 1 94.88 368 ALA B O 1
ATOM 5712 N N . GLY B 1 369 ? 7.191 -6.828 -5.609 1 96.44 369 GLY B N 1
ATOM 5713 C CA . GLY B 1 369 ? 6.082 -6.469 -6.477 1 96.44 369 GLY B CA 1
ATOM 5714 C C . GLY B 1 369 ? 5.215 -5.359 -5.91 1 96.44 369 GLY B C 1
ATOM 5715 O O . GLY B 1 369 ? 4.684 -4.535 -6.656 1 96.44 369 GLY B O 1
ATOM 5716 N N . GLU B 1 370 ? 5.086 -5.309 -4.598 1 97.31 370 GLU B N 1
ATOM 5717 C CA . GLU B 1 370 ? 4.211 -4.336 -3.945 1 97.31 370 GLU B CA 1
ATOM 5718 C C . GLU B 1 370 ? 4.805 -2.932 -4.008 1 97.31 370 GLU B C 1
ATOM 5720 O O . GLU B 1 370 ? 4.066 -1.943 -4.023 1 97.31 370 GLU B O 1
ATOM 5725 N N . MET B 1 371 ? 6.086 -2.809 -4.086 1 96.94 371 MET B N 1
ATOM 5726 C CA . MET B 1 371 ? 6.734 -1.512 -4.246 1 96.94 371 MET B CA 1
ATOM 5727 C C . MET B 1 371 ? 6.258 -0.816 -5.516 1 96.94 371 MET B C 1
ATOM 5729 O O . MET B 1 371 ? 6.121 0.408 -5.543 1 96.94 371 MET B O 1
ATOM 5733 N N . ALA B 1 372 ? 5.973 -1.581 -6.551 1 97.19 372 ALA B N 1
ATOM 5734 C CA . ALA B 1 372 ? 5.57 -1.036 -7.844 1 97.19 372 ALA B CA 1
ATOM 5735 C C . ALA B 1 372 ? 4.211 -0.355 -7.754 1 97.19 372 ALA B C 1
ATOM 5737 O O . ALA B 1 372 ? 3.832 0.413 -8.641 1 97.19 372 ALA B O 1
ATOM 5738 N N . GLU B 1 373 ? 3.469 -0.601 -6.703 1 95.88 373 GLU B N 1
ATOM 5739 C CA . GLU B 1 373 ? 2.178 0.052 -6.5 1 95.88 373 GLU B CA 1
ATOM 5740 C C . GLU B 1 373 ? 2.355 1.477 -5.984 1 95.88 373 GLU B C 1
ATOM 5742 O O . GLU B 1 373 ? 1.414 2.271 -6.004 1 95.88 373 GLU B O 1
ATOM 5747 N N . ARG B 1 374 ? 3.582 1.82 -5.578 1 96.44 374 ARG B N 1
ATOM 5748 C CA . ARG B 1 374 ? 3.812 3.098 -4.91 1 96.44 374 ARG B CA 1
ATOM 5749 C C . ARG B 1 374 ? 4.566 4.062 -5.82 1 96.44 374 ARG B C 1
ATOM 5751 O O . ARG B 1 374 ? 4.613 5.266 -5.559 1 96.44 374 ARG B O 1
ATOM 5758 N N . PHE B 1 375 ? 5.145 3.537 -6.867 1 97.56 375 PHE B N 1
ATOM 5759 C CA . PHE B 1 375 ? 5.949 4.359 -7.762 1 97.56 375 PHE B CA 1
ATOM 5760 C C . PHE B 1 375 ? 5.473 4.215 -9.203 1 97.56 375 PHE B C 1
ATOM 5762 O O . PHE B 1 375 ? 5.137 3.111 -9.641 1 97.56 375 PHE B O 1
ATOM 5769 N N . ARG B 1 376 ? 5.527 5.246 -9.969 1 97.06 376 ARG B N 1
ATOM 5770 C CA . ARG B 1 376 ? 5.066 5.215 -11.352 1 97.06 376 ARG B CA 1
ATOM 5771 C C . ARG B 1 376 ? 6.188 4.781 -12.289 1 97.06 376 ARG B C 1
ATOM 5773 O O . ARG B 1 376 ? 5.934 4.438 -13.445 1 97.06 376 ARG B O 1
ATOM 5780 N N . GLU B 1 377 ? 7.449 4.859 -11.805 1 98.06 377 GLU B N 1
ATOM 5781 C CA . GLU B 1 377 ? 8.586 4.453 -12.633 1 98.06 377 GLU B CA 1
ATOM 5782 C C . GLU B 1 377 ? 9.727 3.926 -11.773 1 98.06 377 GLU B C 1
ATOM 5784 O O . GLU B 1 377 ? 9.781 4.188 -10.57 1 98.06 377 GLU B O 1
ATOM 5789 N N . TYR B 1 378 ? 10.555 3.168 -12.367 1 98.56 378 TYR B N 1
ATOM 5790 C CA . TYR B 1 378 ? 11.844 2.783 -11.797 1 98.56 378 TYR B CA 1
ATOM 5791 C C . TYR B 1 378 ? 12.992 3.428 -12.562 1 98.56 378 TYR B C 1
ATOM 5793 O O . TYR B 1 378 ? 12.961 3.508 -13.797 1 98.56 378 TYR B O 1
ATOM 5801 N N . LEU B 1 379 ? 13.922 3.98 -11.836 1 98.62 379 LEU B N 1
ATOM 5802 C CA . LEU B 1 379 ? 15.219 4.316 -12.414 1 98.62 379 LEU B CA 1
ATOM 5803 C C . LEU B 1 379 ? 16.047 3.061 -12.641 1 98.62 379 LEU B C 1
ATOM 5805 O O . LEU B 1 379 ? 16.375 2.342 -11.688 1 98.62 379 LEU B O 1
ATOM 5809 N N . MET B 1 380 ? 16.312 2.738 -13.898 1 98.5 380 MET B N 1
ATOM 5810 C CA . MET B 1 380 ? 17.172 1.599 -14.227 1 98.5 380 MET B CA 1
ATOM 5811 C C . MET B 1 380 ? 18.641 1.975 -14.117 1 98.5 380 MET B C 1
ATOM 5813 O O . MET B 1 380 ? 19.141 2.807 -14.883 1 98.5 380 MET B O 1
ATOM 5817 N N . VAL B 1 381 ? 19.344 1.371 -13.164 1 97.44 381 VAL B N 1
ATOM 5818 C CA . VAL B 1 381 ? 20.703 1.809 -12.836 1 97.44 381 VAL B CA 1
ATOM 5819 C C . VAL B 1 381 ? 21.703 0.719 -13.219 1 97.44 381 VAL B C 1
ATOM 5821 O O . VAL B 1 381 ? 21.5 -0.453 -12.891 1 97.44 381 VAL B O 1
ATOM 5824 N N . ARG B 1 382 ? 22.75 1.014 -13.906 1 95.56 382 ARG B N 1
ATOM 5825 C CA . ARG B 1 382 ? 23.891 0.159 -14.219 1 95.56 382 ARG B CA 1
ATOM 5826 C C . ARG B 1 382 ? 25.203 0.845 -13.859 1 95.56 382 ARG B C 1
ATOM 5828 O O . ARG B 1 382 ? 25.453 1.972 -14.289 1 95.56 382 ARG B O 1
ATOM 5835 N N . GLY B 1 383 ? 26.062 0.207 -13.094 1 91.25 383 GLY B N 1
ATOM 5836 C CA . GLY B 1 383 ? 27.344 0.779 -12.703 1 91.25 383 GLY B CA 1
ATOM 5837 C C . GLY B 1 383 ? 27.203 2.123 -12.016 1 91.25 383 GLY B C 1
ATOM 5838 O O . GLY B 1 383 ? 28.016 3.029 -12.25 1 91.25 383 GLY B O 1
ATOM 5839 N N . GLY B 1 384 ? 26.125 2.328 -11.383 1 90 384 GLY B N 1
ATOM 5840 C CA . GLY B 1 384 ? 25.922 3.557 -10.633 1 90 384 GLY B CA 1
ATOM 5841 C C . GLY B 1 384 ? 25.359 4.684 -11.484 1 90 384 GLY B C 1
ATOM 5842 O O . GLY B 1 384 ? 25.219 5.812 -11.008 1 90 384 GLY B O 1
ATOM 5843 N N . VAL B 1 385 ? 25.031 4.367 -12.695 1 95.25 385 VAL B N 1
ATOM 5844 C CA . VAL B 1 385 ? 24.516 5.375 -13.617 1 95.25 385 VAL B CA 1
ATOM 5845 C C . VAL B 1 385 ? 23.078 5.035 -14 1 95.25 385 VAL B C 1
ATOM 5847 O O . VAL B 1 385 ? 22.781 3.883 -14.312 1 95.25 385 VAL B O 1
ATOM 5850 N N . ILE B 1 386 ? 22.203 6.047 -13.945 1 97.5 386 ILE B N 1
ATOM 5851 C CA . ILE B 1 386 ? 20.828 5.859 -14.398 1 97.5 386 ILE B CA 1
ATOM 5852 C C . ILE B 1 386 ? 20.797 5.77 -15.922 1 97.5 386 ILE B C 1
ATOM 5854 O O . ILE B 1 386 ? 21.141 6.734 -16.609 1 97.5 386 ILE B O 1
ATOM 5858 N N . GLU B 1 387 ? 20.359 4.699 -16.484 1 96.88 387 GLU B N 1
ATOM 5859 C CA . GLU B 1 387 ? 20.391 4.508 -17.938 1 96.88 387 GLU B CA 1
ATOM 5860 C C . GLU B 1 387 ? 19.016 4.719 -18.562 1 96.88 387 GLU B C 1
ATOM 5862 O O . GLU B 1 387 ? 18.906 5.023 -19.75 1 96.88 387 GLU B O 1
ATOM 5867 N N . ALA B 1 388 ? 18.062 4.508 -17.812 1 97.88 388 ALA B N 1
ATOM 5868 C CA . ALA B 1 388 ? 16.703 4.637 -18.344 1 97.88 388 ALA B CA 1
ATOM 5869 C C . ALA B 1 388 ? 15.695 4.855 -17.219 1 97.88 388 ALA B C 1
ATOM 5871 O O . ALA B 1 388 ? 16.016 4.66 -16.031 1 97.88 388 ALA B O 1
ATOM 5872 N N . ARG B 1 389 ? 14.594 5.379 -17.516 1 98.31 389 ARG B N 1
ATOM 5873 C CA . ARG B 1 389 ? 13.391 5.445 -16.688 1 98.31 389 ARG B CA 1
ATOM 5874 C C . ARG B 1 389 ? 12.25 4.645 -17.312 1 98.31 389 ARG B C 1
ATOM 5876 O O . ARG B 1 389 ? 11.891 4.875 -18.469 1 98.31 389 ARG B O 1
ATOM 5883 N N . GLU B 1 390 ? 11.781 3.691 -16.609 1 98.69 390 GLU B N 1
ATOM 5884 C CA . GLU B 1 390 ? 10.766 2.816 -17.172 1 98.69 390 GLU B CA 1
ATOM 5885 C C . GLU B 1 390 ? 9.539 2.732 -16.266 1 98.69 390 GLU B C 1
ATOM 5887 O O . GLU B 1 390 ? 9.664 2.674 -15.047 1 98.69 390 GLU B O 1
ATOM 5892 N N . PRO B 1 391 ? 8.359 2.721 -16.844 1 98.38 391 PRO B N 1
ATOM 5893 C CA . PRO B 1 391 ? 7.129 2.734 -16.047 1 98.38 391 PRO B CA 1
ATOM 5894 C C . PRO B 1 391 ? 6.867 1.403 -15.344 1 98.38 391 PRO B C 1
ATOM 5896 O O . PRO B 1 391 ? 7.141 0.34 -15.906 1 98.38 391 PRO B O 1
ATOM 5899 N N . THR B 1 392 ? 6.434 1.467 -14.102 1 98.06 392 THR B N 1
ATOM 5900 C CA . THR B 1 392 ? 5.801 0.324 -13.453 1 98.06 392 THR B CA 1
ATOM 5901 C C . THR B 1 392 ? 4.391 0.11 -13.992 1 98.06 392 THR B C 1
ATOM 5903 O O . THR B 1 392 ? 3.912 0.887 -14.828 1 98.06 392 THR B O 1
ATOM 5906 N N . TYR B 1 393 ? 3.637 -0.965 -13.539 1 97.88 393 TYR B N 1
ATOM 5907 C CA . TYR B 1 393 ? 2.23 -1.125 -13.883 1 97.88 393 TYR B CA 1
ATOM 5908 C C . TYR B 1 393 ? 1.444 0.144 -13.578 1 97.88 393 TYR B C 1
ATOM 5910 O O . TYR B 1 393 ? 0.561 0.534 -14.344 1 97.88 393 TYR B O 1
ATOM 5918 N N . ARG B 1 394 ? 1.773 0.807 -12.414 1 97 394 ARG B N 1
ATOM 5919 C CA . ARG B 1 394 ? 1.105 2.055 -12.055 1 97 394 ARG B CA 1
ATOM 5920 C C . ARG B 1 394 ? 1.396 3.146 -13.078 1 97 394 ARG B C 1
ATOM 5922 O O . ARG B 1 394 ? 0.494 3.889 -13.477 1 97 394 ARG B O 1
ATOM 5929 N N . GLY B 1 395 ? 2.648 3.264 -13.484 1 97.19 395 GLY B N 1
ATOM 5930 C CA . GLY B 1 395 ? 3.018 4.219 -14.516 1 97.19 395 GLY B CA 1
ATOM 5931 C C . GLY B 1 395 ? 2.359 3.939 -15.852 1 97.19 395 GLY B C 1
ATOM 5932 O O . GLY B 1 395 ? 2.119 4.859 -16.641 1 97.19 395 GLY B O 1
ATOM 5933 N N . ASP B 1 396 ? 2.043 2.67 -16.109 1 97.25 396 ASP B N 1
ATOM 5934 C CA . ASP B 1 396 ? 1.353 2.266 -17.328 1 97.25 396 ASP B CA 1
ATOM 5935 C C . ASP B 1 396 ? -0.139 2.58 -17.25 1 97.25 396 ASP B C 1
ATOM 5937 O O . ASP B 1 396 ? -0.87 2.412 -18.234 1 97.25 396 ASP B O 1
ATOM 5941 N N . GLY B 1 397 ? -0.613 2.957 -16.047 1 95.75 397 GLY B N 1
ATOM 5942 C CA . GLY B 1 397 ? -2.006 3.338 -15.875 1 95.75 397 GLY B CA 1
ATOM 5943 C C . GLY B 1 397 ? -2.912 2.158 -15.578 1 95.75 397 GLY B C 1
ATOM 5944 O O . GLY B 1 397 ? -4.133 2.264 -15.695 1 95.75 397 GLY B O 1
ATOM 5945 N N . VAL B 1 398 ? -2.309 0.942 -15.195 1 95.88 398 VAL B N 1
ATOM 5946 C CA . VAL B 1 398 ? -3.133 -0.235 -14.938 1 95.88 398 VAL B CA 1
ATOM 5947 C C . VAL B 1 398 ? -3.055 -0.613 -13.461 1 95.88 398 VAL B C 1
ATOM 5949 O O . VAL B 1 398 ? -2.096 -0.257 -12.773 1 95.88 398 VAL B O 1
ATOM 5952 N N . CYS B 1 399 ? -4.094 -1.268 -12.938 1 94.12 399 CYS B N 1
ATOM 5953 C CA . CYS B 1 399 ? -4.246 -1.695 -11.555 1 94.12 399 CYS B CA 1
ATOM 5954 C C . CYS B 1 399 ? -5.051 -2.986 -11.469 1 94.12 399 CYS B C 1
ATOM 5956 O O . CYS B 1 399 ? -6.23 -3.01 -11.812 1 94.12 399 CYS B O 1
ATOM 5958 N N . PHE B 1 400 ? -4.469 -4.152 -11.117 1 93.19 400 PHE B N 1
ATOM 5959 C CA . PHE B 1 400 ? -5.137 -5.449 -11.164 1 93.19 400 PHE B CA 1
ATOM 5960 C C . PHE B 1 400 ? -5.402 -5.973 -9.758 1 93.19 400 PHE B C 1
ATOM 5962 O O . PHE B 1 400 ? -5.555 -7.18 -9.562 1 93.19 400 PHE B O 1
ATOM 5969 N N . GLY B 1 401 ? -5.656 -5.289 -8.789 1 87 401 GLY B N 1
ATOM 5970 C CA . GLY B 1 401 ? -5.934 -5.723 -7.43 1 87 401 GLY B CA 1
ATOM 5971 C C . GLY B 1 401 ? -5.395 -4.773 -6.375 1 87 401 GLY B C 1
ATOM 5972 O O . GLY B 1 401 ? -4.551 -3.924 -6.672 1 87 401 GLY B O 1
#

Radius of gyration: 27.27 Å; Cα contacts (8 Å, |Δi|>4): 1974; chains: 2; bounding box: 58×82×65 Å

Solvent-accessible surface area (backbone atoms only — not comparable to full-atom values): 39414 Å² total; per-residue (Å²): 131,54,52,67,47,49,50,62,52,44,67,87,56,72,68,66,42,34,35,32,35,49,63,35,29,50,50,20,40,50,49,53,46,59,62,43,57,91,57,85,38,30,31,23,38,28,41,59,33,50,39,27,67,68,58,53,49,51,49,43,61,71,35,39,89,44,31,54,43,34,32,23,67,26,47,56,46,42,32,50,40,41,74,73,69,50,55,46,33,35,27,72,42,51,63,61,52,62,70,38,44,40,46,34,40,54,41,39,73,72,67,46,50,59,35,39,32,33,56,48,71,66,32,49,51,40,50,18,51,32,13,56,75,63,72,43,73,40,40,30,25,37,40,40,38,46,53,43,48,50,81,90,56,79,37,78,44,53,73,74,56,41,50,23,69,46,32,63,48,36,25,51,51,44,48,53,42,73,72,33,65,34,42,41,68,38,30,36,34,41,52,40,51,58,46,26,69,50,55,41,44,35,82,84,64,42,68,67,53,18,50,50,41,48,50,50,37,66,62,39,49,61,54,38,51,52,48,51,49,46,24,52,52,32,30,30,73,62,32,69,79,35,66,48,19,40,25,40,22,57,61,23,49,58,67,41,50,66,37,85,74,44,44,30,32,34,36,29,49,45,36,38,26,22,56,60,60,68,12,32,76,86,56,88,60,40,71,10,46,39,34,34,27,31,22,48,30,60,36,48,95,51,34,39,18,26,47,15,64,27,60,36,40,46,30,49,67,37,78,71,23,36,51,38,69,59,30,56,63,48,49,40,71,36,83,88,47,23,36,14,66,62,47,21,38,27,34,45,42,84,91,38,79,76,81,50,71,62,36,68,41,32,29,28,38,27,43,45,17,63,53,25,67,63,34,44,42,32,36,36,24,47,97,64,37,74,76,46,76,45,51,16,39,45,46,70,71,51,83,78,101,130,56,52,67,47,49,49,61,56,45,67,86,54,72,70,67,44,34,34,32,36,49,62,35,27,51,50,19,42,51,48,52,46,57,62,42,56,92,57,84,37,31,33,23,39,27,42,60,31,50,39,27,66,68,59,54,50,50,49,43,62,70,33,40,90,43,32,52,42,34,32,24,68,26,49,56,46,42,34,52,41,40,75,71,69,51,54,48,35,34,27,73,43,51,64,63,52,62,70,38,45,40,46,34,40,54,42,39,74,74,67,44,49,59,33,40,33,33,57,48,70,67,32,49,52,40,51,20,52,33,14,55,76,64,72,42,75,39,39,31,25,37,40,39,38,45,53,42,48,51,79,89,56,78,37,80,42,56,73,75,55,41,50,23,69,44,31,64,49,37,26,52,52,44,47,53,40,73,73,32,66,33,43,41,66,39,31,39,35,40,52,40,54,59,46,25,70,48,56,42,43,34,84,85,64,44,70,69,52,17,50,51,40,48,51,50,37,66,62,38,49,60,54,39,52,51,49,50,49,46,23,52,52,31,31,31,73,63,32,72,79,34,68,47,20,39,26,39,21,56,62,23,49,60,66,41,52,65,37,84,75,42,44,31,32,32,35,30,50,46,37,37,26,20,56,60,58,69,11,32,76,86,57,90,60,42,71,10,44,39,33,33,26,29,21,49,30,59,38,49,96,52,33,36,19,24,46,14,65,26,61,36,39,46,30,50,67,37,80,71,23,37,52,38,70,57,30,57,63,49,48,41,72,37,84,90,47,22,35,13,65,61,46,20,38,28,36,44,41,84,92,38,79,75,80,51,70,63,36,69,40,33,28,28,39,27,42,46,16,63,52,25,67,64,33,45,42,31,36,36,24,48,96,65,37,74,76,46,76,44,51,14,40,45,47,70,73,50,83,78,99

Organism: NCBI:txid927083

Nearest PDB structures (foldseek):
  6qkb-assembly1_B  TM=8.816E-01  e=4.080E-27  Paracoccus denitrificans
  7yqa-assembly1_B  TM=8.619E-01  e=2.160E-26  Chlamydomonas reinhardtii
  7yqa-assembly2_C  TM=8.609E-01  e=9.010E-26  Chlamydomonas reinhardtii
  7yqa-assembly2_D  TM=8.708E-01  e=1.539E-25  Chlamydomonas reinhardtii
  7yqa-assembly1_A  TM=8.567E-01  e=3.144E-25  Chlamydomonas reinhardtii

pLDDT: mean 94.08, std 7.0, range [62.41, 98.88]